Protein AF-0000000067832503 (afdb_homodimer)

Foldseek 3Di:
DDDDDPDDDDPPPPPPPPPDDPDPPPPDLLVVLVVLLVVDDPLLLLLLQEEAEPPDDDDLLCLQQNNHAEYEPPQALVSQLSSQVSNCNHPSRHGHAYEYALLQAAAFGFAFLQLLLLLLDLQLLLQSLLLRLQLRCLSPHAAYADQELFAAQAQLAQAVSSFNFNFNQSRQSNRLSNCNSNVNNRHAYEYDDQWDQNQAPLNFHLHAHEAFLQCCQQGTCSSVLSNVVSPHAEYEYHLHAYVLHGRLQALCRQVVCVCFQLPRQHAYAYPACSLVCCVVSVNAVDLLRSLLRNLNSPHQHYHHNCSSSVHVSVCCVVPVDPVVSSSSSSSNSSVVCVVSVVVVDDRRDSPCSVVSPPDPVSNVSSLVSLLSSKFWDFAAPNPPQPDLVQWQEEEEEAAQQQPQVQLQAPSNNPYDSVLAQGLVNLQCVLCVVSNHHYHYQHQAHLLRADRVSLVVSLVSLLVTQEYEYEFEHGRQCHRHPNRHSFQAGHHCSVVSLVSNLVSVHAYAYEYEASGAGACPCVPVSHRIYMYSYSRTRYSNNSSNCCSNVVGKHAGFNSYFHANTSVLPSDALQDFCDPFHDDPPDPPHDADPVDGNHGPAFGLDGDTSWDKDKAAKDWPCQEFECDPPLATKTKIKIKMWTQGQAKDKAWKWKWKADPDDPDTGGRTHTFDIDIDTAGHGGIDMDMDIGGQQSQWGADSQQKTKRDWDKMKMFMDSGSPGDRIDIGTHHDMDIDGRSPPSSSD/DPDDCPDDDPPPPPPPPPPPDPDPPPPDLLVVLVVLLVVDDPLLLLLLQEEAEPPDDDDLLCLQQNNHAEYEPPQALVSQLSSQVSNCNHPSRHGHAYEYALLQAAAFGFAFLQLLLLLLDLQLLLQSLLLRLLLRCLSPHAAYADQELFAAQAQLAQAVSSFNFNFNQSRQSNRLSNCNSNVNNRHAYEYDDQWDQNQAPLNFHLHAHEAFLQCCQQGTCNSVLSNQVSPHAEYEHHLHAYVLHGRLQALCRQVVCVCFQLPRQHAYAYPACSLVCCVVSVNAVDLLRSLLRNLNSPHQHYHHNCSSSVHVSVCCVVVVDPVVSSSSSSSNSSVVCVVSVVVVDDRRDSPCSVVSPPDPVSNVSSLVSLLSSKFWDFAAPCPPQPDLVQWQEEEEEAAQQQPQVQLQAPSNNPYDSVLAQGLVNLQCVLCVVSNHHYHYQHQAHLLRADRVSLVVSLVSLLPTQEYEYEFEHGRQCHRHSNRHNWLAGHHCSVVSLVSNLVSVHAYAYEYEASGAGACPCVPVSHRIYMYSYSRTRYSNNSNNCPSNVVGKHAGFNSYFHANTSVLPSDALQDFCDPFHDDPPDPPHDADPVDGNHGPAFGLDGDTSWDKDKAAKDWPCQEFECPPPLQTKTKIKIKMWTQGQAKDKAWKWKWKADVDDPDTGGRTHTFDIDIDTAGHGGIDMDMDIGRQQSQWGADSQQKTKRDWDKMKMFMDSGSPGDRIDIGTHHDMDIDGRSPPVSSD

Solvent-accessible surface area (backbone atoms only — not comparable to full-atom values): 70613 Å² total; per-residue (Å²): 128,92,72,84,76,84,81,78,86,70,89,75,76,77,76,76,72,76,74,70,72,74,74,79,73,80,71,56,69,66,58,55,48,52,54,51,57,70,69,48,50,59,60,41,46,24,4,50,23,17,28,39,43,56,66,90,72,65,63,72,62,40,25,37,67,33,49,47,22,27,40,32,70,63,87,40,24,60,60,38,25,53,51,38,48,34,16,42,64,13,97,82,37,60,58,60,48,30,31,42,56,48,63,32,12,31,55,54,26,29,25,34,31,30,33,46,32,9,39,76,41,43,68,59,47,16,53,50,29,17,48,33,21,40,50,34,35,50,38,55,38,41,29,29,66,22,48,40,35,38,40,37,44,35,84,30,21,13,46,43,26,57,12,36,22,46,44,34,54,59,24,11,50,42,31,20,22,31,31,43,10,16,49,75,20,55,19,42,23,17,42,27,35,48,64,54,51,51,53,18,54,38,18,23,38,51,34,48,20,65,61,19,53,34,51,41,56,62,43,43,40,43,10,51,47,35,20,51,73,46,58,38,44,26,36,24,27,21,63,22,26,48,71,36,34,39,39,49,54,26,36,64,53,45,39,44,41,42,31,59,32,58,57,50,75,54,36,30,32,37,34,84,33,36,53,57,17,30,40,52,25,10,50,18,92,41,60,59,51,17,33,51,39,19,46,69,9,52,43,36,29,33,27,61,50,47,38,43,43,70,31,45,47,59,35,33,77,71,64,79,35,61,62,66,60,55,49,53,32,40,48,36,50,48,48,51,40,56,73,69,41,48,83,77,45,75,74,58,63,43,77,66,28,72,75,59,46,72,39,68,68,56,48,51,49,23,23,51,46,20,37,36,22,24,23,32,75,42,54,48,91,59,58,58,44,48,49,62,92,78,36,51,31,34,13,38,26,30,43,51,27,73,31,28,57,40,28,45,34,58,63,34,62,66,44,52,41,88,72,27,40,25,44,45,56,18,36,49,56,57,28,53,76,61,67,27,45,76,45,81,28,38,27,36,55,79,60,17,86,55,68,84,33,38,66,57,23,30,51,42,29,54,73,22,58,32,27,40,36,21,42,52,47,57,30,76,60,28,25,82,40,7,5,30,40,61,39,60,53,51,62,43,49,68,58,46,53,53,54,35,40,69,50,70,44,56,25,39,33,36,37,33,20,64,62,82,49,42,57,74,66,51,64,79,59,25,41,23,34,33,40,47,33,30,20,9,27,32,23,4,47,25,52,31,33,35,47,52,49,79,38,60,39,47,3,22,33,36,44,42,26,52,61,46,58,24,51,46,52,52,68,78,56,46,61,46,28,43,36,52,66,43,92,94,43,52,87,22,31,31,35,65,77,41,78,77,62,56,68,41,50,27,31,35,47,40,48,80,39,45,75,47,63,38,61,44,41,64,76,39,46,66,32,52,23,53,98,49,65,72,28,56,38,34,39,34,26,46,35,33,24,74,28,88,40,58,41,55,46,57,40,34,34,28,40,23,43,69,54,35,93,40,39,40,36,63,42,38,70,64,41,72,29,82,41,82,32,46,50,66,32,70,48,74,41,64,40,71,34,50,43,65,77,72,35,52,42,42,66,82,45,30,38,36,28,71,51,41,58,33,38,39,24,35,20,61,31,77,76,38,78,31,55,38,72,35,32,28,73,33,41,41,79,44,56,57,43,34,73,74,60,47,103,129,86,68,88,75,81,73,80,86,80,77,78,76,78,75,75,74,75,74,69,71,75,72,76,72,77,73,56,68,66,56,54,49,52,54,52,57,71,70,49,49,60,60,40,46,24,4,49,23,17,28,40,42,56,68,89,71,65,62,71,62,39,26,37,67,32,47,48,21,26,38,33,69,63,88,39,25,60,60,38,23,53,52,39,48,34,16,43,65,13,96,80,38,59,57,60,48,30,31,41,54,48,64,30,13,31,56,54,27,29,26,33,32,30,33,45,32,10,39,74,40,44,67,59,46,16,54,51,31,17,49,34,22,39,50,35,34,49,37,54,38,43,30,29,67,20,49,40,34,39,39,38,44,35,86,30,23,14,46,45,26,57,13,36,22,46,43,33,56,61,24,11,51,43,30,19,22,33,31,43,10,17,50,75,20,55,19,41,23,17,41,27,36,48,63,55,54,51,53,18,54,38,18,24,38,50,36,48,19,65,62,20,53,34,50,41,57,62,42,43,40,43,10,49,48,36,20,52,73,48,60,41,43,25,36,24,27,21,64,24,27,49,72,37,35,41,39,48,55,26,35,63,52,44,38,44,40,43,31,58,32,56,58,50,77,55,35,31,32,36,34,85,32,36,53,58,17,31,39,51,26,9,50,18,92,44,60,58,51,17,32,52,39,19,47,69,9,53,42,34,31,32,27,60,51,46,39,41,43,71,32,45,47,59,34,32,76,71,64,79,38,62,60,67,60,52,51,54,32,40,49,36,50,48,49,52,41,56,72,69,41,48,81,78,46,76,72,58,64,42,78,66,28,73,75,60,45,72,39,68,69,56,49,50,48,24,23,51,46,20,36,35,23,24,24,30,74,43,54,48,92,58,61,58,45,48,49,62,90,76,35,52,31,35,14,38,26,30,43,52,26,73,32,28,57,40,29,44,33,58,63,35,64,67,43,52,40,88,70,28,40,24,43,46,56,19,36,48,56,57,28,53,78,62,68,28,46,75,45,81,29,39,26,36,56,80,60,16,88,53,68,83,34,39,64,56,22,29,53,41,31,53,74,23,58,34,28,40,35,22,42,54,46,57,29,76,60,29,25,79,39,8,4,39,39,60,50,54,53,50,62,42,51,68,57,47,52,55,55,37,38,70,49,72,44,56,25,38,35,35,37,33,18,64,63,82,49,44,56,72,66,51,63,80,56,26,42,22,34,32,40,48,33,28,19,9,28,31,22,4,48,25,51,30,33,35,47,52,48,80,37,59,40,46,2,21,32,38,44,43,27,53,62,46,55,26,50,47,52,51,69,77,55,44,62,47,28,40,37,52,67,45,93,95,44,52,87,20,30,29,33,64,77,41,78,76,62,54,69,41,50,28,32,34,46,40,51,80,38,43,75,47,63,39,60,43,43,63,76,39,48,66,32,53,28,54,95,66,51,71,29,56,38,33,40,36,28,47,35,30,24,75,27,89,39,58,43,55,46,57,40,34,33,28,38,21,42,68,54,35,93,41,38,38,36,62,42,40,70,62,40,71,30,80,43,84,33,46,50,67,33,71,46,75,41,65,38,70,33,51,42,67,76,72,36,51,43,42,68,82,46,30,38,37,28,70,50,41,57,32,38,39,25,35,21,60,32,77,78,39,79,30,54,37,73,34,31,29,72,34,43,43,78,43,56,57,43,33,73,72,61,50,102

Structure (mmCIF, N/CA/C/O backbone):
data_AF-0000000067832503-model_v1
#
loop_
_entity.id
_entity.type
_entity.pdbx_description
1 polymer beta-glucosidase
#
loop_
_atom_site.group_PDB
_atom_site.id
_atom_site.type_symbol
_atom_site.label_atom_id
_atom_site.label_alt_id
_atom_site.label_comp_id
_atom_site.label_asym_id
_atom_site.label_entity_id
_atom_site.label_seq_id
_atom_site.pdbx_PDB_ins_code
_atom_site.Cartn_x
_atom_site.Cartn_y
_atom_site.Cartn_z
_atom_site.occupancy
_atom_site.B_iso_or_equiv
_atom_site.auth_seq_id
_atom_site.auth_comp_id
_atom_site.auth_asym_id
_atom_site.auth_atom_id
_atom_site.pdbx_PDB_model_num
ATOM 1 N N . MET A 1 1 ? 55.125 74.625 70.375 1 16.53 1 MET A N 1
ATOM 2 C CA . MET A 1 1 ? 54.906 73.188 70.75 1 16.53 1 MET A CA 1
ATOM 3 C C . MET A 1 1 ? 53.406 72.875 70.812 1 16.53 1 MET A C 1
ATOM 5 O O . MET A 1 1 ? 53.031 71.812 71.25 1 16.53 1 MET A O 1
ATOM 9 N N . ARG A 1 2 ? 52.75 74.062 70.938 1 17.56 2 ARG A N 1
ATOM 10 C CA . ARG A 1 2 ? 51.469 74.062 71.625 1 17.56 2 ARG A CA 1
ATOM 11 C C . ARG A 1 2 ? 50.5 73.062 71 1 17.56 2 ARG A C 1
ATOM 13 O O . ARG A 1 2 ? 50.188 73.188 69.812 1 17.56 2 ARG A O 1
ATOM 20 N N . ARG A 1 3 ? 50.156 71.938 71.562 1 16.53 3 ARG A N 1
ATOM 21 C CA . ARG A 1 3 ? 49.781 70.562 71.562 1 16.53 3 ARG A CA 1
ATOM 22 C C . ARG A 1 3 ? 48.312 70.375 71.25 1 16.53 3 ARG A C 1
ATOM 24 O O . ARG A 1 3 ? 47.875 69.438 70.562 1 16.53 3 ARG A O 1
ATOM 31 N N . LEU A 1 4 ? 47.469 71.25 71.875 1 18.88 4 LEU A N 1
ATOM 32 C CA . LEU A 1 4 ? 46.344 70.625 72.5 1 18.88 4 LEU A CA 1
ATOM 33 C C . LEU A 1 4 ? 45.438 69.938 71.438 1 18.88 4 LEU A C 1
ATOM 35 O O . LEU A 1 4 ? 45.5 70.312 70.25 1 18.88 4 LEU A O 1
ATOM 39 N N . ALA A 1 5 ? 44.281 69.188 71.938 1 22.52 5 ALA A N 1
ATOM 40 C CA . ALA A 1 5 ? 43.406 68.062 72.188 1 22.52 5 ALA A CA 1
ATOM 41 C C . ALA A 1 5 ? 42.125 68.188 71.312 1 22.52 5 ALA A C 1
ATOM 43 O O . ALA A 1 5 ? 41.156 68.812 71.75 1 22.52 5 ALA A O 1
ATOM 44 N N . ARG A 1 6 ? 42.125 68.875 70.25 1 24.38 6 ARG A N 1
ATOM 45 C CA . ARG A 1 6 ? 40.75 69.062 69.812 1 24.38 6 ARG A CA 1
ATOM 46 C C . ARG A 1 6 ? 40.031 67.688 69.75 1 24.38 6 ARG A C 1
ATOM 48 O O . ARG A 1 6 ? 40.5 66.75 69.125 1 24.38 6 ARG A O 1
ATOM 55 N N . TRP A 1 7 ? 39.188 67.438 70.75 1 20.34 7 TRP A N 1
ATOM 56 C CA . TRP A 1 7 ? 38.281 66.375 71.125 1 20.34 7 TRP A CA 1
ATOM 57 C C . TRP A 1 7 ? 37.469 65.875 69.938 1 20.34 7 TRP A C 1
ATOM 59 O O . TRP A 1 7 ? 37.188 66.625 69 1 20.34 7 TRP A O 1
ATOM 69 N N . ILE A 1 8 ? 37.25 64.5 69.688 1 23.05 8 ILE A N 1
ATOM 70 C CA . ILE A 1 8 ? 36.906 63.312 68.938 1 23.05 8 ILE A CA 1
ATOM 71 C C . ILE A 1 8 ? 35.375 63.188 68.875 1 23.05 8 ILE A C 1
ATOM 73 O O . ILE A 1 8 ? 34.844 62.312 68.188 1 23.05 8 ILE A O 1
ATOM 77 N N . ILE A 1 9 ? 34.5 64.125 69.25 1 22.72 9 ILE A N 1
ATOM 78 C CA . ILE A 1 9 ? 33.25 63.438 69.625 1 22.72 9 ILE A CA 1
ATOM 79 C C . ILE A 1 9 ? 32.75 62.594 68.5 1 22.72 9 ILE A C 1
ATOM 81 O O . ILE A 1 9 ? 33 62.938 67.312 1 22.72 9 ILE A O 1
ATOM 85 N N . ARG A 1 10 ? 31.625 61.531 68.75 1 23.25 10 ARG A N 1
ATOM 86 C CA . ARG A 1 10 ? 31 60.219 68.688 1 23.25 10 ARG A CA 1
ATOM 87 C C . ARG A 1 10 ? 29.953 60.188 67.562 1 23.25 10 ARG A C 1
ATOM 89 O O . ARG A 1 10 ? 29.375 59.125 67.312 1 23.25 10 ARG A O 1
ATOM 96 N N . GLY A 1 11 ? 29.578 61.156 66.812 1 23.44 11 GLY A N 1
ATOM 97 C CA . GLY A 1 11 ? 28.172 60.938 66.438 1 23.44 11 GLY A CA 1
ATOM 98 C C . GLY A 1 11 ? 27.969 59.688 65.625 1 23.44 11 GLY A C 1
ATOM 99 O O . GLY A 1 11 ? 28.609 59.531 64.562 1 23.44 11 GLY A O 1
ATOM 100 N N . ALA A 1 12 ? 27.672 58.469 66.25 1 24.8 12 ALA A N 1
ATOM 101 C CA . ALA A 1 12 ? 27.312 57.188 65.688 1 24.8 12 ALA A CA 1
ATOM 102 C C . ALA A 1 12 ? 26.125 57.312 64.688 1 24.8 12 ALA A C 1
ATOM 104 O O . ALA A 1 12 ? 25.047 57.75 65.125 1 24.8 12 ALA A O 1
ATOM 105 N N . ALA A 1 13 ? 26.359 57.719 63.531 1 27.78 13 ALA A N 1
ATOM 106 C CA . ALA A 1 13 ? 25.297 57.594 62.531 1 27.78 13 ALA A CA 1
ATOM 107 C C . ALA A 1 13 ? 24.766 56.188 62.469 1 27.78 13 ALA A C 1
ATOM 109 O O . ALA A 1 13 ? 25.516 55.219 62.25 1 27.78 13 ALA A O 1
ATOM 110 N N . ALA A 1 14 ? 23.734 55.781 63.281 1 27.14 14 ALA A N 1
ATOM 111 C CA . ALA A 1 14 ? 22.938 54.531 63.188 1 27.14 14 ALA A CA 1
ATOM 112 C C . ALA A 1 14 ? 22.562 54.25 61.719 1 27.14 14 ALA A C 1
ATOM 114 O O . ALA A 1 14 ? 21.938 55.062 61.062 1 27.14 14 ALA A O 1
ATOM 115 N N . TRP A 1 15 ? 23.359 53.469 61.062 1 27.33 15 TRP A N 1
ATOM 116 C CA . TRP A 1 15 ? 23.031 52.875 59.781 1 27.33 15 TRP A CA 1
ATOM 117 C C . TRP A 1 15 ? 21.719 52.094 59.844 1 27.33 15 TRP A C 1
ATOM 119 O O . TRP A 1 15 ? 21.594 51.156 60.625 1 27.33 15 TRP A O 1
ATOM 129 N N . ALA A 1 16 ? 20.516 52.688 59.781 1 30 16 ALA A N 1
ATOM 130 C CA . ALA A 1 16 ? 19.266 51.969 59.562 1 30 16 ALA A CA 1
ATOM 131 C C . ALA A 1 16 ? 19.391 50.969 58.438 1 30 16 ALA A C 1
ATOM 133 O O . ALA A 1 16 ? 19.656 51.375 57.281 1 30 16 ALA A O 1
ATOM 134 N N . VAL A 1 17 ? 19.828 49.812 58.719 1 31.25 17 VAL A N 1
ATOM 135 C CA . VAL A 1 17 ? 19.75 48.656 57.844 1 31.25 17 VAL A CA 1
ATOM 136 C C . VAL A 1 17 ? 18.312 48.469 57.344 1 31.25 17 VAL A C 1
ATOM 138 O O . VAL A 1 17 ? 17.406 48.219 58.156 1 31.25 17 VAL A O 1
ATOM 141 N N . VAL A 1 18 ? 17.859 49.25 56.406 1 31.34 18 VAL A N 1
ATOM 142 C CA . VAL A 1 18 ? 16.609 48.812 55.812 1 31.34 18 VAL A CA 1
ATOM 143 C C . VAL A 1 18 ? 16.75 47.375 55.344 1 31.34 18 VAL A C 1
ATOM 145 O O . VAL A 1 18 ? 17.531 47.062 54.438 1 31.34 18 VAL A O 1
ATOM 148 N N . LEU A 1 19 ? 16.641 46.406 56.281 1 32.41 19 LEU A N 1
ATOM 149 C CA . LEU A 1 19 ? 16.453 45.031 55.906 1 32.41 19 LEU A CA 1
ATOM 150 C C . LEU A 1 19 ? 15.375 44.906 54.844 1 32.41 19 LEU A C 1
ATOM 152 O O . LEU A 1 19 ? 14.219 45.25 55.062 1 32.41 19 LEU A O 1
ATOM 156 N N . GLY A 1 20 ? 15.742 45.125 53.562 1 32.38 20 GLY A N 1
ATOM 157 C CA . GLY A 1 20 ? 14.836 44.781 52.5 1 32.38 20 GLY A CA 1
ATOM 158 C C . GLY A 1 20 ? 14.188 43.406 52.688 1 32.38 20 GLY A C 1
ATOM 159 O O . GLY A 1 20 ? 14.836 42.469 53.156 1 32.38 20 GLY A O 1
ATOM 160 N N . ALA A 1 21 ? 12.875 43.344 52.938 1 39.88 21 ALA A N 1
ATOM 161 C CA . ALA A 1 21 ? 12.055 42.125 52.969 1 39.88 21 ALA A CA 1
ATOM 162 C C . ALA A 1 21 ? 12.492 41.125 51.906 1 39.88 21 ALA A C 1
ATOM 164 O O . ALA A 1 21 ? 12.672 41.5 50.75 1 39.88 21 ALA A O 1
ATOM 165 N N . PRO A 1 22 ? 13.125 40.062 52.312 1 36.34 22 PRO A N 1
ATOM 166 C CA . PRO A 1 22 ? 13.445 39.062 51.281 1 36.34 22 PRO A CA 1
ATOM 167 C C . PRO A 1 22 ? 12.312 38.875 50.281 1 36.34 22 PRO A C 1
ATOM 169 O O . PRO A 1 22 ? 11.141 39.094 50.625 1 36.34 22 PRO A O 1
ATOM 172 N N . ALA A 1 23 ? 12.539 39.156 49.094 1 42.41 23 ALA A N 1
ATOM 173 C CA . ALA A 1 23 ? 11.68 38.781 47.969 1 42.41 23 ALA A CA 1
ATOM 174 C C . ALA A 1 23 ? 10.992 37.438 48.25 1 42.41 23 ALA A C 1
ATOM 176 O O . ALA A 1 23 ? 11.648 36.438 48.594 1 42.41 23 ALA A O 1
ATOM 177 N N . SER A 1 24 ? 9.781 37.281 48.594 1 37.94 24 SER A N 1
ATOM 178 C CA . SER A 1 24 ? 8.992 36.031 48.688 1 37.94 24 SER A CA 1
ATOM 179 C C . SER A 1 24 ? 9.414 35.031 47.625 1 37.94 24 SER A C 1
ATOM 181 O O . SER A 1 24 ? 9.391 35.312 46.438 1 37.94 24 SER A O 1
ATOM 183 N N . ALA A 1 25 ? 10.266 34.188 47.812 1 46.44 25 ALA A N 1
ATOM 184 C CA . ALA A 1 25 ? 10.758 33.125 46.969 1 46.44 25 ALA A CA 1
ATOM 185 C C . ALA A 1 25 ? 9.609 32.406 46.25 1 46.44 25 ALA A C 1
ATOM 187 O O . ALA A 1 25 ? 8.75 31.812 46.906 1 46.44 25 ALA A O 1
ATOM 188 N N . VAL A 1 26 ? 9.211 32.781 45.062 1 54.69 26 VAL A N 1
ATOM 189 C CA . VAL A 1 26 ? 8.219 32.062 44.25 1 54.69 26 VAL A CA 1
ATOM 190 C C . VAL A 1 26 ? 8.461 30.562 44.344 1 54.69 26 VAL A C 1
ATOM 192 O O . VAL A 1 26 ? 9.562 30.094 44.094 1 54.69 26 VAL A O 1
ATOM 195 N N . GLU A 1 27 ? 7.742 29.797 45.125 1 68.75 27 GLU A N 1
ATOM 196 C CA . GLU A 1 27 ? 7.746 28.344 45.25 1 68.75 27 GLU A CA 1
ATOM 197 C C . GLU A 1 27 ? 7.957 27.672 43.875 1 68.75 27 GLU A C 1
ATOM 199 O O . GLU A 1 27 ? 7.363 28.078 42.875 1 68.75 27 GLU A O 1
ATOM 204 N N . PRO A 1 28 ? 8.938 26.719 43.781 1 86.56 28 PRO A N 1
ATOM 205 C CA . PRO A 1 28 ? 9.164 25.969 42.531 1 86.56 28 PRO A CA 1
ATOM 206 C C . PRO A 1 28 ? 7.883 25.375 41.969 1 86.56 28 PRO A C 1
ATOM 208 O O . PRO A 1 28 ? 6.98 25 42.719 1 86.56 28 PRO A O 1
ATOM 211 N N . VAL A 1 29 ? 7.562 25.531 40.719 1 91.44 29 VAL A N 1
ATOM 212 C CA . VAL A 1 29 ? 6.387 25.062 39.969 1 91.44 29 VAL A CA 1
ATOM 213 C C . VAL A 1 29 ? 6 23.656 40.438 1 91.44 29 VAL A C 1
ATOM 215 O O . VAL A 1 29 ? 4.82 23.375 40.656 1 91.44 29 VAL A O 1
ATOM 218 N N . GLU A 1 30 ? 6.93 22.828 40.719 1 94.31 30 GLU A N 1
ATOM 219 C CA . GLU A 1 30 ? 6.66 21.453 41.125 1 94.31 30 GLU A CA 1
ATOM 220 C C . GLU A 1 30 ? 5.984 21.406 42.5 1 94.31 30 GLU A C 1
ATOM 222 O O . GLU A 1 30 ? 5.117 20.562 42.75 1 94.31 30 GLU A O 1
ATOM 227 N N . SER A 1 31 ? 6.359 22.234 43.375 1 95.56 31 SER A N 1
ATOM 228 C CA . SER A 1 31 ? 5.742 22.281 44.688 1 95.56 31 SER A CA 1
ATOM 229 C C . SER A 1 31 ? 4.297 22.766 44.594 1 95.56 31 SER A C 1
ATOM 231 O O . SER A 1 31 ? 3.426 22.25 45.312 1 95.56 31 SER A O 1
ATOM 233 N N . ARG A 1 32 ? 4.102 23.719 43.781 1 95.94 32 ARG A N 1
ATOM 234 C CA . ARG A 1 32 ? 2.746 24.219 43.594 1 95.94 32 ARG A CA 1
ATOM 235 C C . ARG A 1 32 ? 1.841 23.156 43 1 95.94 32 ARG A C 1
ATOM 237 O O . ARG A 1 32 ? 0.676 23.031 43.375 1 95.94 32 ARG A O 1
ATOM 244 N N . ILE A 1 33 ? 2.355 22.359 42.125 1 97.69 33 ILE A N 1
ATOM 245 C CA . ILE A 1 33 ? 1.614 21.266 41.5 1 97.69 33 ILE A CA 1
ATOM 246 C C . ILE A 1 33 ? 1.225 20.234 42.531 1 97.69 33 ILE A C 1
ATOM 248 O O . ILE A 1 33 ? 0.067 19.812 42.594 1 97.69 33 ILE A O 1
ATOM 252 N N . GLU A 1 34 ? 2.172 19.875 43.375 1 97.06 34 GLU A N 1
ATOM 253 C CA . GLU A 1 34 ? 1.902 18.875 44.406 1 97.06 34 GLU A CA 1
ATOM 254 C C . GLU A 1 34 ? 0.868 19.391 45.406 1 97.06 34 GLU A C 1
ATOM 256 O O . GLU A 1 34 ? 0.037 18.609 45.875 1 97.06 34 GLU A O 1
ATOM 261 N N . THR A 1 35 ? 0.952 20.625 45.719 1 96.75 35 THR A N 1
ATOM 262 C CA . THR A 1 35 ? -0.01 21.234 46.625 1 96.75 35 THR A CA 1
ATOM 263 C C . THR A 1 35 ? -1.419 21.172 46.062 1 96.75 35 THR A C 1
ATOM 265 O O . THR A 1 35 ? -2.373 20.828 46.75 1 96.75 35 THR A O 1
ATOM 268 N N . LEU A 1 36 ? -1.517 21.531 44.844 1 97.19 36 LEU A N 1
ATOM 269 C CA . LEU A 1 36 ? -2.814 21.484 44.188 1 97.19 36 LEU A CA 1
ATOM 270 C C . LEU A 1 36 ? -3.336 20.062 44.094 1 97.19 36 LEU A C 1
ATOM 272 O O . LEU A 1 36 ? -4.512 19.797 44.375 1 97.19 36 LEU A O 1
ATOM 276 N N . LEU A 1 37 ? -2.471 19.125 43.719 1 97.44 37 LEU A N 1
ATOM 277 C CA . LEU A 1 37 ? -2.828 17.719 43.594 1 97.44 37 LEU A CA 1
ATOM 278 C C . LEU A 1 37 ? -3.357 17.156 44.906 1 97.44 37 LEU A C 1
ATOM 280 O O . LEU A 1 37 ? -4.324 16.391 44.906 1 97.44 37 LEU A O 1
ATOM 284 N N . ALA A 1 38 ? -2.811 17.547 45.969 1 97.25 38 ALA A N 1
ATOM 285 C CA . ALA A 1 38 ? -3.184 17.047 47.281 1 97.25 38 ALA A CA 1
ATOM 286 C C . ALA A 1 38 ? -4.566 17.562 47.688 1 97.25 38 ALA A C 1
ATOM 288 O O . ALA A 1 38 ? -5.262 16.906 48.469 1 97.25 38 ALA A O 1
ATOM 289 N N . ARG A 1 39 ? -4.934 18.656 47.156 1 97.94 39 ARG A N 1
ATOM 290 C CA . ARG A 1 39 ? -6.203 19.266 47.5 1 97.94 39 ARG A CA 1
ATOM 291 C C . ARG A 1 39 ? -7.328 18.781 46.625 1 97.94 39 ARG A C 1
ATOM 293 O O . ARG A 1 39 ? -8.508 18.953 46.938 1 97.94 39 ARG A O 1
ATOM 300 N N . MET A 1 40 ? -7.043 18.125 45.531 1 98.31 40 MET A N 1
ATOM 301 C CA . MET A 1 40 ? -8.039 17.719 44.562 1 98.31 40 MET A CA 1
ATOM 302 C C . MET A 1 40 ? -8.773 16.469 45 1 98.31 40 MET A C 1
ATOM 304 O O . MET A 1 40 ? -8.164 15.547 45.562 1 98.31 40 MET A O 1
ATOM 308 N N . THR A 1 41 ? -10.055 16.453 44.719 1 98.06 41 THR A N 1
ATOM 309 C CA . THR A 1 41 ? -10.797 15.203 44.781 1 98.06 41 THR A CA 1
ATOM 310 C C . THR A 1 41 ? -10.523 14.359 43.531 1 98.06 41 THR A C 1
ATOM 312 O O . THR A 1 41 ? -9.93 14.844 42.562 1 98.06 41 THR A O 1
ATOM 315 N N . LEU A 1 42 ? -10.953 13.117 43.594 1 98.12 42 LEU A N 1
ATOM 316 C CA . LEU A 1 42 ? -10.781 12.25 42.438 1 98.12 42 LEU A CA 1
ATOM 317 C C . LEU A 1 42 ? -11.547 12.797 41.219 1 98.12 42 LEU A C 1
ATOM 319 O O . LEU A 1 42 ? -11.078 12.688 40.094 1 98.12 42 LEU A O 1
ATOM 323 N N . GLU A 1 43 ? -12.688 13.359 41.469 1 98.06 43 GLU A N 1
ATOM 324 C CA . GLU A 1 43 ? -13.508 13.938 40.406 1 98.06 43 GLU A CA 1
ATOM 325 C C . GLU A 1 43 ? -12.828 15.148 39.781 1 98.06 43 GLU A C 1
ATOM 327 O O . GLU A 1 43 ? -12.859 15.32 38.562 1 98.06 43 GLU A O 1
ATOM 332 N N . GLU A 1 44 ? -12.25 15.961 40.625 1 98.19 44 GLU A N 1
ATOM 333 C CA . GLU A 1 44 ? -11.523 17.125 40.125 1 98.19 44 GLU A CA 1
ATOM 334 C C . GLU A 1 44 ? -10.297 16.703 39.344 1 98.19 44 GLU A C 1
ATOM 336 O O . GLU A 1 44 ? -9.961 17.344 38.312 1 98.19 44 GLU A O 1
ATOM 341 N N . LYS A 1 45 ? -9.609 15.648 39.812 1 98.69 45 LYS A N 1
ATOM 342 C CA . LYS A 1 45 ? -8.484 15.102 39.031 1 98.69 45 LYS A CA 1
ATOM 343 C C . LYS A 1 45 ? -8.938 14.609 37.656 1 98.69 45 LYS A C 1
ATOM 345 O O . LYS A 1 45 ? -8.32 14.945 36.656 1 98.69 45 LYS A O 1
ATOM 350 N N . ALA A 1 46 ? -9.992 13.859 37.625 1 98.69 46 ALA A N 1
ATOM 351 C CA . ALA A 1 46 ? -10.555 13.391 36.344 1 98.69 46 ALA A CA 1
ATOM 352 C C . ALA A 1 46 ? -10.977 14.562 35.469 1 98.69 46 ALA A C 1
ATOM 354 O O . ALA A 1 46 ? -10.859 14.492 34.25 1 98.69 46 ALA A O 1
ATOM 355 N N . GLY A 1 47 ? -11.484 15.586 36.094 1 98.44 47 GLY A N 1
ATOM 356 C CA . GLY A 1 47 ? -11.859 16.781 35.344 1 98.44 47 GLY A CA 1
ATOM 357 C C . GLY A 1 47 ? -10.695 17.422 34.625 1 98.44 47 GLY A C 1
ATOM 358 O O . GLY A 1 47 ? -10.852 17.938 33.5 1 98.44 47 GLY A O 1
ATOM 359 N N . GLN A 1 48 ? -9.5 17.438 35.219 1 98.56 48 GLN A N 1
ATOM 360 C CA . GLN A 1 48 ? -8.312 18 34.594 1 98.56 48 GLN A CA 1
ATOM 361 C C . GLN A 1 48 ? -7.906 17.203 33.344 1 98.56 48 GLN A C 1
ATOM 363 O O . GLN A 1 48 ? -7.215 17.719 32.469 1 98.56 48 GLN A O 1
ATOM 368 N N . LEU A 1 49 ? -8.367 15.93 33.25 1 98.88 49 LEU A N 1
ATOM 369 C CA . LEU A 1 49 ? -8 15.055 32.156 1 98.88 49 LEU A CA 1
ATOM 370 C C . LEU A 1 49 ? -9.094 15.047 31.094 1 98.88 49 LEU A C 1
ATOM 372 O O . LEU A 1 49 ? -9.055 14.234 30.156 1 98.88 49 LEU A O 1
ATOM 376 N N . ASN A 1 50 ? -10.086 15.945 31.234 1 98.38 50 ASN A N 1
ATOM 377 C CA . ASN A 1 50 ? -11.258 16 30.359 1 98.38 50 ASN A CA 1
ATOM 378 C C . ASN A 1 50 ? -11.211 17.203 29.438 1 98.38 50 ASN A C 1
ATOM 380 O O . ASN A 1 50 ? -11.297 18.344 29.891 1 98.38 50 ASN A O 1
ATOM 384 N N . LEU A 1 51 ? -11 16.984 28.172 1 98.19 51 LEU A N 1
ATOM 385 C CA . LEU A 1 51 ? -11.031 17.984 27.109 1 98.19 51 LEU A CA 1
ATOM 386 C C . LEU A 1 51 ? -12.352 17.938 26.359 1 98.19 51 LEU A C 1
ATOM 388 O O . LEU A 1 51 ? -12.656 16.953 25.688 1 98.19 51 LEU A O 1
ATOM 392 N N . ILE A 1 52 ? -13.148 19 26.422 1 96.69 52 ILE A N 1
ATOM 393 C CA . ILE A 1 52 ? -14.477 18.969 25.828 1 96.69 52 ILE A CA 1
ATOM 394 C C . ILE A 1 52 ? -14.555 19.969 24.688 1 96.69 52 ILE A C 1
ATOM 396 O O . ILE A 1 52 ? -13.719 20.875 24.578 1 96.69 52 ILE A O 1
ATOM 400 N N . SER A 1 53 ? -15.516 19.75 23.828 1 94.88 53 SER A N 1
ATOM 401 C CA . SER A 1 53 ? -15.766 20.656 22.719 1 94.88 53 SER A CA 1
ATOM 402 C C . SER A 1 53 ? -17 21.516 22.984 1 94.88 53 SER A C 1
ATOM 404 O O . SER A 1 53 ? -17.828 21.188 23.844 1 94.88 53 SER A O 1
ATOM 406 N N . HIS A 1 54 ? -17.094 22.578 22.312 1 84.75 54 HIS A N 1
ATOM 407 C CA . HIS A 1 54 ? -18.219 23.484 22.438 1 84.75 54 HIS A CA 1
ATOM 408 C C . HIS A 1 54 ? -19.516 22.812 21.984 1 84.75 54 HIS A C 1
ATOM 410 O O . HIS A 1 54 ? -20.594 23.094 22.531 1 84.75 54 HIS A O 1
ATOM 416 N N . GLU A 1 55 ? -19.453 21.891 21 1 76.88 55 GLU A N 1
ATOM 417 C CA . GLU A 1 55 ? -20.609 21.172 20.484 1 76.88 55 GLU A CA 1
ATOM 418 C C . GLU A 1 55 ? -20.5 19.672 20.781 1 76.88 55 GLU A C 1
ATOM 420 O O . GLU A 1 55 ? -19.406 19.156 21.016 1 76.88 55 GLU A O 1
ATOM 425 N N . PRO A 1 56 ? -21.609 19.141 20.922 1 69.19 56 PRO A N 1
ATOM 426 C CA . PRO A 1 56 ? -22.969 19.609 20.656 1 69.19 56 PRO A CA 1
ATOM 427 C C . PRO A 1 56 ? -23.656 20.172 21.906 1 69.19 56 PRO A C 1
ATOM 429 O O . PRO A 1 56 ? -24.594 20.969 21.797 1 69.19 56 PRO A O 1
ATOM 432 N N . ILE A 1 57 ? -23.219 19.688 23.047 1 70.25 57 ILE A N 1
ATOM 433 C CA . ILE A 1 57 ? -23.891 20.125 24.281 1 70.25 57 ILE A CA 1
ATOM 434 C C . ILE A 1 57 ? -22.859 20.719 25.234 1 70.25 57 ILE A C 1
ATOM 436 O O . ILE A 1 57 ? -21.938 20.016 25.672 1 70.25 57 ILE A O 1
ATOM 440 N N . LEU A 1 58 ? -22.969 21.938 25.406 1 82.69 58 LEU A N 1
ATOM 441 C CA . LEU A 1 58 ? -22.062 22.609 26.344 1 82.69 58 LEU A CA 1
ATOM 442 C C . LEU A 1 58 ? -22.766 22.953 27.641 1 82.69 58 LEU A C 1
ATOM 444 O O . LEU A 1 58 ? -23.766 23.672 27.656 1 82.69 58 LEU A O 1
ATOM 448 N N . ASP A 1 59 ? -22.328 22.281 28.703 1 88.06 59 ASP A N 1
ATOM 449 C CA . ASP A 1 59 ? -22.734 22.625 30.062 1 88.06 59 ASP A CA 1
ATOM 450 C C . ASP A 1 59 ? -21.734 23.578 30.703 1 88.06 59 ASP A C 1
ATOM 452 O O . ASP A 1 59 ? -20.734 23.141 31.297 1 88.06 59 ASP A O 1
ATOM 456 N N . LEU A 1 60 ? -22.062 24.812 30.703 1 88.56 60 LEU A N 1
ATOM 457 C CA . LEU A 1 60 ? -21.156 25.844 31.203 1 88.56 60 LEU A CA 1
ATOM 458 C C . LEU A 1 60 ? -20.844 25.625 32.688 1 88.56 60 LEU A C 1
ATOM 460 O O . LEU A 1 60 ? -19.75 25.938 33.125 1 88.56 60 LEU A O 1
ATOM 464 N N . ASP A 1 61 ? -21.75 25.047 33.375 1 92.38 61 ASP A N 1
ATOM 465 C CA . ASP A 1 61 ? -21.562 24.844 34.812 1 92.38 61 ASP A CA 1
ATOM 466 C C . ASP A 1 61 ? -20.5 23.797 35.094 1 92.38 61 ASP A C 1
ATOM 468 O O . ASP A 1 61 ? -19.984 23.703 36.219 1 92.38 61 ASP A O 1
ATOM 472 N N . SER A 1 62 ? -20.234 23.016 34.094 1 94.94 62 SER A N 1
ATOM 473 C CA . SER A 1 62 ? -19.203 22 34.25 1 94.94 62 SER A CA 1
ATOM 474 C C . SER A 1 62 ? -17.844 22.641 34.531 1 94.94 62 SER A C 1
ATOM 476 O O . SER A 1 62 ? -17 22.047 35.219 1 94.94 62 SER A O 1
ATOM 478 N N . PHE A 1 63 ? -17.625 23.844 34.094 1 95.56 63 PHE A N 1
ATOM 479 C CA . PHE A 1 63 ? -16.391 24.578 34.375 1 95.56 63 PHE A CA 1
ATOM 480 C C . PHE A 1 63 ? -16.312 24.953 35.844 1 95.56 63 PHE A C 1
ATOM 482 O O . PHE A 1 63 ? -15.273 24.766 36.469 1 95.56 63 PHE A O 1
ATOM 489 N N . ARG A 1 64 ? -17.391 25.422 36.375 1 94.94 64 ARG A N 1
ATOM 490 C CA . ARG A 1 64 ? -17.453 25.844 37.781 1 94.94 64 ARG A CA 1
ATOM 491 C C . ARG A 1 64 ? -17.297 24.656 38.719 1 94.94 64 ARG A C 1
ATOM 493 O O . ARG A 1 64 ? -16.75 24.781 39.812 1 94.94 64 ARG A O 1
ATOM 500 N N . ARG A 1 65 ? -17.703 23.531 38.219 1 96.5 65 ARG A N 1
ATOM 501 C CA . ARG A 1 65 ? -17.641 22.312 39.031 1 96.5 65 ARG A CA 1
ATOM 502 C C . ARG A 1 65 ? -16.266 21.656 38.938 1 96.5 65 ARG A C 1
ATOM 504 O O . ARG A 1 65 ? -16.031 20.625 39.562 1 96.5 65 ARG A O 1
ATOM 511 N N . GLY A 1 66 ? -15.391 22.203 38.156 1 96 66 GLY A N 1
ATOM 512 C CA . GLY A 1 66 ? -14.039 21.656 38.031 1 96 66 GLY A CA 1
ATOM 513 C C . GLY A 1 66 ? -13.992 20.375 37.219 1 96 66 GLY A C 1
ATOM 514 O O . GLY A 1 66 ? -13.094 19.547 37.438 1 96 66 GLY A O 1
ATOM 515 N N . GLU A 1 67 ? -14.953 20.219 36.25 1 96.94 67 GLU A N 1
ATOM 516 C CA . GLU A 1 67 ? -15.086 18.953 35.5 1 96.94 67 GLU A CA 1
ATOM 517 C C . GLU A 1 67 ? -14.336 19.016 34.188 1 96.94 67 GLU A C 1
ATOM 519 O O . GLU A 1 67 ? -14.312 18.031 33.438 1 96.94 67 GLU A O 1
ATOM 524 N N . VAL A 1 68 ? -13.742 20.172 33.875 1 97.25 68 VAL A N 1
ATOM 525 C CA . VAL A 1 68 ? -13.141 20.391 32.562 1 97.25 68 VAL A CA 1
ATOM 526 C C . VAL A 1 68 ? -11.727 20.938 32.75 1 97.25 68 VAL A C 1
ATOM 528 O O . VAL A 1 68 ? -11.516 21.906 33.469 1 97.25 68 VAL A O 1
ATOM 531 N N . GLY A 1 69 ? -10.789 20.266 32.094 1 97.62 69 GLY A N 1
ATOM 532 C CA . GLY A 1 69 ? -9.414 20.734 32.156 1 97.62 69 GLY A CA 1
ATOM 533 C C . GLY A 1 69 ? -8.977 21.484 30.938 1 97.62 69 GLY A C 1
ATOM 534 O O . GLY A 1 69 ? -8.055 22.297 30.984 1 97.62 69 GLY A O 1
ATOM 535 N N . ALA A 1 70 ? -9.625 21.219 29.844 1 97.88 70 ALA A N 1
ATOM 536 C CA . ALA A 1 70 ? -9.289 21.844 28.562 1 97.88 70 ALA A CA 1
ATOM 537 C C . ALA A 1 70 ? -10.516 21.938 27.656 1 97.88 70 ALA A C 1
ATOM 539 O O . ALA A 1 70 ? -11.492 21.188 27.844 1 97.88 70 ALA A O 1
ATOM 540 N N . ILE A 1 71 ? -10.469 22.891 26.734 1 96.75 71 ILE A N 1
ATOM 541 C CA . ILE A 1 71 ? -11.562 23.047 25.781 1 96.75 71 ILE A CA 1
ATOM 542 C C . ILE A 1 71 ? -11 23.141 24.359 1 96.75 71 ILE A C 1
ATOM 544 O O . ILE A 1 71 ? -9.859 23.562 24.172 1 96.75 71 ILE A O 1
ATOM 548 N N . ILE A 1 72 ? -11.773 22.688 23.328 1 95.81 72 ILE A N 1
ATOM 549 C CA . ILE A 1 72 ? -11.43 22.781 21.922 1 95.81 72 ILE A CA 1
ATOM 550 C C . ILE A 1 72 ? -12.609 23.344 21.125 1 95.81 72 ILE A C 1
ATOM 552 O O . ILE A 1 72 ? -13.766 23.203 21.531 1 95.81 72 ILE A O 1
ATOM 556 N N . ASN A 1 73 ? -12.375 24.094 20.047 1 92.38 73 ASN A N 1
ATOM 557 C CA . ASN A 1 73 ? -13.328 24.656 19.094 1 92.38 73 ASN A CA 1
ATOM 558 C C . ASN A 1 73 ? -14.078 25.844 19.703 1 92.38 73 ASN A C 1
ATOM 560 O O . ASN A 1 73 ? -15.227 26.094 19.328 1 92.38 73 ASN A O 1
ATOM 564 N N . PHE A 1 74 ? -13.531 26.453 20.734 1 87.81 74 PHE A N 1
ATOM 565 C CA . PHE A 1 74 ? -13.945 27.766 21.188 1 87.81 74 PHE A CA 1
ATOM 566 C C . PHE A 1 74 ? -13.266 28.859 20.391 1 87.81 74 PHE A C 1
ATOM 568 O O . PHE A 1 74 ? -12.164 29.297 20.719 1 87.81 74 PHE A O 1
ATOM 575 N N . ASN A 1 75 ? -13.992 29.281 19.344 1 85.06 75 ASN A N 1
ATOM 576 C CA . ASN A 1 75 ? -13.281 29.984 18.281 1 85.06 75 ASN A CA 1
ATOM 577 C C . ASN A 1 75 ? -13.578 31.484 18.312 1 85.06 75 ASN A C 1
ATOM 579 O O . ASN A 1 75 ? -13.633 32.125 17.266 1 85.06 75 ASN A O 1
ATOM 583 N N . ASN A 1 76 ? -13.922 31.984 19.5 1 88.81 76 ASN A N 1
ATOM 584 C CA . ASN A 1 76 ? -14.016 33.438 19.656 1 88.81 76 ASN A CA 1
ATOM 585 C C . ASN A 1 76 ? -13.68 33.875 21.078 1 88.81 76 ASN A C 1
ATOM 587 O O . ASN A 1 76 ? -13.859 33.094 22.031 1 88.81 76 ASN A O 1
ATOM 591 N N . ALA A 1 77 ? -13.289 35.125 21.188 1 92.56 77 ALA A N 1
ATOM 592 C CA . ALA A 1 77 ? -12.742 35.656 22.438 1 92.56 77 ALA A CA 1
ATOM 593 C C . ALA A 1 77 ? -13.797 35.688 23.531 1 92.56 77 ALA A C 1
ATOM 595 O O . ALA A 1 77 ? -13.477 35.469 24.703 1 92.56 77 ALA A O 1
ATOM 596 N N . GLY A 1 78 ? -15.023 35.938 23.156 1 93.38 78 GLY A N 1
ATOM 597 C CA . GLY A 1 78 ? -16.078 36 24.141 1 93.38 78 GLY A CA 1
ATOM 598 C C . GLY A 1 78 ? -16.328 34.656 24.812 1 93.38 78 GLY A C 1
ATOM 599 O O . GLY A 1 78 ? -16.469 34.594 26.031 1 93.38 78 GLY A O 1
ATOM 600 N N . LEU A 1 79 ? -16.406 33.688 24.031 1 92.19 79 LEU A N 1
ATOM 601 C CA . LEU A 1 79 ? -16.641 32.344 24.547 1 92.19 79 LEU A CA 1
ATOM 602 C C . LEU A 1 79 ? -15.477 31.859 25.406 1 92.19 79 LEU A C 1
ATOM 604 O O . LEU A 1 79 ? -15.68 31.25 26.453 1 92.19 79 LEU A O 1
ATOM 608 N N . VAL A 1 80 ? -14.289 32.125 24.984 1 94.44 80 VAL A N 1
ATOM 609 C CA . VAL A 1 80 ? -13.094 31.734 25.719 1 94.44 80 VAL A CA 1
ATOM 610 C C . VAL A 1 80 ? -13.062 32.469 27.062 1 94.44 80 VAL A C 1
ATOM 612 O O . VAL A 1 80 ? -12.773 31.859 28.094 1 94.44 80 VAL A O 1
ATOM 615 N N . ALA A 1 81 ? -13.383 33.719 26.984 1 94.81 81 ALA A N 1
ATOM 616 C CA . ALA A 1 81 ? -13.391 34.531 28.188 1 94.81 81 ALA A CA 1
ATOM 617 C C . ALA A 1 81 ? -14.414 34 29.203 1 94.81 81 ALA A C 1
ATOM 619 O O . ALA A 1 81 ? -14.148 33.969 30.406 1 94.81 81 ALA A O 1
ATOM 620 N N . GLN A 1 82 ? -15.523 33.688 28.719 1 94.5 82 GLN A N 1
ATOM 621 C CA . GLN A 1 82 ? -16.578 33.156 29.578 1 94.5 82 GLN A CA 1
ATOM 622 C C . GLN A 1 82 ? -16.156 31.859 30.234 1 94.5 82 GLN A C 1
ATOM 624 O O . GLN A 1 82 ? -16.328 31.672 31.438 1 94.5 82 GLN A O 1
ATOM 629 N N . ALA A 1 83 ? -15.625 30.922 29.469 1 94.69 83 ALA A N 1
ATOM 630 C CA . ALA A 1 83 ? -15.172 29.641 29.984 1 94.69 83 ALA A CA 1
ATOM 631 C C . ALA A 1 83 ? -14.078 29.812 31.031 1 94.69 83 ALA A C 1
ATOM 633 O O . ALA A 1 83 ? -14.086 29.141 32.062 1 94.69 83 ALA A O 1
ATOM 634 N N . ASP A 1 84 ? -13.148 30.656 30.734 1 93.94 84 ASP A N 1
ATOM 635 C CA . ASP A 1 84 ? -12.031 30.906 31.641 1 93.94 84 ASP A CA 1
ATOM 636 C C . ASP A 1 84 ? -12.523 31.484 32.969 1 93.94 84 ASP A C 1
ATOM 638 O O . ASP A 1 84 ? -12.07 31.078 34.031 1 93.94 84 ASP A O 1
ATOM 642 N N . ARG A 1 85 ? -13.406 32.406 32.875 1 95.25 85 ARG A N 1
ATOM 643 C CA . ARG A 1 85 ? -13.969 33.031 34.094 1 95.25 85 ARG A CA 1
ATOM 644 C C . ARG A 1 85 ? -14.633 31.984 34.969 1 95.25 85 ARG A C 1
ATOM 646 O O . ARG A 1 85 ? -14.469 31.984 36.188 1 95.25 85 ARG A O 1
ATOM 653 N N . LEU A 1 86 ? -15.398 31.188 34.344 1 96.19 86 LEU A N 1
ATOM 654 C CA . LEU A 1 86 ? -16.141 30.156 35.094 1 96.19 86 LEU A CA 1
ATOM 655 C C . LEU A 1 86 ? -15.18 29.141 35.719 1 96.19 86 LEU A C 1
ATOM 657 O O . LEU A 1 86 ? -15.391 28.688 36.844 1 96.19 86 LEU A O 1
ATOM 661 N N . ALA A 1 87 ? -14.148 28.75 35 1 96.25 87 ALA A N 1
ATOM 662 C CA . ALA A 1 87 ? -13.164 27.797 35.531 1 96.25 87 ALA A CA 1
ATOM 663 C C . ALA A 1 87 ? -12.43 28.375 36.719 1 96.25 87 ALA A C 1
ATOM 665 O O . ALA A 1 87 ? -12.203 27.688 37.719 1 96.25 87 ALA A O 1
ATOM 666 N N . ARG A 1 88 ? -12.047 29.625 36.688 1 95.81 88 ARG A N 1
ATOM 667 C CA . ARG A 1 88 ? -11.32 30.297 37.781 1 95.81 88 ARG A CA 1
ATOM 668 C C . ARG A 1 88 ? -12.219 30.516 38.969 1 95.81 88 ARG A C 1
ATOM 670 O O . ARG A 1 88 ? -11.734 30.734 40.094 1 95.81 88 ARG A O 1
ATOM 677 N N . ALA A 1 89 ? -13.461 30.422 38.75 1 95.31 89 ALA A N 1
ATOM 678 C CA . ALA A 1 89 ? -14.422 30.562 39.844 1 95.31 89 ALA A CA 1
ATOM 679 C C . ALA A 1 89 ? -14.656 29.219 40.531 1 95.31 89 ALA A C 1
ATOM 681 O O . ALA A 1 89 ? -15.352 29.156 41.562 1 95.31 89 ALA A O 1
ATOM 682 N N . SER A 1 90 ? -14.164 28.172 40.031 1 96.5 90 SER A N 1
ATOM 683 C CA . SER A 1 90 ? -14.273 26.859 40.688 1 96.5 90 SER A CA 1
ATOM 684 C C . SER A 1 90 ? -13.547 26.844 42.031 1 96.5 90 SER A C 1
ATOM 686 O O . SER A 1 90 ? -12.844 27.797 42.375 1 96.5 90 SER A O 1
ATOM 688 N N . ARG A 1 91 ? -13.68 25.703 42.781 1 97.06 91 ARG A N 1
ATOM 689 C CA . ARG A 1 91 ? -13.164 25.578 44.156 1 97.06 91 ARG A CA 1
ATOM 690 C C . ARG A 1 91 ? -11.664 25.859 44.188 1 97.06 91 ARG A C 1
ATOM 692 O O . ARG A 1 91 ? -11.164 26.5 45.125 1 97.06 91 ARG A O 1
ATOM 699 N N . LEU A 1 92 ? -10.961 25.359 43.156 1 97.25 92 LEU A N 1
ATOM 700 C CA . LEU A 1 92 ? -9.508 25.469 43.188 1 97.25 92 LEU A CA 1
ATOM 701 C C . LEU A 1 92 ? -9.016 26.5 42.156 1 97.25 92 LEU A C 1
ATOM 703 O O . LEU A 1 92 ? -7.82 26.797 42.094 1 97.25 92 LEU A O 1
ATOM 707 N N . GLY A 1 93 ? -9.891 27.062 41.312 1 96.75 93 GLY A N 1
ATOM 708 C CA . GLY A 1 93 ? -9.586 28.141 40.375 1 96.75 93 GLY A CA 1
ATOM 709 C C . GLY A 1 93 ? -8.547 27.766 39.344 1 96.75 93 GLY A C 1
ATOM 710 O O . GLY A 1 93 ? -7.715 28.594 38.969 1 96.75 93 GLY A O 1
ATOM 711 N N . ILE A 1 94 ? -8.492 26.547 38.875 1 97.25 94 ILE A N 1
ATOM 712 C CA . ILE A 1 94 ? -7.512 26.078 37.906 1 97.25 94 ILE A CA 1
ATOM 713 C C . ILE A 1 94 ? -7.902 26.547 36.531 1 97.25 94 ILE A C 1
ATOM 715 O O . ILE A 1 94 ? -9.008 26.266 36.062 1 97.25 94 ILE A O 1
ATOM 719 N N . PRO A 1 95 ? -7.051 27.312 35.812 1 97.19 95 PRO A N 1
ATOM 720 C CA . PRO A 1 95 ? -7.379 27.797 34.469 1 97.19 95 PRO A CA 1
ATOM 721 C C . PRO A 1 95 ? -7.492 26.688 33.469 1 97.19 95 PRO A C 1
ATOM 723 O O . PRO A 1 95 ? -7.113 25.547 33.719 1 97.19 95 PRO A O 1
ATOM 726 N N . LEU A 1 96 ? -7.996 27.047 32.219 1 96.69 96 LEU A N 1
ATOM 727 C CA . LEU A 1 96 ? -8.25 26.062 31.172 1 96.69 96 LEU A CA 1
ATOM 728 C C . LEU A 1 96 ? -7.141 26.094 30.125 1 96.69 96 LEU A C 1
ATOM 730 O O . LEU A 1 96 ? -6.594 27.156 29.828 1 96.69 96 LEU A O 1
ATOM 734 N N . LEU A 1 97 ? -6.766 24.922 29.625 1 97.69 97 LEU A N 1
ATOM 735 C CA . LEU A 1 97 ? -6.145 24.891 28.297 1 97.69 97 LEU A CA 1
ATOM 736 C C . LEU A 1 97 ? -7.176 25.141 27.203 1 97.69 97 LEU A C 1
ATOM 738 O O . LEU A 1 97 ? -8.281 24.594 27.25 1 97.69 97 LEU A O 1
ATOM 742 N N . VAL A 1 98 ? -6.902 26.031 26.328 1 97.06 98 VAL A N 1
ATOM 743 C CA . VAL A 1 98 ? -7.789 26.391 25.219 1 97.06 98 VAL A CA 1
ATOM 744 C C . VAL A 1 98 ? -7.121 26.047 23.891 1 97.06 98 VAL A C 1
ATOM 746 O O . VAL A 1 98 ? -6.234 26.781 23.438 1 97.06 98 VAL A O 1
ATOM 749 N N . GLY A 1 99 ? -7.68 24.938 23.25 1 96.62 99 GLY A N 1
ATOM 750 C CA . GLY A 1 99 ? -6.996 24.422 22.078 1 96.62 99 GLY A CA 1
ATOM 751 C C . GLY A 1 99 ? -7.789 24.609 20.797 1 96.62 99 GLY A C 1
ATOM 752 O O . GLY A 1 99 ? -9.016 24.719 20.828 1 96.62 99 GLY A O 1
ATOM 753 N N . LEU A 1 100 ? -7.109 24.703 19.719 1 97.19 100 LEU A N 1
ATOM 754 C CA . LEU A 1 100 ? -7.656 24.688 18.359 1 97.19 100 LEU A CA 1
ATOM 755 C C . LEU A 1 100 ? -6.637 24.125 17.375 1 97.19 100 LEU A C 1
ATOM 757 O O . LEU A 1 100 ? -5.43 24.203 17.609 1 97.19 100 LEU A O 1
ATOM 761 N N . ASP A 1 101 ? -7.16 23.547 16.297 1 97.06 101 ASP A N 1
ATOM 762 C CA . ASP A 1 101 ? -6.305 23.125 15.195 1 97.06 101 ASP A CA 1
ATOM 763 C C . ASP A 1 101 ? -5.848 24.312 14.359 1 97.06 101 ASP A C 1
ATOM 765 O O . ASP A 1 101 ? -6.488 24.672 13.367 1 97.06 101 ASP A O 1
ATOM 769 N N . ILE A 1 102 ? -4.766 24.812 14.75 1 97.81 102 ILE A N 1
ATOM 770 C CA . ILE A 1 102 ? -4.145 25.844 13.922 1 97.81 102 ILE A CA 1
ATOM 771 C C . ILE A 1 102 ? -3.191 25.188 12.922 1 97.81 102 ILE A C 1
ATOM 773 O O . ILE A 1 102 ? -1.973 25.219 13.109 1 97.81 102 ILE A O 1
ATOM 777 N N . VAL A 1 103 ? -3.73 24.672 11.852 1 98 103 VAL A N 1
ATOM 778 C CA . VAL A 1 103 ? -2.975 23.891 10.875 1 98 103 VAL A CA 1
ATOM 779 C C . VAL A 1 103 ? -2.225 24.828 9.938 1 98 103 VAL A C 1
ATOM 781 O O . VAL A 1 103 ? -1.048 24.609 9.641 1 98 103 VAL A O 1
ATOM 784 N N . HIS A 1 104 ? -2.963 25.859 9.461 1 98.25 104 HIS A N 1
ATOM 785 C CA . HIS A 1 104 ? -2.32 26.859 8.602 1 98.25 104 HIS A CA 1
ATOM 786 C C . HIS A 1 104 ? -2.936 28.234 8.805 1 98.25 104 HIS A C 1
ATOM 788 O O . HIS A 1 104 ? -3.061 29.016 7.852 1 98.25 104 HIS A O 1
ATOM 794 N N . GLY A 1 105 ? -3.441 28.469 10.031 1 98 105 GLY A N 1
ATOM 795 C CA . GLY A 1 105 ? -3.889 29.797 10.375 1 98 105 GLY A CA 1
ATOM 796 C C . GLY A 1 105 ? -5.125 29.812 11.258 1 98 105 GLY A C 1
ATOM 797 O O . GLY A 1 105 ? -5.77 28.766 11.438 1 98 105 GLY A O 1
ATOM 798 N N . TYR A 1 106 ? -5.418 31 11.805 1 97.38 106 TYR A N 1
ATOM 799 C CA . TYR A 1 106 ? -6.652 31.234 12.547 1 97.38 106 TYR A CA 1
ATOM 800 C C . TYR A 1 106 ? -7.648 32.031 11.711 1 97.38 106 TYR A C 1
ATOM 802 O O . TYR A 1 106 ? -8.555 31.453 11.109 1 97.38 106 TYR A O 1
ATOM 810 N N . ARG A 1 107 ? -7.32 33.281 11.453 1 98 107 ARG A N 1
ATOM 811 C CA . ARG A 1 107 ? -8.117 34.125 10.562 1 98 107 ARG A CA 1
ATOM 812 C C . ARG A 1 107 ? -7.375 34.406 9.258 1 98 107 ARG A C 1
ATOM 814 O O . ARG A 1 107 ? -7.938 34.25 8.172 1 98 107 ARG A O 1
ATOM 821 N N . THR A 1 108 ? -6.125 34.812 9.391 1 98.62 108 THR A N 1
ATOM 822 C CA . THR A 1 108 ? -5.246 34.844 8.234 1 98.62 108 THR A CA 1
ATOM 823 C C . THR A 1 108 ? -4.797 33.438 7.852 1 98.62 108 THR A C 1
ATOM 825 O O . THR A 1 108 ? -4.062 32.812 8.602 1 98.62 108 THR A O 1
ATOM 828 N N . ILE A 1 109 ? -5.211 33.031 6.703 1 98.69 109 ILE A N 1
ATOM 829 C CA . ILE A 1 109 ? -4.938 31.672 6.301 1 98.69 109 ILE A CA 1
ATOM 830 C C . ILE A 1 109 ? -3.701 31.625 5.406 1 98.69 109 ILE A C 1
ATOM 832 O O . ILE A 1 109 ? -3.672 32.25 4.348 1 98.69 109 ILE A O 1
ATOM 836 N N . PHE A 1 110 ? -2.686 30.938 5.898 1 98.88 110 PHE A N 1
ATOM 837 C CA . PHE A 1 110 ? -1.467 30.688 5.137 1 98.88 110 PHE A CA 1
ATOM 838 C C . PHE A 1 110 ? -1.662 29.547 4.16 1 98.88 110 PHE A C 1
ATOM 840 O O . PHE A 1 110 ? -2.701 28.875 4.176 1 98.88 110 PHE A O 1
ATOM 847 N N . PRO A 1 111 ? -0.691 29.328 3.225 1 98.69 111 PRO A N 1
ATOM 848 C CA . PRO A 1 111 ? -0.776 28.109 2.422 1 98.69 111 PRO A CA 1
ATOM 849 C C . PRO A 1 111 ? -0.803 26.844 3.277 1 98.69 111 PRO A C 1
ATOM 851 O O . PRO A 1 111 ? -0.331 26.859 4.418 1 98.69 111 PRO A O 1
ATOM 854 N N . LEU A 1 112 ? -1.358 25.766 2.732 1 98.31 112 LEU A N 1
ATOM 855 C CA . LEU A 1 112 ? -1.327 24.469 3.408 1 98.31 112 LEU A CA 1
ATOM 856 C C . LEU A 1 112 ? 0.089 24.125 3.859 1 98.31 112 LEU A C 1
ATOM 858 O O . LEU A 1 112 ? 1.063 24.562 3.236 1 98.31 112 LEU A O 1
ATOM 862 N N . PRO A 1 113 ? 0.166 23.328 4.941 1 98.62 113 PRO A N 1
ATOM 863 C CA . PRO A 1 113 ? 1.501 22.906 5.371 1 98.62 113 PRO A CA 1
ATOM 864 C C . PRO A 1 113 ? 2.287 22.203 4.262 1 98.62 113 PRO A C 1
ATOM 866 O O . PRO A 1 113 ? 3.482 22.469 4.098 1 98.62 113 PRO A O 1
ATOM 869 N N . LEU A 1 114 ? 1.661 21.359 3.498 1 98.62 114 LEU A N 1
ATOM 870 C CA . LEU A 1 114 ? 2.354 20.703 2.393 1 98.62 114 LEU A CA 1
ATOM 871 C C . LEU A 1 114 ? 2.879 21.734 1.396 1 98.62 114 LEU A C 1
ATOM 873 O O . LEU A 1 114 ? 3.98 21.578 0.862 1 98.62 114 LEU A O 1
ATOM 877 N N . ALA A 1 115 ? 2.102 22.75 1.129 1 98.62 115 ALA A N 1
ATOM 878 C CA . ALA A 1 115 ? 2.541 23.844 0.267 1 98.62 115 ALA A CA 1
ATOM 879 C C . ALA A 1 115 ? 3.732 24.578 0.874 1 98.62 115 ALA A C 1
ATOM 881 O O . ALA A 1 115 ? 4.719 24.844 0.185 1 98.62 115 ALA A O 1
ATOM 882 N N . MET A 1 116 ? 3.639 24.891 2.146 1 98.62 116 MET A N 1
ATOM 883 C CA . MET A 1 116 ? 4.73 25.594 2.803 1 98.62 116 MET A CA 1
ATOM 884 C C . MET A 1 116 ? 6.008 24.766 2.789 1 98.62 116 MET A C 1
ATOM 886 O O . MET A 1 116 ? 7.109 25.312 2.699 1 98.62 116 MET A O 1
ATOM 890 N N . ALA A 1 117 ? 5.816 23.469 2.861 1 98.88 117 ALA A N 1
ATOM 891 C CA . ALA A 1 117 ? 6.977 22.578 2.781 1 98.88 117 ALA A CA 1
ATOM 892 C C . ALA A 1 117 ? 7.703 22.75 1.449 1 98.88 117 ALA A C 1
ATOM 894 O O . ALA A 1 117 ? 8.914 22.531 1.365 1 98.88 117 ALA A O 1
ATOM 895 N N . ALA A 1 118 ? 7.008 23.156 0.437 1 98.88 118 ALA A N 1
ATOM 896 C CA . ALA A 1 118 ? 7.594 23.359 -0.887 1 98.88 118 ALA A CA 1
ATOM 897 C C . ALA A 1 118 ? 8.617 24.484 -0.872 1 98.88 118 ALA A C 1
ATOM 899 O O . ALA A 1 118 ? 9.438 24.609 -1.786 1 98.88 118 ALA A O 1
ATOM 900 N N . SER A 1 119 ? 8.594 25.328 0.14 1 98.81 119 SER A N 1
ATOM 901 C CA . SER A 1 119 ? 9.57 26.406 0.251 1 98.81 119 SER A CA 1
ATOM 902 C C . SER A 1 119 ? 10.938 25.875 0.664 1 98.81 119 SER A C 1
ATOM 904 O O . SER A 1 119 ? 11.953 26.547 0.485 1 98.81 119 SER A O 1
ATOM 906 N N . PHE A 1 120 ? 10.969 24.703 1.354 1 98.75 120 PHE A N 1
ATOM 907 C CA . PHE A 1 120 ? 12.172 24.109 1.922 1 98.75 120 PHE A CA 1
ATOM 908 C C . PHE A 1 120 ? 12.844 25.062 2.893 1 98.75 120 PHE A C 1
ATOM 910 O O . PHE A 1 120 ? 14.055 24.969 3.135 1 98.75 120 PHE A O 1
ATOM 917 N N . ASP A 1 121 ? 12.133 26.031 3.406 1 98.75 121 ASP A N 1
ATOM 918 C CA . ASP A 1 121 ? 12.688 27.125 4.215 1 98.75 121 ASP A CA 1
ATOM 919 C C . ASP A 1 121 ? 12.195 27.031 5.656 1 98.75 121 ASP A C 1
ATOM 921 O O . ASP A 1 121 ? 11.156 27.609 6 1 98.75 121 ASP A O 1
ATOM 925 N N . ALA A 1 122 ? 13.008 26.469 6.484 1 98.69 122 ALA A N 1
ATOM 926 C CA . ALA A 1 122 ? 12.633 26.297 7.887 1 98.69 122 ALA A CA 1
ATOM 927 C C . ALA A 1 122 ? 12.422 27.656 8.562 1 98.69 122 ALA A C 1
ATOM 929 O O . ALA A 1 122 ? 11.562 27.781 9.438 1 98.69 122 ALA A O 1
ATOM 930 N N . GLY A 1 123 ? 13.211 28.609 8.18 1 98.81 123 GLY A N 1
ATOM 931 C CA . GLY A 1 123 ? 13.031 29.938 8.734 1 98.81 123 GLY A CA 1
ATOM 932 C C . GLY A 1 123 ? 11.68 30.547 8.414 1 98.81 123 GLY A C 1
ATOM 933 O O . GLY A 1 123 ? 11.031 31.125 9.289 1 98.81 123 GLY A O 1
ATOM 934 N N . LEU A 1 124 ? 11.266 30.438 7.18 1 98.81 124 LEU A N 1
ATOM 935 C CA . LEU A 1 124 ? 9.961 30.938 6.762 1 98.81 124 LEU A CA 1
ATOM 936 C C . LEU A 1 124 ? 8.844 30.203 7.496 1 98.81 124 LEU A C 1
ATOM 938 O O . LEU A 1 124 ? 7.883 30.828 7.949 1 98.81 124 LEU A O 1
ATOM 942 N N . VAL A 1 125 ? 8.953 28.906 7.613 1 98.88 125 VAL A N 1
ATOM 943 C CA . VAL A 1 125 ? 7.941 28.094 8.266 1 98.88 125 VAL A CA 1
ATOM 944 C C . VAL A 1 125 ? 7.836 28.469 9.742 1 98.88 125 VAL A C 1
ATOM 946 O O . VAL A 1 125 ? 6.738 28.531 10.297 1 98.88 125 VAL A O 1
ATOM 949 N N . ARG A 1 126 ? 8.969 28.75 10.383 1 98.88 126 ARG A N 1
ATOM 950 C CA . ARG A 1 126 ? 8.969 29.188 11.781 1 98.88 126 ARG A CA 1
ATOM 951 C C . ARG A 1 126 ? 8.258 30.531 11.945 1 98.88 126 ARG A C 1
ATOM 953 O O . ARG A 1 126 ? 7.422 30.688 12.836 1 98.88 126 ARG A O 1
ATOM 960 N N . ARG A 1 127 ? 8.578 31.5 11.055 1 98.88 127 ARG A N 1
ATOM 961 C CA . ARG A 1 127 ? 7.941 32.812 11.117 1 98.88 127 ARG A CA 1
ATOM 962 C C . ARG A 1 127 ? 6.438 32.719 10.891 1 98.88 127 ARG A C 1
ATOM 964 O O . ARG A 1 127 ? 5.652 33.375 11.555 1 98.88 127 ARG A O 1
ATOM 971 N N . ALA A 1 128 ? 6.062 31.859 9.938 1 98.88 128 ALA A N 1
ATOM 972 C CA . ALA A 1 128 ? 4.641 31.656 9.664 1 98.88 128 ALA A CA 1
ATOM 973 C C . ALA A 1 128 ? 3.928 31.062 10.875 1 98.88 128 ALA A C 1
ATOM 975 O O . ALA A 1 128 ? 2.852 31.531 11.258 1 98.88 128 ALA A O 1
ATOM 976 N N . ALA A 1 129 ? 4.531 30.047 11.477 1 98.88 129 ALA A N 1
ATOM 977 C CA . ALA A 1 129 ? 3.938 29.438 12.656 1 98.88 129 ALA A CA 1
ATOM 978 C C . ALA A 1 129 ? 3.816 30.438 13.797 1 98.88 129 ALA A C 1
ATOM 980 O O . ALA A 1 129 ? 2.809 30.453 14.508 1 98.88 129 ALA A O 1
ATOM 981 N N . ALA A 1 130 ? 4.812 31.266 13.984 1 98.88 130 ALA A N 1
ATOM 982 C CA . ALA A 1 130 ? 4.777 32.281 15.023 1 98.88 130 ALA A CA 1
ATOM 983 C C . ALA A 1 130 ? 3.643 33.281 14.789 1 98.88 130 ALA A C 1
ATOM 985 O O . ALA A 1 130 ? 2.945 33.688 15.727 1 98.88 130 ALA A O 1
ATOM 986 N N . ALA A 1 131 ? 3.512 33.688 13.57 1 98.81 131 ALA A N 1
ATOM 987 C CA . ALA A 1 131 ? 2.455 34.625 13.227 1 98.81 131 ALA A CA 1
ATOM 988 C C . ALA A 1 131 ? 1.075 34.031 13.461 1 98.81 131 ALA A C 1
ATOM 990 O O . ALA A 1 131 ? 0.179 34.688 13.984 1 98.81 131 ALA A O 1
ATOM 991 N N . GLN A 1 132 ? 0.881 32.812 13.039 1 98.62 132 GLN A N 1
ATOM 992 C CA . GLN A 1 132 ? -0.367 32.094 13.281 1 98.62 132 GLN A CA 1
ATOM 993 C C . GLN A 1 132 ? -0.678 32 14.773 1 98.62 132 GLN A C 1
ATOM 995 O O . GLN A 1 132 ? -1.817 32.219 15.188 1 98.62 132 GLN A O 1
ATOM 1000 N N . ALA A 1 133 ? 0.356 31.703 15.523 1 98.44 133 ALA A N 1
ATOM 1001 C CA . ALA A 1 133 ? 0.216 31.578 16.969 1 98.44 133 ALA A CA 1
ATOM 1002 C C . ALA A 1 133 ? -0.151 32.938 17.594 1 98.44 133 ALA A C 1
ATOM 1004 O O . ALA A 1 133 ? -1.039 33 18.453 1 98.44 133 ALA A O 1
ATOM 1005 N N . ARG A 1 134 ? 0.494 34.031 17.203 1 97.69 134 ARG A N 1
ATOM 1006 C CA . ARG A 1 134 ? 0.218 35.344 17.75 1 97.69 134 ARG A CA 1
ATOM 1007 C C . ARG A 1 134 ? -1.226 35.75 17.484 1 97.69 134 ARG A C 1
ATOM 1009 O O . ARG A 1 134 ? -1.905 36.281 18.375 1 97.69 134 ARG A O 1
ATOM 1016 N N . GLU A 1 135 ? -1.616 35.5 16.234 1 97.44 135 GLU A N 1
ATOM 1017 C CA . GLU A 1 135 ? -2.994 35.844 15.906 1 97.44 135 GLU A CA 1
ATOM 1018 C C . GLU A 1 135 ? -3.984 35 16.734 1 97.44 135 GLU A C 1
ATOM 1020 O O . GLU A 1 135 ? -4.977 35.531 17.219 1 97.44 135 GLU A O 1
ATOM 1025 N N . SER A 1 136 ? -3.715 33.781 16.938 1 96.81 136 SER A N 1
ATOM 1026 C CA . SER A 1 136 ? -4.57 32.875 17.703 1 96.81 136 SER A CA 1
ATOM 1027 C C . SER A 1 136 ? -4.617 33.25 19.172 1 96.81 136 SER A C 1
ATOM 1029 O O . SER A 1 136 ? -5.676 33.219 19.797 1 96.81 136 SER A O 1
ATOM 1031 N N . ALA A 1 137 ? -3.506 33.656 19.688 1 95.38 137 ALA A N 1
ATOM 1032 C CA . ALA A 1 137 ? -3.395 34.031 21.094 1 95.38 137 ALA A CA 1
ATOM 1033 C C . ALA A 1 137 ? -4.238 35.25 21.406 1 95.38 137 ALA A C 1
ATOM 1035 O O . ALA A 1 137 ? -4.691 35.438 22.547 1 95.38 137 ALA A O 1
ATOM 1036 N N . THR A 1 138 ? -4.523 36.094 20.438 1 93.81 138 THR A N 1
ATOM 1037 C CA . THR A 1 138 ? -5.285 37.312 20.656 1 93.81 138 THR A CA 1
ATOM 1038 C C . THR A 1 138 ? -6.715 37 21.078 1 93.81 138 THR A C 1
ATOM 1040 O O . THR A 1 138 ? -7.379 37.812 21.719 1 93.81 138 THR A O 1
ATOM 1043 N N . VAL A 1 139 ? -7.152 35.781 20.734 1 94.25 139 VAL A N 1
ATOM 1044 C CA . VAL A 1 139 ? -8.523 35.438 21.078 1 94.25 139 VAL A CA 1
ATOM 1045 C C . VAL A 1 139 ? -8.531 34.5 22.281 1 94.25 139 VAL A C 1
ATOM 1047 O O . VAL A 1 139 ? -9.57 33.938 22.641 1 94.25 139 VAL A O 1
ATOM 1050 N N . GLY A 1 140 ? -7.387 34.25 22.828 1 94.69 140 GLY A N 1
ATOM 1051 C CA . GLY A 1 140 ? -7.309 33.5 24.078 1 94.69 140 GLY A CA 1
ATOM 1052 C C . GLY A 1 140 ? -6.871 32.062 23.891 1 94.69 140 GLY A C 1
ATOM 1053 O O . GLY A 1 140 ? -6.781 31.312 24.859 1 94.69 140 GLY A O 1
ATOM 1054 N N . LEU A 1 141 ? -6.559 31.625 22.688 1 96.69 141 LEU A N 1
ATOM 1055 C CA . LEU A 1 141 ? -6.008 30.297 22.469 1 96.69 141 LEU A CA 1
ATOM 1056 C C . LEU A 1 141 ? -4.617 30.172 23.078 1 96.69 141 LEU A C 1
ATOM 1058 O O . LEU A 1 141 ? -3.838 31.141 23.047 1 96.69 141 LEU A O 1
ATOM 1062 N N . ASN A 1 142 ? -4.324 29.047 23.688 1 97.5 142 ASN A N 1
ATOM 1063 C CA . ASN A 1 142 ? -3.006 28.859 24.297 1 97.5 142 ASN A CA 1
ATOM 1064 C C . ASN A 1 142 ? -2.416 27.5 23.953 1 97.5 142 ASN A C 1
ATOM 1066 O O . ASN A 1 142 ? -1.323 27.156 24.406 1 97.5 142 ASN A O 1
ATOM 1070 N N . TRP A 1 143 ? -3.098 26.703 23.125 1 98.44 143 TRP A N 1
ATOM 1071 C CA . TRP A 1 143 ? -2.686 25.344 22.75 1 98.44 143 TRP A CA 1
ATOM 1072 C C . TRP A 1 143 ? -3.15 25.016 21.344 1 98.44 143 TRP A C 1
ATOM 1074 O O . TRP A 1 143 ? -4.289 25.297 20.969 1 98.44 143 TRP A O 1
ATOM 1084 N N . THR A 1 144 ? -2.262 24.547 20.516 1 98.5 144 THR A N 1
ATOM 1085 C CA . THR A 1 144 ? -2.682 24.156 19.172 1 98.5 144 THR A CA 1
ATOM 1086 C C . THR A 1 144 ? -2.385 22.672 18.922 1 98.5 144 THR A C 1
ATOM 1088 O O . THR A 1 144 ? -1.458 22.109 19.516 1 98.5 144 THR A O 1
ATOM 1091 N N . PHE A 1 145 ? -3.213 22.031 18.078 1 98.25 145 PHE A N 1
ATOM 1092 C CA . PHE A 1 145 ? -3.027 20.641 17.656 1 98.25 145 PHE A CA 1
ATOM 1093 C C . PHE A 1 145 ? -2.293 20.578 16.312 1 98.25 145 PHE A C 1
ATOM 1095 O O . PHE A 1 145 ? -2.809 20.031 15.344 1 98.25 145 PHE A O 1
ATOM 1102 N N . SER A 1 146 ? -1.146 21.109 16.266 1 98.38 146 SER A N 1
ATOM 1103 C CA . SER A 1 146 ? -0.146 21.219 15.211 1 98.38 146 SER A CA 1
ATOM 1104 C C . SER A 1 146 ? 1.265 21.281 15.789 1 98.38 146 SER A C 1
ATOM 1106 O O . SER A 1 146 ? 1.457 21.688 16.938 1 98.38 146 SER A O 1
ATOM 1108 N N . PRO A 1 147 ? 2.162 20.797 15.086 1 98.5 147 PRO A N 1
ATOM 1109 C CA . PRO A 1 147 ? 2.207 20.406 13.68 1 98.5 147 PRO A CA 1
ATOM 1110 C C . PRO A 1 147 ? 1.913 18.922 13.477 1 98.5 147 PRO A C 1
ATOM 1112 O O . PRO A 1 147 ? 2.016 18.125 14.422 1 98.5 147 PRO A O 1
ATOM 1115 N N . MET A 1 148 ? 1.556 18.594 12.227 1 98.5 148 MET A N 1
ATOM 1116 C CA . MET A 1 148 ? 1.53 17.172 11.836 1 98.5 148 MET A CA 1
ATOM 1117 C C . MET A 1 148 ? 2.928 16.688 11.469 1 98.5 148 MET A C 1
ATOM 1119 O O . MET A 1 148 ? 3.559 17.219 10.555 1 98.5 148 MET A O 1
ATOM 1123 N N . ALA A 1 149 ? 3.371 15.734 12.172 1 98.56 149 ALA A N 1
ATOM 1124 C CA . ALA A 1 149 ? 4.719 15.195 12 1 98.56 149 ALA A CA 1
ATOM 1125 C C . ALA A 1 149 ? 4.691 13.914 11.164 1 98.56 149 ALA A C 1
ATOM 1127 O O . ALA A 1 149 ? 5.742 13.336 10.875 1 98.56 149 ALA A O 1
ATOM 1128 N N . ASP A 1 150 ? 3.52 13.484 10.68 1 98.19 150 ASP A N 1
ATOM 1129 C CA . ASP A 1 150 ? 3.377 12.305 9.836 1 98.19 150 ASP A CA 1
ATOM 1130 C C . ASP A 1 150 ? 4.102 12.492 8.508 1 98.19 150 ASP A C 1
ATOM 1132 O O . ASP A 1 150 ? 4.055 13.57 7.914 1 98.19 150 ASP A O 1
ATOM 1136 N N . VAL A 1 151 ? 4.758 11.43 8.031 1 97.31 151 VAL A N 1
ATOM 1137 C CA . VAL A 1 151 ? 5.43 11.445 6.734 1 97.31 151 VAL A CA 1
ATOM 1138 C C . VAL A 1 151 ? 4.465 10.977 5.648 1 97.31 151 VAL A C 1
ATOM 1140 O O . VAL A 1 151 ? 3.977 9.844 5.684 1 97.31 151 VAL A O 1
ATOM 1143 N N . ALA A 1 152 ? 4.184 11.812 4.711 1 90.19 152 ALA A N 1
ATOM 1144 C CA . ALA A 1 152 ? 3.17 11.547 3.697 1 90.19 152 ALA A CA 1
ATOM 1145 C C . ALA A 1 152 ? 3.76 10.773 2.523 1 90.19 152 ALA A C 1
ATOM 1147 O O . ALA A 1 152 ? 4.465 11.344 1.688 1 90.19 152 ALA A O 1
ATOM 1148 N N . ARG A 1 153 ? 3.377 9.523 2.373 1 93.5 153 ARG A N 1
ATOM 1149 C CA . ARG A 1 153 ? 3.945 8.742 1.279 1 93.5 153 ARG A CA 1
ATOM 1150 C C . ARG A 1 153 ? 2.85 8.203 0.366 1 93.5 153 ARG A C 1
ATOM 1152 O O . ARG A 1 153 ? 3.137 7.625 -0.685 1 93.5 153 ARG A O 1
ATOM 1159 N N . ASP A 1 154 ? 1.657 8.312 0.719 1 96.94 154 ASP A N 1
ATOM 1160 C CA . ASP A 1 154 ? 0.508 7.91 -0.088 1 96.94 154 ASP A CA 1
ATOM 1161 C C . ASP A 1 154 ? -0.419 9.094 -0.346 1 96.94 154 ASP A C 1
ATOM 1163 O O . ASP A 1 154 ? -1.189 9.492 0.532 1 96.94 154 ASP A O 1
ATOM 1167 N N . LEU A 1 155 ? -0.416 9.617 -1.553 1 98 155 LEU A N 1
ATOM 1168 C CA . LEU A 1 155 ? -1.109 10.859 -1.874 1 98 155 LEU A CA 1
ATOM 1169 C C . LEU A 1 155 ? -2.613 10.633 -1.978 1 98 155 LEU A C 1
ATOM 1171 O O . LEU A 1 155 ? -3.383 11.586 -2.105 1 98 155 LEU A O 1
ATOM 1175 N N . ARG A 1 156 ? -3.08 9.383 -1.854 1 97.88 156 ARG A N 1
ATOM 1176 C CA . ARG A 1 156 ? -4.512 9.117 -1.777 1 97.88 156 ARG A CA 1
ATOM 1177 C C . ARG A 1 156 ? -5.086 9.57 -0.438 1 97.88 156 ARG A C 1
ATOM 1179 O O . ARG A 1 156 ? -6.277 9.852 -0.333 1 97.88 156 ARG A O 1
ATOM 1186 N N . TRP A 1 157 ? -4.234 9.641 0.602 1 97.81 157 TRP A N 1
ATOM 1187 C CA . TRP A 1 157 ? -4.621 10.07 1.941 1 97.81 157 TRP A CA 1
ATOM 1188 C C . TRP A 1 157 ? -4.977 11.555 1.953 1 97.81 157 TRP A C 1
ATOM 1190 O O . TRP A 1 157 ? -4.172 12.398 1.547 1 97.81 157 TRP A O 1
ATOM 1200 N N . GLY A 1 158 ? -6.152 11.875 2.365 1 97.25 158 GLY A N 1
ATOM 1201 C CA . GLY A 1 158 ? -6.617 13.258 2.336 1 97.25 158 GLY A CA 1
ATOM 1202 C C . GLY A 1 158 ? -5.836 14.172 3.26 1 97.25 158 GLY A C 1
ATOM 1203 O O . GLY A 1 158 ? -5.66 15.352 2.969 1 97.25 158 GLY A O 1
ATOM 1204 N N . ARG A 1 159 ? -5.285 13.656 4.324 1 97.75 159 ARG A N 1
ATOM 1205 C CA . ARG A 1 159 ? -4.656 14.469 5.355 1 97.75 159 ARG A CA 1
ATOM 1206 C C . ARG A 1 159 ? -3.213 14.797 4.996 1 97.75 159 ARG A C 1
ATOM 1208 O O . ARG A 1 159 ? -2.523 15.492 5.742 1 97.75 159 ARG A O 1
ATOM 1215 N N . VAL A 1 160 ? -2.754 14.406 3.803 1 97.44 160 VAL A N 1
ATOM 1216 C CA . VAL A 1 160 ? -1.417 14.781 3.352 1 97.44 160 VAL A CA 1
ATOM 1217 C C . VAL A 1 160 ? -1.265 16.297 3.395 1 97.44 160 VAL A C 1
ATOM 1219 O O . VAL A 1 160 ? -0.167 16.812 3.629 1 97.44 160 VAL A O 1
ATOM 1222 N N . VAL A 1 161 ? -2.312 17.047 3.34 1 97.31 161 VAL A N 1
ATOM 1223 C CA . VAL A 1 161 ? -2.316 18.5 3.256 1 97.31 161 VAL A CA 1
ATOM 1224 C C . VAL A 1 161 ? -1.878 19.094 4.59 1 97.31 161 VAL A C 1
ATOM 1226 O O . VAL A 1 161 ? -1.412 20.234 4.645 1 97.31 161 VAL A O 1
ATOM 1229 N N . GLU A 1 162 ? -2.039 18.328 5.648 1 97.94 162 GLU A N 1
ATOM 1230 C CA . GLU A 1 162 ? -1.716 18.797 6.988 1 97.94 162 GLU A CA 1
ATOM 1231 C C . GLU A 1 162 ? -0.235 18.609 7.301 1 97.94 162 GLU A C 1
ATOM 1233 O O . GLU A 1 162 ? 0.277 19.172 8.273 1 97.94 162 GLU A O 1
ATOM 1238 N N . GLY A 1 163 ? 0.419 17.812 6.422 1 97.62 163 GLY A N 1
ATOM 1239 C CA . GLY A 1 163 ? 1.789 17.438 6.719 1 97.62 163 GLY A CA 1
ATOM 1240 C C . GLY A 1 163 ? 2.814 18.188 5.895 1 97.62 163 GLY A C 1
ATOM 1241 O O . GLY A 1 163 ? 2.484 19.188 5.246 1 97.62 163 GLY A O 1
ATOM 1242 N N . LEU A 1 164 ? 4.066 17.734 6.016 1 98.69 164 LEU A N 1
ATOM 1243 C CA . LEU A 1 164 ? 5.188 18.516 5.504 1 98.69 164 LEU A CA 1
ATOM 1244 C C . LEU A 1 164 ? 5.957 17.734 4.441 1 98.69 164 LEU A C 1
ATOM 1246 O O . LEU A 1 164 ? 7.105 18.062 4.137 1 98.69 164 LEU A O 1
ATOM 1250 N N . GLY A 1 165 ? 5.348 16.625 3.961 1 98.19 165 GLY A N 1
ATOM 1251 C CA . GLY A 1 165 ? 5.926 15.992 2.783 1 98.19 165 GLY A CA 1
ATOM 1252 C C . GLY A 1 165 ? 6.363 14.562 3.023 1 98.19 165 GLY A C 1
ATOM 1253 O O . GLY A 1 165 ? 5.977 13.945 4.02 1 98.19 165 GLY A O 1
ATOM 1254 N N . GLU A 1 166 ? 7.164 13.906 2.02 1 98.25 166 GLU A N 1
ATOM 1255 C CA . GLU A 1 166 ? 7.422 12.469 1.989 1 98.25 166 GLU A CA 1
ATOM 1256 C C . GLU A 1 166 ? 8.766 12.133 2.623 1 98.25 166 GLU A C 1
ATOM 1258 O O . GLU A 1 166 ? 9.055 10.969 2.902 1 98.25 166 GLU A O 1
ATOM 1263 N N . ASP A 1 167 ? 9.641 13.156 2.906 1 98.56 167 ASP A N 1
ATOM 1264 C CA . ASP A 1 167 ? 11 12.914 3.395 1 98.56 167 ASP A CA 1
ATOM 1265 C C . ASP A 1 167 ? 11.086 13.133 4.902 1 98.56 167 ASP A C 1
ATOM 1267 O O . ASP A 1 167 ? 10.734 14.203 5.402 1 98.56 167 ASP A O 1
ATOM 1271 N N . PRO A 1 168 ? 11.609 12.211 5.637 1 98.06 168 PRO A N 1
ATOM 1272 C CA . PRO A 1 168 ? 11.625 12.344 7.094 1 98.06 168 PRO A CA 1
ATOM 1273 C C . PRO A 1 168 ? 12.586 13.43 7.578 1 98.06 168 PRO A C 1
ATOM 1275 O O . PRO A 1 168 ? 12.336 14.062 8.609 1 98.06 168 PRO A O 1
ATOM 1278 N N . TRP A 1 169 ? 13.68 13.656 6.855 1 98.31 169 TRP A N 1
ATOM 1279 C CA . TRP A 1 169 ? 14.609 14.703 7.254 1 98.31 169 TRP A CA 1
ATOM 1280 C C . TRP A 1 169 ? 13.984 16.078 7.082 1 98.31 169 TRP A C 1
ATOM 1282 O O . TRP A 1 169 ? 14.016 16.906 8 1 98.31 169 TRP A O 1
ATOM 1292 N N . LEU A 1 170 ? 13.406 16.312 5.902 1 98.69 170 LEU A N 1
ATOM 1293 C CA . LEU A 1 170 ? 12.75 17.594 5.656 1 98.69 170 LEU A CA 1
ATOM 1294 C C . LEU A 1 170 ? 11.578 17.797 6.613 1 98.69 170 LEU A C 1
ATOM 1296 O O . LEU A 1 170 ? 11.438 18.859 7.207 1 98.69 170 LEU A O 1
ATOM 1300 N N . THR A 1 171 ? 10.75 16.766 6.762 1 98.75 171 THR A N 1
ATOM 1301 C CA . THR A 1 171 ? 9.602 16.828 7.66 1 98.75 171 THR A CA 1
ATOM 1302 C C . THR A 1 171 ? 10.055 17.125 9.086 1 98.75 171 THR A C 1
ATOM 1304 O O . THR A 1 171 ? 9.414 17.906 9.797 1 98.75 171 THR A O 1
ATOM 1307 N N . GLY A 1 172 ? 11.148 16.5 9.469 1 98.62 172 GLY A N 1
ATOM 1308 C CA . GLY A 1 172 ? 11.664 16.75 10.805 1 98.62 172 GLY A CA 1
ATOM 1309 C C . GLY A 1 172 ? 12.117 18.172 11.016 1 98.62 172 GLY A C 1
ATOM 1310 O O . GLY A 1 172 ? 11.773 18.797 12.016 1 98.62 172 GLY A O 1
ATOM 1311 N N . ARG A 1 173 ? 12.828 18.703 10.055 1 98.38 173 ARG A N 1
ATOM 1312 C CA . ARG A 1 173 ? 13.344 20.078 10.141 1 98.38 173 ARG A CA 1
ATOM 1313 C C . ARG A 1 173 ? 12.203 21.078 10.18 1 98.38 173 ARG A C 1
ATOM 1315 O O . ARG A 1 173 ? 12.234 22.031 10.977 1 98.38 173 ARG A O 1
ATOM 1322 N N . LEU A 1 174 ? 11.25 20.859 9.383 1 98.88 174 LEU A N 1
ATOM 1323 C CA . LEU A 1 174 ? 10.133 21.797 9.305 1 98.88 174 LEU A CA 1
ATOM 1324 C C . LEU A 1 174 ? 9.203 21.641 10.508 1 98.88 174 LEU A C 1
ATOM 1326 O O . LEU A 1 174 ? 8.617 22.625 10.977 1 98.88 174 LEU A O 1
ATOM 1330 N N . THR A 1 175 ? 9.055 20.406 11.023 1 98.88 175 THR A N 1
ATOM 1331 C CA . THR A 1 175 ? 8.305 20.172 12.25 1 98.88 175 THR A CA 1
ATOM 1332 C C . THR A 1 175 ? 8.93 20.922 13.422 1 98.88 175 THR A C 1
ATOM 1334 O O . THR A 1 175 ? 8.234 21.609 14.172 1 98.88 175 THR A O 1
ATOM 1337 N N . ALA A 1 176 ? 10.234 20.828 13.531 1 98.88 176 ALA A N 1
ATOM 1338 C CA . ALA A 1 176 ? 10.945 21.547 14.586 1 98.88 176 ALA A CA 1
ATOM 1339 C C . ALA A 1 176 ? 10.727 23.047 14.461 1 98.88 176 ALA A C 1
ATOM 1341 O O . ALA A 1 176 ? 10.5 23.734 15.461 1 98.88 176 ALA A O 1
ATOM 1342 N N . ALA A 1 177 ? 10.758 23.531 13.234 1 98.94 177 ALA A N 1
ATOM 1343 C CA . ALA A 1 177 ? 10.555 24.953 12.977 1 98.94 177 ALA A CA 1
ATOM 1344 C C . ALA A 1 177 ? 9.156 25.406 13.406 1 98.94 177 ALA A C 1
ATOM 1346 O O . ALA A 1 177 ? 8.984 26.469 13.984 1 98.94 177 ALA A O 1
ATOM 1347 N N . GLN A 1 178 ? 8.18 24.609 13.141 1 98.94 178 GLN A N 1
ATOM 1348 C CA . GLN A 1 178 ? 6.816 24.953 13.531 1 98.94 178 GLN A CA 1
ATOM 1349 C C . GLN A 1 178 ? 6.66 24.938 15.055 1 98.94 178 GLN A C 1
ATOM 1351 O O . GLN A 1 178 ? 6.016 25.828 15.617 1 98.94 178 GLN A O 1
ATOM 1356 N N . VAL A 1 179 ? 7.25 23.953 15.711 1 98.88 179 VAL A N 1
ATOM 1357 C CA . VAL A 1 179 ? 7.184 23.875 17.172 1 98.88 179 VAL A CA 1
ATOM 1358 C C . VAL A 1 179 ? 7.773 25.156 17.781 1 98.88 179 VAL A C 1
ATOM 1360 O O . VAL A 1 179 ? 7.156 25.781 18.641 1 98.88 179 VAL A O 1
ATOM 1363 N N . GLU A 1 180 ? 8.93 25.531 17.281 1 98.88 180 GLU A N 1
ATOM 1364 C CA . GLU A 1 180 ? 9.586 26.734 17.766 1 98.88 180 GLU A CA 1
ATOM 1365 C C . GLU A 1 180 ? 8.758 27.984 17.453 1 98.88 180 GLU A C 1
ATOM 1367 O O . GLU A 1 180 ? 8.641 28.891 18.281 1 98.88 180 GLU A O 1
ATOM 1372 N N . GLY A 1 181 ? 8.188 27.984 16.266 1 98.94 181 GLY A N 1
ATOM 1373 C CA . GLY A 1 181 ? 7.336 29.094 15.891 1 98.94 181 GLY A CA 1
ATOM 1374 C C . GLY A 1 181 ? 6.109 29.234 16.766 1 98.94 181 GLY A C 1
ATOM 1375 O O . GLY A 1 181 ? 5.766 30.344 17.203 1 98.94 181 GLY A O 1
ATOM 1376 N N . PHE A 1 182 ? 5.457 28.188 17.031 1 98.88 182 PHE A N 1
ATOM 1377 C CA . PHE A 1 182 ? 4.289 28.219 17.906 1 98.88 182 PHE A CA 1
ATOM 1378 C C . PHE A 1 182 ? 4.664 28.719 19.297 1 98.88 182 PHE A C 1
ATOM 1380 O O . PHE A 1 182 ? 3.955 29.531 19.875 1 98.88 182 PHE A O 1
ATOM 1387 N N . ARG A 1 183 ? 5.789 28.234 19.812 1 98.31 183 ARG A N 1
ATOM 1388 C CA . ARG A 1 183 ? 6.273 28.703 21.109 1 98.31 183 ARG A CA 1
ATOM 1389 C C . ARG A 1 183 ? 6.535 30.203 21.094 1 98.31 183 ARG A C 1
ATOM 1391 O O . ARG A 1 183 ? 6.121 30.922 22 1 98.31 183 ARG A O 1
ATOM 1398 N N . ASP A 1 184 ? 7.156 30.688 20.016 1 98.25 184 ASP A N 1
ATOM 1399 C CA . ASP A 1 184 ? 7.473 32.125 19.891 1 98.25 184 ASP A CA 1
ATOM 1400 C C . ASP A 1 184 ? 6.199 32.969 19.859 1 98.25 184 ASP A C 1
ATOM 1402 O O . ASP A 1 184 ? 6.199 34.094 20.297 1 98.25 184 ASP A O 1
ATOM 1406 N N . GLY A 1 185 ? 5.191 32.344 19.312 1 97.88 185 GLY A N 1
ATOM 1407 C CA . GLY A 1 185 ? 3.941 33.062 19.188 1 97.88 185 GLY A CA 1
ATOM 1408 C C . GLY A 1 185 ? 3.035 32.906 20.391 1 97.88 185 GLY A C 1
ATOM 1409 O O . GLY A 1 185 ? 1.996 33.562 20.484 1 97.88 185 GLY A O 1
ATOM 1410 N N . GLY A 1 186 ? 3.389 32 21.266 1 96.75 186 GLY A N 1
ATOM 1411 C CA . GLY A 1 186 ? 2.666 31.938 22.531 1 96.75 186 GLY A CA 1
ATOM 1412 C C . GLY A 1 186 ? 1.716 30.766 22.609 1 96.75 186 GLY A C 1
ATOM 1413 O O . GLY A 1 186 ? 0.802 30.75 23.438 1 96.75 186 GLY A O 1
ATOM 1414 N N . LEU A 1 187 ? 1.834 29.781 21.75 1 98.25 187 LEU A N 1
ATOM 1415 C CA . LEU A 1 187 ? 0.985 28.594 21.812 1 98.25 187 LEU A CA 1
ATOM 1416 C C . LEU A 1 187 ? 1.801 27.359 22.156 1 98.25 187 LEU A C 1
ATOM 1418 O O . LEU A 1 187 ? 2.932 27.203 21.703 1 98.25 187 LEU A O 1
ATOM 1422 N N . ALA A 1 188 ? 1.255 26.531 23 1 98.75 188 ALA A N 1
ATOM 1423 C CA . ALA A 1 188 ? 1.771 25.172 23.141 1 98.75 188 ALA A CA 1
ATOM 1424 C C . ALA A 1 188 ? 1.492 24.344 21.891 1 98.75 188 ALA A C 1
ATOM 1426 O O . ALA A 1 188 ? 0.426 24.469 21.281 1 98.75 188 ALA A O 1
ATOM 1427 N N . SER A 1 189 ? 2.463 23.578 21.469 1 98.75 189 SER A N 1
ATOM 1428 C CA . SER A 1 189 ? 2.338 22.797 20.25 1 98.75 189 SER A CA 1
ATOM 1429 C C . SER A 1 189 ? 2.047 21.328 20.578 1 98.75 189 SER A C 1
ATOM 1431 O O . SER A 1 189 ? 2.314 20.859 21.688 1 98.75 189 SER A O 1
ATOM 1433 N N . THR A 1 190 ? 1.451 20.594 19.656 1 98.88 190 THR A N 1
ATOM 1434 C CA . THR A 1 190 ? 1.175 19.172 19.734 1 98.88 190 THR A CA 1
ATOM 1435 C C . THR A 1 190 ? 1.652 18.453 18.484 1 98.88 190 THR A C 1
ATOM 1437 O O . THR A 1 190 ? 1.18 18.734 17.375 1 98.88 190 THR A O 1
ATOM 1440 N N . LEU A 1 191 ? 2.623 17.531 18.641 1 98.81 191 LEU A N 1
ATOM 1441 C CA . LEU A 1 191 ? 2.984 16.656 17.547 1 98.81 191 LEU A CA 1
ATOM 1442 C C . LEU A 1 191 ? 1.896 15.617 17.297 1 98.81 191 LEU A C 1
ATOM 1444 O O . LEU A 1 191 ? 1.425 14.969 18.234 1 98.81 191 LEU A O 1
ATOM 1448 N N . LYS A 1 192 ? 1.48 15.484 16.078 1 98.12 192 LYS A N 1
ATOM 1449 C CA . LYS A 1 192 ? 0.455 14.492 15.766 1 98.12 192 LYS A CA 1
ATOM 1450 C C . LYS A 1 192 ? 0.711 13.836 14.414 1 98.12 192 LYS A C 1
ATOM 1452 O O . LYS A 1 192 ? 1.388 14.406 13.562 1 98.12 192 LYS A O 1
ATOM 1457 N N . HIS A 1 193 ? 0.3 12.617 14.188 1 98.19 193 HIS A N 1
ATOM 1458 C CA . HIS A 1 193 ? -0.313 11.719 15.164 1 98.19 193 HIS A CA 1
ATOM 1459 C C . HIS A 1 193 ? 0.613 10.555 15.5 1 98.19 193 HIS A C 1
ATOM 1461 O O . HIS A 1 193 ? 1.045 9.82 14.602 1 98.19 193 HIS A O 1
ATOM 1467 N N . PHE A 1 194 ? 0.866 10.336 16.766 1 98.38 194 PHE A N 1
ATOM 1468 C CA . PHE A 1 194 ? 1.865 9.359 17.188 1 98.38 194 PHE A CA 1
ATOM 1469 C C . PHE A 1 194 ? 1.254 7.969 17.297 1 98.38 194 PHE A C 1
ATOM 1471 O O . PHE A 1 194 ? 0.357 7.734 18.109 1 98.38 194 PHE A O 1
ATOM 1478 N N . ALA A 1 195 ? 1.639 6.918 16.406 1 97 195 ALA A N 1
ATOM 1479 C CA . ALA A 1 195 ? 2.562 7.094 15.289 1 97 195 ALA A CA 1
ATOM 1480 C C . ALA A 1 195 ? 2.125 6.266 14.086 1 97 195 ALA A C 1
ATOM 1482 O O . ALA A 1 195 ? 1.256 5.398 14.203 1 97 195 ALA A O 1
ATOM 1483 N N . GLY A 1 196 ? 2.562 6.605 13.016 1 96.94 196 GLY A N 1
ATOM 1484 C CA . GLY A 1 196 ? 2.42 5.82 11.805 1 96.94 196 GLY A CA 1
ATOM 1485 C C . GLY A 1 196 ? 1.085 6.031 11.109 1 96.94 196 GLY A C 1
ATOM 1486 O O . GLY A 1 196 ? 0.686 5.227 10.266 1 96.94 196 GLY A O 1
ATOM 1487 N N . TYR A 1 197 ? 0.331 7.098 11.492 1 97.69 197 TYR A N 1
ATOM 1488 C CA . TYR A 1 197 ? -1.014 7.316 10.977 1 97.69 197 TYR A CA 1
ATOM 1489 C C . TYR A 1 197 ? -0.998 7.461 9.461 1 97.69 197 TYR A C 1
ATOM 1491 O O . TYR A 1 197 ? -1.919 7.008 8.773 1 97.69 197 TYR A O 1
ATOM 1499 N N . SER A 1 198 ? -0 8.008 8.93 1 97.5 198 SER A N 1
ATOM 1500 C CA . SER A 1 198 ? 0.063 8.32 7.504 1 97.5 198 SER A CA 1
ATOM 1501 C C . SER A 1 198 ? 0.193 7.055 6.664 1 97.5 198 SER A C 1
ATOM 1503 O O . SER A 1 198 ? 0.037 7.094 5.441 1 97.5 198 SER A O 1
ATOM 1505 N N . ALA A 1 199 ? 0.426 5.898 7.281 1 97.44 199 ALA A N 1
ATOM 1506 C CA . ALA A 1 199 ? 0.661 4.652 6.559 1 97.44 199 ALA A CA 1
ATOM 1507 C C . ALA A 1 199 ? -0.632 3.857 6.398 1 97.44 199 ALA A C 1
ATOM 1509 O O . ALA A 1 199 ? -0.602 2.637 6.234 1 97.44 199 ALA A O 1
ATOM 1510 N N . VAL A 1 200 ? -1.752 4.496 6.398 1 97.06 200 VAL A N 1
ATOM 1511 C CA . VAL A 1 200 ? -3.037 3.809 6.328 1 97.06 200 VAL A CA 1
ATOM 1512 C C . VAL A 1 200 ? -3.145 3.051 5.008 1 97.06 200 VAL A C 1
ATOM 1514 O O . VAL A 1 200 ? -2.674 3.525 3.971 1 97.06 200 VAL A O 1
ATOM 1517 N N . LEU A 1 201 ? -3.77 1.915 5.027 1 95.06 201 LEU A N 1
ATOM 1518 C CA . LEU A 1 201 ? -3.938 1.043 3.871 1 95.06 201 LEU A CA 1
ATOM 1519 C C . LEU A 1 201 ? -4.75 1.734 2.783 1 95.06 201 LEU A C 1
ATOM 1521 O O . LEU A 1 201 ? -5.828 2.266 3.051 1 95.06 201 LEU A O 1
ATOM 1525 N N . GLY A 1 202 ? -4.184 1.786 1.553 1 94.69 202 GLY A N 1
ATOM 1526 C CA . GLY A 1 202 ? -4.879 2.332 0.398 1 94.69 202 GLY A CA 1
ATOM 1527 C C . GLY A 1 202 ? -5.129 3.824 0.502 1 94.69 202 GLY A C 1
ATOM 1528 O O . GLY A 1 202 ? -5.973 4.367 -0.21 1 94.69 202 GLY A O 1
ATOM 1529 N N . GLY A 1 203 ? -4.488 4.484 1.497 1 96.5 203 GLY A N 1
ATOM 1530 C CA . GLY A 1 203 ? -4.715 5.902 1.726 1 96.5 203 GLY A CA 1
ATOM 1531 C C . GLY A 1 203 ? -6.059 6.191 2.371 1 96.5 203 GLY A C 1
ATOM 1532 O O . GLY A 1 203 ? -6.469 7.352 2.459 1 96.5 203 GLY A O 1
ATOM 1533 N N . ARG A 1 204 ? -6.781 5.207 2.867 1 96.56 204 ARG A N 1
ATOM 1534 C CA . ARG A 1 204 ? -8.078 5.379 3.506 1 96.56 204 ARG A CA 1
ATOM 1535 C C . ARG A 1 204 ? -7.926 5.922 4.922 1 96.56 204 ARG A C 1
ATOM 1537 O O . ARG A 1 204 ? -7.434 5.227 5.809 1 96.56 204 ARG A O 1
ATOM 1544 N N . ASP A 1 205 ? -8.438 7.035 5.109 1 96.88 205 ASP A N 1
ATOM 1545 C CA . ASP A 1 205 ? -8.336 7.645 6.434 1 96.88 205 ASP A CA 1
ATOM 1546 C C . ASP A 1 205 ? -8.977 6.758 7.496 1 96.88 205 ASP A C 1
ATOM 1548 O O . ASP A 1 205 ? -10.016 6.137 7.25 1 96.88 205 ASP A O 1
ATOM 1552 N N . TYR A 1 206 ? -8.375 6.625 8.648 1 97.81 206 TYR A N 1
ATOM 1553 C CA . TYR A 1 206 ? -8.844 5.902 9.828 1 97.81 206 TYR A CA 1
ATOM 1554 C C . TYR A 1 206 ? -8.594 4.402 9.68 1 97.81 206 TYR A C 1
ATOM 1556 O O . TYR A 1 206 ? -8.789 3.641 10.633 1 97.81 206 TYR A O 1
ATOM 1564 N N . ASP A 1 207 ? -8.156 3.883 8.492 1 97.31 207 ASP A N 1
ATOM 1565 C CA . ASP A 1 207 ? -7.859 2.465 8.312 1 97.31 207 ASP A CA 1
ATOM 1566 C C . ASP A 1 207 ? -6.621 2.057 9.109 1 97.31 207 ASP A C 1
ATOM 1568 O O . ASP A 1 207 ? -5.91 2.91 9.641 1 97.31 207 ASP A O 1
ATOM 1572 N N . ALA A 1 208 ? -6.41 0.78 9.234 1 97.25 208 ALA A N 1
ATOM 1573 C CA . ALA A 1 208 ? -5.293 0.225 9.992 1 97.25 208 ALA A CA 1
ATOM 1574 C C . ALA A 1 208 ? -3.959 0.552 9.32 1 97.25 208 ALA A C 1
ATOM 1576 O O . ALA A 1 208 ? -3.92 0.889 8.133 1 97.25 208 ALA A O 1
ATOM 1577 N N . THR A 1 209 ? -2.945 0.526 10.102 1 97.38 209 THR A N 1
ATOM 1578 C CA . THR A 1 209 ? -1.588 0.681 9.594 1 97.38 209 THR A CA 1
ATOM 1579 C C . THR A 1 209 ? -0.735 -0.535 9.945 1 97.38 209 THR A C 1
ATOM 1581 O O . THR A 1 209 ? -0.865 -1.096 11.031 1 97.38 209 THR A O 1
ATOM 1584 N N . PHE A 1 210 ? 0.043 -1.011 9.055 1 96.88 210 PHE A N 1
ATOM 1585 C CA . PHE A 1 210 ? 1.033 -2.066 9.234 1 96.88 210 PHE A CA 1
ATOM 1586 C C . PHE A 1 210 ? 2.426 -1.57 8.867 1 96.88 210 PHE A C 1
ATOM 1588 O O . PHE A 1 210 ? 2.711 -1.316 7.695 1 96.88 210 PHE A O 1
ATOM 1595 N N . VAL A 1 211 ? 3.266 -1.403 9.875 1 97.56 211 VAL A N 1
ATOM 1596 C CA . VAL A 1 211 ? 4.566 -0.76 9.719 1 97.56 211 VAL A CA 1
ATOM 1597 C C . VAL A 1 211 ? 5.664 -1.666 10.273 1 97.56 211 VAL A C 1
ATOM 1599 O O . VAL A 1 211 ? 5.605 -2.08 11.43 1 97.56 211 VAL A O 1
ATOM 1602 N N . ALA A 1 212 ? 6.664 -1.993 9.438 1 97.5 212 ALA A N 1
ATOM 1603 C CA . ALA A 1 212 ? 7.828 -2.736 9.914 1 97.5 212 ALA A CA 1
ATOM 1604 C C . ALA A 1 212 ? 8.609 -1.929 10.945 1 97.5 212 ALA A C 1
ATOM 1606 O O . ALA A 1 212 ? 8.648 -0.698 10.875 1 97.5 212 ALA A O 1
ATOM 1607 N N . PRO A 1 213 ? 9.258 -2.637 11.867 1 96.06 213 PRO A N 1
ATOM 1608 C CA . PRO A 1 213 ? 9.969 -1.908 12.922 1 96.06 213 PRO A CA 1
ATOM 1609 C C . PRO A 1 213 ? 11.047 -0.975 12.375 1 96.06 213 PRO A C 1
ATOM 1611 O O . PRO A 1 213 ? 11.18 0.161 12.836 1 96.06 213 PRO A O 1
ATOM 1614 N N . THR A 1 214 ? 11.789 -1.396 11.406 1 95.44 214 THR A N 1
ATOM 1615 C CA . THR A 1 214 ? 12.836 -0.544 10.852 1 95.44 214 THR A CA 1
ATOM 1616 C C . THR A 1 214 ? 12.227 0.669 10.148 1 95.44 214 THR A C 1
ATOM 1618 O O . THR A 1 214 ? 12.773 1.772 10.227 1 95.44 214 THR A O 1
ATOM 1621 N N . GLU A 1 215 ? 11.133 0.458 9.469 1 96.25 215 GLU A N 1
ATOM 1622 C CA . GLU A 1 215 ? 10.406 1.558 8.844 1 96.25 215 GLU A CA 1
ATOM 1623 C C . GLU A 1 215 ? 9.914 2.559 9.883 1 96.25 215 GLU A C 1
ATOM 1625 O O . GLU A 1 215 ? 9.977 3.77 9.664 1 96.25 215 GLU A O 1
ATOM 1630 N N . LEU A 1 216 ? 9.375 2.072 11 1 97.19 216 LEU A N 1
ATOM 1631 C CA . LEU A 1 216 ? 8.922 2.951 12.07 1 97.19 216 LEU A CA 1
ATOM 1632 C C . LEU A 1 216 ? 10.055 3.861 12.539 1 97.19 216 LEU A C 1
ATOM 1634 O O . LEU A 1 216 ? 9.875 5.078 12.648 1 97.19 216 LEU A O 1
ATOM 1638 N N . HIS A 1 217 ? 11.227 3.299 12.75 1 95.94 217 HIS A N 1
ATOM 1639 C CA . HIS A 1 217 ? 12.352 4.031 13.32 1 95.94 217 HIS A CA 1
ATOM 1640 C C . HIS A 1 217 ? 12.984 4.969 12.297 1 95.94 217 HIS A C 1
ATOM 1642 O O . HIS A 1 217 ? 13.383 6.086 12.633 1 95.94 217 HIS A O 1
ATOM 1648 N N . ASP A 1 218 ? 13.07 4.508 11.062 1 95.88 218 ASP A N 1
ATOM 1649 C CA . ASP A 1 218 ? 13.836 5.254 10.07 1 95.88 218 ASP A CA 1
ATOM 1650 C C . ASP A 1 218 ? 12.953 6.277 9.352 1 95.88 218 ASP A C 1
ATOM 1652 O O . ASP A 1 218 ? 13.453 7.289 8.859 1 95.88 218 ASP A O 1
ATOM 1656 N N . LEU A 1 219 ? 11.688 6.004 9.328 1 96.81 219 LEU A N 1
ATOM 1657 C CA . LEU A 1 219 ? 10.828 6.816 8.477 1 96.81 219 LEU A CA 1
ATOM 1658 C C . LEU A 1 219 ? 9.836 7.621 9.312 1 96.81 219 LEU A C 1
ATOM 1660 O O . LEU A 1 219 ? 9.711 8.836 9.133 1 96.81 219 LEU A O 1
ATOM 1664 N N . HIS A 1 220 ? 9.156 7.066 10.258 1 97.88 220 HIS A N 1
ATOM 1665 C CA . HIS A 1 220 ? 7.988 7.691 10.867 1 97.88 220 HIS A CA 1
ATOM 1666 C C . HIS A 1 220 ? 8.367 8.438 12.148 1 97.88 220 HIS A C 1
ATOM 1668 O O . HIS A 1 220 ? 7.723 9.422 12.508 1 97.88 220 HIS A O 1
ATOM 1674 N N . LEU A 1 221 ? 9.422 8.055 12.836 1 97.31 221 LEU A N 1
ATOM 1675 C CA . LEU A 1 221 ? 9.695 8.586 14.156 1 97.31 221 LEU A CA 1
ATOM 1676 C C . LEU A 1 221 ? 10.602 9.812 14.07 1 97.31 221 LEU A C 1
ATOM 1678 O O . LEU A 1 221 ? 10.562 10.68 14.945 1 97.31 221 LEU A O 1
ATOM 1682 N N . PRO A 1 222 ? 11.445 9.969 13.016 1 96.94 222 PRO A N 1
ATOM 1683 C CA . PRO A 1 222 ? 12.414 11.07 13.023 1 96.94 222 PRO A CA 1
ATOM 1684 C C . PRO A 1 222 ? 11.742 12.438 13.172 1 96.94 222 PRO A C 1
ATOM 1686 O O . PRO A 1 222 ? 12.18 13.25 13.984 1 96.94 222 PRO A O 1
ATOM 1689 N N . PRO A 1 223 ? 10.656 12.727 12.469 1 98.5 223 PRO A N 1
ATOM 1690 C CA . PRO A 1 223 ? 10.047 14.047 12.672 1 98.5 223 PRO A CA 1
ATOM 1691 C C . PRO A 1 223 ? 9.562 14.25 14.109 1 98.5 223 PRO A C 1
ATOM 1693 O O . PRO A 1 223 ? 9.633 15.367 14.633 1 98.5 223 PRO A O 1
ATOM 1696 N N . PHE A 1 224 ? 9.055 13.219 14.758 1 98.38 224 PHE A N 1
ATOM 1697 C CA . PHE A 1 224 ? 8.641 13.312 16.156 1 98.38 224 PHE A CA 1
ATOM 1698 C C . PHE A 1 224 ? 9.844 13.578 17.062 1 98.38 224 PHE A C 1
ATOM 1700 O O . PHE A 1 224 ? 9.766 14.391 17.984 1 98.38 224 PHE A O 1
ATOM 1707 N N . ARG A 1 225 ? 10.961 12.922 16.781 1 96.62 225 ARG A N 1
ATOM 1708 C CA . ARG A 1 225 ? 12.18 13.164 17.562 1 96.62 225 ARG A CA 1
ATOM 1709 C C . ARG A 1 225 ? 12.617 14.617 17.438 1 96.62 225 ARG A C 1
ATOM 1711 O O . ARG A 1 225 ? 12.977 15.25 18.438 1 96.62 225 ARG A O 1
ATOM 1718 N N . ASP A 1 226 ? 12.594 15.125 16.219 1 97.5 226 ASP A N 1
ATOM 1719 C CA . ASP A 1 226 ? 12.984 16.516 15.992 1 97.5 226 ASP A CA 1
ATOM 1720 C C . ASP A 1 226 ? 12.039 17.469 16.703 1 97.5 226 ASP A C 1
ATOM 1722 O O . ASP A 1 226 ? 12.477 18.469 17.281 1 97.5 226 ASP A O 1
ATOM 1726 N N . GLY A 1 227 ? 10.727 17.172 16.625 1 98.56 227 GLY A N 1
ATOM 1727 C CA . GLY A 1 227 ? 9.75 18.016 17.328 1 98.56 227 GLY A CA 1
ATOM 1728 C C . GLY A 1 227 ? 9.914 17.984 18.828 1 98.56 227 GLY A C 1
ATOM 1729 O O . GLY A 1 227 ? 9.789 19.016 19.484 1 98.56 227 GLY A O 1
ATOM 1730 N N . ILE A 1 228 ? 10.203 16.828 19.375 1 98.06 228 ILE A N 1
ATOM 1731 C CA . ILE A 1 228 ? 10.422 16.688 20.812 1 98.06 228 ILE A CA 1
ATOM 1732 C C . ILE A 1 228 ? 11.656 17.469 21.219 1 98.06 228 ILE A C 1
ATOM 1734 O O . ILE A 1 228 ? 11.633 18.203 22.219 1 98.06 228 ILE A O 1
ATOM 1738 N N . ARG A 1 229 ? 12.695 17.406 20.438 1 96.31 229 ARG A N 1
ATOM 1739 C CA . ARG A 1 229 ? 13.922 18.141 20.719 1 96.31 229 ARG A CA 1
ATOM 1740 C C . ARG A 1 229 ? 13.688 19.641 20.656 1 96.31 229 ARG A C 1
ATOM 1742 O O . ARG A 1 229 ? 14.297 20.422 21.391 1 96.31 229 ARG A O 1
ATOM 1749 N N . ALA A 1 230 ? 12.797 19.969 19.75 1 98.25 230 ALA A N 1
ATOM 1750 C CA . ALA A 1 230 ? 12.484 21.375 19.578 1 98.25 230 ALA A CA 1
ATOM 1751 C C . ALA A 1 230 ? 11.625 21.891 20.719 1 98.25 230 ALA A C 1
ATOM 1753 O O . ALA A 1 230 ? 11.43 23.109 20.875 1 98.25 230 ALA A O 1
ATOM 1754 N N . GLY A 1 231 ? 11.094 20.984 21.531 1 98.12 231 GLY A N 1
ATOM 1755 C CA . GLY A 1 231 ? 10.383 21.406 22.734 1 98.12 231 GLY A CA 1
ATOM 1756 C C . GLY A 1 231 ? 8.875 21.297 22.609 1 98.12 231 GLY A C 1
ATOM 1757 O O . GLY A 1 231 ? 8.133 22.062 23.219 1 98.12 231 GLY A O 1
ATOM 1758 N N . ALA A 1 232 ? 8.391 20.391 21.828 1 98.69 232 ALA A N 1
ATOM 1759 C CA . ALA A 1 232 ? 6.949 20.188 21.734 1 98.69 232 ALA A CA 1
ATOM 1760 C C . ALA A 1 232 ? 6.332 19.938 23.109 1 98.69 232 ALA A C 1
ATOM 1762 O O . ALA A 1 232 ? 6.93 19.25 23.938 1 98.69 232 ALA A O 1
ATOM 1763 N N . ASP A 1 233 ? 5.125 20.406 23.297 1 98.62 233 ASP A N 1
ATOM 1764 C CA . ASP A 1 233 ? 4.48 20.375 24.609 1 98.62 233 ASP A CA 1
ATOM 1765 C C . ASP A 1 233 ? 3.613 19.141 24.766 1 98.62 233 ASP A C 1
ATOM 1767 O O . ASP A 1 233 ? 3.402 18.656 25.891 1 98.62 233 ASP A O 1
ATOM 1771 N N . ALA A 1 234 ? 3.117 18.688 23.641 1 98.81 234 ALA A N 1
ATOM 1772 C CA . ALA A 1 234 ? 2.178 17.562 23.688 1 98.81 234 ALA A CA 1
ATOM 1773 C C . ALA A 1 234 ? 2.35 16.672 22.469 1 98.81 234 ALA A C 1
ATOM 1775 O O . ALA A 1 234 ? 2.969 17.062 21.469 1 98.81 234 ALA A O 1
ATOM 1776 N N . VAL A 1 235 ? 1.896 15.453 22.578 1 98.88 235 VAL A N 1
ATOM 1777 C CA . VAL A 1 235 ? 1.789 14.484 21.5 1 98.88 235 VAL A CA 1
ATOM 1778 C C . VAL A 1 235 ? 0.374 13.906 21.453 1 98.88 235 VAL A C 1
ATOM 1780 O O . VAL A 1 235 ? -0.228 13.648 22.5 1 98.88 235 VAL A O 1
ATOM 1783 N N . MET A 1 236 ? -0.147 13.82 20.312 1 98.94 236 MET A N 1
ATOM 1784 C CA . MET A 1 236 ? -1.49 13.273 20.125 1 98.94 236 MET A CA 1
ATOM 1785 C C . MET A 1 236 ? -1.435 11.859 19.547 1 98.94 236 MET A C 1
ATOM 1787 O O . MET A 1 236 ? -0.68 11.594 18.609 1 98.94 236 MET A O 1
ATOM 1791 N N . THR A 1 237 ? -2.232 10.961 20.047 1 98.81 237 THR A N 1
ATOM 1792 C CA . THR A 1 237 ? -2.254 9.586 19.547 1 98.81 237 THR A CA 1
ATOM 1793 C C . THR A 1 237 ? -2.916 9.508 18.188 1 98.81 237 THR A C 1
ATOM 1795 O O . THR A 1 237 ? -3.738 10.359 17.828 1 98.81 237 THR A O 1
ATOM 1798 N N . ALA A 1 238 ? -2.533 8.562 17.422 1 98.44 238 ALA A N 1
ATOM 1799 C CA . ALA A 1 238 ? -3.182 8.289 16.141 1 98.44 238 ALA A CA 1
ATOM 1800 C C . ALA A 1 238 ? -4.539 7.625 16.344 1 98.44 238 ALA A C 1
ATOM 1802 O O . ALA A 1 238 ? -4.797 7.035 17.391 1 98.44 238 ALA A O 1
ATOM 1803 N N . LEU A 1 239 ? -5.379 7.684 15.367 1 98.31 239 LEU A N 1
ATOM 1804 C CA . LEU A 1 239 ? -6.719 7.105 15.414 1 98.31 239 LEU A CA 1
ATOM 1805 C C . LEU A 1 239 ? -6.711 5.676 14.875 1 98.31 239 LEU A C 1
ATOM 1807 O O . LEU A 1 239 ? -7.766 5.043 14.773 1 98.31 239 LEU A O 1
ATOM 1811 N N . THR A 1 240 ? -5.527 5.148 14.602 1 97.88 240 THR A N 1
ATOM 1812 C CA . THR A 1 240 ? -5.41 3.875 13.898 1 97.88 240 THR A CA 1
ATOM 1813 C C . THR A 1 240 ? -4.918 2.779 14.836 1 97.88 240 THR A C 1
ATOM 1815 O O . THR A 1 240 ? -4.355 3.07 15.898 1 97.88 240 THR A O 1
ATOM 1818 N N . ALA A 1 241 ? -5.215 1.543 14.453 1 98.19 241 ALA A N 1
ATOM 1819 C CA . ALA A 1 241 ? -4.52 0.396 15.031 1 98.19 241 ALA A CA 1
ATOM 1820 C C . ALA A 1 241 ? -3.193 0.144 14.32 1 98.19 241 ALA A C 1
ATOM 1822 O O . ALA A 1 241 ? -3.174 -0.205 13.141 1 98.19 241 ALA A O 1
ATOM 1823 N N . LEU A 1 242 ? -2.125 0.359 15.047 1 98.06 242 LEU A N 1
ATOM 1824 C CA . LEU A 1 242 ? -0.793 0.079 14.523 1 98.06 242 LEU A CA 1
ATOM 1825 C C . LEU A 1 242 ? -0.405 -1.374 14.773 1 98.06 242 LEU A C 1
ATOM 1827 O O . LEU A 1 242 ? -0.224 -1.785 15.922 1 98.06 242 LEU A O 1
ATOM 1831 N N . ASN A 1 243 ? -0.272 -2.104 13.648 1 97.12 243 ASN A N 1
ATOM 1832 C CA . ASN A 1 243 ? 0.069 -3.521 13.734 1 97.12 243 ASN A CA 1
ATOM 1833 C C . ASN A 1 243 ? -0.901 -4.281 14.633 1 97.12 243 ASN A C 1
ATOM 1835 O O . ASN A 1 243 ? -0.486 -5.133 15.414 1 97.12 243 ASN A O 1
ATOM 1839 N N . GLY A 1 244 ? -2.135 -3.84 14.672 1 96.38 244 GLY A N 1
ATOM 1840 C CA . GLY A 1 244 ? -3.182 -4.562 15.375 1 96.38 244 GLY A CA 1
ATOM 1841 C C . GLY A 1 244 ? -3.523 -3.949 16.719 1 96.38 244 GLY A C 1
ATOM 1842 O O . GLY A 1 244 ? -4.535 -4.305 17.328 1 96.38 244 GLY A O 1
ATOM 1843 N N . LEU A 1 245 ? -2.811 -3.066 17.188 1 97.69 245 LEU A N 1
ATOM 1844 C CA . LEU A 1 245 ? -3.076 -2.445 18.469 1 97.69 245 LEU A CA 1
ATOM 1845 C C . LEU A 1 245 ? -3.307 -0.946 18.328 1 97.69 245 LEU A C 1
ATOM 1847 O O . LEU A 1 245 ? -2.418 -0.22 17.875 1 97.69 245 LEU A O 1
ATOM 1851 N N . PRO A 1 246 ? -4.52 -0.462 18.719 1 98.5 246 PRO A N 1
ATOM 1852 C CA . PRO A 1 246 ? -4.707 0.989 18.672 1 98.5 246 PRO A CA 1
ATOM 1853 C C . PRO A 1 246 ? -3.654 1.746 19.469 1 98.5 246 PRO A C 1
ATOM 1855 O O . PRO A 1 246 ? -3.352 1.371 20.609 1 98.5 246 PRO A O 1
ATOM 1858 N N . THR A 1 247 ? -3.133 2.811 18.891 1 98.5 247 THR A N 1
ATOM 1859 C CA . THR A 1 247 ? -2.031 3.533 19.516 1 98.5 247 THR A CA 1
ATOM 1860 C C . THR A 1 247 ? -2.445 4.066 20.891 1 98.5 247 THR A C 1
ATOM 1862 O O . THR A 1 247 ? -1.637 4.094 21.812 1 98.5 247 THR A O 1
ATOM 1865 N N . THR A 1 248 ? -3.705 4.387 21.047 1 98.69 248 THR A N 1
ATOM 1866 C CA . THR A 1 248 ? -4.258 4.98 22.266 1 98.69 248 THR A CA 1
ATOM 1867 C C . THR A 1 248 ? -4.273 3.965 23.406 1 98.69 248 THR A C 1
ATOM 1869 O O . THR A 1 248 ? -4.41 4.336 24.562 1 98.69 248 THR A O 1
ATOM 1872 N N . ALA A 1 249 ? -4.098 2.715 23.109 1 98.62 249 ALA A N 1
ATOM 1873 C CA . ALA A 1 249 ? -4.121 1.662 24.125 1 98.62 249 ALA A CA 1
ATOM 1874 C C . ALA A 1 249 ? -2.812 0.88 24.141 1 98.62 249 ALA A C 1
ATOM 1876 O O . ALA A 1 249 ? -2.768 -0.258 24.609 1 98.62 249 ALA A O 1
ATOM 1877 N N . ASP A 1 250 ? -1.706 1.425 23.688 1 98.44 250 ASP A N 1
ATOM 1878 C CA . ASP A 1 250 ? -0.46 0.682 23.516 1 98.44 250 ASP A CA 1
ATOM 1879 C C . ASP A 1 250 ? 0.611 1.185 24.484 1 98.44 250 ASP A C 1
ATOM 1881 O O . ASP A 1 250 ? 1.327 2.141 24.172 1 98.44 250 ASP A O 1
ATOM 1885 N N . PRO A 1 251 ? 0.872 0.47 25.562 1 98.12 251 PRO A N 1
ATOM 1886 C CA . PRO A 1 251 ? 1.866 0.933 26.531 1 98.12 251 PRO A CA 1
ATOM 1887 C C . PRO A 1 251 ? 3.293 0.857 26 1 98.12 251 PRO A C 1
ATOM 1889 O O . PRO A 1 251 ? 4.141 1.671 26.375 1 98.12 251 PRO A O 1
ATOM 1892 N N . ALA A 1 252 ? 3.553 -0.114 25.094 1 96.5 252 ALA A N 1
ATOM 1893 C CA . ALA A 1 252 ? 4.891 -0.219 24.516 1 96.5 252 ALA A CA 1
ATOM 1894 C C . ALA A 1 252 ? 5.211 1 23.656 1 96.5 252 ALA A C 1
ATOM 1896 O O . ALA A 1 252 ? 6.359 1.445 23.609 1 96.5 252 ALA A O 1
ATOM 1897 N N . LEU A 1 253 ? 4.211 1.545 23.047 1 97.44 253 LEU A N 1
ATOM 1898 C CA . LEU A 1 253 ? 4.391 2.699 22.172 1 97.44 253 LEU A CA 1
ATOM 1899 C C . LEU A 1 253 ? 4.438 3.992 22.969 1 97.44 253 LEU A C 1
ATOM 1901 O O . LEU A 1 253 ? 5.391 4.766 22.859 1 97.44 253 LEU A O 1
ATOM 1905 N N . MET A 1 254 ? 3.459 4.258 23.828 1 98.19 254 MET A N 1
ATOM 1906 C CA . MET A 1 254 ? 3.305 5.547 24.5 1 98.19 254 MET A CA 1
ATOM 1907 C C . MET A 1 254 ? 4.277 5.68 25.656 1 98.19 254 MET A C 1
ATOM 1909 O O . MET A 1 254 ? 4.941 6.703 25.812 1 98.19 254 MET A O 1
ATOM 1913 N N . THR A 1 255 ? 4.363 4.664 26.484 1 97.44 255 THR A N 1
ATOM 1914 C CA . THR A 1 255 ? 5.254 4.719 27.625 1 97.44 255 THR A CA 1
ATOM 1915 C C . THR A 1 255 ? 6.645 4.203 27.266 1 97.44 255 THR A C 1
ATOM 1917 O O . THR A 1 255 ? 7.652 4.832 27.594 1 97.44 255 THR A O 1
ATOM 1920 N N . GLY A 1 256 ? 6.691 3.068 26.594 1 95.69 256 GLY A N 1
ATOM 1921 C CA . GLY A 1 256 ? 7.977 2.471 26.266 1 95.69 256 GLY A CA 1
ATOM 1922 C C . GLY A 1 256 ? 8.781 3.297 25.281 1 95.69 256 GLY A C 1
ATOM 1923 O O . GLY A 1 256 ? 9.867 3.781 25.609 1 95.69 256 GLY A O 1
ATOM 1924 N N . LEU A 1 257 ? 8.25 3.514 24.141 1 96.19 257 LEU A N 1
ATOM 1925 C CA . LEU A 1 257 ? 8.984 4.184 23.062 1 96.19 257 LEU A CA 1
ATOM 1926 C C . LEU A 1 257 ? 8.945 5.699 23.25 1 96.19 257 LEU A C 1
ATOM 1928 O O . LEU A 1 257 ? 9.992 6.336 23.375 1 96.19 257 LEU A O 1
ATOM 1932 N N . LEU A 1 258 ? 7.828 6.344 23.344 1 97.38 258 LEU A N 1
ATOM 1933 C CA . LEU A 1 258 ? 7.68 7.793 23.359 1 97.38 258 LEU A CA 1
ATOM 1934 C C . LEU A 1 258 ? 8.289 8.383 24.625 1 97.38 258 LEU A C 1
ATOM 1936 O O . LEU A 1 258 ? 9.188 9.227 24.562 1 97.38 258 LEU A O 1
ATOM 1940 N N . ARG A 1 259 ? 7.895 7.949 25.844 1 96.56 259 ARG A N 1
ATOM 1941 C CA . ARG A 1 259 ? 8.336 8.562 27.094 1 96.56 259 ARG A CA 1
ATOM 1942 C C . ARG A 1 259 ? 9.734 8.094 27.469 1 96.56 259 ARG A C 1
ATOM 1944 O O . ARG A 1 259 ? 10.602 8.906 27.781 1 96.56 259 ARG A O 1
ATOM 1951 N N . ARG A 1 260 ? 9.984 6.766 27.406 1 94.31 260 ARG A N 1
ATOM 1952 C CA . ARG A 1 260 ? 11.242 6.242 27.938 1 94.31 260 ARG A CA 1
ATOM 1953 C C . ARG A 1 260 ? 12.344 6.34 26.891 1 94.31 260 ARG A C 1
ATOM 1955 O O . ARG A 1 260 ? 13.367 6.996 27.109 1 94.31 260 ARG A O 1
ATOM 1962 N N . GLN A 1 261 ? 12.125 5.816 25.75 1 92.5 261 GLN A N 1
ATOM 1963 C CA . GLN A 1 261 ? 13.195 5.758 24.75 1 92.5 261 GLN A CA 1
ATOM 1964 C C . GLN A 1 261 ? 13.438 7.125 24.125 1 92.5 261 GLN A C 1
ATOM 1966 O O . GLN A 1 261 ? 14.586 7.523 23.906 1 92.5 261 GLN A O 1
ATOM 1971 N N . MET A 1 262 ? 12.359 7.863 23.812 1 94.56 262 MET A N 1
ATOM 1972 C CA . MET A 1 262 ? 12.508 9.141 23.125 1 94.56 262 MET A CA 1
ATOM 1973 C C . MET A 1 262 ? 12.609 10.289 24.125 1 94.56 262 MET A C 1
ATOM 1975 O O . MET A 1 262 ? 12.883 11.43 23.734 1 94.56 262 MET A O 1
ATOM 1979 N N . GLY A 1 263 ? 12.266 10.039 25.359 1 94.06 263 GLY A N 1
ATOM 1980 C CA . GLY A 1 263 ? 12.477 11.008 26.422 1 94.06 263 GLY A CA 1
ATOM 1981 C C . GLY A 1 263 ? 11.414 12.094 26.469 1 94.06 263 GLY A C 1
ATOM 1982 O O . GLY A 1 263 ? 11.68 13.211 26.922 1 94.06 263 GLY A O 1
ATOM 1983 N N . PHE A 1 264 ? 10.266 11.812 25.984 1 97 264 PHE A N 1
ATOM 1984 C CA . PHE A 1 264 ? 9.219 12.82 25.984 1 97 264 PHE A CA 1
ATOM 1985 C C . PHE A 1 264 ? 8.602 12.961 27.375 1 97 264 PHE A C 1
ATOM 1987 O O . PHE A 1 264 ? 8.141 11.977 27.953 1 97 264 PHE A O 1
ATOM 1994 N N . SER A 1 265 ? 8.461 14.109 27.859 1 96.12 265 SER A N 1
ATOM 1995 C CA . SER A 1 265 ? 7.961 14.328 29.219 1 96.12 265 SER A CA 1
ATOM 1996 C C . SER A 1 265 ? 6.672 15.141 29.203 1 96.12 265 SER A C 1
ATOM 1998 O O . SER A 1 265 ? 6.066 15.367 30.25 1 96.12 265 SER A O 1
ATOM 2000 N N . GLY A 1 266 ? 6.211 15.531 28.031 1 97.88 266 GLY A N 1
ATOM 2001 C CA . GLY A 1 266 ? 5.039 16.391 27.922 1 97.88 266 GLY A CA 1
ATOM 2002 C C . GLY A 1 266 ? 3.734 15.617 28 1 97.88 266 GLY A C 1
ATOM 2003 O O . GLY A 1 266 ? 3.699 14.492 28.516 1 97.88 266 GLY A O 1
ATOM 2004 N N . LEU A 1 267 ? 2.693 16.281 27.578 1 97.75 267 LEU A N 1
ATOM 2005 C CA . LEU A 1 267 ? 1.328 15.773 27.672 1 97.75 267 LEU A CA 1
ATOM 2006 C C . LEU A 1 267 ? 0.999 14.883 26.484 1 97.75 267 LEU A C 1
ATOM 2008 O O . LEU A 1 267 ? 1.334 15.219 25.344 1 97.75 267 LEU A O 1
ATOM 2012 N N . VAL A 1 268 ? 0.422 13.672 26.734 1 98.88 268 VAL A N 1
ATOM 2013 C CA . VAL A 1 268 ? -0.117 12.836 25.672 1 98.88 268 VAL A CA 1
ATOM 2014 C C . VAL A 1 268 ? -1.638 12.969 25.625 1 98.88 268 VAL A C 1
ATOM 2016 O O . VAL A 1 268 ? -2.326 12.617 26.594 1 98.88 268 VAL A O 1
ATOM 2019 N N . VAL A 1 269 ? -2.156 13.5 24.562 1 98.88 269 VAL A N 1
ATOM 2020 C CA . VAL A 1 269 ? -3.596 13.688 24.406 1 98.88 269 VAL A CA 1
ATOM 2021 C C . VAL A 1 269 ? -4.145 12.711 23.375 1 98.88 269 VAL A C 1
ATOM 2023 O O . VAL A 1 269 ? -3.506 12.461 22.359 1 98.88 269 VAL A O 1
ATOM 2026 N N . ALA A 1 270 ? -5.297 12.109 23.719 1 98.81 270 ALA A N 1
ATOM 2027 C CA . ALA A 1 270 ? -5.996 11.289 22.734 1 98.81 270 ALA A CA 1
ATOM 2028 C C . ALA A 1 270 ? -6.609 12.156 21.625 1 98.81 270 ALA A C 1
ATOM 2030 O O . ALA A 1 270 ? -7.094 13.258 21.906 1 98.81 270 ALA A O 1
ATOM 2031 N N . ASP A 1 271 ? -6.555 11.672 20.438 1 98.38 271 ASP A N 1
ATOM 2032 C CA . ASP A 1 271 ? -7.262 12.336 19.344 1 98.38 271 ASP A CA 1
ATOM 2033 C C . ASP A 1 271 ? -8.773 12.266 19.547 1 98.38 271 ASP A C 1
ATOM 2035 O O . ASP A 1 271 ? -9.25 11.656 20.5 1 98.38 271 ASP A O 1
ATOM 2039 N N . TRP A 1 272 ? -9.461 12.945 18.75 1 97.81 272 TRP A N 1
ATOM 2040 C CA . TRP A 1 272 ? -10.906 13.133 18.844 1 97.81 272 TRP A CA 1
ATOM 2041 C C . TRP A 1 272 ? -11.609 11.797 19.078 1 97.81 272 TRP A C 1
ATOM 2043 O O . TRP A 1 272 ? -11.711 10.977 18.156 1 97.81 272 TRP A O 1
ATOM 2053 N N . GLN A 1 273 ? -12.078 11.477 20.281 1 98.12 273 GLN A N 1
ATOM 2054 C CA . GLN A 1 273 ? -12.852 10.312 20.719 1 98.12 273 GLN A CA 1
ATOM 2055 C C . GLN A 1 273 ? -12.055 9.023 20.531 1 98.12 273 GLN A C 1
ATOM 2057 O O . GLN A 1 273 ? -12.641 7.965 20.281 1 98.12 273 GLN A O 1
ATOM 2062 N N . ALA A 1 274 ? -10.773 9.148 20.578 1 98.62 274 ALA A N 1
ATOM 2063 C CA . ALA A 1 274 ? -9.93 7.98 20.328 1 98.62 274 ALA A CA 1
ATOM 2064 C C . ALA A 1 274 ? -10.086 6.949 21.453 1 98.62 274 ALA A C 1
ATOM 2066 O O . ALA A 1 274 ? -10.016 5.742 21.203 1 98.62 274 ALA A O 1
ATOM 2067 N N . ILE A 1 275 ? -10.328 7.383 22.688 1 98.88 275 ILE A N 1
ATOM 2068 C CA . ILE A 1 275 ? -10.508 6.438 23.797 1 98.88 275 ILE A CA 1
ATOM 2069 C C . ILE A 1 275 ? -11.805 5.664 23.594 1 98.88 275 ILE A C 1
ATOM 2071 O O . ILE A 1 275 ? -11.836 4.438 23.75 1 98.88 275 ILE A O 1
ATOM 2075 N N . ALA A 1 276 ? -12.844 6.375 23.219 1 98.62 276 ALA A N 1
ATOM 2076 C CA . ALA A 1 276 ? -14.109 5.699 22.953 1 98.62 276 ALA A CA 1
ATOM 2077 C C . ALA A 1 276 ? -13.977 4.738 21.781 1 98.62 276 ALA A C 1
ATOM 2079 O O . ALA A 1 276 ? -14.617 3.682 21.75 1 98.62 276 ALA A O 1
ATOM 2080 N N . SER A 1 277 ? -13.156 5.062 20.859 1 98.62 277 SER A N 1
ATOM 2081 C CA . SER A 1 277 ? -12.977 4.258 19.641 1 98.62 277 SER A CA 1
ATOM 2082 C C . SER A 1 277 ? -12.359 2.902 19.969 1 98.62 277 SER A C 1
ATOM 2084 O O . SER A 1 277 ? -12.398 1.982 19.156 1 98.62 277 SER A O 1
ATOM 2086 N N . LEU A 1 278 ? -11.758 2.697 21.156 1 98.88 278 LEU A N 1
ATOM 2087 C CA . LEU A 1 278 ? -11.156 1.422 21.531 1 98.88 278 LEU A CA 1
ATOM 2088 C C . LEU A 1 278 ? -12.195 0.308 21.531 1 98.88 278 LEU A C 1
ATOM 2090 O O . LEU A 1 278 ? -11.875 -0.847 21.25 1 98.88 278 LEU A O 1
ATOM 2094 N N . MET A 1 279 ? -13.484 0.674 21.859 1 98.62 279 MET A N 1
ATOM 2095 C CA . MET A 1 279 ? -14.562 -0.305 21.797 1 98.62 279 MET A CA 1
ATOM 2096 C C . MET A 1 279 ? -14.82 -0.734 20.359 1 98.62 279 MET A C 1
ATOM 2098 O O . MET A 1 279 ? -14.992 -1.923 20.078 1 98.62 279 MET A O 1
ATOM 2102 N N . LYS A 1 280 ? -14.781 0.226 19.438 1 98.31 280 LYS A N 1
ATOM 2103 C CA . LYS A 1 280 ? -15 -0.066 18.016 1 98.31 280 LYS A CA 1
ATOM 2104 C C . LYS A 1 280 ? -13.836 -0.859 17.438 1 98.31 280 LYS A C 1
ATOM 2106 O O . LYS A 1 280 ? -14.031 -1.712 16.562 1 98.31 280 LYS A O 1
ATOM 2111 N N . HIS A 1 281 ? -12.617 -0.588 17.922 1 98.5 281 HIS A N 1
ATOM 2112 C CA . HIS A 1 281 ? -11.445 -1.346 17.5 1 98.5 281 HIS A CA 1
ATOM 2113 C C . HIS A 1 281 ? -11.539 -2.801 17.953 1 98.5 281 HIS A C 1
ATOM 2115 O O . HIS A 1 281 ? -10.82 -3.66 17.438 1 98.5 281 HIS A O 1
ATOM 2121 N N . GLY A 1 282 ? -12.352 -3.047 18.922 1 98.44 282 GLY A N 1
ATOM 2122 C CA . GLY A 1 282 ? -12.516 -4.391 19.469 1 98.44 282 GLY A CA 1
ATOM 2123 C C . GLY A 1 282 ? -11.469 -4.746 20.5 1 98.44 282 GLY A C 1
ATOM 2124 O O . GLY A 1 282 ? -11.117 -5.918 20.656 1 98.44 282 GLY A O 1
ATOM 2125 N N . VAL A 1 283 ? -10.914 -3.736 21.25 1 98.56 283 VAL A N 1
ATOM 2126 C CA . VAL A 1 283 ? -9.883 -4.051 22.234 1 98.56 283 VAL A CA 1
ATOM 2127 C C . VAL A 1 283 ? -10.383 -3.705 23.625 1 98.56 283 VAL A C 1
ATOM 2129 O O . VAL A 1 283 ? -9.664 -3.9 24.609 1 98.56 283 VAL A O 1
ATOM 2132 N N . ALA A 1 284 ? -11.57 -3.139 23.734 1 98.69 284 ALA A N 1
ATOM 2133 C CA . ALA A 1 284 ? -12.219 -2.859 25.016 1 98.69 284 ALA A CA 1
ATOM 2134 C C . ALA A 1 284 ? -13.695 -3.266 24.984 1 98.69 284 ALA A C 1
ATOM 2136 O O . ALA A 1 284 ? -14.398 -3 24.016 1 98.69 284 ALA A O 1
ATOM 2137 N N . ARG A 1 285 ? -14.203 -3.811 26.094 1 97.12 285 ARG A N 1
ATOM 2138 C CA . ARG A 1 285 ? -15.57 -4.312 26.188 1 97.12 285 ARG A CA 1
ATOM 2139 C C . ARG A 1 285 ? -16.562 -3.178 26.438 1 97.12 285 ARG A C 1
ATOM 2141 O O . ARG A 1 285 ? -17.719 -3.256 26.031 1 97.12 285 ARG A O 1
ATOM 2148 N N . ASP A 1 286 ? -16.062 -2.129 27.125 1 98.12 286 ASP A N 1
ATOM 2149 C CA . ASP A 1 286 ? -16.891 -0.987 27.484 1 98.12 286 ASP A CA 1
ATOM 2150 C C . ASP A 1 286 ? -16.047 0.252 27.75 1 98.12 286 ASP A C 1
ATOM 2152 O O . ASP A 1 286 ? -14.828 0.229 27.562 1 98.12 286 ASP A O 1
ATOM 2156 N N . GLY A 1 287 ? -16.766 1.268 28.125 1 98.62 287 GLY A N 1
ATOM 2157 C CA . GLY A 1 287 ? -16.078 2.537 28.344 1 98.62 287 GLY A CA 1
ATOM 2158 C C . GLY A 1 287 ? -15.109 2.502 29.5 1 98.62 287 GLY A C 1
ATOM 2159 O O . GLY A 1 287 ? -14.055 3.137 29.453 1 98.62 287 GLY A O 1
ATOM 2160 N N . ALA A 1 288 ? -15.43 1.812 30.562 1 98.69 288 ALA A N 1
ATOM 2161 C CA . ALA A 1 288 ? -14.555 1.71 31.719 1 98.69 288 ALA A CA 1
ATOM 2162 C C . ALA A 1 288 ? -13.234 1.03 31.359 1 98.69 288 ALA A C 1
ATOM 2164 O O . ALA A 1 288 ? -12.164 1.502 31.734 1 98.69 288 ALA A O 1
ATOM 2165 N N . GLU A 1 289 ? -13.32 -0.051 30.562 1 98.44 289 GLU A N 1
ATOM 2166 C CA . GLU A 1 289 ? -12.109 -0.747 30.141 1 98.44 289 GLU A CA 1
ATOM 2167 C C . GLU A 1 289 ? -11.281 0.113 29.188 1 98.44 289 GLU A C 1
ATOM 2169 O O . GLU A 1 289 ? -10.055 0.113 29.25 1 98.44 289 GLU A O 1
ATOM 2174 N N . ALA A 1 290 ? -11.984 0.791 28.312 1 98.88 290 ALA A N 1
ATOM 2175 C CA . ALA A 1 290 ? -11.289 1.699 27.406 1 98.88 290 ALA A CA 1
ATOM 2176 C C . ALA A 1 290 ? -10.5 2.752 28.172 1 98.88 290 ALA A C 1
ATOM 2178 O O . ALA A 1 290 ? -9.336 3.012 27.859 1 98.88 290 ALA A O 1
ATOM 2179 N N . ALA A 1 291 ? -11.117 3.318 29.172 1 98.81 291 ALA A N 1
ATOM 2180 C CA . ALA A 1 291 ? -10.477 4.34 30 1 98.81 291 ALA A CA 1
ATOM 2181 C C . ALA A 1 291 ? -9.258 3.771 30.719 1 98.81 291 ALA A C 1
ATOM 2183 O O . ALA A 1 291 ? -8.195 4.398 30.75 1 98.81 291 ALA A O 1
ATOM 2184 N N . ARG A 1 292 ? -9.406 2.594 31.297 1 98.56 292 ARG A N 1
ATOM 2185 C CA . ARG A 1 292 ? -8.305 1.956 32 1 98.56 292 ARG A CA 1
ATOM 2186 C C . ARG A 1 292 ? -7.133 1.689 31.078 1 98.56 292 ARG A C 1
ATOM 2188 O O . ARG A 1 292 ? -5.984 1.981 31.406 1 98.56 292 ARG A O 1
ATOM 2195 N N . LYS A 1 293 ? -7.414 1.181 29.891 1 98.56 293 LYS A N 1
ATOM 2196 C CA . LYS A 1 293 ? -6.363 0.816 28.938 1 98.56 293 LYS A CA 1
ATOM 2197 C C . LYS A 1 293 ? -5.645 2.055 28.406 1 98.56 293 LYS A C 1
ATOM 2199 O O . LYS A 1 293 ? -4.426 2.045 28.25 1 98.56 293 LYS A O 1
ATOM 2204 N N . ALA A 1 294 ? -6.391 3.1 28.141 1 98.88 294 ALA A N 1
ATOM 2205 C CA . ALA A 1 294 ? -5.785 4.336 27.641 1 98.88 294 ALA A CA 1
ATOM 2206 C C . ALA A 1 294 ? -4.848 4.938 28.688 1 98.88 294 ALA A C 1
ATOM 2208 O O . ALA A 1 294 ? -3.709 5.297 28.375 1 98.88 294 ALA A O 1
ATOM 2209 N N . LEU A 1 295 ? -5.324 5.02 29.969 1 98.75 295 LEU A N 1
ATOM 2210 C CA . LEU A 1 295 ? -4.488 5.574 31.031 1 98.75 295 LEU A CA 1
ATOM 2211 C C . LEU A 1 295 ? -3.252 4.711 31.25 1 98.75 295 LEU A C 1
ATOM 2213 O O . LEU A 1 295 ? -2.146 5.234 31.406 1 98.75 295 LEU A O 1
ATOM 2217 N N . ALA A 1 296 ? -3.488 3.436 31.219 1 98.12 296 ALA A N 1
ATOM 2218 C CA . ALA A 1 296 ? -2.381 2.506 31.438 1 98.12 296 ALA A CA 1
ATOM 2219 C C . ALA A 1 296 ? -1.348 2.615 30.312 1 98.12 296 ALA A C 1
ATOM 2221 O O . ALA A 1 296 ? -0.157 2.383 30.547 1 98.12 296 ALA A O 1
ATOM 2222 N N . ALA A 1 297 ? -1.796 2.967 29.141 1 98.38 297 ALA A N 1
ATOM 2223 C CA . ALA A 1 297 ? -0.892 3.123 28 1 98.38 297 ALA A CA 1
ATOM 2224 C C . ALA A 1 297 ? -0.034 4.375 28.156 1 98.38 297 ALA A C 1
ATOM 2226 O O . ALA A 1 297 ? 1.043 4.473 27.562 1 98.38 297 ALA A O 1
ATOM 2227 N N . GLY A 1 298 ? -0.522 5.352 28.875 1 98.31 298 GLY A N 1
ATOM 2228 C CA . GLY A 1 298 ? 0.211 6.594 29.062 1 98.31 298 GLY A CA 1
ATOM 2229 C C . GLY A 1 298 ? -0.522 7.805 28.531 1 98.31 298 GLY A C 1
ATOM 2230 O O . GLY A 1 298 ? 0.052 8.891 28.422 1 98.31 298 GLY A O 1
ATOM 2231 N N . VAL A 1 299 ? -1.795 7.684 28.188 1 98.81 299 VAL A N 1
ATOM 2232 C CA . VAL A 1 299 ? -2.596 8.797 27.703 1 98.81 299 VAL A CA 1
ATOM 2233 C C . VAL A 1 299 ? -3.053 9.664 28.875 1 98.81 299 VAL A C 1
ATOM 2235 O O . VAL A 1 299 ? -3.592 9.148 29.859 1 98.81 299 VAL A O 1
ATOM 2238 N N . ASP A 1 300 ? -2.881 10.961 28.797 1 98.75 300 ASP A N 1
ATOM 2239 C CA . ASP A 1 300 ? -3.143 11.875 29.906 1 98.75 300 ASP A CA 1
ATOM 2240 C C . ASP A 1 300 ? -4.516 12.523 29.766 1 98.75 300 ASP A C 1
ATOM 2242 O O . ASP A 1 300 ? -5.184 12.789 30.766 1 98.75 300 ASP A O 1
ATOM 2246 N N . MET A 1 301 ? -4.84 12.828 28.578 1 98.69 301 MET A N 1
ATOM 2247 C CA . MET A 1 301 ? -6.012 13.664 28.359 1 98.69 301 MET A CA 1
ATOM 2248 C C . MET A 1 301 ? -6.945 13.047 27.328 1 98.69 301 MET A C 1
ATOM 2250 O O . MET A 1 301 ? -6.488 12.539 26.297 1 98.69 301 MET A O 1
ATOM 2254 N N . ASP A 1 302 ? -8.25 13.094 27.625 1 98.62 302 ASP A N 1
ATOM 2255 C CA . ASP A 1 302 ? -9.305 12.516 26.797 1 98.62 302 ASP A CA 1
ATOM 2256 C C . ASP A 1 302 ? -10.023 13.594 25.984 1 98.62 302 ASP A C 1
ATOM 2258 O O . ASP A 1 302 ? -10.742 14.414 26.547 1 98.62 302 ASP A O 1
ATOM 2262 N N . MET A 1 303 ? -9.852 13.531 24.703 1 98.12 303 MET A N 1
ATOM 2263 C CA . MET A 1 303 ? -10.492 14.523 23.844 1 98.12 303 MET A CA 1
ATOM 2264 C C . MET A 1 303 ? -11.914 14.094 23.484 1 98.12 303 MET A C 1
ATOM 2266 O O . MET A 1 303 ? -12.102 13.227 22.641 1 98.12 303 MET A O 1
ATOM 2270 N N . THR A 1 304 ? -12.914 14.562 24.094 1 96.44 304 THR A N 1
ATOM 2271 C CA . THR A 1 304 ? -14.328 14.68 23.766 1 96.44 304 THR A CA 1
ATOM 2272 C C . THR A 1 304 ? -15.047 13.352 24 1 96.44 304 THR A C 1
ATOM 2274 O O . THR A 1 304 ? -16.25 13.258 23.781 1 96.44 304 THR A O 1
ATOM 2277 N N . SER A 1 305 ? -14.359 12.258 24.359 1 96.12 305 SER A N 1
ATOM 2278 C CA . SER A 1 305 ? -15.117 11.047 24.656 1 96.12 305 SER A CA 1
ATOM 2279 C C . SER A 1 305 ? -15.727 11.117 26.062 1 96.12 305 SER A C 1
ATOM 2281 O O . SER A 1 305 ? -16.766 10.508 26.328 1 96.12 305 SER A O 1
ATOM 2283 N N . GLY A 1 306 ? -15.055 11.758 26.969 1 97.06 306 GLY A N 1
ATOM 2284 C CA . GLY A 1 306 ? -15.5 11.93 28.344 1 97.06 306 GLY A CA 1
ATOM 2285 C C . GLY A 1 306 ? -15.32 10.688 29.188 1 97.06 306 GLY A C 1
ATOM 2286 O O . GLY A 1 306 ? -15.734 10.656 30.359 1 97.06 306 GLY A O 1
ATOM 2287 N N . LEU A 1 307 ? -14.633 9.727 28.703 1 98.62 307 LEU A N 1
ATOM 2288 C CA . LEU A 1 307 ? -14.602 8.43 29.375 1 98.62 307 LEU A CA 1
ATOM 2289 C C . LEU A 1 307 ? -13.664 8.453 30.562 1 98.62 307 LEU A C 1
ATOM 2291 O O . LEU A 1 307 ? -13.906 7.785 31.562 1 98.62 307 LEU A O 1
ATOM 2295 N N . LEU A 1 308 ? -12.531 9.156 30.5 1 98.62 308 LEU A N 1
ATOM 2296 C CA . LEU A 1 308 ? -11.68 9.281 31.672 1 98.62 308 LEU A CA 1
ATOM 2297 C C . LEU A 1 308 ? -12.438 9.945 32.812 1 98.62 308 LEU A C 1
ATOM 2299 O O . LEU A 1 308 ? -12.383 9.477 33.969 1 98.62 308 LEU A O 1
ATOM 2303 N N . PHE A 1 309 ? -13.133 11.062 32.562 1 98 309 PHE A N 1
ATOM 2304 C CA . PHE A 1 309 ? -13.891 11.781 33.594 1 98 309 PHE A CA 1
ATOM 2305 C C . PHE A 1 309 ? -14.969 10.891 34.219 1 98 309 PHE A C 1
ATOM 2307 O O . PHE A 1 309 ? -15.117 10.844 35.438 1 98 309 PHE A O 1
ATOM 2314 N N . ARG A 1 310 ? -15.633 10.172 33.344 1 98.25 310 ARG A N 1
ATOM 2315 C CA . ARG A 1 310 ? -16.797 9.398 33.75 1 98.25 310 ARG A CA 1
ATOM 2316 C C . ARG A 1 310 ? -16.391 8.188 34.562 1 98.25 310 ARG A C 1
ATOM 2318 O O . ARG A 1 310 ? -17.078 7.805 35.531 1 98.25 310 ARG A O 1
ATOM 2325 N N . HIS A 1 311 ? -15.234 7.586 34.25 1 98.69 311 HIS A N 1
ATOM 2326 C CA . HIS A 1 311 ? -15.031 6.238 34.781 1 98.69 311 HIS A CA 1
ATOM 2327 C C . HIS A 1 311 ? -13.844 6.203 35.75 1 98.69 311 HIS A C 1
ATOM 2329 O O . HIS A 1 311 ? -13.773 5.328 36.625 1 98.69 311 HIS A O 1
ATOM 2335 N N . LEU A 1 312 ? -12.859 7.074 35.688 1 98.31 312 LEU A N 1
ATOM 2336 C CA . LEU A 1 312 ? -11.617 6.941 36.438 1 98.31 312 LEU A CA 1
ATOM 2337 C C . LEU A 1 312 ? -11.883 6.977 37.938 1 98.31 312 LEU A C 1
ATOM 2339 O O . LEU A 1 312 ? -11.289 6.203 38.688 1 98.31 312 LEU A O 1
ATOM 2343 N N . PRO A 1 313 ? -12.828 7.918 38.469 1 98.56 313 PRO A N 1
ATOM 2344 C CA . PRO A 1 313 ? -13.047 7.938 39.906 1 98.56 313 PRO A CA 1
ATOM 2345 C C . PRO A 1 313 ? -13.492 6.582 40.469 1 98.56 313 PRO A C 1
ATOM 2347 O O . PRO A 1 313 ? -12.938 6.098 41.438 1 98.56 313 PRO A O 1
ATOM 2350 N N . GLU A 1 314 ? -14.406 5.992 39.75 1 98.31 314 GLU A N 1
ATOM 2351 C CA . GLU A 1 314 ? -14.891 4.691 40.219 1 98.31 314 GLU A CA 1
ATOM 2352 C C . GLU A 1 314 ? -13.828 3.613 40.031 1 98.31 314 GLU A C 1
ATOM 2354 O O . GLU A 1 314 ? -13.742 2.688 40.844 1 98.31 314 GLU A O 1
ATOM 2359 N N . GLU A 1 315 ? -13.086 3.658 38.938 1 98.38 315 GLU A N 1
ATOM 2360 C CA . GLU A 1 315 ? -12.031 2.678 38.688 1 98.38 315 GLU A CA 1
ATOM 2361 C C . GLU A 1 315 ? -10.961 2.742 39.781 1 98.38 315 GLU A C 1
ATOM 2363 O O . GLU A 1 315 ? -10.398 1.714 40.156 1 98.38 315 GLU A O 1
ATOM 2368 N N . VAL A 1 316 ? -10.648 3.916 40.281 1 98.5 316 VAL A N 1
ATOM 2369 C CA . VAL A 1 316 ? -9.672 4.102 41.344 1 98.5 316 VAL A CA 1
ATOM 2370 C C . VAL A 1 316 ? -10.234 3.576 42.656 1 98.5 316 VAL A C 1
ATOM 2372 O O . VAL A 1 316 ? -9.562 2.838 43.375 1 98.5 316 VAL A O 1
ATOM 2375 N N . ARG A 1 317 ? -11.461 3.914 43.031 1 98.5 317 ARG A N 1
ATOM 2376 C CA . ARG A 1 317 ? -12.094 3.482 44.281 1 98.5 317 ARG A CA 1
ATOM 2377 C C . ARG A 1 317 ? -12.18 1.962 44.344 1 98.5 317 ARG A C 1
ATOM 2379 O O . ARG A 1 317 ? -12.055 1.377 45.438 1 98.5 317 ARG A O 1
ATOM 2386 N N . ALA A 1 318 ? -12.359 1.402 43.156 1 98.12 318 ALA A N 1
ATOM 2387 C CA . ALA A 1 318 ? -12.492 -0.05 43.094 1 98.12 318 ALA A CA 1
ATOM 2388 C C . ALA A 1 318 ? -11.125 -0.723 43.062 1 98.12 318 ALA A C 1
ATOM 2390 O O . ALA A 1 318 ? -11.023 -1.952 43.094 1 98.12 318 ALA A O 1
ATOM 2391 N N . GLY A 1 319 ? -10.07 0.03 42.938 1 97.81 319 GLY A N 1
ATOM 2392 C CA . GLY A 1 319 ? -8.711 -0.491 43 1 97.81 319 GLY A CA 1
ATOM 2393 C C . GLY A 1 319 ? -8.195 -0.977 41.656 1 97.81 319 GLY A C 1
ATOM 2394 O O . GLY A 1 319 ? -7.121 -1.573 41.562 1 97.81 319 GLY A O 1
ATOM 2395 N N . ARG A 1 320 ? -8.875 -0.763 40.562 1 97.94 320 ARG A N 1
ATOM 2396 C CA . ARG A 1 320 ? -8.508 -1.241 39.219 1 97.94 320 ARG A CA 1
ATOM 2397 C C . ARG A 1 320 ? -7.512 -0.294 38.562 1 97.94 320 ARG A C 1
ATOM 2399 O O . ARG A 1 320 ? -6.781 -0.693 37.656 1 97.94 320 ARG A O 1
ATOM 2406 N N . VAL A 1 321 ? -7.477 0.957 39 1 98.12 321 VAL A N 1
ATOM 2407 C CA . VAL A 1 321 ? -6.504 1.957 38.562 1 98.12 321 VAL A CA 1
ATOM 2408 C C . VAL A 1 321 ? -5.836 2.586 39.781 1 98.12 321 VAL A C 1
ATOM 2410 O O . VAL A 1 321 ? -6.52 3.041 40.719 1 98.12 321 VAL A O 1
ATOM 2413 N N . PRO A 1 322 ? -4.539 2.572 39.812 1 97.88 322 PRO A N 1
ATOM 2414 C CA . PRO A 1 322 ? -3.902 3.273 40.938 1 97.88 322 PRO A CA 1
ATOM 2415 C C . PRO A 1 322 ? -4.098 4.785 40.875 1 97.88 322 PRO A C 1
ATOM 2417 O O . PRO A 1 322 ? -3.977 5.383 39.812 1 97.88 322 PRO A O 1
ATOM 2420 N N . GLU A 1 323 ? -4.352 5.352 42 1 97.88 323 GLU A N 1
ATOM 2421 C CA . GLU A 1 323 ? -4.516 6.801 42.031 1 97.88 323 GLU A CA 1
ATOM 2422 C C . GLU A 1 323 ? -3.246 7.508 41.562 1 97.88 323 GLU A C 1
ATOM 2424 O O . GLU A 1 323 ? -3.312 8.578 40.938 1 97.88 323 GLU A O 1
ATOM 2429 N N . GLY A 1 324 ? -2.152 6.879 41.844 1 98.06 324 GLY A N 1
ATOM 2430 C CA . GLY A 1 324 ? -0.879 7.438 41.438 1 98.06 324 GLY A CA 1
ATOM 2431 C C . GLY A 1 324 ? -0.79 7.648 39.938 1 98.06 324 GLY A C 1
ATOM 2432 O O . GLY A 1 324 ? -0.137 8.586 39.469 1 98.06 324 GLY A O 1
ATOM 2433 N N . ALA A 1 325 ? -1.39 6.762 39.156 1 97.94 325 ALA A N 1
ATOM 2434 C CA . ALA A 1 325 ? -1.402 6.914 37.719 1 97.94 325 ALA A CA 1
ATOM 2435 C C . ALA A 1 325 ? -2.221 8.133 37.312 1 97.94 325 ALA A C 1
ATOM 2437 O O . ALA A 1 325 ? -1.858 8.836 36.344 1 97.94 325 ALA A O 1
ATOM 2438 N N . VAL A 1 326 ? -3.277 8.367 37.938 1 98.69 326 VAL A N 1
ATOM 2439 C CA . VAL A 1 326 ? -4.102 9.539 37.688 1 98.69 326 VAL A CA 1
ATOM 2440 C C . VAL A 1 326 ? -3.332 10.805 38.062 1 98.69 326 VAL A C 1
ATOM 2442 O O . VAL A 1 326 ? -3.312 11.773 37.281 1 98.69 326 VAL A O 1
ATOM 2445 N N . ASP A 1 327 ? -2.682 10.789 39.25 1 98.56 327 ASP A N 1
ATOM 2446 C CA . ASP A 1 327 ? -1.888 11.93 39.688 1 98.56 327 ASP A CA 1
ATOM 2447 C C . ASP A 1 327 ? -0.801 12.273 38.688 1 98.56 327 ASP A C 1
ATOM 2449 O O . ASP A 1 327 ? -0.54 13.445 38.438 1 98.56 327 ASP A O 1
ATOM 2453 N N . ALA A 1 328 ? -0.193 11.25 38.188 1 98.31 328 ALA A N 1
ATOM 2454 C CA . ALA A 1 328 ? 0.874 11.477 37.219 1 98.31 328 ALA A CA 1
ATOM 2455 C C . ALA A 1 328 ? 0.345 12.188 35.969 1 98.31 328 ALA A C 1
ATOM 2457 O O . ALA A 1 328 ? 1.006 13.078 35.438 1 98.31 328 ALA A O 1
ATOM 2458 N N . ALA A 1 329 ? -0.766 11.781 35.469 1 98.62 329 ALA A N 1
ATOM 2459 C CA . ALA A 1 329 ? -1.38 12.414 34.312 1 98.62 329 ALA A CA 1
ATOM 2460 C C . ALA A 1 329 ? -1.756 13.867 34.625 1 98.62 329 ALA A C 1
ATOM 2462 O O . ALA A 1 329 ? -1.475 14.766 33.812 1 98.62 329 ALA A O 1
ATOM 2463 N N . VAL A 1 330 ? -2.391 14.109 35.75 1 98.75 330 VAL A N 1
ATOM 2464 C CA . VAL A 1 330 ? -2.805 15.453 36.156 1 98.75 330 VAL A CA 1
ATOM 2465 C C . VAL A 1 330 ? -1.576 16.344 36.312 1 98.75 330 VAL A C 1
ATOM 2467 O O . VAL A 1 330 ? -1.604 17.531 35.938 1 98.75 330 VAL A O 1
ATOM 2470 N N . ARG A 1 331 ? -0.537 15.797 36.906 1 98.44 331 ARG A N 1
ATOM 2471 C CA . ARG A 1 331 ? 0.708 16.531 37.062 1 98.44 331 ARG A CA 1
ATOM 2472 C C . ARG A 1 331 ? 1.197 17.094 35.719 1 98.44 331 ARG A C 1
ATOM 2474 O O . ARG A 1 331 ? 1.637 18.234 35.656 1 98.44 331 ARG A O 1
ATOM 2481 N N . ARG A 1 332 ? 1.141 16.312 34.688 1 98.44 332 ARG A N 1
ATOM 2482 C CA . ARG A 1 332 ? 1.602 16.75 33.375 1 98.44 332 ARG A CA 1
ATOM 2483 C C . ARG A 1 332 ? 0.696 17.828 32.812 1 98.44 332 ARG A C 1
ATOM 2485 O O . ARG A 1 332 ? 1.171 18.75 32.156 1 98.44 332 ARG A O 1
ATOM 2492 N N . VAL A 1 333 ? -0.595 17.734 33.062 1 98.69 333 VAL A N 1
ATOM 2493 C CA . VAL A 1 333 ? -1.538 18.766 32.625 1 98.69 333 VAL A CA 1
ATOM 2494 C C . VAL A 1 333 ? -1.238 20.078 33.344 1 98.69 333 VAL A C 1
ATOM 2496 O O . VAL A 1 333 ? -1.17 21.141 32.719 1 98.69 333 VAL A O 1
ATOM 2499 N N . LEU A 1 334 ? -1.044 19.984 34.688 1 98.44 334 LEU A N 1
ATOM 2500 C CA . LEU A 1 334 ? -0.756 21.172 35.469 1 98.44 334 LEU A CA 1
ATOM 2501 C C . LEU A 1 334 ? 0.582 21.797 35.094 1 98.44 334 LEU A C 1
ATOM 2503 O O . LEU A 1 334 ? 0.721 23.016 35.062 1 98.44 334 LEU A O 1
ATOM 2507 N N . ARG A 1 335 ? 1.518 20.922 34.812 1 98 335 ARG A N 1
ATOM 2508 C CA . ARG A 1 335 ? 2.822 21.422 34.375 1 98 335 ARG A CA 1
ATOM 2509 C C . ARG A 1 335 ? 2.699 22.266 33.125 1 98 335 ARG A C 1
ATOM 2511 O O . ARG A 1 335 ? 3.357 23.297 32.969 1 98 335 ARG A O 1
ATOM 2518 N N . LEU A 1 336 ? 1.928 21.828 32.188 1 98.19 336 LEU A N 1
ATOM 2519 C CA . LEU A 1 336 ? 1.71 22.594 30.969 1 98.19 336 LEU A CA 1
ATOM 2520 C C . LEU A 1 336 ? 1.033 23.922 31.281 1 98.19 336 LEU A C 1
ATOM 2522 O O . LEU A 1 336 ? 1.431 24.969 30.75 1 98.19 336 LEU A O 1
ATOM 2526 N N . LYS A 1 337 ? 0.049 23.953 32.156 1 98 337 LYS A N 1
ATOM 2527 C CA . LYS A 1 337 ? -0.667 25.172 32.531 1 98 337 LYS A CA 1
ATOM 2528 C C . LYS A 1 337 ? 0.267 26.172 33.219 1 98 337 LYS A C 1
ATOM 2530 O O . LYS A 1 337 ? 0.23 27.359 32.906 1 98 337 LYS A O 1
ATOM 2535 N N . PHE A 1 338 ? 1.066 25.672 34.156 1 97.31 338 PHE A N 1
ATOM 2536 C CA . PHE A 1 338 ? 2.035 26.531 34.812 1 97.31 338 PHE A CA 1
ATOM 2537 C C . PHE A 1 338 ? 3.074 27.047 33.844 1 97.31 338 PHE A C 1
ATOM 2539 O O . PHE A 1 338 ? 3.449 28.219 33.875 1 97.31 338 PHE A O 1
ATOM 2546 N N . GLY A 1 339 ? 3.514 26.125 32.969 1 95.69 339 GLY A N 1
ATOM 2547 C CA . GLY A 1 339 ? 4.504 26.5 31.953 1 95.69 339 GLY A CA 1
ATOM 2548 C C . GLY A 1 339 ? 4.027 27.594 31.016 1 95.69 339 GLY A C 1
ATOM 2549 O O . GLY A 1 339 ? 4.824 28.406 30.562 1 95.69 339 GLY A O 1
ATOM 2550 N N . LEU A 1 340 ? 2.734 27.656 30.781 1 96.62 340 LEU A N 1
ATOM 2551 C CA . LEU A 1 340 ? 2.133 28.641 29.906 1 96.62 340 LEU A CA 1
ATOM 2552 C C . LEU A 1 340 ? 1.819 29.938 30.656 1 96.62 340 LEU A C 1
ATOM 2554 O O . LEU A 1 340 ? 1.343 30.906 30.078 1 96.62 340 LEU A O 1
ATOM 2558 N N . GLY A 1 341 ? 2.002 29.906 31.938 1 95.69 341 GLY A N 1
ATOM 2559 C CA . GLY A 1 341 ? 1.747 31.078 32.75 1 95.69 341 GLY A CA 1
ATOM 2560 C C . GLY A 1 341 ? 0.27 31.328 33 1 95.69 341 GLY A C 1
ATOM 2561 O O . GLY A 1 341 ? -0.129 32.469 33.281 1 95.69 341 GLY A O 1
ATOM 2562 N N . LEU A 1 342 ? -0.53 30.344 32.906 1 96.38 342 LEU A N 1
ATOM 2563 C CA . LEU A 1 342 ? -1.976 30.531 32.906 1 96.38 342 LEU A CA 1
ATOM 2564 C C . LEU A 1 342 ? -2.457 30.938 34.312 1 96.38 342 LEU A C 1
ATOM 2566 O O . LEU A 1 342 ? -3.482 31.609 34.438 1 96.38 342 LEU A O 1
ATOM 2570 N N . PHE A 1 343 ? -1.771 30.531 35.375 1 95.31 343 PHE A N 1
ATOM 2571 C CA . PHE A 1 343 ? -2.186 30.828 36.75 1 95.31 343 PHE A CA 1
ATOM 2572 C C . PHE A 1 343 ? -1.949 32.312 37.062 1 95.31 343 PHE A C 1
ATOM 2574 O O . PHE A 1 343 ? -2.627 32.875 37.938 1 95.31 343 PHE A O 1
ATOM 2581 N N . ASP A 1 344 ? -1.066 32.875 36.344 1 92.38 344 ASP A N 1
ATOM 2582 C CA . ASP A 1 344 ? -0.659 34.219 36.688 1 92.38 344 ASP A CA 1
ATOM 2583 C C . ASP A 1 344 ? -1.287 35.219 35.719 1 92.38 344 ASP A C 1
ATOM 2585 O O . ASP A 1 344 ? -1.208 36.438 35.906 1 92.38 344 ASP A O 1
ATOM 2589 N N . ARG A 1 345 ? -1.919 34.688 34.75 1 89.62 345 ARG A N 1
ATOM 2590 C CA . ARG A 1 345 ? -2.555 35.531 33.75 1 89.62 345 ARG A CA 1
ATOM 2591 C C . ARG A 1 345 ? -3.961 35.938 34.188 1 89.62 345 ARG A C 1
ATOM 2593 O O . ARG A 1 345 ? -4.664 35.156 34.812 1 89.62 345 ARG A O 1
ATOM 2600 N N . PRO A 1 346 ? -4.234 37.188 33.812 1 87.56 346 PRO A N 1
ATOM 2601 C CA . PRO A 1 346 ? -5.633 37.531 34.062 1 87.56 346 PRO A CA 1
ATOM 2602 C C . PRO A 1 346 ? -6.602 36.812 33.156 1 87.56 346 PRO A C 1
ATOM 2604 O O . PRO A 1 346 ? -6.176 36.156 32.188 1 87.56 346 PRO A O 1
ATOM 2607 N N . VAL A 1 347 ? -7.848 36.906 33.469 1 86.38 347 VAL A N 1
ATOM 2608 C CA . VAL A 1 347 ? -8.898 36.406 32.625 1 86.38 347 VAL A CA 1
ATOM 2609 C C . VAL A 1 347 ? -8.82 37.094 31.25 1 86.38 347 VAL A C 1
ATOM 2611 O O . VAL A 1 347 ? -8.555 38.281 31.156 1 86.38 347 VAL A O 1
ATOM 2614 N N . ILE A 1 348 ? -9.094 36.375 30.234 1 84.75 348 ILE A N 1
ATOM 2615 C CA . ILE A 1 348 ? -9.016 36.875 28.859 1 84.75 348 ILE A CA 1
ATOM 2616 C C . ILE A 1 348 ? -10 38.031 28.688 1 84.75 348 ILE A C 1
ATOM 2618 O O . ILE A 1 348 ? -11.156 37.938 29.125 1 84.75 348 ILE A O 1
ATOM 2622 N N . ASP A 1 349 ? -9.531 39.094 28.188 1 86.88 349 ASP A N 1
ATOM 2623 C CA . ASP A 1 349 ? -10.375 40.219 27.812 1 86.88 349 ASP A CA 1
ATOM 2624 C C . ASP A 1 349 ? -10.758 40.156 26.328 1 86.88 349 ASP A C 1
ATOM 2626 O O . ASP A 1 349 ? -9.914 40.344 25.453 1 86.88 349 ASP A O 1
ATOM 2630 N N . PRO A 1 350 ? -12.055 39.906 26.062 1 91.88 350 PRO A N 1
ATOM 2631 C CA . PRO A 1 350 ? -12.453 39.719 24.672 1 91.88 350 PRO A CA 1
ATOM 2632 C C . PRO A 1 350 ? -12.477 41.062 23.906 1 91.88 350 PRO A C 1
ATOM 2634 O O . PRO A 1 350 ? -12.547 41.062 22.672 1 91.88 350 PRO A O 1
ATOM 2637 N N . ASP A 1 351 ? -12.383 42.188 24.609 1 90.94 351 ASP A N 1
ATOM 2638 C CA . ASP A 1 351 ? -12.5 43.469 23.969 1 90.94 351 ASP A CA 1
ATOM 2639 C C . ASP A 1 351 ? -11.305 43.75 23.047 1 90.94 351 ASP A C 1
ATOM 2641 O O . ASP A 1 351 ? -10.156 43.562 23.453 1 90.94 351 ASP A O 1
ATOM 2645 N N . GLY A 1 352 ? -11.555 44.062 21.828 1 89.31 352 GLY A N 1
ATOM 2646 C CA . GLY A 1 352 ? -10.539 44.438 20.859 1 89.31 352 GLY A CA 1
ATOM 2647 C C . GLY A 1 352 ? -9.844 43.25 20.219 1 89.31 352 GLY A C 1
ATOM 2648 O O . GLY A 1 352 ? -8.945 43.406 19.406 1 89.31 352 GLY A O 1
ATOM 2649 N N . ALA A 1 353 ? -10.211 42.094 20.578 1 90.75 353 ALA A N 1
ATOM 2650 C CA . ALA A 1 353 ? -9.57 40.906 20.047 1 90.75 353 ALA A CA 1
ATOM 2651 C C . ALA A 1 353 ? -9.742 40.812 18.531 1 90.75 353 ALA A C 1
ATOM 2653 O O . ALA A 1 353 ? -8.805 40.469 17.812 1 90.75 353 ALA A O 1
ATOM 2654 N N . GLU A 1 354 ? -10.828 41.156 18.047 1 88.94 354 GLU A N 1
ATOM 2655 C CA . GLU A 1 354 ? -11.141 41.062 16.625 1 88.94 354 GLU A CA 1
ATOM 2656 C C . GLU A 1 354 ? -10.297 42.031 15.812 1 88.94 354 GLU A C 1
ATOM 2658 O O . GLU A 1 354 ? -9.938 41.75 14.672 1 88.94 354 GLU A O 1
ATOM 2663 N N . GLU A 1 355 ? -9.984 43.156 16.391 1 91.62 355 GLU A N 1
ATOM 2664 C CA . GLU A 1 355 ? -9.227 44.188 15.703 1 91.62 355 GLU A CA 1
ATOM 2665 C C . GLU A 1 355 ? -7.777 43.75 15.477 1 91.62 355 GLU A C 1
ATOM 2667 O O . GLU A 1 355 ? -7.078 44.344 14.641 1 91.62 355 GLU A O 1
ATOM 2672 N N . LYS A 1 356 ? -7.426 42.781 16.156 1 92.94 356 LYS A N 1
ATOM 2673 C CA . LYS A 1 356 ? -6.043 42.312 16.078 1 92.94 356 LYS A CA 1
ATOM 2674 C C . LYS A 1 356 ? -5.891 41.188 15.047 1 92.94 356 LYS A C 1
ATOM 2676 O O . LYS A 1 356 ? -4.789 40.688 14.836 1 92.94 356 LYS A O 1
ATOM 2681 N N . LEU A 1 357 ? -6.949 40.906 14.406 1 96 357 LEU A N 1
ATOM 2682 C CA . LEU A 1 357 ? -6.93 39.875 13.367 1 96 357 LEU A CA 1
ATOM 2683 C C . LEU A 1 357 ? -6.609 40.5 12.008 1 96 357 LEU A C 1
ATOM 2685 O O . LEU A 1 357 ? -6.75 41.688 11.82 1 96 357 LEU A O 1
ATOM 2689 N N . LEU A 1 358 ? -6.113 39.719 11.094 1 97.56 358 LEU A N 1
ATOM 2690 C CA . LEU A 1 358 ? -5.852 40.125 9.711 1 97.56 358 LEU A CA 1
ATOM 2691 C C . LEU A 1 358 ? -4.941 41.344 9.664 1 97.56 358 LEU A C 1
ATOM 2693 O O . LEU A 1 358 ? -5.176 42.25 8.875 1 97.56 358 LEU A O 1
ATOM 2697 N N . ARG A 1 359 ? -4.004 41.406 10.516 1 97.19 359 ARG A N 1
ATOM 2698 C CA . ARG A 1 359 ? -3.076 42.531 10.5 1 97.19 359 ARG A CA 1
ATOM 2699 C C . ARG A 1 359 ? -2.289 42.562 9.195 1 97.19 359 ARG A C 1
ATOM 2701 O O . ARG A 1 359 ? -1.952 41.531 8.633 1 97.19 359 ARG A O 1
ATOM 2708 N N . PRO A 1 360 ? -1.934 43.75 8.727 1 97.81 360 PRO A N 1
ATOM 2709 C CA . PRO A 1 360 ? -1.198 43.844 7.465 1 97.81 360 PRO A CA 1
ATOM 2710 C C . PRO A 1 360 ? 0.113 43.062 7.469 1 97.81 360 PRO A C 1
ATOM 2712 O O . PRO A 1 360 ? 0.482 42.469 6.457 1 97.81 360 PRO A O 1
ATOM 2715 N N . GLU A 1 361 ? 0.765 43.062 8.586 1 97.75 361 GLU A N 1
ATOM 2716 C CA . GLU A 1 361 ? 2.037 42.344 8.664 1 97.75 361 GLU A CA 1
ATOM 2717 C C . GLU A 1 361 ? 1.84 40.844 8.508 1 97.75 361 GLU A C 1
ATOM 2719 O O . GLU A 1 361 ? 2.656 40.156 7.883 1 97.75 361 GLU A O 1
ATOM 2724 N N . THR A 1 362 ? 0.773 40.344 9.133 1 98.44 362 THR A N 1
ATOM 2725 C CA . THR A 1 362 ? 0.472 38.938 9.016 1 98.44 362 THR A CA 1
ATOM 2726 C C . THR A 1 362 ? 0.083 38.562 7.582 1 98.44 362 THR A C 1
ATOM 2728 O O . THR A 1 362 ? 0.509 37.531 7.055 1 98.44 362 THR A O 1
ATOM 2731 N N . ARG A 1 363 ? -0.699 39.406 6.926 1 98.69 363 ARG A N 1
ATOM 2732 C CA . ARG A 1 363 ? -1.101 39.156 5.543 1 98.69 363 ARG A CA 1
ATOM 2733 C C . ARG A 1 363 ? 0.103 39.219 4.605 1 98.69 363 ARG A C 1
ATOM 2735 O O . ARG A 1 363 ? 0.204 38.438 3.666 1 98.69 363 ARG A O 1
ATOM 2742 N N . ARG A 1 364 ? 1.022 40.156 4.855 1 98.69 364 ARG A N 1
ATOM 2743 C CA . ARG A 1 364 ? 2.24 40.219 4.055 1 98.69 364 ARG A CA 1
ATOM 2744 C C . ARG A 1 364 ? 3.057 38.938 4.16 1 98.69 364 ARG A C 1
ATOM 2746 O O . ARG A 1 364 ? 3.604 38.469 3.162 1 98.69 364 ARG A O 1
ATOM 2753 N N . LEU A 1 365 ? 3.143 38.406 5.371 1 98.81 365 LEU A N 1
ATOM 2754 C CA . LEU A 1 365 ? 3.875 37.156 5.57 1 98.81 365 LEU A CA 1
ATOM 2755 C C . LEU A 1 365 ? 3.172 36 4.875 1 98.81 365 LEU A C 1
ATOM 2757 O O . LEU A 1 365 ? 3.826 35.125 4.316 1 98.81 365 LEU A O 1
ATOM 2761 N N . ALA A 1 366 ? 1.823 36 4.934 1 98.88 366 ALA A N 1
ATOM 2762 C CA . ALA A 1 366 ? 1.062 34.969 4.223 1 98.88 366 ALA A CA 1
ATOM 2763 C C . ALA A 1 366 ? 1.34 35.031 2.723 1 98.88 366 ALA A C 1
ATOM 2765 O O . ALA A 1 366 ? 1.452 33.969 2.07 1 98.88 366 ALA A O 1
ATOM 2766 N N . ARG A 1 367 ? 1.458 36.219 2.17 1 98.88 367 ARG A N 1
ATOM 2767 C CA . ARG A 1 367 ? 1.771 36.406 0.754 1 98.88 367 ARG A CA 1
ATOM 2768 C C . ARG A 1 367 ? 3.182 35.906 0.442 1 98.88 367 ARG A C 1
ATOM 2770 O O . ARG A 1 367 ? 3.406 35.25 -0.584 1 98.88 367 ARG A O 1
ATOM 2777 N N . GLU A 1 368 ? 4.086 36.25 1.318 1 98.81 368 GLU A N 1
ATOM 2778 C CA . GLU A 1 368 ? 5.453 35.781 1.163 1 98.81 368 GLU A CA 1
ATOM 2779 C C . GLU A 1 368 ? 5.508 34.25 1.15 1 98.81 368 GLU A C 1
ATOM 2781 O O . GLU A 1 368 ? 6.184 33.656 0.307 1 98.81 368 GLU A O 1
ATOM 2786 N N . ALA A 1 369 ? 4.789 33.656 2.107 1 98.88 369 ALA A N 1
ATOM 2787 C CA . ALA A 1 369 ? 4.746 32.188 2.189 1 98.88 369 ALA A CA 1
ATOM 2788 C C . ALA A 1 369 ? 4.125 31.578 0.932 1 98.88 369 ALA A C 1
ATOM 2790 O O . ALA A 1 369 ? 4.594 30.562 0.433 1 98.88 369 ALA A O 1
ATOM 2791 N N . ALA A 1 370 ? 3.076 32.188 0.454 1 98.88 370 ALA A N 1
ATOM 2792 C CA . ALA A 1 370 ? 2.436 31.719 -0.768 1 98.88 370 ALA A CA 1
ATOM 2793 C C . ALA A 1 370 ? 3.398 31.781 -1.951 1 98.88 370 ALA A C 1
ATOM 2795 O O . ALA A 1 370 ? 3.529 30.812 -2.703 1 98.88 370 ALA A O 1
ATOM 2796 N N . ARG A 1 371 ? 4.109 32.875 -2.121 1 98.75 371 ARG A N 1
ATOM 2797 C CA . ARG A 1 371 ? 5.074 33.031 -3.207 1 98.75 371 ARG A CA 1
ATOM 2798 C C . ARG A 1 371 ? 6.148 31.953 -3.135 1 98.75 371 ARG A C 1
ATOM 2800 O O . ARG A 1 371 ? 6.48 31.328 -4.148 1 98.75 371 ARG A O 1
ATOM 2807 N N . ALA A 1 372 ? 6.594 31.719 -1.927 1 98.75 372 ALA A N 1
ATOM 2808 C CA . ALA A 1 372 ? 7.695 30.781 -1.723 1 98.75 372 ALA A CA 1
ATOM 2809 C C . ALA A 1 372 ? 7.242 29.344 -1.952 1 98.75 372 ALA A C 1
ATOM 2811 O O . ALA A 1 372 ? 8.07 28.438 -2.143 1 98.75 372 ALA A O 1
ATOM 2812 N N . SER A 1 373 ? 5.91 29.094 -1.952 1 98.69 373 SER A N 1
ATOM 2813 C CA . SER A 1 373 ? 5.352 27.75 -2.037 1 98.69 373 SER A CA 1
ATOM 2814 C C . SER A 1 373 ? 5.043 27.359 -3.48 1 98.69 373 SER A C 1
ATOM 2816 O O . SER A 1 373 ? 4.77 26.203 -3.777 1 98.69 373 SER A O 1
ATOM 2818 N N . LEU A 1 374 ? 5.004 28.312 -4.402 1 98.94 374 LEU A N 1
ATOM 2819 C CA . LEU A 1 374 ? 4.641 28.062 -5.789 1 98.94 374 LEU A CA 1
ATOM 2820 C C . LEU A 1 374 ? 5.734 27.266 -6.5 1 98.94 374 LEU A C 1
ATOM 2822 O O . LEU A 1 374 ? 6.918 27.578 -6.375 1 98.94 374 LEU A O 1
ATOM 2826 N N . VAL A 1 375 ? 5.359 26.219 -7.199 1 98.94 375 VAL A N 1
ATOM 2827 C CA . VAL A 1 375 ? 6.324 25.375 -7.898 1 98.94 375 VAL A CA 1
ATOM 2828 C C . VAL A 1 375 ? 6.074 25.438 -9.406 1 98.94 375 VAL A C 1
ATOM 2830 O O . VAL A 1 375 ? 5.016 25.016 -9.883 1 98.94 375 VAL A O 1
ATOM 2833 N N . LEU A 1 376 ? 7.027 25.969 -10.125 1 98.94 376 LEU A N 1
ATOM 2834 C CA . LEU A 1 376 ? 6.969 25.938 -11.586 1 98.94 376 LEU A CA 1
ATOM 2835 C C . LEU A 1 376 ? 7.391 24.562 -12.109 1 98.94 376 LEU A C 1
ATOM 2837 O O . LEU A 1 376 ? 8.531 24.141 -11.914 1 98.94 376 LEU A O 1
ATOM 2841 N N . LEU A 1 377 ? 6.469 23.922 -12.781 1 98.88 377 LEU A N 1
ATOM 2842 C CA . LEU A 1 377 ? 6.691 22.531 -13.195 1 98.88 377 LEU A CA 1
ATOM 2843 C C . LEU A 1 377 ? 7.145 22.469 -14.648 1 98.88 377 LEU A C 1
ATOM 2845 O O . LEU A 1 377 ? 7.863 21.547 -15.039 1 98.88 377 LEU A O 1
ATOM 2849 N N . GLN A 1 378 ? 6.645 23.344 -15.422 1 98.75 378 GLN A N 1
ATOM 2850 C CA . GLN A 1 378 ? 6.906 23.406 -16.859 1 98.75 378 GLN A CA 1
ATOM 2851 C C . GLN A 1 378 ? 6.883 24.844 -17.359 1 98.75 378 GLN A C 1
ATOM 2853 O O . GLN A 1 378 ? 6.07 25.656 -16.906 1 98.75 378 GLN A O 1
ATOM 2858 N N . ASN A 1 379 ? 7.762 25.141 -18.266 1 98.62 379 ASN A N 1
ATOM 2859 C CA . ASN A 1 379 ? 7.777 26.469 -18.891 1 98.62 379 ASN A CA 1
ATOM 2860 C C . ASN A 1 379 ? 8.398 26.422 -20.281 1 98.62 379 ASN A C 1
ATOM 2862 O O . ASN A 1 379 ? 9.469 26.984 -20.516 1 98.62 379 ASN A O 1
ATOM 2866 N N . ARG A 1 380 ? 7.688 25.859 -21.156 1 98.19 380 ARG A N 1
ATOM 2867 C CA . ARG A 1 380 ? 8.18 25.719 -22.531 1 98.19 380 ARG A CA 1
ATOM 2868 C C . ARG A 1 380 ? 8.195 27.062 -23.25 1 98.19 380 ARG A C 1
ATOM 2870 O O . ARG A 1 380 ? 7.285 27.875 -23.062 1 98.19 380 ARG A O 1
ATOM 2877 N N . GLU A 1 381 ? 9.242 27.328 -24.031 1 95.56 381 GLU A N 1
ATOM 2878 C CA . GLU A 1 381 ? 9.43 28.516 -24.844 1 95.56 381 GLU A CA 1
ATOM 2879 C C . GLU A 1 381 ? 9.398 29.781 -24 1 95.56 381 GLU A C 1
ATOM 2881 O O . GLU A 1 381 ? 9.008 30.859 -24.469 1 95.56 381 GLU A O 1
ATOM 2886 N N . ASP A 1 382 ? 9.688 29.641 -22.672 1 96.38 382 ASP A N 1
ATOM 2887 C CA . ASP A 1 382 ? 9.734 30.766 -21.75 1 96.38 382 ASP A CA 1
ATOM 2888 C C . ASP A 1 382 ? 8.453 31.594 -21.812 1 96.38 382 ASP A C 1
ATOM 2890 O O . ASP A 1 382 ? 8.5 32.812 -21.891 1 96.38 382 ASP A O 1
ATOM 2894 N N . LEU A 1 383 ? 7.371 30.844 -21.875 1 98.19 383 LEU A N 1
ATOM 2895 C CA . LEU A 1 383 ? 6.078 31.516 -21.875 1 98.19 383 LEU A CA 1
ATOM 2896 C C . LEU A 1 383 ? 5.969 32.5 -20.703 1 98.19 383 LEU A C 1
ATOM 2898 O O . LEU A 1 383 ? 5.418 33.594 -20.844 1 98.19 383 LEU A O 1
ATOM 2902 N N . LEU A 1 384 ? 6.328 31.984 -19.484 1 98.44 384 LEU A N 1
ATOM 2903 C CA . LEU A 1 384 ? 6.355 32.812 -18.281 1 98.44 384 LEU A CA 1
ATOM 2904 C C . LEU A 1 384 ? 7.773 33.281 -17.969 1 98.44 384 LEU A C 1
ATOM 2906 O O . LEU A 1 384 ? 8.742 32.562 -18.266 1 98.44 384 LEU A O 1
ATOM 2910 N N . PRO A 1 385 ? 7.867 34.438 -17.422 1 98.31 385 PRO A N 1
ATOM 2911 C CA . PRO A 1 385 ? 6.797 35.312 -16.953 1 98.31 385 PRO A CA 1
ATOM 2912 C C . PRO A 1 385 ? 6.102 36.062 -18.094 1 98.31 385 PRO A C 1
ATOM 2914 O O . PRO A 1 385 ? 6.68 36.219 -19.172 1 98.31 385 PRO A O 1
ATOM 2917 N N . ILE A 1 386 ? 4.98 36.531 -17.797 1 98.56 386 ILE A N 1
ATOM 2918 C CA . ILE A 1 386 ? 4.184 37.25 -18.781 1 98.56 386 ILE A CA 1
ATOM 2919 C C . ILE A 1 386 ? 4.879 38.594 -19.125 1 98.56 386 ILE A C 1
ATOM 2921 O O . ILE A 1 386 ? 5.246 39.344 -18.25 1 98.56 386 ILE A O 1
ATOM 2925 N N . ASP A 1 387 ? 5.031 38.812 -20.391 1 96.88 387 ASP A N 1
ATOM 2926 C CA . ASP A 1 387 ? 5.559 40.062 -20.922 1 96.88 387 ASP A CA 1
ATOM 2927 C C . ASP A 1 387 ? 4.434 41 -21.375 1 96.88 387 ASP A C 1
ATOM 2929 O O . ASP A 1 387 ? 3.838 40.781 -22.438 1 96.88 387 ASP A O 1
ATOM 2933 N N . PRO A 1 388 ? 4.207 41.969 -20.625 1 96.19 388 PRO A N 1
ATOM 2934 C CA . PRO A 1 388 ? 3.08 42.844 -20.969 1 96.19 388 PRO A CA 1
ATOM 2935 C C . PRO A 1 388 ? 3.25 43.5 -22.328 1 96.19 388 PRO A C 1
ATOM 2937 O O . PRO A 1 388 ? 2.283 44.031 -22.891 1 96.19 388 PRO A O 1
ATOM 2940 N N . ALA A 1 389 ? 4.422 43.531 -22.859 1 95.69 389 ALA A N 1
ATOM 2941 C CA . ALA A 1 389 ? 4.641 44.094 -24.188 1 95.69 389 ALA A CA 1
ATOM 2942 C C . ALA A 1 389 ? 4.094 43.156 -25.266 1 95.69 389 ALA A C 1
ATOM 2944 O O . ALA A 1 389 ? 3.719 43.625 -26.359 1 95.69 389 ALA A O 1
ATOM 2945 N N . LYS A 1 390 ? 4.016 41.938 -24.922 1 96.25 390 LYS A N 1
ATOM 2946 C CA . LYS A 1 390 ? 3.598 40.969 -25.906 1 96.25 390 LYS A CA 1
ATOM 2947 C C . LYS A 1 390 ? 2.166 40.5 -25.656 1 96.25 390 LYS A C 1
ATOM 2949 O O . LYS A 1 390 ? 1.483 40.031 -26.562 1 96.25 390 LYS A O 1
ATOM 2954 N N . VAL A 1 391 ? 1.778 40.594 -24.453 1 98.06 391 VAL A N 1
ATOM 2955 C CA . VAL A 1 391 ? 0.458 40.094 -24.062 1 98.06 391 VAL A CA 1
ATOM 2956 C C . VAL A 1 391 ? -0.419 41.281 -23.656 1 98.06 391 VAL A C 1
ATOM 2958 O O . VAL A 1 391 ? -0.165 41.938 -22.641 1 98.06 391 VAL A O 1
ATOM 2961 N N . ARG A 1 392 ? -1.458 41.5 -24.422 1 97.56 392 ARG A N 1
ATOM 2962 C CA . ARG A 1 392 ? -2.33 42.625 -24.141 1 97.56 392 ARG A CA 1
ATOM 2963 C C . ARG A 1 392 ? -3.68 42.188 -23.609 1 97.56 392 ARG A C 1
ATOM 2965 O O . ARG A 1 392 ? -4.41 42.969 -23 1 97.56 392 ARG A O 1
ATOM 2972 N N . ARG A 1 393 ? -4.027 40.938 -23.875 1 98.44 393 ARG A N 1
ATOM 2973 C CA . ARG A 1 393 ? -5.297 40.375 -23.438 1 98.44 393 ARG A CA 1
ATOM 2974 C C . ARG A 1 393 ? -5.113 38.938 -22.922 1 98.44 393 ARG A C 1
ATOM 2976 O O . ARG A 1 393 ? -4.523 38.094 -23.594 1 98.44 393 ARG A O 1
ATOM 2983 N N . ILE A 1 394 ? -5.613 38.688 -21.672 1 98.88 394 ILE A N 1
ATOM 2984 C CA . ILE A 1 394 ? -5.523 37.406 -21.047 1 98.88 394 ILE A CA 1
ATOM 2985 C C . ILE A 1 394 ? -6.926 36.844 -20.797 1 98.88 394 ILE A C 1
ATOM 2987 O O . ILE A 1 394 ? -7.789 37.531 -20.266 1 98.88 394 ILE A O 1
ATOM 2991 N N . ALA A 1 395 ? -7.184 35.625 -21.297 1 98.94 395 ALA A N 1
ATOM 2992 C CA . ALA A 1 395 ? -8.391 34.875 -20.906 1 98.94 395 ALA A CA 1
ATOM 2993 C C . ALA A 1 395 ? -8.117 34 -19.688 1 98.94 395 ALA A C 1
ATOM 2995 O O . ALA A 1 395 ? -7.242 33.156 -19.719 1 98.94 395 ALA A O 1
ATOM 2996 N N . VAL A 1 396 ? -8.844 34.25 -18.562 1 98.94 396 VAL A N 1
ATOM 2997 C CA . VAL A 1 396 ? -8.781 33.406 -17.391 1 98.94 396 VAL A CA 1
ATOM 2998 C C . VAL A 1 396 ? -9.93 32.375 -17.438 1 98.94 396 VAL A C 1
ATOM 3000 O O . VAL A 1 396 ? -11.102 32.781 -17.5 1 98.94 396 VAL A O 1
ATOM 3003 N N . VAL A 1 397 ? -9.57 31.125 -17.484 1 98.69 397 VAL A N 1
ATOM 3004 C CA . VAL A 1 397 ? -10.57 30.062 -17.578 1 98.69 397 VAL A CA 1
ATOM 3005 C C . VAL A 1 397 ? -10.375 29.078 -16.438 1 98.69 397 VAL A C 1
ATOM 3007 O O . VAL A 1 397 ? -9.336 29.078 -15.773 1 98.69 397 VAL A O 1
ATOM 3010 N N . GLY A 1 398 ? -11.359 28.234 -16.156 1 98.25 398 GLY A N 1
ATOM 3011 C CA . GLY A 1 398 ? -11.32 27.203 -15.125 1 98.25 398 GLY A CA 1
ATOM 3012 C C . GLY A 1 398 ? -12.148 27.547 -13.898 1 98.25 398 GLY A C 1
ATOM 3013 O O . GLY A 1 398 ? -12.398 28.719 -13.625 1 98.25 398 GLY A O 1
ATOM 3014 N N . PRO A 1 399 ? -12.445 26.547 -13.164 1 98.19 399 PRO A N 1
ATOM 3015 C CA . PRO A 1 399 ? -13.422 26.734 -12.094 1 98.19 399 PRO A CA 1
ATOM 3016 C C . PRO A 1 399 ? -12.812 27.375 -10.844 1 98.19 399 PRO A C 1
ATOM 3018 O O . PRO A 1 399 ? -13.539 27.828 -9.961 1 98.19 399 PRO A O 1
ATOM 3021 N N . PHE A 1 400 ? -11.508 27.547 -10.789 1 98.5 400 PHE A N 1
ATOM 3022 C CA . PHE A 1 400 ? -10.961 27.844 -9.469 1 98.5 400 PHE A CA 1
ATOM 3023 C C . PHE A 1 400 ? -10.281 29.203 -9.461 1 98.5 400 PHE A C 1
ATOM 3025 O O . PHE A 1 400 ? -9.664 29.594 -8.469 1 98.5 400 PHE A O 1
ATOM 3032 N N . ALA A 1 401 ? -10.438 29.938 -10.492 1 98.62 401 ALA A N 1
ATOM 3033 C CA . ALA A 1 401 ? -9.812 31.266 -10.562 1 98.62 401 ALA A CA 1
ATOM 3034 C C . ALA A 1 401 ? -10.445 32.219 -9.562 1 98.62 401 ALA A C 1
ATOM 3036 O O . ALA A 1 401 ? -9.766 33.094 -9.023 1 98.62 401 ALA A O 1
ATOM 3037 N N . ASP A 1 402 ? -11.727 32.031 -9.328 1 98.5 402 ASP A N 1
ATOM 3038 C CA . ASP A 1 402 ? -12.453 32.938 -8.438 1 98.5 402 ASP A CA 1
ATOM 3039 C C . ASP A 1 402 ? -13.141 32.156 -7.316 1 98.5 402 ASP A C 1
ATOM 3041 O O . ASP A 1 402 ? -14.227 32.562 -6.871 1 98.5 402 ASP A O 1
ATOM 3045 N N . SER A 1 403 ? -12.508 31.125 -6.91 1 97.75 403 SER A N 1
ATOM 3046 C CA . SER A 1 403 ? -13.078 30.281 -5.863 1 97.75 403 SER A CA 1
ATOM 3047 C C . SER A 1 403 ? -12.422 30.562 -4.512 1 97.75 403 SER A C 1
ATOM 3049 O O . SER A 1 403 ? -11.578 29.781 -4.055 1 97.75 403 SER A O 1
ATOM 3051 N N . ALA A 1 404 ? -12.938 31.531 -3.832 1 98.06 404 ALA A N 1
ATOM 3052 C CA . ALA A 1 404 ? -12.297 32.031 -2.615 1 98.06 404 ALA A CA 1
ATOM 3053 C C . ALA A 1 404 ? -12.312 30.969 -1.519 1 98.06 404 ALA A C 1
ATOM 3055 O O . ALA A 1 404 ? -11.312 30.766 -0.827 1 98.06 404 ALA A O 1
ATOM 3056 N N . TRP A 1 405 ? -13.438 30.312 -1.385 1 97.88 405 TRP A N 1
ATOM 3057 C CA . TRP A 1 405 ? -13.57 29.344 -0.303 1 97.88 405 TRP A CA 1
ATOM 3058 C C . TRP A 1 405 ? -12.664 28.141 -0.538 1 97.88 405 TRP A C 1
ATOM 3060 O O . TRP A 1 405 ? -12.086 27.594 0.407 1 97.88 405 TRP A O 1
ATOM 3070 N N . ASP A 1 406 ? -12.523 27.703 -1.774 1 97.75 406 ASP A N 1
ATOM 3071 C CA . ASP A 1 406 ? -11.602 26.609 -2.096 1 97.75 406 ASP A CA 1
ATOM 3072 C C . ASP A 1 406 ? -10.156 27.031 -1.86 1 97.75 406 ASP A C 1
ATOM 3074 O O . ASP A 1 406 ? -9.336 26.234 -1.425 1 97.75 406 ASP A O 1
ATOM 3078 N N . GLN A 1 407 ? -9.875 28.266 -2.098 1 97.81 407 GLN A N 1
ATOM 3079 C CA . GLN A 1 407 ? -8.531 28.797 -1.914 1 97.81 407 GLN A CA 1
ATOM 3080 C C . GLN A 1 407 ? -8.141 28.828 -0.438 1 97.81 407 GLN A C 1
ATOM 3082 O O . GLN A 1 407 ? -6.977 28.609 -0.094 1 97.81 407 GLN A O 1
ATOM 3087 N N . VAL A 1 408 ? -9.086 29.109 0.451 1 97.69 408 VAL A N 1
ATOM 3088 C CA . VAL A 1 408 ? -8.852 29.125 1.892 1 97.69 408 VAL A CA 1
ATOM 3089 C C . VAL A 1 408 ? -8.5 27.719 2.367 1 97.69 408 VAL A C 1
ATOM 3091 O O . VAL A 1 408 ? -7.641 27.531 3.232 1 97.69 408 VAL A O 1
ATOM 3094 N N . GLY A 1 409 ? -9.164 26.656 1.786 1 96.44 409 GLY A N 1
ATOM 3095 C CA . GLY A 1 409 ? -8.812 25.266 2.043 1 96.44 409 GLY A CA 1
ATOM 3096 C C . GLY A 1 409 ? -9.422 24.719 3.322 1 96.44 409 GLY A C 1
ATOM 3097 O O . GLY A 1 409 ? -10.219 25.391 3.971 1 96.44 409 GLY A O 1
ATOM 3098 N N . PRO A 1 410 ? -9.062 23.484 3.656 1 95.56 410 PRO A N 1
ATOM 3099 C CA . PRO A 1 410 ? -9.594 22.844 4.863 1 95.56 410 PRO A CA 1
ATOM 3100 C C . PRO A 1 410 ? -8.883 23.297 6.133 1 95.56 410 PRO A C 1
ATOM 3102 O O . PRO A 1 410 ? -7.824 23.922 6.062 1 95.56 410 PRO A O 1
ATOM 3105 N N . HIS A 1 411 ? -9.523 23.047 7.316 1 93.19 411 HIS A N 1
ATOM 3106 C CA . HIS A 1 411 ? -8.93 23.359 8.609 1 93.19 411 HIS A CA 1
ATOM 3107 C C . HIS A 1 411 ? -8.602 24.844 8.719 1 93.19 411 HIS A C 1
ATOM 3109 O O . HIS A 1 411 ? -7.477 25.219 9.07 1 93.19 411 HIS A O 1
ATOM 3115 N N . GLU A 1 412 ? -9.602 25.6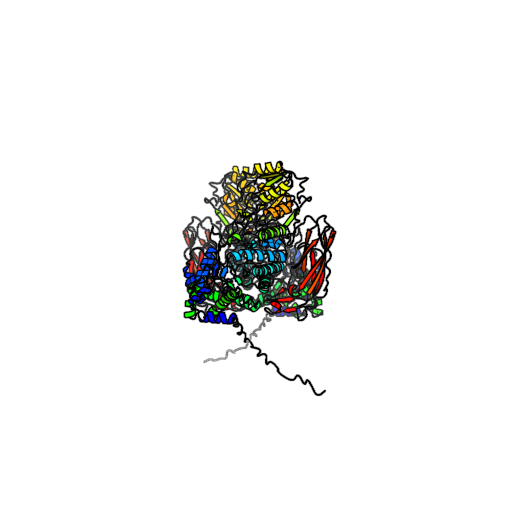56 8.391 1 92.94 412 GLU A N 1
ATOM 3116 C CA . GLU A 1 412 ? -9.344 27.078 8.195 1 92.94 412 GLU A CA 1
ATOM 3117 C C . GLU A 1 412 ? -9.531 27.859 9.492 1 92.94 412 GLU A C 1
ATOM 3119 O O . GLU A 1 412 ? -9.633 29.094 9.477 1 92.94 412 GLU A O 1
ATOM 3124 N N . GLY A 1 413 ? -9.602 27.172 10.625 1 94 413 GLY A N 1
ATOM 3125 C CA . GLY A 1 413 ? -9.891 27.938 11.828 1 94 413 GLY A CA 1
ATOM 3126 C C . GLY A 1 413 ? -11.141 28.797 11.703 1 94 413 GLY A C 1
ATOM 3127 O O . GLY A 1 413 ? -12.242 28.266 11.5 1 94 413 GLY A O 1
ATOM 3128 N N . THR A 1 414 ? -10.93 30.125 11.672 1 95.94 414 THR A N 1
ATOM 3129 C CA . THR A 1 414 ? -12.062 31.016 11.445 1 95.94 414 THR A CA 1
ATOM 3130 C C . THR A 1 414 ? -11.891 31.781 10.133 1 95.94 414 THR A C 1
ATOM 3132 O O . THR A 1 414 ? -12.469 32.875 9.953 1 95.94 414 THR A O 1
ATOM 3135 N N . GLY A 1 415 ? -11.055 31.219 9.281 1 96.62 415 GLY A N 1
ATOM 3136 C CA . GLY A 1 415 ? -10.875 31.828 7.969 1 96.62 415 GLY A CA 1
ATOM 3137 C C . GLY A 1 415 ? -12.18 32.031 7.223 1 96.62 415 GLY A C 1
ATOM 3138 O O . GLY A 1 415 ? -13.109 31.219 7.359 1 96.62 415 GLY A O 1
ATOM 3139 N N . GLN A 1 416 ? -12.211 33.125 6.441 1 97 416 GLN A N 1
ATOM 3140 C CA . GLN A 1 416 ? -13.406 33.469 5.68 1 97 416 GLN A CA 1
ATOM 3141 C C . GLN A 1 416 ? -13.086 33.656 4.203 1 97 416 GLN A C 1
ATOM 3143 O O . GLN A 1 416 ? -12.008 34.156 3.854 1 97 416 GLN A O 1
ATOM 3148 N N . GLU A 1 417 ? -13.984 33.312 3.398 1 96.81 417 GLU A N 1
ATOM 3149 C CA . GLU A 1 417 ? -13.75 33.406 1.961 1 96.81 417 GLU A CA 1
ATOM 3150 C C . GLU A 1 417 ? -13.617 34.875 1.542 1 96.81 417 GLU A C 1
ATOM 3152 O O . GLU A 1 417 ? -12.875 35.188 0.616 1 96.81 417 GLU A O 1
ATOM 3157 N N . TRP A 1 418 ? -14.328 35.812 2.236 1 97.62 418 TRP A N 1
ATOM 3158 C CA . TRP A 1 418 ? -14.328 37.219 1.81 1 97.62 418 TRP A CA 1
ATOM 3159 C C . TRP A 1 418 ? -13.031 37.906 2.211 1 97.62 418 TRP A C 1
ATOM 3161 O O . TRP A 1 418 ? -12.773 39.031 1.8 1 97.62 418 TRP A O 1
ATOM 3171 N N . ASP A 1 419 ? -12.219 37.219 3.055 1 98.06 419 ASP A N 1
ATOM 3172 C CA . ASP A 1 419 ? -10.914 37.781 3.396 1 98.06 419 ASP A CA 1
ATOM 3173 C C . ASP A 1 419 ? -9.875 37.438 2.334 1 98.06 419 ASP A C 1
ATOM 3175 O O . ASP A 1 419 ? -8.797 38.031 2.297 1 98.06 419 ASP A O 1
ATOM 3179 N N . ALA A 1 420 ? -10.172 36.5 1.479 1 98.44 420 ALA A N 1
ATOM 3180 C CA . ALA A 1 420 ? -9.195 35.969 0.525 1 98.44 420 ALA A CA 1
ATOM 3181 C C . ALA A 1 420 ? -9.203 36.781 -0.766 1 98.44 420 ALA A C 1
ATOM 3183 O O . ALA A 1 420 ? -10.273 37.188 -1.255 1 98.44 420 ALA A O 1
ATOM 3184 N N . VAL A 1 421 ? -8.047 37.156 -1.249 1 98.75 421 VAL A N 1
ATOM 3185 C CA . VAL A 1 421 ? -7.914 37.688 -2.6 1 98.75 421 VAL A CA 1
ATOM 3186 C C . VAL A 1 421 ? -7.766 36.531 -3.6 1 98.75 421 VAL A C 1
ATOM 3188 O O . VAL A 1 421 ? -6.746 35.844 -3.611 1 98.75 421 VAL A O 1
ATOM 3191 N N . THR A 1 422 ? -8.789 36.312 -4.434 1 98.81 422 THR A N 1
ATOM 3192 C CA . THR A 1 422 ? -8.781 35.188 -5.355 1 98.81 422 THR A CA 1
ATOM 3193 C C . THR A 1 422 ? -7.695 35.344 -6.41 1 98.81 422 THR A C 1
ATOM 3195 O O . THR A 1 422 ? -7.152 36.438 -6.582 1 98.81 422 THR A O 1
ATOM 3198 N N . ILE A 1 423 ? -7.363 34.281 -7.094 1 98.88 423 ILE A N 1
ATOM 3199 C CA . ILE A 1 423 ? -6.387 34.312 -8.172 1 98.88 423 ILE A CA 1
ATOM 3200 C C . ILE A 1 423 ? -6.844 35.281 -9.266 1 98.88 423 ILE A C 1
ATOM 3202 O O . ILE A 1 423 ? -6.055 36.094 -9.758 1 98.88 423 ILE A O 1
ATOM 3206 N N . LEU A 1 424 ? -8.164 35.281 -9.594 1 98.88 424 LEU A N 1
ATOM 3207 C CA . LEU A 1 424 ? -8.711 36.188 -10.586 1 98.88 424 LEU A CA 1
ATOM 3208 C C . LEU A 1 424 ? -8.516 37.625 -10.148 1 98.88 424 LEU A C 1
ATOM 3210 O O . LEU A 1 424 ? -8.078 38.469 -10.938 1 98.88 424 LEU A O 1
ATOM 3214 N N . ALA A 1 425 ? -8.867 37.938 -8.867 1 98.81 425 ALA A N 1
ATOM 3215 C CA . ALA A 1 425 ? -8.742 39.281 -8.359 1 98.81 425 ALA A CA 1
ATOM 3216 C C . ALA A 1 425 ? -7.285 39.75 -8.383 1 98.81 425 ALA A C 1
ATOM 3218 O O . ALA A 1 425 ? -6.996 40.906 -8.727 1 98.81 425 ALA A O 1
ATOM 3219 N N . GLY A 1 426 ? -6.383 38.875 -7.969 1 98.81 426 GLY A N 1
ATOM 3220 C CA . GLY A 1 426 ? -4.965 39.188 -8.031 1 98.81 426 GLY A CA 1
ATOM 3221 C C . GLY A 1 426 ? -4.48 39.469 -9.445 1 98.81 426 GLY A C 1
ATOM 3222 O O . GLY A 1 426 ? -3.727 40.438 -9.672 1 98.81 426 GLY A O 1
ATOM 3223 N N . LEU A 1 427 ? -4.902 38.688 -10.398 1 98.81 427 LEU A N 1
ATOM 3224 C CA . LEU A 1 427 ? -4.531 38.844 -11.797 1 98.81 427 LEU A CA 1
ATOM 3225 C C . LEU A 1 427 ? -5.062 40.188 -12.344 1 98.81 427 LEU A C 1
ATOM 3227 O O . LEU A 1 427 ? -4.352 40.875 -13.055 1 98.81 427 LEU A O 1
ATOM 3231 N N . ARG A 1 428 ? -6.32 40.469 -12.031 1 98.75 428 ARG A N 1
ATOM 3232 C CA . ARG A 1 428 ? -6.926 41.719 -12.5 1 98.75 428 ARG A CA 1
ATOM 3233 C C . ARG A 1 428 ? -6.156 42.938 -11.984 1 98.75 428 ARG A C 1
ATOM 3235 O O . ARG A 1 428 ? -5.855 43.875 -12.742 1 98.75 428 ARG A O 1
ATOM 3242 N N . GLU A 1 429 ? -5.863 42.844 -10.711 1 98.44 429 GLU A N 1
ATOM 3243 C CA . GLU A 1 429 ? -5.145 43.969 -10.109 1 98.44 429 GLU A CA 1
ATOM 3244 C C . GLU A 1 429 ? -3.773 44.156 -10.75 1 98.44 429 GLU A C 1
ATOM 3246 O O . GLU A 1 429 ? -3.418 45.281 -11.156 1 98.44 429 GLU A O 1
ATOM 3251 N N . ARG A 1 430 ? -3.02 43.094 -10.883 1 98.19 430 ARG A N 1
ATOM 3252 C CA . ARG A 1 430 ? -1.665 43.219 -11.422 1 98.19 430 ARG A CA 1
ATOM 3253 C C . ARG A 1 430 ? -1.688 43.562 -12.906 1 98.19 430 ARG A C 1
ATOM 3255 O O . ARG A 1 430 ? -0.838 44.281 -13.391 1 98.19 430 ARG A O 1
ATOM 3262 N N . ALA A 1 431 ? -2.592 43 -13.688 1 98.19 431 ALA A N 1
ATOM 3263 C CA . ALA A 1 431 ? -2.73 43.25 -15.117 1 98.19 431 ALA A CA 1
ATOM 3264 C C . ALA A 1 431 ? -3.086 44.719 -15.383 1 98.19 431 ALA A C 1
ATOM 3266 O O . ALA A 1 431 ? -2.586 45.312 -16.328 1 98.19 431 ALA A O 1
ATOM 3267 N N . ALA A 1 432 ? -3.953 45.219 -14.578 1 97.69 432 ALA A N 1
ATOM 3268 C CA . ALA A 1 432 ? -4.355 46.594 -14.727 1 97.69 432 ALA A CA 1
ATOM 3269 C C . ALA A 1 432 ? -3.148 47.531 -14.633 1 97.69 432 ALA A C 1
ATOM 3271 O O . ALA A 1 432 ? -3.068 48.531 -15.359 1 97.69 432 ALA A O 1
ATOM 3272 N N . ALA A 1 433 ? -2.297 47.188 -13.805 1 96.19 433 ALA A N 1
ATOM 3273 C CA . ALA A 1 433 ? -1.102 48 -13.609 1 96.19 433 ALA A CA 1
ATOM 3274 C C . ALA A 1 433 ? -0.238 48.031 -14.867 1 96.19 433 ALA A C 1
ATOM 3276 O O . ALA A 1 433 ? 0.558 48.938 -15.062 1 96.19 433 ALA A O 1
ATOM 3277 N N . SER A 1 434 ? -0.447 47.094 -15.797 1 96 434 SER A N 1
ATOM 3278 C CA . SER A 1 434 ? 0.36 47 -17 1 96 434 SER A CA 1
ATOM 3279 C C . SER A 1 434 ? -0.482 47.25 -18.25 1 96 434 SER A C 1
ATOM 3281 O O . SER A 1 434 ? -0.018 47.031 -19.375 1 96 434 SER A O 1
ATOM 3283 N N . GLY A 1 435 ? -1.696 47.5 -18.062 1 96.56 435 GLY A N 1
ATOM 3284 C CA . GLY A 1 435 ? -2.588 47.781 -19.172 1 96.56 435 GLY A CA 1
ATOM 3285 C C . GLY A 1 435 ? -3.016 46.562 -19.922 1 96.56 435 GLY A C 1
ATOM 3286 O O . GLY A 1 435 ? -3.324 46.594 -21.109 1 96.56 435 GLY A O 1
ATOM 3287 N N . VAL A 1 436 ? -2.957 45.438 -19.25 1 98.12 436 VAL A N 1
ATOM 3288 C CA . VAL A 1 436 ? -3.367 44.188 -19.859 1 98.12 436 VAL A CA 1
ATOM 3289 C C . VAL A 1 436 ? -4.828 43.906 -19.516 1 98.12 436 VAL A C 1
ATOM 3291 O O . VAL A 1 436 ? -5.238 44.031 -18.359 1 98.12 436 VAL A O 1
ATOM 3294 N N . ALA A 1 437 ? -5.66 43.531 -20.438 1 98.31 437 ALA A N 1
ATOM 3295 C CA . ALA A 1 437 ? -7.07 43.25 -20.219 1 98.31 437 ALA A CA 1
ATOM 3296 C C . ALA A 1 437 ? -7.254 41.781 -19.766 1 98.31 437 ALA A C 1
ATOM 3298 O O . ALA A 1 437 ? -6.535 40.906 -20.203 1 98.31 437 ALA A O 1
ATOM 3299 N N . ILE A 1 438 ? -8.281 41.594 -18.875 1 98.62 438 ILE A N 1
ATOM 3300 C CA . ILE A 1 438 ? -8.594 40.25 -18.391 1 98.62 438 ILE A CA 1
ATOM 3301 C C . ILE A 1 438 ? -10.039 39.906 -18.734 1 98.62 438 ILE A C 1
ATOM 3303 O O . ILE A 1 438 ? -10.969 40.625 -18.344 1 98.62 438 ILE A O 1
ATOM 3307 N N . ASP A 1 439 ? -10.242 38.844 -19.422 1 98.56 439 ASP A N 1
ATOM 3308 C CA . ASP A 1 439 ? -11.547 38.219 -19.594 1 98.56 439 ASP A CA 1
ATOM 3309 C C . ASP A 1 439 ? -11.664 36.938 -18.75 1 98.56 439 ASP A C 1
ATOM 3311 O O . ASP A 1 439 ? -10.711 36.188 -18.641 1 98.56 439 ASP A O 1
ATOM 3315 N N . PHE A 1 440 ? -12.82 36.844 -18.141 1 98.62 440 PHE A N 1
ATOM 3316 C CA . PHE A 1 440 ? -13.031 35.656 -17.297 1 98.62 440 PHE A CA 1
ATOM 3317 C C . PHE A 1 440 ? -14.188 34.812 -17.828 1 98.62 440 PHE A C 1
ATOM 3319 O O . PHE A 1 440 ? -15.305 35.312 -17.953 1 98.62 440 PHE A O 1
ATOM 3326 N N . ALA A 1 441 ? -13.906 33.594 -18.156 1 98.62 441 ALA A N 1
ATOM 3327 C CA . ALA A 1 441 ? -14.875 32.562 -18.547 1 98.62 441 ALA A CA 1
ATOM 3328 C C . ALA A 1 441 ? -14.547 31.219 -17.891 1 98.62 441 ALA A C 1
ATOM 3330 O O . ALA A 1 441 ? -13.789 30.422 -18.453 1 98.62 441 ALA A O 1
ATOM 3331 N N . PRO A 1 442 ? -15.203 30.922 -16.812 1 97.88 442 PRO A N 1
ATOM 3332 C CA . PRO A 1 442 ? -14.789 29.766 -16.016 1 97.88 442 PRO A CA 1
ATOM 3333 C C . PRO A 1 442 ? -14.961 28.438 -16.781 1 97.88 442 PRO A C 1
ATOM 3335 O O . PRO A 1 442 ? -14.219 27.484 -16.531 1 97.88 442 PRO A O 1
ATOM 3338 N N . GLY A 1 443 ? -15.844 28.391 -17.688 1 97.88 443 GLY A N 1
ATOM 3339 C CA . GLY A 1 443 ? -16.078 27.188 -18.484 1 97.88 443 GLY A CA 1
ATOM 3340 C C . GLY A 1 443 ? -16.938 26.172 -17.75 1 97.88 443 GLY A C 1
ATOM 3341 O O . GLY A 1 443 ? -17.797 25.531 -18.359 1 97.88 443 GLY A O 1
ATOM 3342 N N . CYS A 1 444 ? -16.703 25.953 -16.422 1 96 444 CYS A N 1
ATOM 3343 C CA . CYS A 1 444 ? -17.547 25.047 -15.633 1 96 444 CYS A CA 1
ATOM 3344 C C . CYS A 1 444 ? -17.5 25.406 -14.156 1 96 444 CYS A C 1
ATOM 3346 O O . CYS A 1 444 ? -16.719 26.266 -13.742 1 96 444 CYS A O 1
ATOM 3348 N N . SER A 1 445 ? -18.438 24.766 -13.391 1 93.88 445 SER A N 1
ATOM 3349 C CA . SER A 1 445 ? -18.469 24.922 -11.938 1 93.88 445 SER A CA 1
ATOM 3350 C C . SER A 1 445 ? -17.359 24.109 -11.273 1 93.88 445 SER A C 1
ATOM 3352 O O . SER A 1 445 ? -16.609 23.406 -11.945 1 93.88 445 SER A O 1
ATOM 3354 N N . ARG A 1 446 ? -17.328 24.203 -9.992 1 91.25 446 ARG A N 1
ATOM 3355 C CA . ARG A 1 446 ? -16.281 23.547 -9.219 1 91.25 446 ARG A CA 1
ATOM 3356 C C . ARG A 1 446 ? -16.359 22.031 -9.375 1 91.25 446 ARG A C 1
ATOM 3358 O O . ARG A 1 446 ? -15.352 21.344 -9.328 1 91.25 446 ARG A O 1
ATOM 3365 N N . VAL A 1 447 ? -17.547 21.422 -9.578 1 90.75 447 VAL A N 1
ATOM 3366 C CA . VAL A 1 447 ? -17.703 19.984 -9.742 1 90.75 447 VAL A CA 1
ATOM 3367 C C . VAL A 1 447 ? -17.594 19.609 -11.219 1 90.75 447 VAL A C 1
ATOM 3369 O O . VAL A 1 447 ? -17.297 18.469 -11.562 1 90.75 447 VAL A O 1
ATOM 3372 N N . CYS A 1 448 ? -17.812 20.594 -12.133 1 95.38 448 CYS A N 1
ATOM 3373 C CA . CYS A 1 448 ? -17.609 20.547 -13.578 1 95.38 448 CYS A CA 1
ATOM 3374 C C . CYS A 1 448 ? -18.375 19.391 -14.195 1 95.38 448 CYS A C 1
ATOM 3376 O O . CYS A 1 448 ? -17.812 18.562 -14.906 1 95.38 448 CYS A O 1
ATOM 3378 N N . HIS A 1 449 ? -19.688 19.328 -14.031 1 94.88 449 HIS A N 1
ATOM 3379 C CA . HIS A 1 449 ? -20.5 18.219 -14.508 1 94.88 449 HIS A CA 1
ATOM 3380 C C . HIS A 1 449 ? -21.188 18.578 -15.82 1 94.88 449 HIS A C 1
ATOM 3382 O O . HIS A 1 449 ? -21.953 17.766 -16.359 1 94.88 449 HIS A O 1
ATOM 3388 N N . SER A 1 450 ? -20.969 19.828 -16.328 1 96.56 450 SER A N 1
ATOM 3389 C CA . SER A 1 450 ? -21.656 20.266 -17.531 1 96.56 450 SER A CA 1
ATOM 3390 C C . SER A 1 450 ? -20.703 20.969 -18.5 1 96.56 450 SER A C 1
ATOM 3392 O O . SER A 1 450 ? -19.766 21.641 -18.062 1 96.56 450 SER A O 1
ATOM 3394 N N . ARG A 1 451 ? -21 20.891 -19.781 1 97.25 451 ARG A N 1
ATOM 3395 C CA . ARG A 1 451 ? -20.203 21.547 -20.812 1 97.25 451 ARG A CA 1
ATOM 3396 C C . ARG A 1 451 ? -20.797 22.891 -21.188 1 97.25 451 ARG A C 1
ATOM 3398 O O . ARG A 1 451 ? -20.328 23.562 -22.109 1 97.25 451 ARG A O 1
ATOM 3405 N N . ALA A 1 452 ? -21.75 23.328 -20.531 1 97.31 452 ALA A N 1
ATOM 3406 C CA . ALA A 1 452 ? -22.547 24.5 -20.891 1 97.31 452 ALA A CA 1
ATOM 3407 C C . ALA A 1 452 ? -21.656 25.734 -21.016 1 97.31 452 ALA A C 1
ATOM 3409 O O . ALA A 1 452 ? -21.922 26.609 -21.844 1 97.31 452 ALA A O 1
ATOM 3410 N N . GLY A 1 453 ? -20.594 25.844 -20.234 1 98.19 453 GLY A N 1
ATOM 3411 C CA . GLY A 1 453 ? -19.75 27.016 -20.25 1 98.19 453 GLY A CA 1
ATOM 3412 C C . GLY A 1 453 ? -18.531 26.875 -21.141 1 98.19 453 GLY A C 1
ATOM 3413 O O . GLY A 1 453 ? -17.719 27.797 -21.25 1 98.19 453 GLY A O 1
ATOM 3414 N N . PHE A 1 454 ? -18.453 25.781 -21.922 1 98.56 454 PHE A N 1
ATOM 3415 C CA . PHE A 1 454 ? -17.266 25.5 -22.719 1 98.56 454 PHE A CA 1
ATOM 3416 C C . PHE A 1 454 ? -17.125 26.5 -23.859 1 98.56 454 PHE A C 1
ATOM 3418 O O . PHE A 1 454 ? -16.031 27 -24.141 1 98.56 454 PHE A O 1
ATOM 3425 N N . ALA A 1 455 ? -18.234 26.734 -24.547 1 98.31 455 ALA A N 1
ATOM 3426 C CA . ALA A 1 455 ? -18.219 27.625 -25.719 1 98.31 455 ALA A CA 1
ATOM 3427 C C . ALA A 1 455 ? -17.703 29.016 -25.344 1 98.31 455 ALA A C 1
ATOM 3429 O O . ALA A 1 455 ? -16.891 29.594 -26.062 1 98.31 455 ALA A O 1
ATOM 3430 N N . ALA A 1 456 ? -18.172 29.547 -24.219 1 98.69 456 ALA A N 1
ATOM 3431 C CA . ALA A 1 456 ? -17.75 30.859 -23.766 1 98.69 456 ALA A CA 1
ATOM 3432 C C . ALA A 1 456 ? -16.25 30.875 -23.422 1 98.69 456 ALA A C 1
ATOM 3434 O O . ALA A 1 456 ? -15.555 31.844 -23.703 1 98.69 456 ALA A O 1
ATOM 3435 N N . ALA A 1 457 ? -15.797 29.844 -22.797 1 98.81 457 ALA A N 1
ATOM 3436 C CA . ALA A 1 457 ? -14.383 29.719 -22.453 1 98.81 457 ALA A CA 1
ATOM 3437 C C . ALA A 1 457 ? -13.516 29.672 -23.703 1 98.81 457 ALA A C 1
ATOM 3439 O O . ALA A 1 457 ? -12.461 30.312 -23.766 1 98.81 457 ALA A O 1
ATOM 3440 N N . VAL A 1 458 ? -13.914 28.875 -24.672 1 98.81 458 VAL A N 1
ATOM 3441 C CA . VAL A 1 458 ? -13.18 28.75 -25.938 1 98.81 458 VAL A CA 1
ATOM 3442 C C . VAL A 1 458 ? -13.164 30.094 -26.672 1 98.81 458 VAL A C 1
ATOM 3444 O O . VAL A 1 458 ? -12.141 30.469 -27.234 1 98.81 458 VAL A O 1
ATOM 3447 N N . GLU A 1 459 ? -14.289 30.766 -26.688 1 98.62 459 GLU A N 1
ATOM 3448 C CA . GLU A 1 459 ? -14.367 32.094 -27.328 1 98.62 459 GLU A CA 1
ATOM 3449 C C . GLU A 1 459 ? -13.422 33.062 -26.656 1 98.62 459 GLU A C 1
ATOM 3451 O O . GLU A 1 459 ? -12.711 33.812 -27.344 1 98.62 459 GLU A O 1
ATOM 3456 N N . ALA A 1 460 ? -13.43 33.094 -25.328 1 98.75 460 ALA A N 1
ATOM 3457 C CA . ALA A 1 460 ? -12.508 33.969 -24.594 1 98.75 460 ALA A CA 1
ATOM 3458 C C . ALA A 1 460 ? -11.062 33.656 -24.938 1 98.75 460 ALA A C 1
ATOM 3460 O O . ALA A 1 460 ? -10.25 34.562 -25.141 1 98.75 460 ALA A O 1
ATOM 3461 N N . ALA A 1 461 ? -10.758 32.406 -24.984 1 98.81 461 ALA A N 1
ATOM 3462 C CA . ALA A 1 461 ? -9.406 31.953 -25.312 1 98.81 461 ALA A CA 1
ATOM 3463 C C . ALA A 1 461 ? -8.992 32.406 -26.703 1 98.81 461 ALA A C 1
ATOM 3465 O O . ALA A 1 461 ? -7.879 32.875 -26.906 1 98.81 461 ALA A O 1
ATOM 3466 N N . ALA A 1 462 ? -9.906 32.219 -27.641 1 98.56 462 ALA A N 1
ATOM 3467 C CA . ALA A 1 462 ? -9.625 32.562 -29.031 1 98.56 462 ALA A CA 1
ATOM 3468 C C . ALA A 1 462 ? -9.305 34.062 -29.188 1 98.56 462 ALA A C 1
ATOM 3470 O O . ALA A 1 462 ? -8.5 34.438 -30.031 1 98.56 462 ALA A O 1
ATOM 3471 N N . GLY A 1 463 ? -9.883 34.844 -28.391 1 98.19 463 GLY A N 1
ATOM 3472 C CA . GLY A 1 463 ? -9.711 36.281 -28.5 1 98.19 463 GLY A CA 1
ATOM 3473 C C . GLY A 1 463 ? -8.539 36.812 -27.672 1 98.19 463 GLY A C 1
ATOM 3474 O O . GLY A 1 463 ? -8.25 38 -27.688 1 98.19 463 GLY A O 1
ATOM 3475 N N . ALA A 1 464 ? -7.816 35.938 -27.016 1 98.69 464 ALA A N 1
ATOM 3476 C CA . ALA A 1 464 ? -6.77 36.344 -26.078 1 98.69 464 ALA A CA 1
ATOM 3477 C C . ALA A 1 464 ? -5.383 36.125 -26.672 1 98.69 464 ALA A C 1
ATOM 3479 O O . ALA A 1 464 ? -5.238 35.375 -27.641 1 98.69 464 ALA A O 1
ATOM 3480 N N . ASP A 1 465 ? -4.363 36.75 -26.109 1 98.5 465 ASP A N 1
ATOM 3481 C CA . ASP A 1 465 ? -2.969 36.469 -26.438 1 98.5 465 ASP A CA 1
ATOM 3482 C C . ASP A 1 465 ? -2.41 35.312 -25.609 1 98.5 465 ASP A C 1
ATOM 3484 O O . ASP A 1 465 ? -1.464 34.656 -26.016 1 98.5 465 ASP A O 1
ATOM 3488 N N . LEU A 1 466 ? -2.979 35.188 -24.453 1 98.75 466 LEU A N 1
ATOM 3489 C CA . LEU A 1 466 ? -2.578 34.156 -23.469 1 98.75 466 LEU A CA 1
ATOM 3490 C C . LEU A 1 466 ? -3.785 33.656 -22.672 1 98.75 466 LEU A C 1
ATOM 3492 O O . LEU A 1 466 ? -4.656 34.469 -22.297 1 98.75 466 LEU A O 1
ATOM 3496 N N . VAL A 1 467 ? -3.846 32.375 -22.5 1 98.94 467 VAL A N 1
ATOM 3497 C CA . VAL A 1 467 ? -4.852 31.797 -21.625 1 98.94 467 VAL A CA 1
ATOM 3498 C C . VAL A 1 467 ? -4.211 31.406 -20.297 1 98.94 467 VAL A C 1
ATOM 3500 O O . VAL A 1 467 ? -3.166 30.75 -20.281 1 98.94 467 VAL A O 1
ATOM 3503 N N . VAL A 1 468 ? -4.77 31.859 -19.156 1 98.94 468 VAL A N 1
ATOM 3504 C CA . VAL A 1 468 ? -4.449 31.328 -17.844 1 98.94 468 VAL A CA 1
ATOM 3505 C C . VAL A 1 468 ? -5.57 30.406 -17.375 1 98.94 468 VAL A C 1
ATOM 3507 O O . VAL A 1 468 ? -6.668 30.859 -17.047 1 98.94 468 VAL A O 1
ATOM 3510 N N . ALA A 1 469 ? -5.297 29.141 -17.391 1 98.94 469 ALA A N 1
ATOM 3511 C CA . ALA A 1 469 ? -6.273 28.141 -16.953 1 98.94 469 ALA A CA 1
ATOM 3512 C C . ALA A 1 469 ? -6.043 27.75 -15.5 1 98.94 469 ALA A C 1
ATOM 3514 O O . ALA A 1 469 ? -4.953 27.297 -15.141 1 98.94 469 ALA A O 1
ATOM 3515 N N . VAL A 1 470 ? -7.023 27.953 -14.609 1 98.88 470 VAL A N 1
ATOM 3516 C CA . VAL A 1 470 ? -6.918 27.609 -13.195 1 98.88 470 VAL A CA 1
ATOM 3517 C C . VAL A 1 470 ? -7.777 26.375 -12.906 1 98.88 470 VAL A C 1
ATOM 3519 O O . VAL A 1 470 ? -8.984 26.5 -12.672 1 98.88 470 VAL A O 1
ATOM 3522 N N . MET A 1 471 ? -7.086 25.219 -12.867 1 98.31 471 MET A N 1
ATOM 3523 C CA . MET A 1 471 ? -7.723 23.906 -12.75 1 98.31 471 MET A CA 1
ATOM 3524 C C . MET A 1 471 ? -7.203 23.156 -11.523 1 98.31 471 MET A C 1
ATOM 3526 O O . MET A 1 471 ? -6.184 23.531 -10.945 1 98.31 471 MET A O 1
ATOM 3530 N N . GLY A 1 472 ? -7.926 22.125 -11.094 1 97.69 472 GLY A N 1
ATOM 3531 C CA . GLY A 1 472 ? -7.445 21.312 -9.992 1 97.69 472 GLY A CA 1
ATOM 3532 C C . GLY A 1 472 ? -8.562 20.703 -9.164 1 97.69 472 GLY A C 1
ATOM 3533 O O . GLY A 1 472 ? -9.578 20.281 -9.711 1 97.69 472 GLY A O 1
ATOM 3534 N N . GLU A 1 473 ? -8.297 20.516 -7.891 1 95.25 473 GLU A N 1
ATOM 3535 C CA . GLU A 1 473 ? -9.289 19.891 -7.023 1 95.25 473 GLU A CA 1
ATOM 3536 C C . GLU A 1 473 ? -9.805 20.859 -5.977 1 95.25 473 GLU A C 1
ATOM 3538 O O . GLU A 1 473 ? -9.062 21.734 -5.504 1 95.25 473 GLU A O 1
ATOM 3543 N N . PRO A 1 474 ? -11.055 20.75 -5.562 1 95.56 474 PRO A N 1
ATOM 3544 C CA . PRO A 1 474 ? -11.656 21.594 -4.539 1 95.56 474 PRO A CA 1
ATOM 3545 C C . PRO A 1 474 ? -11.203 21.234 -3.125 1 95.56 474 PRO A C 1
ATOM 3547 O O . PRO A 1 474 ? -10.594 20.188 -2.922 1 95.56 474 PRO A O 1
ATOM 3550 N N . ARG A 1 475 ? -11.523 22.109 -2.217 1 95.44 475 ARG A N 1
ATOM 3551 C CA . ARG A 1 475 ? -11.109 21.969 -0.826 1 95.44 475 ARG A CA 1
ATOM 3552 C C . ARG A 1 475 ? -11.711 20.719 -0.202 1 95.44 475 ARG A C 1
ATOM 3554 O O . ARG A 1 475 ? -11.133 20.141 0.726 1 95.44 475 ARG A O 1
ATOM 3561 N N . ASP A 1 476 ? -12.805 20.219 -0.72 1 92.75 476 ASP A N 1
ATOM 3562 C CA . ASP A 1 476 ? -13.508 19.109 -0.095 1 92.75 476 ASP A CA 1
ATOM 3563 C C . ASP A 1 476 ? -12.812 17.781 -0.379 1 92.75 476 ASP A C 1
ATOM 3565 O O . ASP A 1 476 ? -13.148 16.75 0.22 1 92.75 476 ASP A O 1
ATOM 3569 N N . ARG A 1 477 ? -11.828 17.781 -1.237 1 93.75 477 ARG A N 1
ATOM 3570 C CA . ARG A 1 477 ? -11.016 16.594 -1.511 1 93.75 477 ARG A CA 1
ATOM 3571 C C . ARG A 1 477 ? -9.742 16.609 -0.677 1 93.75 477 ARG A C 1
ATOM 3573 O O . ARG A 1 477 ? -8.844 15.797 -0.901 1 93.75 477 ARG A O 1
ATOM 3580 N N . SER A 1 478 ? -9.695 17.453 0.289 1 94.12 478 SER A N 1
ATOM 3581 C CA . SER A 1 478 ? -8.5 17.625 1.115 1 94.12 478 SER A CA 1
ATOM 3582 C C . SER A 1 478 ? -8.852 17.609 2.6 1 94.12 478 SER A C 1
ATOM 3584 O O . SER A 1 478 ? -9.914 18.078 3 1 94.12 478 SER A O 1
ATOM 3586 N N . GLY A 1 479 ? -7.949 17.016 3.338 1 96.38 479 GLY A N 1
ATOM 3587 C CA . GLY A 1 479 ? -8.109 17.047 4.781 1 96.38 479 GLY A CA 1
ATOM 3588 C C . GLY A 1 479 ? -8.648 15.734 5.34 1 96.38 479 GLY A C 1
ATOM 3589 O O . GLY A 1 479 ? -8.734 14.734 4.621 1 96.38 479 GLY A O 1
ATOM 3590 N N . GLU A 1 480 ? -8.977 15.773 6.578 1 96.12 480 GLU A N 1
ATOM 3591 C CA . GLU A 1 480 ? -9.469 14.594 7.281 1 96.12 480 GLU A CA 1
ATOM 3592 C C . GLU A 1 480 ? -10.773 14.094 6.668 1 96.12 480 GLU A C 1
ATOM 3594 O O . GLU A 1 480 ? -11.641 14.891 6.309 1 96.12 480 GLU A O 1
ATOM 3599 N N . GLY A 1 481 ? -10.852 12.812 6.52 1 96.25 481 GLY A N 1
ATOM 3600 C CA . GLY A 1 481 ? -12.062 12.203 5.992 1 96.25 481 GLY A CA 1
ATOM 3601 C C . GLY A 1 481 ? -12.258 12.445 4.508 1 96.25 481 GLY A C 1
ATOM 3602 O O . GLY A 1 481 ? -13.352 12.242 3.979 1 96.25 481 GLY A O 1
ATOM 3603 N N . SER A 1 482 ? -11.148 12.898 3.852 1 96.38 482 SER A N 1
ATOM 3604 C CA . SER A 1 482 ? -11.281 13.266 2.447 1 96.38 482 SER A CA 1
ATOM 3605 C C . SER A 1 482 ? -10.242 12.555 1.588 1 96.38 482 SER A C 1
ATOM 3607 O O . SER A 1 482 ? -9.602 13.18 0.74 1 96.38 482 SER A O 1
ATOM 3609 N N . SER A 1 483 ? -10.016 11.258 1.883 1 97.19 483 SER A N 1
ATOM 3610 C CA . SER A 1 483 ? -9.18 10.43 1.018 1 97.19 483 SER A CA 1
ATOM 3611 C C . SER A 1 483 ? -9.797 10.273 -0.365 1 97.19 483 SER A C 1
ATOM 3613 O O . SER A 1 483 ? -11.008 10.453 -0.534 1 97.19 483 SER A O 1
ATOM 3615 N N . SER A 1 484 ? -8.922 10.016 -1.322 1 96.81 484 SER A N 1
ATOM 3616 C CA . SER A 1 484 ? -9.43 9.891 -2.688 1 96.81 484 SER A CA 1
ATOM 3617 C C . SER A 1 484 ? -8.914 8.617 -3.35 1 96.81 484 SER A C 1
ATOM 3619 O O . SER A 1 484 ? -7.73 8.289 -3.25 1 96.81 484 SER A O 1
ATOM 3621 N N . ALA A 1 485 ? -9.844 7.902 -4.023 1 96.31 485 ALA A N 1
ATOM 3622 C CA . ALA A 1 485 ? -9.484 6.684 -4.75 1 96.31 485 ALA A CA 1
ATOM 3623 C C . ALA A 1 485 ? -8.992 7.008 -6.156 1 96.31 485 ALA A C 1
ATOM 3625 O O . ALA A 1 485 ? -8.414 6.152 -6.832 1 96.31 485 ALA A O 1
ATOM 3626 N N . THR A 1 486 ? -9.273 8.219 -6.445 1 92.94 486 THR A N 1
ATOM 3627 C CA . THR A 1 486 ? -8.781 8.727 -7.723 1 92.94 486 THR A CA 1
ATOM 3628 C C . THR A 1 486 ? -7.93 9.977 -7.512 1 92.94 486 THR A C 1
ATOM 3630 O O . THR A 1 486 ? -7.969 10.586 -6.445 1 92.94 486 THR A O 1
ATOM 3633 N N . LEU A 1 487 ? -6.91 10.422 -8.367 1 94.88 487 LEU A N 1
ATOM 3634 C CA . LEU A 1 487 ? -6.141 11.656 -8.328 1 94.88 487 LEU A CA 1
ATOM 3635 C C . LEU A 1 487 ? -6.41 12.5 -9.57 1 94.88 487 LEU A C 1
ATOM 3637 O O . LEU A 1 487 ? -5.68 13.453 -9.844 1 94.88 487 LEU A O 1
ATOM 3641 N N . SER A 1 488 ? -7.539 12.172 -10.234 1 94.31 488 SER A N 1
ATOM 3642 C CA . SER A 1 488 ? -7.914 12.977 -11.391 1 94.31 488 SER A CA 1
ATOM 3643 C C . SER A 1 488 ? -8.719 14.203 -10.977 1 94.31 488 SER A C 1
ATOM 3645 O O . SER A 1 488 ? -9.375 14.195 -9.93 1 94.31 488 SER A O 1
ATOM 3647 N N . TRP A 1 489 ? -8.672 15.211 -11.828 1 97.06 489 TRP A N 1
ATOM 3648 C CA . TRP A 1 489 ? -9.531 16.359 -11.578 1 97.06 489 TRP A CA 1
ATOM 3649 C C . TRP A 1 489 ? -11 15.977 -11.672 1 97.06 489 TRP A C 1
ATOM 3651 O O . TRP A 1 489 ? -11.383 15.133 -12.484 1 97.06 489 TRP A O 1
ATOM 3661 N N . PRO A 1 490 ? -11.844 16.578 -10.82 1 94.62 490 PRO A N 1
ATOM 3662 C CA . PRO A 1 490 ? -13.266 16.234 -10.852 1 94.62 490 PRO A CA 1
ATOM 3663 C C . PRO A 1 490 ? -13.938 16.625 -12.164 1 94.62 490 PRO A C 1
ATOM 3665 O O . PRO A 1 490 ? -13.625 17.672 -12.742 1 94.62 490 PRO A O 1
ATOM 3668 N N . GLY A 1 491 ? -14.828 15.797 -12.57 1 96 491 GLY A N 1
ATOM 3669 C CA . GLY A 1 491 ? -15.734 16.078 -13.672 1 96 491 GLY A CA 1
ATOM 3670 C C . GLY A 1 491 ? -15.031 16.219 -15.008 1 96 491 GLY A C 1
ATOM 3671 O O . GLY A 1 491 ? -14.188 15.383 -15.359 1 96 491 GLY A O 1
ATOM 3672 N N . LEU A 1 492 ? -15.352 17.297 -15.75 1 97.75 492 LEU A N 1
ATOM 3673 C CA . LEU A 1 492 ? -14.969 17.453 -17.156 1 97.75 492 LEU A CA 1
ATOM 3674 C C . LEU A 1 492 ? -13.844 18.484 -17.297 1 97.75 492 LEU A C 1
ATOM 3676 O O . LEU A 1 492 ? -13.727 19.125 -18.344 1 97.75 492 LEU A O 1
ATOM 3680 N N . GLN A 1 493 ? -13.086 18.688 -16.266 1 98.31 493 GLN A N 1
ATOM 3681 C CA . GLN A 1 493 ? -12.055 19.719 -16.312 1 98.31 493 GLN A CA 1
ATOM 3682 C C . GLN A 1 493 ? -11.023 19.406 -17.406 1 98.31 493 GLN A C 1
ATOM 3684 O O . GLN A 1 493 ? -10.578 20.312 -18.109 1 98.31 493 GLN A O 1
ATOM 3689 N N . HIS A 1 494 ? -10.641 18.125 -17.516 1 98.12 494 HIS A N 1
ATOM 3690 C CA . HIS A 1 494 ? -9.703 17.766 -18.578 1 98.12 494 HIS A CA 1
ATOM 3691 C C . HIS A 1 494 ? -10.297 18.016 -19.953 1 98.12 494 HIS A C 1
ATOM 3693 O O . HIS A 1 494 ? -9.594 18.469 -20.859 1 98.12 494 HIS A O 1
ATOM 3699 N N . ASP A 1 495 ? -11.555 17.75 -20.094 1 98.06 495 ASP A N 1
ATOM 3700 C CA . ASP A 1 495 ? -12.25 18.031 -21.344 1 98.06 495 ASP A CA 1
ATOM 3701 C C . ASP A 1 495 ? -12.273 19.531 -21.641 1 98.06 495 ASP A C 1
ATOM 3703 O O . ASP A 1 495 ? -12.109 19.938 -22.797 1 98.06 495 ASP A O 1
ATOM 3707 N N . LEU A 1 496 ? -12.523 20.281 -20.625 1 98.69 496 LEU A N 1
ATOM 3708 C CA . LEU A 1 496 ? -12.531 21.734 -20.781 1 98.69 496 LEU A CA 1
ATOM 3709 C C . LEU A 1 496 ? -11.18 22.234 -21.266 1 98.69 496 LEU A C 1
ATOM 3711 O O . LEU A 1 496 ? -11.117 23.047 -22.203 1 98.69 496 LEU A O 1
ATOM 3715 N N . LEU A 1 497 ? -10.109 21.812 -20.609 1 98.75 497 LEU A N 1
ATOM 3716 C CA . LEU A 1 497 ? -8.781 22.25 -21 1 98.75 497 LEU A CA 1
ATOM 3717 C C . LEU A 1 497 ? -8.477 21.844 -22.438 1 98.75 497 LEU A C 1
ATOM 3719 O O . LEU A 1 497 ? -7.871 22.625 -23.188 1 98.75 497 LEU A O 1
ATOM 3723 N N . ALA A 1 498 ? -8.875 20.609 -22.797 1 98.5 498 ALA A N 1
ATOM 3724 C CA . ALA A 1 498 ? -8.68 20.141 -24.172 1 98.5 498 ALA A CA 1
ATOM 3725 C C . ALA A 1 498 ? -9.406 21.047 -25.172 1 98.5 498 ALA A C 1
ATOM 3727 O O . ALA A 1 498 ? -8.852 21.406 -26.203 1 98.5 498 ALA A O 1
ATOM 3728 N N . ALA A 1 499 ? -10.633 21.438 -24.891 1 98.62 499 ALA A N 1
ATOM 3729 C CA . ALA A 1 499 ? -11.422 22.312 -25.766 1 98.62 499 ALA A CA 1
ATOM 3730 C C . ALA A 1 499 ? -10.758 23.688 -25.891 1 98.62 499 ALA A C 1
ATOM 3732 O O . ALA A 1 499 ? -10.68 24.25 -26.984 1 98.62 499 ALA A O 1
ATOM 3733 N N . VAL A 1 500 ? -10.336 24.203 -24.797 1 98.75 500 VAL A N 1
ATOM 3734 C CA . VAL A 1 500 ? -9.688 25.516 -24.766 1 98.75 500 VAL A CA 1
ATOM 3735 C C . VAL A 1 500 ? -8.391 25.469 -25.578 1 98.75 500 VAL A C 1
ATOM 3737 O O . VAL A 1 500 ? -8.062 26.406 -26.281 1 98.75 500 VAL A O 1
ATOM 3740 N N . ALA A 1 501 ? -7.648 24.438 -25.438 1 98.62 501 ALA A N 1
ATOM 3741 C CA . ALA A 1 501 ? -6.379 24.266 -26.141 1 98.62 501 ALA A CA 1
ATOM 3742 C C . ALA A 1 501 ? -6.578 24.281 -27.656 1 98.62 501 ALA A C 1
ATOM 3744 O O . ALA A 1 501 ? -5.676 24.672 -28.406 1 98.62 501 ALA A O 1
ATOM 3745 N N . GLU A 1 502 ? -7.703 23.891 -28.109 1 97.31 502 GLU A N 1
ATOM 3746 C CA . GLU A 1 502 ? -7.996 23.844 -29.531 1 97.31 502 GLU A CA 1
ATOM 3747 C C . GLU A 1 502 ? -8.031 25.25 -30.125 1 97.31 502 GLU A C 1
ATOM 3749 O O . GLU A 1 502 ? -7.918 25.422 -31.344 1 97.31 502 GLU A O 1
ATOM 3754 N N . ALA A 1 503 ? -8.164 26.219 -29.281 1 97.75 503 ALA A N 1
ATOM 3755 C CA . ALA A 1 503 ? -8.164 27.609 -29.766 1 97.75 503 ALA A CA 1
ATOM 3756 C C . ALA A 1 503 ? -6.789 28 -30.281 1 97.75 503 ALA A C 1
ATOM 3758 O O . ALA A 1 503 ? -6.648 29 -31 1 97.75 503 ALA A O 1
ATOM 3759 N N . GLY A 1 504 ? -5.727 27.25 -29.953 1 97.69 504 GLY A N 1
ATOM 3760 C CA . GLY A 1 504 ? -4.398 27.422 -30.516 1 97.69 504 GLY A CA 1
ATOM 3761 C C . GLY A 1 504 ? -3.607 28.531 -29.859 1 97.69 504 GLY A C 1
ATOM 3762 O O . GLY A 1 504 ? -2.604 28.984 -30.406 1 97.69 504 GLY A O 1
ATOM 3763 N N . LYS A 1 505 ? -4.098 29.062 -28.766 1 98.44 505 LYS A N 1
ATOM 3764 C CA . LYS A 1 505 ? -3.4 30.109 -28.016 1 98.44 505 LYS A CA 1
ATOM 3765 C C . LYS A 1 505 ? -2.529 29.5 -26.922 1 98.44 505 LYS A C 1
ATOM 3767 O O . LYS A 1 505 ? -2.83 28.422 -26.406 1 98.44 505 LYS A O 1
ATOM 3772 N N . PRO A 1 506 ? -1.355 30.141 -26.578 1 98.5 506 PRO A N 1
ATOM 3773 C CA . PRO A 1 506 ? -0.545 29.625 -25.469 1 98.5 506 PRO A CA 1
ATOM 3774 C C . PRO A 1 506 ? -1.315 29.562 -24.141 1 98.5 506 PRO A C 1
ATOM 3776 O O . PRO A 1 506 ? -2.107 30.469 -23.844 1 98.5 506 PRO A O 1
ATOM 3779 N N . ILE A 1 507 ? -1.082 28.5 -23.359 1 98.88 507 ILE A N 1
ATOM 3780 C CA . ILE A 1 507 ? -1.802 28.281 -22.109 1 98.88 507 ILE A CA 1
ATOM 3781 C C . ILE A 1 507 ? -0.81 28.188 -20.953 1 98.88 507 ILE A C 1
ATOM 3783 O O . ILE A 1 507 ? 0.139 27.391 -21.016 1 98.88 507 ILE A O 1
ATOM 3787 N N . ALA A 1 508 ? -0.961 28.984 -19.953 1 98.94 508 ALA A N 1
ATOM 3788 C CA . ALA A 1 508 ? -0.373 28.797 -18.625 1 98.94 508 ALA A CA 1
ATOM 3789 C C . ALA A 1 508 ? -1.363 28.141 -17.672 1 98.94 508 ALA A C 1
ATOM 3791 O O . ALA A 1 508 ? -2.369 28.75 -17.297 1 98.94 508 ALA A O 1
ATOM 3792 N N . LEU A 1 509 ? -1.083 26.938 -17.328 1 98.94 509 LEU A N 1
ATOM 3793 C CA . LEU A 1 509 ? -1.946 26.172 -16.422 1 98.94 509 LEU A CA 1
ATOM 3794 C C . LEU A 1 509 ? -1.532 26.391 -14.977 1 98.94 509 LEU A C 1
ATOM 3796 O O . LEU A 1 509 ? -0.375 26.156 -14.617 1 98.94 509 LEU A O 1
ATOM 3800 N N . VAL A 1 510 ? -2.424 26.906 -14.148 1 98.94 510 VAL A N 1
ATOM 3801 C CA . VAL A 1 510 ? -2.26 26.984 -12.703 1 98.94 510 VAL A CA 1
ATOM 3802 C C . VAL A 1 510 ? -3.061 25.859 -12.031 1 98.94 510 VAL A C 1
ATOM 3804 O O . VAL A 1 510 ? -4.293 25.844 -12.109 1 98.94 510 VAL A O 1
ATOM 3807 N N . VAL A 1 511 ? -2.357 24.984 -11.398 1 98.88 511 VAL A N 1
ATOM 3808 C CA . VAL A 1 511 ? -2.992 23.844 -10.742 1 98.88 511 VAL A CA 1
ATOM 3809 C C . VAL A 1 511 ? -3.213 24.172 -9.266 1 98.88 511 VAL A C 1
ATOM 3811 O O . VAL A 1 511 ? -2.27 24.531 -8.547 1 98.88 511 VAL A O 1
ATOM 3814 N N . VAL A 1 512 ? -4.426 24.094 -8.812 1 98.44 512 VAL A N 1
ATOM 3815 C CA . VAL A 1 512 ? -4.738 24.281 -7.402 1 98.44 512 VAL A CA 1
ATOM 3816 C C . VAL A 1 512 ? -5.215 22.969 -6.793 1 98.44 512 VAL A C 1
ATOM 3818 O O . VAL A 1 512 ? -5.766 22.109 -7.496 1 98.44 512 VAL A O 1
ATOM 3821 N N . GLY A 1 513 ? -4.98 22.781 -5.5 1 97.44 513 GLY A N 1
ATOM 3822 C CA . GLY A 1 513 ? -5.398 21.594 -4.785 1 97.44 513 GLY A CA 1
ATOM 3823 C C . GLY A 1 513 ? -4.484 21.234 -3.625 1 97.44 513 GLY A C 1
ATOM 3824 O O . GLY A 1 513 ? -3.486 21.922 -3.385 1 97.44 513 GLY A O 1
ATOM 3825 N N . GLY A 1 514 ? -4.898 20.188 -2.906 1 97 514 GLY A N 1
ATOM 3826 C CA . GLY A 1 514 ? -4.191 19.875 -1.677 1 97 514 GLY A CA 1
ATOM 3827 C C . GLY A 1 514 ? -3.023 18.922 -1.892 1 97 514 GLY A C 1
ATOM 3828 O O . GLY A 1 514 ? -2.244 18.672 -0.97 1 97 514 GLY A O 1
ATOM 3829 N N . ARG A 1 515 ? -2.824 18.375 -3.109 1 97.06 515 ARG A N 1
ATOM 3830 C CA . ARG A 1 515 ? -1.815 17.375 -3.436 1 97.06 515 ARG A CA 1
ATOM 3831 C C . ARG A 1 515 ? -1.563 17.312 -4.938 1 97.06 515 ARG A C 1
ATOM 3833 O O . ARG A 1 515 ? -2.33 17.875 -5.723 1 97.06 515 ARG A O 1
ATOM 3840 N N . PRO A 1 516 ? -0.448 16.656 -5.352 1 97.69 516 PRO A N 1
ATOM 3841 C CA . PRO A 1 516 ? -0.286 16.344 -6.773 1 97.69 516 PRO A CA 1
ATOM 3842 C C . PRO A 1 516 ? -1.431 15.492 -7.324 1 97.69 516 PRO A C 1
ATOM 3844 O O . PRO A 1 516 ? -1.911 14.578 -6.648 1 97.69 516 PRO A O 1
ATOM 3847 N N . THR A 1 517 ? -1.886 15.852 -8.492 1 97.5 517 THR A N 1
ATOM 3848 C CA . THR A 1 517 ? -2.969 15.156 -9.172 1 97.5 517 THR A CA 1
ATOM 3849 C C . THR A 1 517 ? -2.5 14.617 -10.523 1 97.5 517 THR A C 1
ATOM 3851 O O . THR A 1 517 ? -1.399 14.938 -10.977 1 97.5 517 THR A O 1
ATOM 3854 N N . GLU A 1 518 ? -3.264 13.719 -11.109 1 97.62 518 GLU A N 1
ATOM 3855 C CA . GLU A 1 518 ? -2.951 13.234 -12.453 1 97.62 518 GLU A CA 1
ATOM 3856 C C . GLU A 1 518 ? -3.115 14.336 -13.492 1 97.62 518 GLU A C 1
ATOM 3858 O O . GLU A 1 518 ? -4.215 14.859 -13.68 1 97.62 518 GLU A O 1
ATOM 3863 N N . LEU A 1 519 ? -2.014 14.672 -14.188 1 98.25 519 LEU A N 1
ATOM 3864 C CA . LEU A 1 519 ? -2.066 15.75 -15.164 1 98.25 519 LEU A CA 1
ATOM 3865 C C . LEU A 1 519 ? -2.385 15.203 -16.562 1 98.25 519 LEU A C 1
ATOM 3867 O O . LEU A 1 519 ? -3.082 15.859 -17.344 1 98.25 519 LEU A O 1
ATOM 3871 N N . GLY A 1 520 ? -1.895 14.039 -16.938 1 96.19 520 GLY A N 1
ATOM 3872 C CA . GLY A 1 520 ? -2.176 13.398 -18.203 1 96.19 520 GLY A CA 1
ATOM 3873 C C . GLY A 1 520 ? -1.841 14.281 -19.406 1 96.19 520 GLY A C 1
ATOM 3874 O O . GLY A 1 520 ? -0.725 14.797 -19.5 1 96.19 520 GLY A O 1
ATOM 3875 N N . ASP A 1 521 ? -2.824 14.555 -20.203 1 96.88 521 ASP A N 1
ATOM 3876 C CA . ASP A 1 521 ? -2.635 15.281 -21.469 1 96.88 521 ASP A CA 1
ATOM 3877 C C . ASP A 1 521 ? -2.455 16.781 -21.219 1 96.88 521 ASP A C 1
ATOM 3879 O O . ASP A 1 521 ? -2.018 17.516 -22.094 1 96.88 521 ASP A O 1
ATOM 3883 N N . ALA A 1 522 ? -2.775 17.203 -20 1 98.38 522 ALA A N 1
ATOM 3884 C CA . ALA A 1 522 ? -2.666 18.625 -19.688 1 98.38 522 ALA A CA 1
ATOM 3885 C C . ALA A 1 522 ? -1.245 19.141 -19.906 1 98.38 522 ALA A C 1
ATOM 3887 O O . ALA A 1 522 ? -1.043 20.281 -20.297 1 98.38 522 ALA A O 1
ATOM 3888 N N . LEU A 1 523 ? -0.286 18.297 -19.734 1 97.94 523 LEU A N 1
ATOM 3889 C CA . LEU A 1 523 ? 1.114 18.688 -19.875 1 97.94 523 LEU A CA 1
ATOM 3890 C C . LEU A 1 523 ? 1.44 19.031 -21.328 1 97.94 523 LEU A C 1
ATOM 3892 O O . LEU A 1 523 ? 2.291 19.891 -21.578 1 97.94 523 LEU A O 1
ATOM 3896 N N . GLY A 1 524 ? 0.811 18.297 -22.234 1 98 524 GLY A N 1
ATOM 3897 C CA . GLY A 1 524 ? 1.013 18.578 -23.656 1 98 524 GLY A CA 1
ATOM 3898 C C . GLY A 1 524 ? 0.201 19.766 -24.141 1 98 524 GLY A C 1
ATOM 3899 O O . GLY A 1 524 ? 0.583 20.422 -25.109 1 98 524 GLY A O 1
ATOM 3900 N N . GLN A 1 525 ? -0.825 20.094 -23.422 1 98.44 525 GLN A N 1
ATOM 3901 C CA . GLN A 1 525 ? -1.769 21.125 -23.844 1 98.44 525 GLN A CA 1
ATOM 3902 C C . GLN A 1 525 ? -1.343 22.5 -23.328 1 98.44 525 GLN A C 1
ATOM 3904 O O . GLN A 1 525 ? -1.72 23.531 -23.891 1 98.44 525 GLN A O 1
ATOM 3909 N N . ALA A 1 526 ? -0.562 22.531 -22.266 1 98.75 526 ALA A N 1
ATOM 3910 C CA . ALA A 1 526 ? -0.134 23.781 -21.656 1 98.75 526 ALA A CA 1
ATOM 3911 C C . ALA A 1 526 ? 1.365 24 -21.844 1 98.75 526 ALA A C 1
ATOM 3913 O O . ALA A 1 526 ? 2.156 23.078 -21.688 1 98.75 526 ALA A O 1
ATOM 3914 N N . GLN A 1 527 ? 1.744 25.188 -22.156 1 98.56 527 GLN A N 1
ATOM 3915 C CA . GLN A 1 527 ? 3.156 25.516 -22.328 1 98.56 527 GLN A CA 1
ATOM 3916 C C . GLN A 1 527 ? 3.832 25.734 -20.969 1 98.56 527 GLN A C 1
ATOM 3918 O O . GLN A 1 527 ? 5.023 25.469 -20.812 1 98.56 527 GLN A O 1
ATOM 3923 N N . ALA A 1 528 ? 3.076 26.234 -20 1 98.88 528 ALA A N 1
ATOM 3924 C CA . ALA A 1 528 ? 3.561 26.406 -18.625 1 98.88 528 ALA A CA 1
ATOM 3925 C C . ALA A 1 528 ? 2.594 25.781 -17.625 1 98.88 528 ALA A C 1
ATOM 3927 O O . ALA A 1 528 ? 1.38 25.781 -17.844 1 98.88 528 ALA A O 1
ATOM 3928 N N . VAL A 1 529 ? 3.137 25.219 -16.594 1 98.94 529 VAL A N 1
ATOM 3929 C CA . VAL A 1 529 ? 2.352 24.641 -15.516 1 98.94 529 VAL A CA 1
ATOM 3930 C C . VAL A 1 529 ? 2.908 25.078 -14.164 1 98.94 529 VAL A C 1
ATOM 3932 O O . VAL A 1 529 ? 4.09 24.891 -13.875 1 98.94 529 VAL A O 1
ATOM 3935 N N . LEU A 1 530 ? 2.086 25.734 -13.352 1 98.94 530 LEU A N 1
ATOM 3936 C CA . LEU A 1 530 ? 2.428 26.203 -12.016 1 98.94 530 LEU A CA 1
ATOM 3937 C C . LEU A 1 530 ? 1.554 25.531 -10.953 1 98.94 530 LEU A C 1
ATOM 3939 O O . LEU A 1 530 ? 0.325 25.625 -11.016 1 98.94 530 LEU A O 1
ATOM 3943 N N . MET A 1 531 ? 2.154 24.875 -9.984 1 98.94 531 MET A N 1
ATOM 3944 C CA . MET A 1 531 ? 1.428 24.359 -8.828 1 98.94 531 MET A CA 1
ATOM 3945 C C . MET A 1 531 ? 1.246 25.438 -7.77 1 98.94 531 MET A C 1
ATOM 3947 O O . MET A 1 531 ? 2.227 25.938 -7.219 1 98.94 531 MET A O 1
ATOM 3951 N N . ALA A 1 532 ? 0.001 25.719 -7.492 1 98.88 532 ALA A N 1
ATOM 3952 C CA . ALA A 1 532 ? -0.295 26.781 -6.543 1 98.88 532 ALA A CA 1
ATOM 3953 C C . ALA A 1 532 ? -0.849 26.219 -5.238 1 98.88 532 ALA A C 1
ATOM 3955 O O . ALA A 1 532 ? -1.039 26.969 -4.27 1 98.88 532 ALA A O 1
ATOM 3956 N N . TRP A 1 533 ? -1.087 24.922 -5.203 1 98.56 533 TRP A N 1
ATOM 3957 C CA . TRP A 1 533 ? -1.654 24.297 -4.016 1 98.56 533 TRP A CA 1
ATOM 3958 C C . TRP A 1 533 ? -2.953 24.984 -3.604 1 98.56 533 TRP A C 1
ATOM 3960 O O . TRP A 1 533 ? -3.793 25.297 -4.449 1 98.56 533 TRP A O 1
ATOM 3970 N N . LEU A 1 534 ? -3.24 25.047 -2.328 1 98.44 534 LEU A N 1
ATOM 3971 C CA . LEU A 1 534 ? -4.195 25.984 -1.729 1 98.44 534 LEU A CA 1
ATOM 3972 C C . LEU A 1 534 ? -3.477 27.094 -0.988 1 98.44 534 LEU A C 1
ATOM 3974 O O . LEU A 1 534 ? -3.062 26.922 0.16 1 98.44 534 LEU A O 1
ATOM 3978 N N . PRO A 1 535 ? -3.395 28.188 -1.63 1 98.44 535 PRO A N 1
ATOM 3979 C CA . PRO A 1 535 ? -2.381 29.172 -1.241 1 98.44 535 PRO A CA 1
ATOM 3980 C C . PRO A 1 535 ? -2.875 30.141 -0.161 1 98.44 535 PRO A C 1
ATOM 3982 O O . PRO A 1 535 ? -2.119 31 0.301 1 98.44 535 PRO A O 1
ATOM 3985 N N . GLY A 1 536 ? -4.125 30.094 0.305 1 98.44 536 GLY A N 1
ATOM 3986 C CA . GLY A 1 536 ? -4.602 30.844 1.46 1 98.44 536 GLY A CA 1
ATOM 3987 C C . GLY A 1 536 ? -5.102 32.219 1.109 1 98.44 536 GLY A C 1
ATOM 3988 O O . GLY A 1 536 ? -5.469 32.5 -0.038 1 98.44 536 GLY A O 1
ATOM 3989 N N . THR A 1 537 ? -5.125 33.125 2.074 1 98.69 537 THR A N 1
ATOM 3990 C CA . THR A 1 537 ? -5.766 34.438 2.041 1 98.69 537 THR A CA 1
ATOM 3991 C C . THR A 1 537 ? -5.125 35.344 0.982 1 98.69 537 THR A C 1
ATOM 3993 O O . THR A 1 537 ? -5.812 36.125 0.324 1 98.69 537 THR A O 1
ATOM 3996 N N . GLU A 1 538 ? -3.883 35.188 0.827 1 98.81 538 GLU A N 1
ATOM 3997 C CA . GLU A 1 538 ? -3.146 36.094 -0.05 1 98.81 538 GLU A CA 1
ATOM 3998 C C . GLU A 1 538 ? -2.621 35.375 -1.282 1 98.81 538 GLU A C 1
ATOM 4000 O O . GLU A 1 538 ? -1.683 35.812 -1.934 1 98.81 538 GLU A O 1
ATOM 4005 N N . GLY A 1 539 ? -3.238 34.219 -1.604 1 98.75 539 GLY A N 1
ATOM 4006 C CA . GLY A 1 539 ? -2.777 33.406 -2.715 1 98.75 539 GLY A CA 1
ATOM 4007 C C . GLY A 1 539 ? -2.9 34.094 -4.059 1 98.75 539 GLY A C 1
ATOM 4008 O O . GLY A 1 539 ? -2.074 33.875 -4.949 1 98.75 539 GLY A O 1
ATOM 4009 N N . GLY A 1 540 ? -3.918 34.875 -4.281 1 98.81 540 GLY A N 1
ATOM 4010 C CA . GLY A 1 540 ? -4.16 35.562 -5.539 1 98.81 540 GLY A CA 1
ATOM 4011 C C . GLY A 1 540 ? -3.014 36.469 -5.949 1 98.81 540 GLY A C 1
ATOM 4012 O O . GLY A 1 540 ? -2.4 36.25 -7 1 98.81 540 GLY A O 1
ATOM 4013 N N . PRO A 1 541 ? -2.689 37.406 -5.078 1 98.75 541 PRO A N 1
ATOM 4014 C CA . PRO A 1 541 ? -1.561 38.312 -5.391 1 98.75 541 PRO A CA 1
ATOM 4015 C C . PRO A 1 541 ? -0.26 37.531 -5.617 1 98.75 541 PRO A C 1
ATOM 4017 O O . PRO A 1 541 ? 0.518 37.875 -6.512 1 98.75 541 PRO A O 1
ATOM 4020 N N . ALA A 1 542 ? -0.025 36.5 -4.824 1 98.88 542 ALA A N 1
ATOM 4021 C CA . ALA A 1 542 ? 1.198 35.719 -4.965 1 98.88 542 ALA A CA 1
ATOM 4022 C C . ALA A 1 542 ? 1.288 35.062 -6.352 1 98.88 542 ALA A C 1
ATOM 4024 O O . ALA A 1 542 ? 2.342 35.125 -6.988 1 98.88 542 ALA A O 1
ATOM 4025 N N . VAL A 1 543 ? 0.196 34.469 -6.828 1 98.94 543 VAL A N 1
ATOM 4026 C CA . VAL A 1 543 ? 0.161 33.812 -8.141 1 98.94 543 VAL A CA 1
ATOM 4027 C C . VAL A 1 543 ? 0.351 34.875 -9.234 1 98.94 543 VAL A C 1
ATOM 4029 O O . VAL A 1 543 ? 1.127 34.656 -10.164 1 98.94 543 VAL A O 1
ATOM 4032 N N . ALA A 1 544 ? -0.34 36.031 -9.109 1 98.88 544 ALA A N 1
ATOM 4033 C CA . ALA A 1 544 ? -0.237 37.094 -10.094 1 98.88 544 ALA A CA 1
ATOM 4034 C C . ALA A 1 544 ? 1.193 37.625 -10.188 1 98.88 544 ALA A C 1
ATOM 4036 O O . ALA A 1 544 ? 1.734 37.781 -11.289 1 98.88 544 ALA A O 1
ATOM 4037 N N . GLU A 1 545 ? 1.784 37.906 -9.023 1 98.75 545 GLU A N 1
ATOM 4038 C CA . GLU A 1 545 ? 3.158 38.375 -8.977 1 98.75 545 GLU A CA 1
ATOM 4039 C C . GLU A 1 545 ? 4.121 37.406 -9.641 1 98.75 545 GLU A C 1
ATOM 4041 O O . GLU A 1 545 ? 5.059 37.812 -10.32 1 98.75 545 GLU A O 1
ATOM 4046 N N . THR A 1 546 ? 3.891 36.156 -9.414 1 98.81 546 THR A N 1
ATOM 4047 C CA . THR A 1 546 ? 4.758 35.125 -9.984 1 98.81 546 THR A CA 1
ATOM 4048 C C . THR A 1 546 ? 4.559 35.031 -11.5 1 98.81 546 THR A C 1
ATOM 4050 O O . THR A 1 546 ? 5.527 34.969 -12.258 1 98.81 546 THR A O 1
ATOM 4053 N N . LEU A 1 547 ? 3.299 35 -11.984 1 98.88 547 LEU A N 1
ATOM 4054 C CA . LEU A 1 547 ? 3.023 34.875 -13.414 1 98.88 547 LEU A CA 1
ATOM 4055 C C . LEU A 1 547 ? 3.613 36.062 -14.18 1 98.88 547 LEU A C 1
ATOM 4057 O O . LEU A 1 547 ? 4.113 35.875 -15.297 1 98.88 547 LEU A O 1
ATOM 4061 N N . PHE A 1 548 ? 3.574 37.25 -13.602 1 98.5 548 PHE A N 1
ATOM 4062 C CA . PHE A 1 548 ? 4.043 38.469 -14.289 1 98.5 548 PHE A CA 1
ATOM 4063 C C . PHE A 1 548 ? 5.531 38.656 -14.055 1 98.5 548 PHE A C 1
ATOM 4065 O O . PHE A 1 548 ? 6.137 39.562 -14.641 1 98.5 548 PHE A O 1
ATOM 4072 N N . GLY A 1 549 ? 6.176 37.875 -13.141 1 98.06 549 GLY A N 1
ATOM 4073 C CA . GLY A 1 549 ? 7.621 37.906 -12.977 1 98.06 549 GLY A CA 1
ATOM 4074 C C . GLY A 1 549 ? 8.086 38.844 -11.898 1 98.06 549 GLY A C 1
ATOM 4075 O O . GLY A 1 549 ? 9.289 39.094 -11.742 1 98.06 549 GLY A O 1
ATOM 4076 N N . ASP A 1 550 ? 7.125 39.438 -11.133 1 97.88 550 ASP A N 1
ATOM 4077 C CA . ASP A 1 550 ? 7.516 40.25 -9.977 1 97.88 550 ASP A CA 1
ATOM 4078 C C . ASP A 1 550 ? 8.242 39.406 -8.938 1 97.88 550 ASP A C 1
ATOM 4080 O O . ASP A 1 550 ? 9.078 39.906 -8.188 1 97.88 550 ASP A O 1
ATOM 4084 N N . ALA A 1 551 ? 7.895 38.156 -8.883 1 97.75 551 ALA A N 1
ATOM 4085 C CA . ALA A 1 551 ? 8.562 37.156 -8.055 1 97.75 551 ALA A CA 1
ATOM 4086 C C . ALA A 1 551 ? 9.055 36 -8.891 1 97.75 551 ALA A C 1
ATOM 4088 O O . ALA A 1 551 ? 8.352 35.531 -9.797 1 97.75 551 ALA A O 1
ATOM 4089 N N . ASN A 1 552 ? 10.336 35.594 -8.664 1 98.38 552 ASN A N 1
ATOM 4090 C CA . ASN A 1 552 ? 10.891 34.375 -9.281 1 98.38 552 ASN A CA 1
ATOM 4091 C C . ASN A 1 552 ? 10.539 33.125 -8.492 1 98.38 552 ASN A C 1
ATOM 4093 O O . ASN A 1 552 ? 10.883 33 -7.309 1 98.38 552 ASN A O 1
ATOM 4097 N N . PRO A 1 553 ? 9.773 32.219 -9.117 1 98.56 553 PRO A N 1
ATOM 4098 C CA . PRO A 1 553 ? 9.398 31.016 -8.359 1 98.56 553 PRO A CA 1
ATOM 4099 C C . PRO A 1 553 ? 10.617 30.234 -7.84 1 98.56 553 PRO A C 1
ATOM 4101 O O . PRO A 1 553 ? 11.625 30.125 -8.539 1 98.56 553 PRO A O 1
ATOM 4104 N N . SER A 1 554 ? 10.531 29.719 -6.633 1 98.38 554 SER A N 1
ATOM 4105 C CA . SER A 1 554 ? 11.625 28.984 -6.008 1 98.38 554 SER A CA 1
ATOM 4106 C C . SER A 1 554 ? 11.125 27.719 -5.312 1 98.38 554 SER A C 1
ATOM 4108 O O . SER A 1 554 ? 11.914 26.969 -4.75 1 98.38 554 SER A O 1
ATOM 4110 N N . GLY A 1 555 ? 9.797 27.484 -5.293 1 98.81 555 GLY A N 1
ATOM 4111 C CA . GLY A 1 555 ? 9.25 26.297 -4.648 1 98.81 555 GLY A CA 1
ATOM 4112 C C . GLY A 1 555 ? 9.766 25.016 -5.238 1 98.81 555 GLY A C 1
ATOM 4113 O O . GLY A 1 555 ? 10.078 24.938 -6.434 1 98.81 555 GLY A O 1
ATOM 4114 N N . ARG A 1 556 ? 9.961 24.031 -4.402 1 98.88 556 ARG A N 1
ATOM 4115 C CA . ARG A 1 556 ? 10.352 22.672 -4.77 1 98.88 556 ARG A CA 1
ATOM 4116 C C . ARG A 1 556 ? 9.344 21.656 -4.25 1 98.88 556 ARG A C 1
ATOM 4118 O O . ARG A 1 556 ? 8.805 21.812 -3.152 1 98.88 556 ARG A O 1
ATOM 4125 N N . LEU A 1 557 ? 9.133 20.609 -5.004 1 98.88 557 LEU A N 1
ATOM 4126 C CA . LEU A 1 557 ? 8.141 19.609 -4.621 1 98.88 557 LEU A CA 1
ATOM 4127 C C . LEU A 1 557 ? 8.57 18.875 -3.355 1 98.88 557 LEU A C 1
ATOM 4129 O O . LEU A 1 557 ? 9.625 18.234 -3.33 1 98.88 557 LEU A O 1
ATOM 4133 N N . PRO A 1 558 ? 7.746 18.938 -2.332 1 98.75 558 PRO A N 1
ATOM 4134 C CA . PRO A 1 558 ? 8.055 18.188 -1.116 1 98.75 558 PRO A CA 1
ATOM 4135 C C . PRO A 1 558 ? 7.582 16.734 -1.189 1 98.75 558 PRO A C 1
ATOM 4137 O O . PRO A 1 558 ? 7.719 15.984 -0.218 1 98.75 558 PRO A O 1
ATOM 4140 N N . VAL A 1 559 ? 6.953 16.297 -2.271 1 98.62 559 VAL A N 1
ATOM 4141 C CA . VAL A 1 559 ? 6.496 14.945 -2.568 1 98.62 559 VAL A CA 1
ATOM 4142 C C . VAL A 1 559 ? 6.75 14.633 -4.039 1 98.62 559 VAL A C 1
ATOM 4144 O O . VAL A 1 559 ? 6.793 15.531 -4.879 1 98.62 559 VAL A O 1
ATOM 4147 N N . SER A 1 560 ? 6.949 13.352 -4.344 1 98.5 560 SER A N 1
ATOM 4148 C CA . SER A 1 560 ? 7.039 12.906 -5.73 1 98.5 560 SER A CA 1
ATOM 4149 C C . SER A 1 560 ? 5.688 12.992 -6.426 1 98.5 560 SER A C 1
ATOM 4151 O O . SER A 1 560 ? 4.656 12.664 -5.832 1 98.5 560 SER A O 1
ATOM 4153 N N . TRP A 1 561 ? 5.672 13.508 -7.652 1 98.62 561 TRP A N 1
ATOM 4154 C CA . TRP A 1 561 ? 4.434 13.664 -8.414 1 98.62 561 TRP A CA 1
ATOM 4155 C C . TRP A 1 561 ? 4.137 12.414 -9.234 1 98.62 561 TRP A C 1
ATOM 4157 O O . TRP A 1 561 ? 4.895 12.062 -10.141 1 98.62 561 TRP A O 1
ATOM 4167 N N . PRO A 1 562 ? 3.021 11.734 -8.992 1 98 562 PRO A N 1
ATOM 4168 C CA . PRO A 1 562 ? 2.734 10.508 -9.742 1 98 562 PRO A CA 1
ATOM 4169 C C . PRO A 1 562 ? 2.191 10.781 -11.141 1 98 562 PRO A C 1
ATOM 4171 O O . PRO A 1 562 ? 1.653 11.867 -11.398 1 98 562 PRO A O 1
ATOM 4174 N N . ARG A 1 563 ? 2.357 9.805 -12.031 1 97.62 563 ARG A N 1
ATOM 4175 C CA . ARG A 1 563 ? 1.715 9.797 -13.336 1 97.62 563 ARG A CA 1
ATOM 4176 C C . ARG A 1 563 ? 0.271 9.32 -13.242 1 97.62 563 ARG A C 1
ATOM 4178 O O . ARG A 1 563 ? -0.619 9.867 -13.891 1 97.62 563 ARG A O 1
ATOM 4185 N N . LYS A 1 564 ? 0.091 8.242 -12.453 1 97.06 564 LYS A N 1
ATOM 4186 C CA . LYS A 1 564 ? -1.195 7.602 -12.203 1 97.06 564 LYS A CA 1
ATOM 4187 C C . LYS A 1 564 ? -1.346 7.234 -10.727 1 97.06 564 LYS A C 1
ATOM 4189 O O . LYS A 1 564 ? -0.354 6.977 -10.039 1 97.06 564 LYS A O 1
ATOM 4194 N N . VAL A 1 565 ? -2.68 7.242 -10.312 1 97.75 565 VAL A N 1
ATOM 4195 C CA . VAL A 1 565 ? -2.959 6.902 -8.922 1 97.75 565 VAL A CA 1
ATOM 4196 C C . VAL A 1 565 ? -2.457 5.488 -8.625 1 97.75 565 VAL A C 1
ATOM 4198 O O . VAL A 1 565 ? -2.004 5.207 -7.516 1 97.75 565 VAL A O 1
ATOM 4201 N N . GLY A 1 566 ? -2.389 4.582 -9.602 1 97.62 566 GLY A N 1
ATOM 4202 C CA . GLY A 1 566 ? -1.993 3.195 -9.43 1 97.62 566 GLY A CA 1
ATOM 4203 C C . GLY A 1 566 ? -0.522 3.031 -9.094 1 97.62 566 GLY A C 1
ATOM 4204 O O . GLY A 1 566 ? -0.091 1.955 -8.672 1 97.62 566 GLY A O 1
ATOM 4205 N N . GLN A 1 567 ? 0.308 4.109 -9.195 1 97 567 GLN A N 1
ATOM 4206 C CA . GLN A 1 567 ? 1.722 4.062 -8.836 1 97 567 GLN A CA 1
ATOM 4207 C C . GLN A 1 567 ? 1.91 4.109 -7.324 1 97 567 GLN A C 1
ATOM 4209 O O . GLN A 1 567 ? 2.99 3.795 -6.816 1 97 567 GLN A O 1
ATOM 4214 N N . LEU A 1 568 ? 0.92 4.574 -6.555 1 97.19 568 LEU A N 1
ATOM 4215 C CA . LEU A 1 568 ? 1.092 4.895 -5.141 1 97.19 568 LEU A CA 1
ATOM 4216 C C . LEU A 1 568 ? 1.168 3.629 -4.297 1 97.19 568 LEU A C 1
ATOM 4218 O O . LEU A 1 568 ? 0.521 2.627 -4.617 1 97.19 568 LEU A O 1
ATOM 4222 N N . PRO A 1 569 ? 1.995 3.672 -3.258 1 95.38 569 PRO A N 1
ATOM 4223 C CA . PRO A 1 569 ? 2.848 4.781 -2.818 1 95.38 569 PRO A CA 1
ATOM 4224 C C . PRO A 1 569 ? 4.055 4.992 -3.727 1 95.38 569 PRO A C 1
ATOM 4226 O O . PRO A 1 569 ? 4.531 4.047 -4.355 1 95.38 569 PRO A O 1
ATOM 4229 N N . LEU A 1 570 ? 4.488 6.176 -3.852 1 95.5 570 LEU A N 1
ATOM 4230 C CA . LEU A 1 570 ? 5.598 6.594 -4.703 1 95.5 570 LEU A CA 1
ATOM 4231 C C . LEU A 1 570 ? 6.516 7.562 -3.963 1 95.5 570 LEU A C 1
ATOM 4233 O O . LEU A 1 570 ? 6.066 8.602 -3.473 1 95.5 570 LEU A O 1
ATOM 4237 N N . THR A 1 571 ? 7.75 7.27 -3.814 1 95.75 571 THR A N 1
ATOM 4238 C CA . THR A 1 571 ? 8.711 8.109 -3.107 1 95.75 571 THR A CA 1
ATOM 4239 C C . THR A 1 571 ? 10.047 8.133 -3.838 1 95.75 571 THR A C 1
ATOM 4241 O O . THR A 1 571 ? 10.312 7.281 -4.691 1 95.75 571 THR A O 1
ATOM 4244 N N . TYR A 1 572 ? 10.891 9.039 -3.506 1 97.44 572 TYR A N 1
ATOM 4245 C CA . TYR A 1 572 ? 12.18 9.172 -4.188 1 97.44 572 TYR A CA 1
ATOM 4246 C C . TYR A 1 572 ? 13.211 8.227 -3.59 1 97.44 572 TYR A C 1
ATOM 4248 O O . TYR A 1 572 ? 14.148 7.809 -4.273 1 97.44 572 TYR A O 1
ATOM 4256 N N . ASP A 1 573 ? 13.055 7.887 -2.297 1 97.06 573 ASP A N 1
ATOM 4257 C CA . ASP A 1 573 ? 14.07 7.16 -1.544 1 97.06 573 ASP A CA 1
ATOM 4258 C C . ASP A 1 573 ? 13.836 5.652 -1.621 1 97.06 573 ASP A C 1
ATOM 4260 O O . ASP A 1 573 ? 13.836 4.969 -0.597 1 97.06 573 ASP A O 1
ATOM 4264 N N . THR A 1 574 ? 13.766 5.102 -2.752 1 94.88 574 THR A N 1
ATOM 4265 C CA . THR A 1 574 ? 13.531 3.678 -2.975 1 94.88 574 THR A CA 1
ATOM 4266 C C . THR A 1 574 ? 14.812 2.881 -2.746 1 94.88 574 THR A C 1
ATOM 4268 O O . THR A 1 574 ? 15.914 3.404 -2.922 1 94.88 574 THR A O 1
ATOM 4271 N N . LEU A 1 575 ? 14.68 1.66 -2.352 1 97.5 575 LEU A N 1
ATOM 4272 C CA . LEU A 1 575 ? 15.812 0.742 -2.346 1 97.5 575 LEU A CA 1
ATOM 4273 C C . LEU A 1 575 ? 16.234 0.385 -3.77 1 97.5 575 LEU A C 1
ATOM 4275 O O . LEU A 1 575 ? 15.414 0.459 -4.695 1 97.5 575 LEU A O 1
ATOM 4279 N N . PRO A 1 576 ? 17.453 0.032 -3.938 1 96.88 576 PRO A N 1
ATOM 4280 C CA . PRO A 1 576 ? 17.922 -0.252 -5.293 1 96.88 576 PRO A CA 1
ATOM 4281 C C . PRO A 1 576 ? 17.25 -1.477 -5.91 1 96.88 576 PRO A C 1
ATOM 4283 O O . PRO A 1 576 ? 17.016 -1.509 -7.117 1 96.88 576 PRO A O 1
ATOM 4286 N N . GLY A 1 577 ? 16.969 -2.486 -5.055 1 96.94 577 GLY A N 1
ATOM 4287 C CA . GLY A 1 577 ? 16.391 -3.723 -5.555 1 96.94 577 GLY A CA 1
ATOM 4288 C C . GLY A 1 577 ? 17.406 -4.641 -6.207 1 96.94 577 GLY A C 1
ATOM 4289 O O . GLY A 1 577 ? 18.547 -4.25 -6.422 1 96.94 577 GLY A O 1
ATOM 4290 N N . GLY A 1 578 ? 16.938 -5.812 -6.543 1 98 578 GLY A N 1
ATOM 4291 C CA . GLY A 1 578 ? 17.797 -6.793 -7.195 1 98 578 GLY A CA 1
ATOM 4292 C C . GLY A 1 578 ? 17.719 -6.734 -8.711 1 98 578 GLY A C 1
ATOM 4293 O O . GLY A 1 578 ? 18.594 -7.262 -9.398 1 98 578 GLY A O 1
ATOM 4294 N N . ARG A 1 579 ? 16.688 -6.133 -9.203 1 97.81 579 ARG A N 1
ATOM 4295 C CA . ARG A 1 579 ? 16.438 -5.914 -10.625 1 97.81 579 ARG A CA 1
ATOM 4296 C C . ARG A 1 579 ? 15.93 -4.5 -10.883 1 97.81 579 ARG A C 1
ATOM 4298 O O . ARG A 1 579 ? 14.789 -4.312 -11.305 1 97.81 579 ARG A O 1
ATOM 4305 N N . PRO A 1 580 ? 16.812 -3.549 -10.711 1 96.44 580 PRO A N 1
ATOM 4306 C CA . PRO A 1 580 ? 16.391 -2.15 -10.852 1 96.44 580 PRO A CA 1
ATOM 4307 C C . PRO A 1 580 ? 15.773 -1.853 -12.211 1 96.44 580 PRO A C 1
ATOM 4309 O O . PRO A 1 580 ? 16.109 -2.508 -13.203 1 96.44 580 PRO A O 1
ATOM 4312 N N . HIS A 1 581 ? 14.969 -0.862 -12.289 1 96.5 581 HIS A N 1
ATOM 4313 C CA . HIS A 1 581 ? 14.18 -0.497 -13.461 1 96.5 581 HIS A CA 1
ATOM 4314 C C . HIS A 1 581 ? 15.078 -0.178 -14.656 1 96.5 581 HIS A C 1
ATOM 4316 O O . HIS A 1 581 ? 15.984 0.655 -14.555 1 96.5 581 HIS A O 1
ATOM 4322 N N . ILE A 1 582 ? 14.875 -0.801 -15.711 1 96.12 582 ILE A N 1
ATOM 4323 C CA . ILE A 1 582 ? 15.414 -0.497 -17.031 1 96.12 582 ILE A CA 1
ATOM 4324 C C . ILE A 1 582 ? 14.273 -0.288 -18.016 1 96.12 582 ILE A C 1
ATOM 4326 O O . ILE A 1 582 ? 13.508 -1.216 -18.312 1 96.12 582 ILE A O 1
ATOM 4330 N N . PRO A 1 583 ? 14.117 0.896 -18.562 1 93.75 583 PRO A N 1
ATOM 4331 C CA . PRO A 1 583 ? 13.008 1.152 -19.484 1 93.75 583 PRO A CA 1
ATOM 4332 C C . PRO A 1 583 ? 12.93 0.128 -20.609 1 93.75 583 PRO A C 1
ATOM 4334 O O . PRO A 1 583 ? 13.953 -0.201 -21.219 1 93.75 583 PRO A O 1
ATOM 4337 N N . GLY A 1 584 ? 11.727 -0.364 -20.766 1 91.69 584 GLY A N 1
ATOM 4338 C CA . GLY A 1 584 ? 11.492 -1.284 -21.875 1 91.69 584 GLY A CA 1
ATOM 4339 C C . GLY A 1 584 ? 11.875 -2.715 -21.547 1 91.69 584 GLY A C 1
ATOM 4340 O O . GLY A 1 584 ? 11.727 -3.609 -22.391 1 91.69 584 GLY A O 1
ATOM 4341 N N . SER A 1 585 ? 12.32 -2.924 -20.312 1 93.5 585 SER A N 1
ATOM 4342 C CA . SER A 1 585 ? 12.703 -4.277 -19.922 1 93.5 585 SER A CA 1
ATOM 4343 C C . SER A 1 585 ? 11.641 -4.91 -19.031 1 93.5 585 SER A C 1
ATOM 4345 O O . SER A 1 585 ? 11.414 -4.457 -17.906 1 93.5 585 SER A O 1
ATOM 4347 N N . ARG A 1 586 ? 11.102 -5.996 -19.453 1 92.75 586 ARG A N 1
ATOM 4348 C CA . ARG A 1 586 ? 10.039 -6.691 -18.734 1 92.75 586 ARG A CA 1
ATOM 4349 C C . ARG A 1 586 ? 10.555 -7.297 -17.438 1 92.75 586 ARG A C 1
ATOM 4351 O O . ARG A 1 586 ? 9.828 -7.371 -16.438 1 92.75 586 ARG A O 1
ATOM 4358 N N . TRP A 1 587 ? 11.789 -7.719 -17.359 1 94.31 587 TRP A N 1
ATOM 4359 C CA . TRP A 1 587 ? 12.297 -8.539 -16.266 1 94.31 587 TRP A CA 1
ATOM 4360 C C . TRP A 1 587 ? 13.016 -7.676 -15.234 1 94.31 587 TRP A C 1
ATOM 4362 O O . TRP A 1 587 ? 13.883 -8.156 -14.5 1 94.31 587 TRP A O 1
ATOM 4372 N N . THR A 1 588 ? 12.727 -6.344 -15.242 1 96.75 588 THR A N 1
ATOM 4373 C CA . THR A 1 588 ? 13.164 -5.418 -14.203 1 96.75 588 THR A CA 1
ATOM 4374 C C . THR A 1 588 ? 11.969 -4.703 -13.578 1 96.75 588 THR A C 1
ATOM 4376 O O . THR A 1 588 ? 10.836 -4.844 -14.047 1 96.75 588 THR A O 1
ATOM 4379 N N . MET A 1 589 ? 12.234 -4.109 -12.508 1 96.44 589 MET A N 1
ATOM 4380 C CA . MET A 1 589 ? 11.164 -3.488 -11.727 1 96.44 589 MET A CA 1
ATOM 4381 C C . MET A 1 589 ? 10.383 -2.49 -12.578 1 96.44 589 MET A C 1
ATOM 4383 O O . MET A 1 589 ? 10.977 -1.64 -13.242 1 96.44 589 MET A O 1
ATOM 4387 N N . GLY A 1 590 ? 9.047 -2.623 -12.602 1 94.62 590 GLY A N 1
ATOM 4388 C CA . GLY A 1 590 ? 8.219 -1.674 -13.328 1 94.62 590 GLY A CA 1
ATOM 4389 C C . GLY A 1 590 ? 6.805 -2.164 -13.547 1 94.62 590 GLY A C 1
ATOM 4390 O O . GLY A 1 590 ? 6.34 -3.066 -12.844 1 94.62 590 GLY A O 1
ATOM 4391 N N . TYR A 1 591 ? 6.07 -1.457 -14.328 1 96.31 591 TYR A N 1
ATOM 4392 C CA . TYR A 1 591 ? 4.73 -1.795 -14.797 1 96.31 591 TYR A CA 1
ATOM 4393 C C . TYR A 1 591 ? 4.742 -2.082 -16.297 1 96.31 591 TYR A C 1
ATOM 4395 O O . TYR A 1 591 ? 5.578 -1.555 -17.031 1 96.31 591 TYR A O 1
ATOM 4403 N N . ALA A 1 592 ? 3.828 -2.885 -16.688 1 95.06 592 ALA A N 1
ATOM 4404 C CA . ALA A 1 592 ? 3.689 -3.188 -18.109 1 95.06 592 ALA A CA 1
ATOM 4405 C C . ALA A 1 592 ? 3.072 -2.012 -18.859 1 95.06 592 ALA A C 1
ATOM 4407 O O . ALA A 1 592 ? 3.289 -1.855 -20.078 1 95.06 592 ALA A O 1
ATOM 4408 N N . ASP A 1 593 ? 2.383 -1.129 -18.125 1 94.5 593 ASP A N 1
ATOM 4409 C CA . ASP A 1 593 ? 1.556 -0.16 -18.828 1 94.5 593 ASP A CA 1
ATOM 4410 C C . ASP A 1 593 ? 1.895 1.268 -18.406 1 94.5 593 ASP A C 1
ATOM 4412 O O . ASP A 1 593 ? 1.233 2.219 -18.828 1 94.5 593 ASP A O 1
ATOM 4416 N N . GLU A 1 594 ? 2.877 1.43 -17.578 1 95.31 594 GLU A N 1
ATOM 4417 C CA . GLU A 1 594 ? 3.273 2.76 -17.125 1 95.31 594 GLU A CA 1
ATOM 4418 C C . GLU A 1 594 ? 4.703 2.756 -16.594 1 95.31 594 GLU A C 1
ATOM 4420 O O . GLU A 1 594 ? 5.199 1.722 -16.141 1 95.31 594 GLU A O 1
ATOM 4425 N N . SER A 1 595 ? 5.387 3.881 -16.688 1 96.31 595 SER A N 1
ATOM 4426 C CA . SER A 1 595 ? 6.676 4.027 -16.016 1 96.31 595 SER A CA 1
ATOM 4427 C C . SER A 1 595 ? 6.523 3.959 -14.5 1 96.31 595 SER A C 1
ATOM 4429 O O . SER A 1 595 ? 5.57 4.504 -13.945 1 96.31 595 SER A O 1
ATOM 4431 N N . PRO A 1 596 ? 7.43 3.234 -13.836 1 96.44 596 PRO A N 1
ATOM 4432 C CA . PRO A 1 596 ? 7.387 3.242 -12.367 1 96.44 596 PRO A CA 1
ATOM 4433 C C . PRO A 1 596 ? 7.953 4.523 -11.766 1 96.44 596 PRO A C 1
ATOM 4435 O O . PRO A 1 596 ? 7.926 4.703 -10.547 1 96.44 596 PRO A O 1
ATOM 4438 N N . LEU A 1 597 ? 8.508 5.438 -12.586 1 97 597 LEU A N 1
ATOM 4439 C CA . LEU A 1 597 ? 9.172 6.656 -12.125 1 97 597 LEU A CA 1
ATOM 4440 C C . LEU A 1 597 ? 8.164 7.793 -11.969 1 97 597 LEU A C 1
ATOM 4442 O O . LEU A 1 597 ? 7.152 7.832 -12.672 1 97 597 LEU A O 1
ATOM 4446 N N . PRO A 1 598 ? 8.414 8.742 -11.008 1 97.5 598 PRO A N 1
ATOM 4447 C CA . PRO A 1 598 ? 7.535 9.906 -10.875 1 97.5 598 PRO A CA 1
ATOM 4448 C C . PRO A 1 598 ? 7.516 10.773 -12.125 1 97.5 598 PRO A C 1
ATOM 4450 O O . PRO A 1 598 ? 8.477 10.781 -12.898 1 97.5 598 PRO A O 1
ATOM 4453 N N . LEU A 1 599 ? 6.383 11.453 -12.336 1 98.38 599 LEU A N 1
ATOM 4454 C CA . LEU A 1 599 ? 6.305 12.469 -13.375 1 98.38 599 LEU A CA 1
ATOM 4455 C C . LEU A 1 599 ? 7.273 13.617 -13.102 1 98.38 599 LEU A C 1
ATOM 4457 O O . LEU A 1 599 ? 7.996 14.055 -13.992 1 98.38 599 LEU A O 1
ATOM 4461 N N . PHE A 1 600 ? 7.266 14.133 -11.898 1 98.69 600 PHE A N 1
ATOM 4462 C CA . PHE A 1 600 ? 8.234 15.094 -11.367 1 98.69 600 PHE A CA 1
ATOM 4463 C C . PHE A 1 600 ? 8.859 14.57 -10.078 1 98.69 600 PHE A C 1
ATOM 4465 O O . PHE A 1 600 ? 8.148 14.078 -9.203 1 98.69 600 PHE A O 1
ATOM 4472 N N . SER A 1 601 ? 10.172 14.695 -9.961 1 98.44 601 SER A N 1
ATOM 4473 C CA . SER A 1 601 ? 10.914 14.125 -8.836 1 98.44 601 SER A CA 1
ATOM 4474 C C . SER A 1 601 ? 10.742 14.969 -7.578 1 98.44 601 SER A C 1
ATOM 4476 O O . SER A 1 601 ? 10.406 16.156 -7.66 1 98.44 601 SER A O 1
ATOM 4478 N N . PHE A 1 602 ? 10.953 14.367 -6.422 1 98.69 602 PHE A N 1
ATOM 4479 C CA . PHE A 1 602 ? 11.07 15.094 -5.164 1 98.69 602 PHE A CA 1
ATOM 4480 C C . PHE A 1 602 ? 12.125 16.188 -5.266 1 98.69 602 PHE A C 1
ATOM 4482 O O . PHE A 1 602 ? 13.203 15.961 -5.832 1 98.69 602 PHE A O 1
ATOM 4489 N N . GLY A 1 603 ? 11.742 17.344 -4.824 1 98.81 603 GLY A N 1
ATOM 4490 C CA . GLY A 1 603 ? 12.664 18.484 -4.84 1 98.81 603 GLY A CA 1
ATOM 4491 C C . GLY A 1 603 ? 12.656 19.234 -6.16 1 98.81 603 GLY A C 1
ATOM 4492 O O . GLY A 1 603 ? 13.367 20.219 -6.312 1 98.81 603 GLY A O 1
ATOM 4493 N N . TYR A 1 604 ? 11.836 18.812 -7.074 1 98.75 604 TYR A N 1
ATOM 4494 C CA . TYR A 1 604 ? 11.805 19.406 -8.406 1 98.75 604 TYR A CA 1
ATOM 4495 C C . TYR A 1 604 ? 11.094 20.75 -8.383 1 98.75 604 TYR A C 1
ATOM 4497 O O . TYR A 1 604 ? 10.102 20.922 -7.672 1 98.75 604 TYR A O 1
ATOM 4505 N N . GLY A 1 605 ? 11.492 21.641 -9.195 1 98.81 605 GLY A N 1
ATOM 4506 C CA . GLY A 1 605 ? 10.898 22.953 -9.461 1 98.81 605 GLY A CA 1
ATOM 4507 C C . GLY A 1 605 ? 11.789 23.844 -10.305 1 98.81 605 GLY A C 1
ATOM 4508 O O . GLY A 1 605 ? 13 23.891 -10.102 1 98.81 605 GLY A O 1
ATOM 4509 N N . LEU A 1 606 ? 11.156 24.516 -11.188 1 98.44 606 LEU A N 1
ATOM 4510 C CA . LEU A 1 606 ? 11.891 25.406 -12.086 1 98.44 606 LEU A CA 1
ATOM 4511 C C . LEU A 1 606 ? 11.938 26.812 -11.516 1 98.44 606 LEU A C 1
ATOM 4513 O O . LEU A 1 606 ? 11.438 27.078 -10.422 1 98.44 606 LEU A O 1
ATOM 4517 N N . SER A 1 607 ? 12.672 27.641 -12.188 1 98.12 607 SER A N 1
ATOM 4518 C CA . SER A 1 607 ? 12.828 29.062 -11.945 1 98.12 607 SER A CA 1
ATOM 4519 C C . SER A 1 607 ? 12.852 29.844 -13.258 1 98.12 607 SER A C 1
ATOM 4521 O O . SER A 1 607 ? 12.961 29.266 -14.336 1 98.12 607 SER A O 1
ATOM 4523 N N . TYR A 1 608 ? 12.648 31.156 -13.203 1 98.25 608 TYR A N 1
ATOM 4524 C CA . TYR A 1 608 ? 12.766 31.984 -14.398 1 98.25 608 TYR A CA 1
ATOM 4525 C C . TYR A 1 608 ? 14.227 32.281 -14.711 1 98.25 608 TYR A C 1
ATOM 4527 O O . TYR A 1 608 ? 14.539 32.969 -15.688 1 98.25 608 TYR A O 1
ATOM 4535 N N . THR A 1 609 ? 15.07 31.719 -13.875 1 97.5 609 THR A N 1
ATOM 4536 C CA . THR A 1 609 ? 16.5 31.703 -14.148 1 97.5 609 THR A CA 1
ATOM 4537 C C . THR A 1 609 ? 17.031 30.266 -14.133 1 97.5 609 THR A C 1
ATOM 4539 O O . THR A 1 609 ? 16.25 29.312 -14.102 1 97.5 609 THR A O 1
ATOM 4542 N N . ARG A 1 610 ? 18.328 30.125 -14.336 1 96.94 610 ARG A N 1
ATOM 4543 C CA . ARG A 1 610 ? 18.922 28.797 -14.398 1 96.94 610 ARG A CA 1
ATOM 4544 C C . ARG A 1 610 ? 20.125 28.688 -13.453 1 96.94 610 ARG A C 1
ATOM 4546 O O . ARG A 1 610 ? 20.969 29.594 -13.398 1 96.94 610 ARG A O 1
ATOM 4553 N N . PHE A 1 611 ? 20.156 27.625 -12.766 1 97.94 611 PHE A N 1
ATOM 4554 C CA . PHE A 1 611 ? 21.25 27.391 -11.828 1 97.94 611 PHE A CA 1
ATOM 4555 C C . PHE A 1 611 ? 22.062 26.172 -12.25 1 97.94 611 PHE A C 1
ATOM 4557 O O . PHE A 1 611 ? 21.516 25.188 -12.734 1 97.94 611 PHE A O 1
ATOM 4564 N N . ALA A 1 612 ? 23.344 26.25 -12.062 1 97.62 612 ALA A N 1
ATOM 4565 C CA . ALA A 1 612 ? 24.266 25.125 -12.211 1 97.62 612 ALA A CA 1
ATOM 4566 C C . ALA A 1 612 ? 24.875 24.75 -10.867 1 97.62 612 ALA A C 1
ATOM 4568 O O . ALA A 1 612 ? 25.312 25.625 -10.109 1 97.62 612 ALA A O 1
ATOM 4569 N N . TYR A 1 613 ? 24.891 23.531 -10.547 1 97.75 613 TYR A N 1
ATOM 4570 C CA . TYR A 1 613 ? 25.5 23 -9.336 1 97.75 613 TYR A CA 1
ATOM 4571 C C . TYR A 1 613 ? 26.844 22.344 -9.633 1 97.75 613 TYR A C 1
ATOM 4573 O O . TYR A 1 613 ? 26.938 21.469 -10.484 1 97.75 613 TYR A O 1
ATOM 4581 N N . GLY A 1 614 ? 27.844 22.766 -8.945 1 96.94 614 GLY A N 1
ATOM 4582 C CA . GLY A 1 614 ? 29.172 22.203 -9.156 1 96.94 614 GLY A CA 1
ATOM 4583 C C . GLY A 1 614 ? 29.391 20.906 -8.414 1 96.94 614 GLY A C 1
ATOM 4584 O O . GLY A 1 614 ? 28.516 20.422 -7.707 1 96.94 614 GLY A O 1
ATOM 4585 N N . GLU A 1 615 ? 30.547 20.375 -8.602 1 96.56 615 GLU A N 1
ATOM 4586 C CA . GLU A 1 615 ? 30.922 19.141 -7.914 1 96.56 615 GLU A CA 1
ATOM 4587 C C . GLU A 1 615 ? 31.047 19.359 -6.41 1 96.56 615 GLU A C 1
ATOM 4589 O O . GLU A 1 615 ? 31.594 20.375 -5.969 1 96.56 615 GLU A O 1
ATOM 4594 N N . PRO A 1 616 ? 30.5 18.453 -5.707 1 97.56 616 PRO A N 1
ATOM 4595 C CA . PRO A 1 616 ? 30.641 18.578 -4.258 1 97.56 616 PRO A CA 1
ATOM 4596 C C . PRO A 1 616 ? 32.094 18.438 -3.781 1 97.56 616 PRO A C 1
ATOM 4598 O O . PRO A 1 616 ? 32.812 17.562 -4.27 1 97.56 616 PRO A O 1
ATOM 4601 N N . GLU A 1 617 ? 32.5 19.266 -2.939 1 97.69 617 GLU A N 1
ATOM 4602 C CA . GLU A 1 617 ? 33.75 19.141 -2.186 1 97.69 617 GLU A CA 1
ATOM 4603 C C . GLU A 1 617 ? 33.5 18.531 -0.809 1 97.69 617 GLU A C 1
ATOM 4605 O O . GLU A 1 617 ? 32.75 19.094 0.002 1 97.69 617 GLU A O 1
ATOM 4610 N N . ILE A 1 618 ? 34.188 17.422 -0.607 1 97.06 618 ILE A N 1
ATOM 4611 C CA . ILE A 1 618 ? 34.125 16.812 0.716 1 97.06 618 ILE A CA 1
ATOM 4612 C C . ILE A 1 618 ? 35.188 17.438 1.625 1 97.06 618 ILE A C 1
ATOM 4614 O O . ILE A 1 618 ? 36.344 17.047 1.572 1 97.06 618 ILE A O 1
ATOM 4618 N N . VAL A 1 619 ? 34.719 18.203 2.518 1 93.44 619 VAL A N 1
ATOM 4619 C CA . VAL A 1 619 ? 35.656 18.875 3.428 1 93.44 619 VAL A CA 1
ATOM 4620 C C . VAL A 1 619 ? 36.188 17.875 4.441 1 93.44 619 VAL A C 1
ATOM 4622 O O . VAL A 1 619 ? 37.344 17.984 4.855 1 93.44 619 VAL A O 1
ATOM 4625 N N . THR A 1 620 ? 35.375 16.844 4.805 1 89.19 620 THR A N 1
ATOM 4626 C CA . THR A 1 620 ? 35.75 15.773 5.727 1 89.19 620 THR A CA 1
ATOM 4627 C C . THR A 1 620 ? 35.688 14.422 5.027 1 89.19 620 THR A C 1
ATOM 4629 O O . THR A 1 620 ? 34.812 13.609 5.289 1 89.19 620 THR A O 1
ATOM 4632 N N . PRO A 1 621 ? 36.688 14.094 4.332 1 86.31 621 PRO A N 1
ATOM 4633 C CA . PRO A 1 621 ? 36.625 12.875 3.525 1 86.31 621 PRO A CA 1
ATOM 4634 C C . PRO A 1 621 ? 36.656 11.602 4.371 1 86.31 621 PRO A C 1
ATOM 4636 O O . PRO A 1 621 ? 36.344 10.523 3.881 1 86.31 621 PRO A O 1
ATOM 4639 N N . HIS A 1 622 ? 37.125 11.797 5.609 1 86.75 622 HIS A N 1
ATOM 4640 C CA . HIS A 1 622 ? 37.156 10.68 6.551 1 86.75 622 HIS A CA 1
ATOM 4641 C C . HIS A 1 622 ? 36.375 11.016 7.824 1 86.75 622 HIS A C 1
ATOM 4643 O O . HIS A 1 622 ? 36.844 11.812 8.641 1 86.75 622 HIS A O 1
ATOM 4649 N N . VAL A 1 623 ? 35.188 10.383 7.824 1 83.88 623 VAL A N 1
ATOM 4650 C CA . VAL A 1 623 ? 34.312 10.633 8.977 1 83.88 623 VAL A CA 1
ATOM 4651 C C . VAL A 1 623 ? 34.562 9.578 10.055 1 83.88 623 VAL A C 1
ATOM 4653 O O . VAL A 1 623 ? 34.438 8.383 9.797 1 83.88 623 VAL A O 1
ATOM 4656 N N . GLY A 1 624 ? 35.156 9.914 11.086 1 71.56 624 GLY A N 1
ATOM 4657 C CA . GLY A 1 624 ? 35.438 9 12.188 1 71.56 624 GLY A CA 1
ATOM 4658 C C . GLY A 1 624 ? 34.344 9.008 13.242 1 71.56 624 GLY A C 1
ATOM 4659 O O . GLY A 1 624 ? 34.094 10.031 13.898 1 71.56 624 GLY A O 1
ATOM 4660 N N . VAL A 1 625 ? 33.469 8.008 13.219 1 62.75 625 VAL A N 1
ATOM 4661 C CA . VAL A 1 625 ? 32.406 7.984 14.211 1 62.75 625 VAL A CA 1
ATOM 4662 C C . VAL A 1 625 ? 32.906 7.391 15.516 1 62.75 625 VAL A C 1
ATOM 4664 O O . VAL A 1 625 ? 32.344 7.645 16.594 1 62.75 625 VAL A O 1
ATOM 4667 N N . GLY A 1 626 ? 34.344 7.117 15.492 1 58.03 626 GLY A N 1
ATOM 4668 C CA . GLY A 1 626 ? 34.875 6.477 16.688 1 58.03 626 GLY A CA 1
ATOM 4669 C C . GLY A 1 626 ? 33.875 6.406 17.828 1 58.03 626 GLY A C 1
ATOM 4670 O O . GLY A 1 626 ? 32.656 6.211 17.594 1 58.03 626 GLY A O 1
ATOM 4671 N N . ASP A 1 627 ? 34.281 6.582 19.125 1 54.25 627 ASP A N 1
ATOM 4672 C CA . ASP A 1 627 ? 33.438 6.449 20.312 1 54.25 627 ASP A CA 1
ATOM 4673 C C . ASP A 1 627 ? 32.469 7.609 20.422 1 54.25 627 ASP A C 1
ATOM 4675 O O . ASP A 1 627 ? 31.562 7.586 21.266 1 54.25 627 ASP A O 1
ATOM 4679 N N . ARG A 1 628 ? 32.688 8.617 19.578 1 55.28 628 ARG A N 1
ATOM 4680 C CA . ARG A 1 628 ? 31.828 9.758 19.828 1 55.28 628 ARG A CA 1
ATOM 4681 C C . ARG A 1 628 ? 31.031 10.133 18.578 1 55.28 628 ARG A C 1
ATOM 4683 O O . ARG A 1 628 ? 31.578 10.141 17.469 1 55.28 628 ARG A O 1
ATOM 4690 N N . TYR A 1 629 ? 29.859 9.664 18.359 1 60.03 629 TYR A N 1
ATOM 4691 C CA . TYR A 1 629 ? 28.828 9.914 17.359 1 60.03 629 TYR A CA 1
ATOM 4692 C C . TYR A 1 629 ? 28.734 11.398 17.016 1 60.03 629 TYR A C 1
ATOM 4694 O O . TYR A 1 629 ? 27.781 11.836 16.375 1 60.03 629 TYR A O 1
ATOM 4702 N N . ASP A 1 630 ? 29.859 12.117 17.297 1 69.62 630 ASP A N 1
ATOM 4703 C CA . ASP A 1 630 ? 29.703 13.555 17.125 1 69.62 630 ASP A CA 1
ATOM 4704 C C . ASP A 1 630 ? 30.438 14.031 15.875 1 69.62 630 ASP A C 1
ATOM 4706 O O . ASP A 1 630 ? 30.516 15.234 15.617 1 69.62 630 ASP A O 1
ATOM 4710 N N . ALA A 1 631 ? 30.922 13.109 15.164 1 83.44 631 ALA A N 1
ATOM 4711 C CA . ALA A 1 631 ? 31.609 13.508 13.945 1 83.44 631 ALA A CA 1
ATOM 4712 C C . ALA A 1 631 ? 30.641 14.125 12.938 1 83.44 631 ALA A C 1
ATOM 4714 O O . ALA A 1 631 ? 29.453 13.766 12.914 1 83.44 631 ALA A O 1
ATOM 4715 N N . MET A 1 632 ? 31.188 15.094 12.195 1 90.31 632 MET A N 1
ATOM 4716 C CA . MET A 1 632 ? 30.375 15.805 11.219 1 90.31 632 MET A CA 1
ATOM 4717 C C . MET A 1 632 ? 30.922 15.633 9.812 1 90.31 632 MET A C 1
ATOM 4719 O O . MET A 1 632 ? 32.125 15.773 9.594 1 90.31 632 MET A O 1
ATOM 4723 N N . LEU A 1 633 ? 30.094 15.25 8.93 1 93.81 633 LEU A N 1
ATOM 4724 C CA . LEU A 1 633 ? 30.391 15.359 7.508 1 93.81 633 LEU A CA 1
ATOM 4725 C C . LEU A 1 633 ? 30.141 16.781 7.004 1 93.81 633 LEU A C 1
ATOM 4727 O O . LEU A 1 633 ? 29.047 17.328 7.199 1 93.81 633 LEU A O 1
ATOM 4731 N N . GLU A 1 634 ? 31.125 17.391 6.457 1 96.38 634 GLU A N 1
ATOM 4732 C CA . GLU A 1 634 ? 30.969 18.719 5.859 1 96.38 634 GLU A CA 1
ATOM 4733 C C . GLU A 1 634 ? 31.141 18.656 4.344 1 96.38 634 GLU A C 1
ATOM 4735 O O . GLU A 1 634 ? 32.125 18.125 3.84 1 96.38 634 GLU A O 1
ATOM 4740 N N . VAL A 1 635 ? 30.156 19.109 3.617 1 97.94 635 VAL A N 1
ATOM 4741 C CA . VAL A 1 635 ? 30.141 19.125 2.158 1 97.94 635 VAL A CA 1
ATOM 4742 C C . VAL A 1 635 ? 29.875 20.547 1.664 1 97.94 635 VAL A C 1
ATOM 4744 O O . VAL A 1 635 ? 29.062 21.281 2.242 1 97.94 635 VAL A O 1
ATOM 4747 N N . ARG A 1 636 ? 30.562 20.969 0.629 1 98.38 636 ARG A N 1
ATOM 4748 C CA . ARG A 1 636 ? 30.344 22.25 -0.023 1 98.38 636 ARG A CA 1
ATOM 4749 C C . ARG A 1 636 ? 30.219 22.094 -1.534 1 98.38 636 ARG A C 1
ATOM 4751 O O . ARG A 1 636 ? 30.828 21.188 -2.113 1 98.38 636 ARG A O 1
ATOM 4758 N N . ALA A 1 637 ? 29.422 22.906 -2.156 1 98.38 637 ALA A N 1
ATOM 4759 C CA . ALA A 1 637 ? 29.297 22.906 -3.611 1 98.38 637 ALA A CA 1
ATOM 4760 C C . ALA A 1 637 ? 29 24.312 -4.129 1 98.38 637 ALA A C 1
ATOM 4762 O O . ALA A 1 637 ? 28.156 25.031 -3.578 1 98.38 637 ALA A O 1
ATOM 4763 N N . PRO A 1 638 ? 29.719 24.75 -5.156 1 98.44 638 PRO A N 1
ATOM 4764 C CA . PRO A 1 638 ? 29.375 26.031 -5.766 1 98.44 638 PRO A CA 1
ATOM 4765 C C . PRO A 1 638 ? 28.062 25.969 -6.559 1 98.44 638 PRO A C 1
ATOM 4767 O O . PRO A 1 638 ? 27.797 24.953 -7.219 1 98.44 638 PRO A O 1
ATOM 4770 N N . VAL A 1 639 ? 27.297 26.969 -6.422 1 98.75 639 VAL A N 1
ATOM 4771 C CA . VAL A 1 639 ? 26.078 27.141 -7.203 1 98.75 639 VAL A CA 1
ATOM 4772 C C . VAL A 1 639 ? 26.141 28.469 -7.961 1 98.75 639 VAL A C 1
ATOM 4774 O O . VAL A 1 639 ? 26.344 29.531 -7.363 1 98.75 639 VAL A O 1
ATOM 4777 N N . THR A 1 640 ? 25.922 28.375 -9.281 1 98.62 640 THR A N 1
ATOM 4778 C CA . THR A 1 640 ? 26.016 29.562 -10.109 1 98.62 640 THR A CA 1
ATOM 4779 C C . THR A 1 640 ? 24.688 29.859 -10.797 1 98.62 640 THR A C 1
ATOM 4781 O O . THR A 1 640 ? 24.062 28.953 -11.359 1 98.62 640 THR A O 1
ATOM 4784 N N . ASN A 1 641 ? 24.234 31.109 -10.664 1 98.56 641 ASN A N 1
ATOM 4785 C CA . ASN A 1 641 ? 23.125 31.578 -11.477 1 98.56 641 ASN A CA 1
ATOM 4786 C C . ASN A 1 641 ? 23.578 31.984 -12.875 1 98.56 641 ASN A C 1
ATOM 4788 O O . ASN A 1 641 ? 24.125 33.062 -13.055 1 98.56 641 ASN A O 1
ATOM 4792 N N . HIS A 1 642 ? 23.25 31.219 -13.836 1 96.44 642 HIS A N 1
ATOM 4793 C CA . HIS A 1 642 ? 23.719 31.531 -15.188 1 96.44 642 HIS A CA 1
ATOM 4794 C C . HIS A 1 642 ? 22.609 32.188 -16.016 1 96.44 642 HIS A C 1
ATOM 4796 O O . HIS A 1 642 ? 22.766 32.344 -17.234 1 96.44 642 HIS A O 1
ATOM 4802 N N . GLY A 1 643 ? 21.547 32.406 -15.359 1 95.94 643 GLY A N 1
ATOM 4803 C CA . GLY A 1 643 ? 20.453 33.062 -16.062 1 95.94 643 GLY A CA 1
ATOM 4804 C C . GLY A 1 643 ? 20.531 34.562 -15.984 1 95.94 643 GLY A C 1
ATOM 4805 O O . GLY A 1 643 ? 21.562 35.125 -15.578 1 95.94 643 GLY A O 1
ATOM 4806 N N . THR A 1 644 ? 19.5 35.312 -16.453 1 94.25 644 THR A N 1
ATOM 4807 C CA . THR A 1 644 ? 19.516 36.75 -16.625 1 94.25 644 THR A CA 1
ATOM 4808 C C . THR A 1 644 ? 18.766 37.438 -15.5 1 94.25 644 THR A C 1
ATOM 4810 O O . THR A 1 644 ? 18.703 38.688 -15.469 1 94.25 644 THR A O 1
ATOM 4813 N N . ARG A 1 645 ? 18.25 36.688 -14.578 1 96.56 645 ARG A N 1
ATOM 4814 C CA . ARG A 1 645 ? 17.484 37.25 -13.469 1 96.56 645 ARG A CA 1
ATOM 4815 C C . ARG A 1 645 ? 18.016 36.75 -12.133 1 96.56 645 ARG A C 1
ATOM 4817 O O . ARG A 1 645 ? 18.609 35.688 -12.055 1 96.56 645 ARG A O 1
ATOM 4824 N N . PRO A 1 646 ? 17.859 37.594 -11.133 1 97.75 646 PRO A N 1
ATOM 4825 C CA . PRO A 1 646 ? 18.141 37.062 -9.805 1 97.75 646 PRO A CA 1
ATOM 4826 C C . PRO A 1 646 ? 17.156 35.969 -9.398 1 97.75 646 PRO A C 1
ATOM 4828 O O . PRO 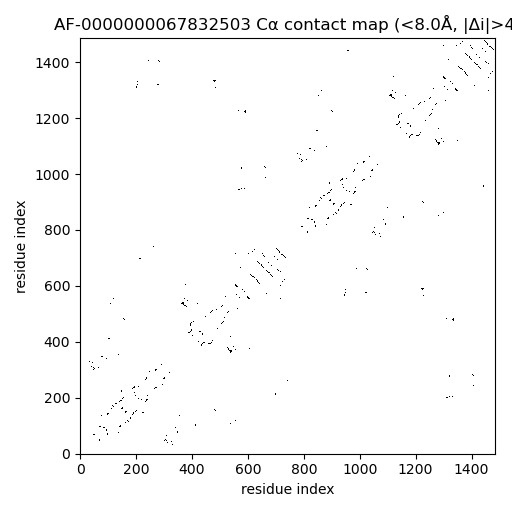A 1 646 ? 16.031 35.938 -9.914 1 97.75 646 PRO A O 1
ATOM 4831 N N . GLY A 1 647 ? 17.578 35.125 -8.539 1 98 647 GLY A N 1
ATOM 4832 C CA . GLY A 1 647 ? 16.703 34.062 -8.062 1 98 647 GLY A CA 1
ATOM 4833 C C . GLY A 1 647 ? 17.281 33.312 -6.867 1 98 647 GLY A C 1
ATOM 4834 O O . GLY A 1 647 ? 18.438 33.5 -6.504 1 98 647 GLY A O 1
ATOM 4835 N N . ARG A 1 648 ? 16.484 32.531 -6.273 1 98.19 648 ARG A N 1
ATOM 4836 C CA . ARG A 1 648 ? 16.891 31.688 -5.145 1 98.19 648 ARG A CA 1
ATOM 4837 C C . ARG A 1 648 ? 17.141 30.25 -5.586 1 98.19 648 ARG A C 1
ATOM 4839 O O . ARG A 1 648 ? 16.25 29.578 -6.09 1 98.19 648 ARG A O 1
ATOM 4846 N N . ALA A 1 649 ? 18.359 29.797 -5.344 1 98.44 649 ALA A N 1
ATOM 4847 C CA . ALA A 1 649 ? 18.688 28.391 -5.523 1 98.44 649 ALA A CA 1
ATOM 4848 C C . ALA A 1 649 ? 18.422 27.594 -4.254 1 98.44 649 ALA A C 1
ATOM 4850 O O . ALA A 1 649 ? 18.766 28.031 -3.152 1 98.44 649 ALA A O 1
ATOM 4851 N N . VAL A 1 650 ? 17.719 26.5 -4.387 1 98.69 650 VAL A N 1
ATOM 4852 C CA . VAL A 1 650 ? 17.516 25.547 -3.301 1 98.69 650 VAL A CA 1
ATOM 4853 C C . VAL A 1 650 ? 18.422 24.328 -3.502 1 98.69 650 VAL A C 1
ATOM 4855 O O . VAL A 1 650 ? 18 23.328 -4.082 1 98.69 650 VAL A O 1
ATOM 4858 N N . ALA A 1 651 ? 19.625 24.422 -2.971 1 98.75 651 ALA A N 1
ATOM 4859 C CA . ALA A 1 651 ? 20.594 23.328 -3.102 1 98.75 651 ALA A CA 1
ATOM 4860 C C . ALA A 1 651 ? 20.266 22.203 -2.123 1 98.75 651 ALA A C 1
ATOM 4862 O O . ALA A 1 651 ? 20.047 22.453 -0.936 1 98.75 651 ALA A O 1
ATOM 4863 N N . GLN A 1 652 ? 20.234 21.016 -2.613 1 98.81 652 GLN A N 1
ATOM 4864 C CA . GLN A 1 652 ? 19.875 19.828 -1.837 1 98.81 652 GLN A CA 1
ATOM 4865 C C . GLN A 1 652 ? 21.031 18.828 -1.797 1 98.81 652 GLN A C 1
ATOM 4867 O O . GLN A 1 652 ? 21.641 18.531 -2.828 1 98.81 652 GLN A O 1
ATOM 4872 N N . LEU A 1 653 ? 21.359 18.312 -0.611 1 98.75 653 LEU A N 1
ATOM 4873 C CA . LEU A 1 653 ? 22.359 17.266 -0.428 1 98.75 653 LEU A CA 1
ATOM 4874 C C . LEU A 1 653 ? 21.703 15.922 -0.181 1 98.75 653 LEU A C 1
ATOM 4876 O O . LEU A 1 653 ? 20.906 15.773 0.753 1 98.75 653 LEU A O 1
ATOM 4880 N N . TYR A 1 654 ? 22.031 14.961 -1.012 1 98.56 654 TYR A N 1
ATOM 4881 C CA . TYR A 1 654 ? 21.594 13.586 -0.85 1 98.56 654 TYR A CA 1
ATOM 4882 C C . TYR A 1 654 ? 22.766 12.664 -0.571 1 98.56 654 TYR A C 1
ATOM 4884 O O . TYR A 1 654 ? 23.812 12.75 -1.239 1 98.56 654 TYR A O 1
ATOM 4892 N N . VAL A 1 655 ? 22.594 11.812 0.398 1 98 655 VAL A N 1
ATOM 4893 C CA . VAL A 1 655 ? 23.656 10.883 0.762 1 98 655 VAL A CA 1
ATOM 4894 C C . VAL A 1 655 ? 23.203 9.445 0.496 1 98 655 VAL A C 1
ATOM 4896 O O . VAL A 1 655 ? 22.031 9.117 0.694 1 98 655 VAL A O 1
ATOM 4899 N N . GLY A 1 656 ? 24.125 8.625 -0.004 1 96.81 656 GLY A N 1
ATOM 4900 C CA . GLY A 1 656 ? 23.875 7.207 -0.203 1 96.81 656 GLY A CA 1
ATOM 4901 C C . GLY A 1 656 ? 25.031 6.332 0.237 1 96.81 656 GLY A C 1
ATOM 4902 O O . GLY A 1 656 ? 26.172 6.789 0.289 1 96.81 656 GLY A O 1
ATOM 4903 N N . GLN A 1 657 ? 24.734 5.176 0.655 1 97.44 657 GLN A N 1
ATOM 4904 C CA . GLN A 1 657 ? 25.703 4.125 0.941 1 97.44 657 GLN A CA 1
ATOM 4905 C C . GLN A 1 657 ? 25.547 2.951 -0.022 1 97.44 657 GLN A C 1
ATOM 4907 O O . GLN A 1 657 ? 24.656 2.113 0.155 1 97.44 657 GLN A O 1
ATOM 4912 N N . PRO A 1 658 ? 26.422 2.807 -0.994 1 97 658 PRO A N 1
ATOM 4913 C CA . PRO A 1 658 ? 26.234 1.843 -2.078 1 97 658 PRO A CA 1
ATOM 4914 C C . PRO A 1 658 ? 26.172 0.399 -1.585 1 97 658 PRO A C 1
ATOM 4916 O O . PRO A 1 658 ? 25.422 -0.415 -2.119 1 97 658 PRO A O 1
ATOM 4919 N N . VAL A 1 659 ? 27.016 0.031 -0.595 1 97.81 659 VAL A N 1
ATOM 4920 C CA . VAL A 1 659 ? 27.047 -1.32 -0.045 1 97.81 659 VAL A CA 1
ATOM 4921 C C . VAL A 1 659 ? 26.984 -1.259 1.479 1 97.81 659 VAL A C 1
ATOM 4923 O O . VAL A 1 659 ? 27.734 -0.499 2.107 1 97.81 659 VAL A O 1
ATOM 4926 N N . ALA A 1 660 ? 26.094 -1.958 2.021 1 97.31 660 ALA A N 1
ATOM 4927 C CA . ALA A 1 660 ? 25.922 -2.047 3.469 1 97.31 660 ALA A CA 1
ATOM 4928 C C . ALA A 1 660 ? 25.438 -3.432 3.881 1 97.31 660 ALA A C 1
ATOM 4930 O O . ALA A 1 660 ? 25.297 -4.32 3.039 1 97.31 660 ALA A O 1
ATOM 4931 N N . SER A 1 661 ? 25.297 -3.635 5.195 1 96.12 661 SER A N 1
ATOM 4932 C CA . SER A 1 661 ? 24.781 -4.895 5.715 1 96.12 661 SER A CA 1
ATOM 4933 C C . SER A 1 661 ? 23.297 -5.066 5.375 1 96.12 661 SER A C 1
ATOM 4935 O O . SER A 1 661 ? 22.812 -6.191 5.266 1 96.12 661 SER A O 1
ATOM 4937 N N . ARG A 1 662 ? 22.672 -4.02 5.203 1 95.81 662 ARG A N 1
ATOM 4938 C CA . ARG A 1 662 ? 21.297 -3.971 4.715 1 95.81 662 ARG A CA 1
ATOM 4939 C C . ARG A 1 662 ? 21.172 -3.064 3.494 1 95.81 662 ARG A C 1
ATOM 4941 O O . ARG A 1 662 ? 21.969 -2.137 3.326 1 95.81 662 ARG A O 1
ATOM 4948 N N . SER A 1 663 ? 20.203 -3.402 2.695 1 97.94 663 SER A N 1
ATOM 4949 C CA . SER A 1 663 ? 19.969 -2.531 1.547 1 97.94 663 SER A CA 1
ATOM 4950 C C . SER A 1 663 ? 19.578 -1.125 1.988 1 97.94 663 SER A C 1
ATOM 4952 O O . SER A 1 663 ? 18.766 -0.958 2.902 1 97.94 663 SER A O 1
ATOM 4954 N N . ARG A 1 664 ? 20.203 -0.135 1.372 1 97.75 664 ARG A N 1
ATOM 4955 C CA . ARG A 1 664 ? 19.953 1.265 1.707 1 97.75 664 ARG A CA 1
ATOM 4956 C C . ARG A 1 664 ? 19.344 2.012 0.528 1 97.75 664 ARG A C 1
ATOM 4958 O O . ARG A 1 664 ? 19.625 1.698 -0.629 1 97.75 664 ARG A O 1
ATOM 4965 N N . PRO A 1 665 ? 18.469 3.016 0.861 1 97.19 665 PRO A N 1
ATOM 4966 C CA . PRO A 1 665 ? 18.031 3.865 -0.251 1 97.19 665 PRO A CA 1
ATOM 4967 C C . PRO A 1 665 ? 19.203 4.496 -1.002 1 97.19 665 PRO A C 1
ATOM 4969 O O . PRO A 1 665 ? 20.203 4.871 -0.387 1 97.19 665 PRO A O 1
ATOM 4972 N N . ARG A 1 666 ? 19.062 4.703 -2.309 1 94.44 666 ARG A N 1
ATOM 4973 C CA . ARG A 1 666 ? 20.109 5.258 -3.148 1 94.44 666 ARG A CA 1
ATOM 4974 C C . ARG A 1 666 ? 20.422 6.699 -2.754 1 94.44 666 ARG A C 1
ATOM 4976 O O . ARG A 1 666 ? 21.562 7.148 -2.885 1 94.44 666 ARG A O 1
ATOM 4983 N N . ARG A 1 667 ? 19.375 7.379 -2.381 1 96.12 667 ARG A N 1
ATOM 4984 C CA . ARG A 1 667 ? 19.469 8.797 -2.033 1 96.12 667 ARG A CA 1
ATOM 4985 C C . ARG A 1 667 ? 18.625 9.117 -0.804 1 96.12 667 ARG A C 1
ATOM 4987 O O . ARG A 1 667 ? 17.469 8.695 -0.711 1 96.12 667 ARG A O 1
ATOM 4994 N N . LEU A 1 668 ? 19.219 9.789 0.146 1 98.31 668 LEU A N 1
ATOM 4995 C CA . LEU A 1 668 ? 18.516 10.328 1.301 1 98.31 668 LEU A CA 1
ATOM 4996 C C . LEU A 1 668 ? 18.844 11.797 1.505 1 98.31 668 LEU A C 1
ATOM 4998 O O . LEU A 1 668 ? 20.016 12.164 1.629 1 98.31 668 LEU A O 1
ATOM 5002 N N . LEU A 1 669 ? 17.828 12.625 1.524 1 98.75 669 LEU A N 1
ATOM 5003 C CA . LEU A 1 669 ? 18.047 14.047 1.777 1 98.75 669 LEU A CA 1
ATOM 5004 C C . LEU A 1 669 ? 18.625 14.273 3.172 1 98.75 669 LEU A C 1
ATOM 5006 O O . LEU A 1 669 ? 18.078 13.781 4.16 1 98.75 669 LEU A O 1
ATOM 5010 N N . LYS A 1 670 ? 19.797 15.031 3.217 1 98.19 670 LYS A N 1
ATOM 5011 C CA . LYS A 1 670 ? 20.438 15.25 4.512 1 98.19 670 LYS A CA 1
ATOM 5012 C C . LYS A 1 670 ? 20.859 16.703 4.676 1 98.19 670 LYS A C 1
ATOM 5014 O O . LYS A 1 670 ? 21.547 17.062 5.633 1 98.19 670 LYS A O 1
ATOM 5019 N N . GLY A 1 671 ? 20.406 17.531 3.725 1 98.38 671 GLY A N 1
ATOM 5020 C CA . GLY A 1 671 ? 20.734 18.938 3.844 1 98.38 671 GLY A CA 1
ATOM 5021 C C . GLY A 1 671 ? 20.078 19.797 2.777 1 98.38 671 GLY A C 1
ATOM 5022 O O . GLY A 1 671 ? 19.812 19.328 1.67 1 98.38 671 GLY A O 1
ATOM 5023 N N . VAL A 1 672 ? 19.891 21.047 3.092 1 98.62 672 VAL A N 1
ATOM 5024 C CA . VAL A 1 672 ? 19.359 22.062 2.186 1 98.62 672 VAL A CA 1
ATOM 5025 C C . VAL A 1 672 ? 20.047 23.406 2.432 1 98.62 672 VAL A C 1
ATOM 5027 O O . VAL A 1 672 ? 20.312 23.766 3.578 1 98.62 672 VAL A O 1
ATOM 5030 N N . ALA A 1 673 ? 20.391 24.062 1.387 1 98.56 673 ALA A N 1
ATOM 5031 C CA . ALA A 1 673 ? 20.938 25.406 1.447 1 98.56 673 ALA A CA 1
ATOM 5032 C C . ALA A 1 673 ? 20.188 26.344 0.497 1 98.56 673 ALA A C 1
ATOM 5034 O O . ALA A 1 673 ? 20.062 26.062 -0.695 1 98.56 673 ALA A O 1
ATOM 5035 N N . LEU A 1 674 ? 19.688 27.422 1.026 1 98.62 674 LEU A N 1
ATOM 5036 C CA . LEU A 1 674 ? 19.031 28.438 0.228 1 98.62 674 LEU A CA 1
ATOM 5037 C C . LEU A 1 674 ? 20 29.578 -0.089 1 98.62 674 LEU A C 1
ATOM 5039 O O . LEU A 1 674 ? 20.578 30.188 0.819 1 98.62 674 LEU A O 1
ATOM 5043 N N . LEU A 1 675 ? 20.125 29.859 -1.406 1 98.62 675 LEU A N 1
ATOM 5044 C CA . LEU A 1 675 ? 21.047 30.906 -1.85 1 98.62 675 LEU A CA 1
ATOM 5045 C C . LEU A 1 675 ? 20.344 31.906 -2.754 1 98.62 675 LEU A C 1
ATOM 5047 O O . LEU A 1 675 ? 19.891 31.562 -3.844 1 98.62 675 LEU A O 1
ATOM 5051 N N . ASP A 1 676 ? 20.297 33.094 -2.322 1 98.5 676 ASP A N 1
ATOM 5052 C CA . ASP A 1 676 ? 19.844 34.188 -3.211 1 98.5 676 ASP A CA 1
ATOM 5053 C C . ASP A 1 676 ? 21.016 34.688 -4.059 1 98.5 676 ASP A C 1
ATOM 5055 O O . ASP A 1 676 ? 21.969 35.25 -3.531 1 98.5 676 ASP A O 1
ATOM 5059 N N . LEU A 1 677 ? 20.844 34.531 -5.375 1 98.69 677 LEU A N 1
ATOM 5060 C CA . LEU A 1 677 ? 21.969 34.812 -6.262 1 98.69 677 LEU A CA 1
ATOM 5061 C C . LEU A 1 677 ? 21.547 35.781 -7.363 1 98.69 677 LEU A C 1
ATOM 5063 O O . LEU A 1 677 ? 20.531 35.594 -8.016 1 98.69 677 LEU A O 1
ATOM 5067 N N . ALA A 1 678 ? 22.359 36.75 -7.547 1 98.38 678 ALA A N 1
ATOM 5068 C CA . ALA A 1 678 ? 22.188 37.625 -8.703 1 98.38 678 ALA A CA 1
ATOM 5069 C C . ALA A 1 678 ? 22.578 36.906 -9.992 1 98.38 678 ALA A C 1
ATOM 5071 O O . ALA A 1 678 ? 23.188 35.844 -9.961 1 98.38 678 ALA A O 1
ATOM 5072 N N . SER A 1 679 ? 22.172 37.531 -11.125 1 97.75 679 SER A N 1
ATOM 5073 C CA . SER A 1 679 ? 22.609 37.031 -12.414 1 97.75 679 SER A CA 1
ATOM 5074 C C . SER A 1 679 ? 24.125 36.938 -12.484 1 97.75 679 SER A C 1
ATOM 5076 O O . SER A 1 679 ? 24.828 37.906 -12.164 1 97.75 679 SER A O 1
ATOM 5078 N N . GLY A 1 680 ? 24.625 35.781 -12.75 1 97.88 680 GLY A N 1
ATOM 5079 C CA . GLY A 1 680 ? 26.047 35.562 -12.93 1 97.88 680 GLY A CA 1
ATOM 5080 C C . GLY A 1 680 ? 26.766 35.281 -11.625 1 97.88 680 GLY A C 1
ATOM 5081 O O . GLY A 1 680 ? 27.938 34.875 -11.633 1 97.88 680 GLY A O 1
ATOM 5082 N N . GLU A 1 681 ? 26.125 35.406 -10.523 1 98.62 681 GLU A N 1
ATOM 5083 C CA . GLU A 1 681 ? 26.75 35.25 -9.219 1 98.62 681 GLU A CA 1
ATOM 5084 C C . GLU A 1 681 ? 26.938 33.781 -8.852 1 98.62 681 GLU A C 1
ATOM 5086 O O . GLU A 1 681 ? 26.109 32.938 -9.211 1 98.62 681 GLU A O 1
ATOM 5091 N N . THR A 1 682 ? 28.047 33.469 -8.258 1 98.62 682 THR A N 1
ATOM 5092 C CA . THR A 1 682 ? 28.297 32.156 -7.703 1 98.62 682 THR A CA 1
ATOM 5093 C C . THR A 1 682 ? 28.297 32.188 -6.18 1 98.62 682 THR A C 1
ATOM 5095 O O . THR A 1 682 ? 28.984 33 -5.57 1 98.62 682 THR A O 1
ATOM 5098 N N . GLY A 1 683 ? 27.453 31.406 -5.586 1 98.69 683 GLY A N 1
ATOM 5099 C CA . GLY A 1 683 ? 27.438 31.188 -4.148 1 98.69 683 GLY A CA 1
ATOM 5100 C C . GLY A 1 683 ? 27.891 29.797 -3.76 1 98.69 683 GLY A C 1
ATOM 5101 O O . GLY A 1 683 ? 28.047 28.922 -4.617 1 98.69 683 GLY A O 1
ATOM 5102 N N . ILE A 1 684 ? 28.188 29.594 -2.451 1 98.62 684 ILE A N 1
ATOM 5103 C CA . ILE A 1 684 ? 28.625 28.297 -1.948 1 98.62 684 ILE A CA 1
ATOM 5104 C C . ILE A 1 684 ? 27.531 27.703 -1.059 1 98.62 684 ILE A C 1
ATOM 5106 O O . ILE A 1 684 ? 27.172 28.297 -0.038 1 98.62 684 ILE A O 1
ATOM 5110 N N . ALA A 1 685 ? 27 26.578 -1.472 1 98.62 685 ALA A N 1
ATOM 5111 C CA . ALA A 1 685 ? 26.141 25.797 -0.598 1 98.62 685 ALA A CA 1
ATOM 5112 C C . ALA A 1 685 ? 26.953 24.969 0.389 1 98.62 685 ALA A C 1
ATOM 5114 O O . ALA A 1 685 ? 27.828 24.203 -0.013 1 98.62 685 ALA A O 1
ATOM 5115 N N . SER A 1 686 ? 26.688 25.078 1.656 1 98.31 686 SER A N 1
ATOM 5116 C CA . SER A 1 686 ? 27.406 24.359 2.699 1 98.31 686 SER A CA 1
ATOM 5117 C C . SER A 1 686 ? 26.469 23.469 3.504 1 98.31 686 SER A C 1
ATOM 5119 O O . SER A 1 686 ? 25.375 23.891 3.881 1 98.31 686 SER A O 1
ATOM 5121 N N . PHE A 1 687 ? 26.953 22.281 3.744 1 97.94 687 PHE A N 1
ATOM 5122 C CA . PHE A 1 687 ? 26.156 21.281 4.461 1 97.94 687 PHE A CA 1
ATOM 5123 C C . PHE A 1 687 ? 26.969 20.641 5.574 1 97.94 687 PHE A C 1
ATOM 5125 O O . PHE A 1 687 ? 28.156 20.375 5.402 1 97.94 687 PHE A O 1
ATOM 5132 N N . ARG A 1 688 ? 26.406 20.469 6.668 1 96 688 ARG A N 1
ATOM 5133 C CA . ARG A 1 688 ? 26.953 19.719 7.797 1 96 688 ARG A CA 1
ATOM 5134 C C . ARG A 1 688 ? 26 18.594 8.211 1 96 688 ARG A C 1
ATOM 5136 O O . ARG A 1 688 ? 24.844 18.844 8.523 1 96 688 ARG A O 1
ATOM 5143 N N . VAL A 1 689 ? 26.5 17.406 8.195 1 95.44 689 VAL A N 1
ATOM 5144 C CA . VAL A 1 689 ? 25.703 16.219 8.492 1 95.44 689 VAL A CA 1
ATOM 5145 C C . VAL A 1 689 ? 26.328 15.445 9.656 1 95.44 689 VAL A C 1
ATOM 5147 O O . VAL A 1 689 ? 27.438 14.914 9.523 1 95.44 689 VAL A O 1
ATOM 5150 N N . PRO A 1 690 ? 25.609 15.398 10.766 1 91.69 690 PRO A N 1
ATOM 5151 C CA . PRO A 1 690 ? 26.156 14.539 11.828 1 91.69 690 PRO A CA 1
ATOM 5152 C C . PRO A 1 690 ? 26.266 13.078 11.398 1 91.69 690 PRO A C 1
ATOM 5154 O O . PRO A 1 690 ? 25.406 12.57 10.68 1 91.69 690 PRO A O 1
ATOM 5157 N N . ALA A 1 691 ? 27.234 12.406 11.891 1 89.88 691 ALA A N 1
ATOM 5158 C CA . ALA A 1 691 ? 27.516 11.023 11.516 1 89.88 691 ALA A CA 1
ATOM 5159 C C . ALA A 1 691 ? 26.312 10.125 11.812 1 89.88 691 ALA A C 1
ATOM 5161 O O . ALA A 1 691 ? 26.062 9.164 11.078 1 89.88 691 ALA A O 1
ATOM 5162 N N . ARG A 1 692 ? 25.562 10.43 12.836 1 87.5 692 ARG A N 1
ATOM 5163 C CA . ARG A 1 692 ? 24.391 9.625 13.211 1 87.5 692 ARG A CA 1
ATOM 5164 C C . ARG A 1 692 ? 23.359 9.617 12.094 1 87.5 692 ARG A C 1
ATOM 5166 O O . ARG A 1 692 ? 22.594 8.656 11.953 1 87.5 692 ARG A O 1
ATOM 5173 N N . ASP A 1 693 ? 23.344 10.656 11.266 1 92.06 693 ASP A N 1
ATOM 5174 C CA . ASP A 1 693 ? 22.344 10.781 10.203 1 92.06 693 ASP A CA 1
ATOM 5175 C C . ASP A 1 693 ? 22.75 9.961 8.977 1 92.06 693 ASP A C 1
ATOM 5177 O O . ASP A 1 693 ? 21.969 9.859 8.023 1 92.06 693 ASP A O 1
ATOM 5181 N N . LEU A 1 694 ? 23.938 9.312 9.055 1 94.38 694 LEU A N 1
ATOM 5182 C CA . LEU A 1 694 ? 24.391 8.469 7.957 1 94.38 694 LEU A CA 1
ATOM 5183 C C . LEU A 1 694 ? 23.938 7.023 8.156 1 94.38 694 LEU A C 1
ATOM 5185 O O . LEU A 1 694 ? 24.094 6.191 7.262 1 94.38 694 LEU A O 1
ATOM 5189 N N . GLY A 1 695 ? 23.391 6.77 9.328 1 93.62 695 GLY A N 1
ATOM 5190 C CA . GLY A 1 695 ? 23.125 5.387 9.703 1 93.62 695 GLY A CA 1
ATOM 5191 C C . GLY A 1 695 ? 21.688 4.965 9.445 1 93.62 695 GLY A C 1
ATOM 5192 O O . GLY A 1 695 ? 20.953 5.637 8.719 1 93.62 695 GLY A O 1
ATOM 5193 N N . TYR A 1 696 ? 21.297 3.752 9.836 1 94.94 696 TYR A N 1
ATOM 5194 C CA . TYR A 1 696 ? 19.969 3.15 9.828 1 94.94 696 TYR A CA 1
ATOM 5195 C C . TYR A 1 696 ? 19.688 2.434 11.141 1 94.94 696 TYR A C 1
ATOM 5197 O O . TYR A 1 696 ? 20.578 2.262 11.969 1 94.94 696 TYR A O 1
ATOM 5205 N N . HIS A 1 697 ? 18.453 2.051 11.32 1 95.12 697 HIS A N 1
ATOM 5206 C CA . HIS A 1 697 ? 18.094 1.398 12.578 1 95.12 697 HIS A CA 1
ATOM 5207 C C . HIS A 1 697 ? 17.812 -0.088 12.367 1 95.12 697 HIS A C 1
ATOM 5209 O O . HIS A 1 697 ? 17.266 -0.483 11.336 1 95.12 697 HIS A O 1
ATOM 5215 N N . GLU A 1 698 ? 18.156 -0.832 13.305 1 94.44 698 GLU A N 1
ATOM 5216 C CA . GLU A 1 698 ? 17.719 -2.217 13.422 1 94.44 698 GLU A CA 1
ATOM 5217 C C . GLU A 1 698 ? 16.297 -2.291 13.984 1 94.44 698 GLU A C 1
ATOM 5219 O O . GLU A 1 698 ? 15.766 -1.295 14.477 1 94.44 698 GLU A O 1
ATOM 5224 N N . PRO A 1 699 ? 15.695 -3.439 13.945 1 92.31 699 PRO A N 1
ATOM 5225 C CA . PRO A 1 699 ? 14.305 -3.562 14.383 1 92.31 699 PRO A CA 1
ATOM 5226 C C . PRO A 1 699 ? 14.109 -3.154 15.844 1 92.31 699 PRO A C 1
ATOM 5228 O O . PRO A 1 699 ? 13.039 -2.664 16.219 1 92.31 699 PRO A O 1
ATOM 5231 N N . ASP A 1 700 ? 15.102 -3.291 16.703 1 90.38 700 ASP A N 1
ATOM 5232 C CA . ASP A 1 700 ? 14.953 -2.99 18.125 1 90.38 700 ASP A CA 1
ATOM 5233 C C . ASP A 1 700 ? 15.227 -1.514 18.406 1 90.38 700 ASP A C 1
ATOM 5235 O O . ASP A 1 700 ? 15.18 -1.075 19.547 1 90.38 700 ASP A O 1
ATOM 5239 N N . GLY A 1 701 ? 15.602 -0.785 17.375 1 92.38 701 GLY A N 1
ATOM 5240 C CA . GLY A 1 701 ? 15.836 0.642 17.531 1 92.38 701 GLY A CA 1
ATOM 5241 C C . GLY A 1 701 ? 17.297 0.998 17.641 1 92.38 701 GLY A C 1
ATOM 5242 O O . GLY A 1 701 ? 17.656 2.174 17.719 1 92.38 701 GLY A O 1
ATOM 5243 N N . THR A 1 702 ? 18.172 0.001 17.547 1 93.62 702 THR A N 1
ATOM 5244 C CA . THR A 1 702 ? 19.609 0.264 17.547 1 93.62 702 THR A CA 1
ATOM 5245 C C . THR A 1 702 ? 20.016 1.044 16.297 1 93.62 702 THR A C 1
ATOM 5247 O O . THR A 1 702 ? 19.688 0.646 15.18 1 93.62 702 THR A O 1
ATOM 5250 N N . LEU A 1 703 ? 20.672 2.111 16.516 1 92.88 703 LEU A N 1
ATOM 5251 C CA . LEU A 1 703 ? 21.203 2.896 15.414 1 92.88 703 LEU A CA 1
ATOM 5252 C C . LEU A 1 703 ? 22.562 2.361 14.969 1 92.88 703 LEU A C 1
ATOM 5254 O O . LEU A 1 703 ? 23.453 2.158 15.797 1 92.88 703 LEU A O 1
ATOM 5258 N N . VAL A 1 704 ? 22.734 2.166 13.703 1 93.69 704 VAL A N 1
ATOM 5259 C CA . VAL A 1 704 ? 23.969 1.625 13.156 1 93.69 704 VAL A CA 1
ATOM 5260 C C . VAL A 1 704 ? 24.531 2.58 12.102 1 93.69 704 VAL A C 1
ATOM 5262 O O . VAL A 1 704 ? 23.828 2.973 11.172 1 93.69 704 VAL A O 1
ATOM 5265 N N . VAL A 1 705 ? 25.703 3.006 12.266 1 93.75 705 VAL A N 1
ATOM 5266 C CA . VAL A 1 705 ? 26.516 3.666 11.242 1 93.75 705 VAL A CA 1
ATOM 5267 C C . VAL A 1 705 ? 27.656 2.742 10.812 1 93.75 705 VAL A C 1
ATOM 5269 O O . VAL A 1 705 ? 28.5 2.367 11.625 1 93.75 705 VAL A O 1
ATOM 5272 N N . GLU A 1 706 ? 27.688 2.363 9.609 1 94.5 706 GLU A N 1
ATOM 5273 C CA . GLU A 1 706 ? 28.672 1.383 9.156 1 94.5 706 GLU A CA 1
ATOM 5274 C C . GLU A 1 706 ? 29.891 2.066 8.555 1 94.5 706 GLU A C 1
ATOM 5276 O O . GLU A 1 706 ? 29.766 3.107 7.898 1 94.5 706 GLU A O 1
ATOM 5281 N N . ALA A 1 707 ? 30.984 1.432 8.828 1 94.38 707 ALA A N 1
ATOM 5282 C CA . ALA A 1 707 ? 32.188 1.84 8.078 1 94.38 707 ALA A CA 1
ATOM 5283 C C . ALA A 1 707 ? 32.031 1.49 6.602 1 94.38 707 ALA A C 1
ATOM 5285 O O . ALA A 1 707 ? 31.406 0.498 6.246 1 94.38 707 ALA A O 1
ATOM 5286 N N . GLY A 1 708 ? 32.594 2.338 5.734 1 94.94 708 GLY A N 1
ATOM 5287 C CA . GLY A 1 708 ? 32.531 2.076 4.305 1 94.94 708 GLY A CA 1
ATOM 5288 C C . GLY A 1 708 ? 32.469 3.338 3.467 1 94.94 708 GLY A C 1
ATOM 5289 O O . GLY A 1 708 ? 32.781 4.43 3.955 1 94.94 708 GLY A O 1
ATOM 5290 N N . THR A 1 709 ? 32.25 3.088 2.221 1 96.25 709 THR A N 1
ATOM 5291 C CA . THR A 1 709 ? 32.188 4.184 1.261 1 96.25 709 THR A CA 1
ATOM 5292 C C . THR A 1 709 ? 30.781 4.742 1.163 1 96.25 709 THR A C 1
ATOM 5294 O O . THR A 1 709 ? 29.797 3.986 1.159 1 96.25 709 THR A O 1
ATOM 5297 N N . TYR A 1 710 ? 30.703 6.016 1.169 1 97.31 710 TYR A N 1
ATOM 5298 C CA . TYR A 1 710 ? 29.453 6.758 0.966 1 97.31 710 TYR A CA 1
ATOM 5299 C C . TYR A 1 710 ? 29.578 7.711 -0.219 1 97.31 710 TYR A C 1
ATOM 5301 O O . TYR A 1 710 ? 30.688 7.957 -0.713 1 97.31 710 TYR A O 1
ATOM 5309 N N . LEU A 1 711 ? 28.438 8.141 -0.726 1 97.56 711 LEU A N 1
ATOM 5310 C CA . LEU A 1 711 ? 28.375 9.125 -1.799 1 97.56 711 LEU A CA 1
ATOM 5311 C C . LEU A 1 711 ? 27.547 10.336 -1.378 1 97.56 711 LEU A C 1
ATOM 5313 O O . LEU A 1 711 ? 26.516 10.18 -0.711 1 97.56 711 LEU A O 1
ATOM 5317 N N . ALA A 1 712 ? 28 11.492 -1.705 1 97.94 712 ALA A N 1
ATOM 5318 C CA . ALA A 1 712 ? 27.266 12.742 -1.55 1 97.94 712 ALA A CA 1
ATOM 5319 C C . ALA A 1 712 ? 26.875 13.328 -2.906 1 97.94 712 ALA A C 1
ATOM 5321 O O . ALA A 1 712 ? 27.734 13.508 -3.779 1 97.94 712 ALA A O 1
ATOM 5322 N N . HIS A 1 713 ? 25.609 13.555 -3.098 1 98.25 713 HIS A N 1
ATOM 5323 C CA . HIS A 1 713 ? 25.094 14.188 -4.305 1 98.25 713 HIS A CA 1
ATOM 5324 C C . HIS A 1 713 ? 24.516 15.57 -3.998 1 98.25 713 HIS A C 1
ATOM 5326 O O . HIS A 1 713 ? 23.797 15.742 -3.016 1 98.25 713 HIS A O 1
ATOM 5332 N N . VAL A 1 714 ? 24.844 16.547 -4.773 1 98.5 714 VAL A N 1
ATOM 5333 C CA . VAL A 1 714 ? 24.281 17.891 -4.613 1 98.5 714 VAL A CA 1
ATOM 5334 C C . VAL A 1 714 ? 23.594 18.328 -5.902 1 98.5 714 VAL A C 1
ATOM 5336 O O . VAL A 1 714 ? 24.109 18.094 -7 1 98.5 714 VAL A O 1
ATOM 5339 N N . GLY A 1 715 ? 22.453 18.828 -5.848 1 98.31 715 GLY A N 1
ATOM 5340 C CA . GLY A 1 715 ? 21.703 19.312 -7 1 98.31 715 GLY A CA 1
ATOM 5341 C C . GLY A 1 715 ? 20.422 20.031 -6.621 1 98.31 715 GLY A C 1
ATOM 5342 O O . GLY A 1 715 ? 20.25 20.453 -5.477 1 98.31 715 GLY A O 1
ATOM 5343 N N . GLY A 1 716 ? 19.562 20.203 -7.621 1 97.88 716 GLY A N 1
ATOM 5344 C CA . GLY A 1 716 ? 18.344 20.969 -7.434 1 97.88 716 GLY A CA 1
ATOM 5345 C C . GLY A 1 716 ? 17.141 20.094 -7.152 1 97.88 716 GLY A C 1
ATOM 5346 O O . GLY A 1 716 ? 16.047 20.609 -6.887 1 97.88 716 GLY A O 1
ATOM 5347 N N . ASP A 1 717 ? 17.281 18.797 -7.211 1 98.31 717 ASP A N 1
ATOM 5348 C CA . ASP A 1 717 ? 16.234 17.828 -6.875 1 98.31 717 ASP A CA 1
ATOM 5349 C C . ASP A 1 717 ? 16.828 16.453 -6.578 1 98.31 717 ASP A C 1
ATOM 5351 O O . ASP A 1 717 ? 18.031 16.312 -6.445 1 98.31 717 ASP A O 1
ATOM 5355 N N . SER A 1 718 ? 15.969 15.445 -6.344 1 98.44 718 SER A N 1
ATOM 5356 C CA . SER A 1 718 ? 16.406 14.141 -5.863 1 98.44 718 SER A CA 1
ATOM 5357 C C . SER A 1 718 ? 17.156 13.375 -6.949 1 98.44 718 SER A C 1
ATOM 5359 O O . SER A 1 718 ? 17.734 12.32 -6.688 1 98.44 718 SER A O 1
ATOM 5361 N N . LEU A 1 719 ? 17.297 13.867 -8.219 1 96.88 719 LEU A N 1
ATOM 5362 C CA . LEU A 1 719 ? 18.016 13.211 -9.312 1 96.88 719 LEU A CA 1
ATOM 5363 C C . LEU A 1 719 ? 19.375 13.836 -9.516 1 96.88 719 LEU A C 1
ATOM 5365 O O . LEU A 1 719 ? 20 13.664 -10.57 1 96.88 719 LEU A O 1
ATOM 5369 N N . ALA A 1 720 ? 19.859 14.531 -8.562 1 95.25 720 ALA A N 1
ATOM 5370 C CA . ALA A 1 720 ? 21.141 15.203 -8.633 1 95.25 720 ALA A CA 1
ATOM 5371 C C . ALA A 1 720 ? 22.219 14.266 -9.18 1 95.25 720 ALA A C 1
ATOM 5373 O O . ALA A 1 720 ? 22.312 13.109 -8.766 1 95.25 720 ALA A O 1
ATOM 5374 N N . THR A 1 721 ? 23.094 14.789 -10.062 1 92.06 721 THR A N 1
ATOM 5375 C CA . THR A 1 721 ? 24.047 13.93 -10.75 1 92.06 721 THR A CA 1
ATOM 5376 C C . THR A 1 721 ? 25.469 14.227 -10.281 1 92.06 721 THR A C 1
ATOM 5378 O O . THR A 1 721 ? 26.391 13.438 -10.523 1 92.06 721 THR A O 1
ATOM 5381 N N . ARG A 1 722 ? 25.703 15.422 -9.734 1 94.19 722 ARG A N 1
ATOM 5382 C CA . ARG A 1 722 ? 27.031 15.75 -9.219 1 94.19 722 ARG A CA 1
ATOM 5383 C C . ARG A 1 722 ? 27.297 15.031 -7.902 1 94.19 722 ARG A C 1
ATOM 5385 O O . ARG A 1 722 ? 26.531 15.172 -6.945 1 94.19 722 ARG A O 1
ATOM 5392 N N . SER A 1 723 ? 28.359 14.281 -7.844 1 96.75 723 SER A N 1
ATOM 5393 C CA . SER A 1 723 ? 28.578 13.469 -6.656 1 96.75 723 SER A CA 1
ATOM 5394 C C . SER A 1 723 ? 30.062 13.359 -6.328 1 96.75 723 SER A C 1
ATOM 5396 O O . SER A 1 723 ? 30.906 13.625 -7.18 1 96.75 723 SER A O 1
ATOM 5398 N N . ALA A 1 724 ? 30.344 13.086 -5.129 1 97.69 724 ALA A N 1
ATOM 5399 C CA . ALA A 1 724 ? 31.688 12.789 -4.617 1 97.69 724 ALA A CA 1
ATOM 5400 C C . ALA A 1 724 ? 31.625 11.734 -3.516 1 97.69 724 ALA A C 1
ATOM 5402 O O . ALA A 1 724 ? 30.656 11.688 -2.746 1 97.69 724 ALA A O 1
ATOM 5403 N N . GLY A 1 725 ? 32.688 10.953 -3.424 1 96.81 725 GLY A N 1
ATOM 5404 C CA . GLY A 1 725 ? 32.75 9.898 -2.426 1 96.81 725 GLY A CA 1
ATOM 5405 C C . GLY A 1 725 ? 33.469 10.312 -1.155 1 96.81 725 GLY A C 1
ATOM 5406 O O . GLY A 1 725 ? 34.312 11.203 -1.178 1 96.81 725 GLY A O 1
ATOM 5407 N N . PHE A 1 726 ? 33.062 9.695 -0.069 1 96.19 726 PHE A N 1
ATOM 5408 C CA . PHE A 1 726 ? 33.781 9.797 1.21 1 96.19 726 PHE A CA 1
ATOM 5409 C C . PHE A 1 726 ? 33.656 8.484 1.981 1 96.19 726 PHE A C 1
ATOM 5411 O O . PHE A 1 726 ? 32.969 7.559 1.559 1 96.19 726 PHE A O 1
ATOM 5418 N N . THR A 1 727 ? 34.438 8.398 3.098 1 95.31 727 THR A N 1
ATOM 5419 C CA . THR A 1 727 ? 34.469 7.137 3.832 1 95.31 727 THR A CA 1
ATOM 5420 C C . THR A 1 727 ? 34.188 7.367 5.312 1 95.31 727 THR A C 1
ATOM 5422 O O . THR A 1 727 ? 34.625 8.352 5.895 1 95.31 727 THR A O 1
ATOM 5425 N N . VAL A 1 728 ? 33.375 6.516 5.812 1 93.81 728 VAL A N 1
ATOM 5426 C CA . VAL A 1 728 ? 33.312 6.348 7.262 1 93.81 728 VAL A CA 1
ATOM 5427 C C . VAL A 1 728 ? 34.312 5.301 7.707 1 93.81 728 VAL A C 1
ATOM 5429 O O . VAL A 1 728 ? 34.219 4.129 7.336 1 93.81 728 VAL A O 1
ATOM 5432 N N . GLU A 1 729 ? 35.188 5.656 8.492 1 90.44 729 GLU A N 1
ATOM 5433 C CA . GLU A 1 729 ? 36.344 4.805 8.82 1 90.44 729 GLU A CA 1
ATOM 5434 C C . GLU A 1 729 ? 36 3.812 9.922 1 90.44 729 GLU A C 1
ATOM 5436 O O . GLU A 1 729 ? 36.406 2.65 9.875 1 90.44 729 GLU A O 1
ATOM 5441 N N . THR A 1 730 ? 35.344 4.395 10.867 1 88.62 730 THR A N 1
ATOM 5442 C CA . THR A 1 730 ? 34.906 3.541 11.969 1 88.62 730 THR A CA 1
ATOM 5443 C C . THR A 1 730 ? 33.406 3.643 12.172 1 88.62 730 THR A C 1
ATOM 5445 O O . THR A 1 730 ? 32.844 4.742 12.32 1 88.62 730 THR A O 1
ATOM 5448 N N . GLY A 1 731 ? 32.812 2.453 12.164 1 89.44 731 GLY A N 1
ATOM 5449 C CA . GLY A 1 731 ? 31.375 2.412 12.383 1 89.44 731 GLY A CA 1
ATOM 5450 C C . GLY A 1 731 ? 30.984 2.633 13.836 1 89.44 731 GLY A C 1
ATOM 5451 O O . GLY A 1 731 ? 31.844 2.807 14.695 1 89.44 731 GLY A O 1
ATOM 5452 N N . TRP A 1 732 ? 29.688 2.633 14.062 1 87.19 732 TRP A N 1
ATOM 5453 C CA . TRP A 1 732 ? 29.141 2.848 15.398 1 87.19 732 TRP A CA 1
ATOM 5454 C C . TRP A 1 732 ? 27.797 2.139 15.562 1 87.19 732 TRP A C 1
ATOM 5456 O O . TRP A 1 732 ? 27.016 2.051 14.617 1 87.19 732 TRP A O 1
ATOM 5466 N N . ARG A 1 733 ? 27.609 1.6 16.734 1 88.62 733 ARG A N 1
ATOM 5467 C CA . ARG A 1 733 ? 26.344 0.989 17.125 1 88.62 733 ARG A CA 1
ATOM 5468 C C . ARG A 1 733 ? 25.875 1.525 18.484 1 88.62 733 ARG A C 1
ATOM 5470 O O . ARG A 1 733 ? 26.578 1.4 19.484 1 88.62 733 ARG A O 1
ATOM 5477 N N . GLY A 1 734 ? 24.734 2.244 18.438 1 85.94 734 GLY A N 1
ATOM 5478 C CA . GLY A 1 734 ? 24.172 2.803 19.656 1 85.94 734 GLY A CA 1
ATOM 5479 C C . GLY A 1 734 ? 22.844 2.184 20.047 1 85.94 734 GLY A C 1
ATOM 5480 O O . GLY A 1 734 ? 21.953 2.023 19.203 1 85.94 734 GLY A O 1
ATOM 5481 N N . PRO A 1 735 ? 22.656 1.74 21.281 1 82.62 735 PRO A N 1
ATOM 5482 C CA . PRO A 1 735 ? 21.391 1.132 21.688 1 82.62 735 PRO A CA 1
ATOM 5483 C C . PRO A 1 735 ? 20.234 2.133 21.719 1 82.62 735 PRO A C 1
ATOM 5485 O O . PRO A 1 735 ? 20.469 3.344 21.781 1 82.62 735 PRO A O 1
ATOM 5488 N N . PRO A 1 736 ? 19.016 1.511 21.703 1 78.38 736 PRO A N 1
ATOM 5489 C CA . PRO A 1 736 ? 17.844 2.383 21.734 1 78.38 736 PRO A CA 1
ATOM 5490 C C . PRO A 1 736 ? 17.781 3.246 23 1 78.38 736 PRO A C 1
ATOM 5492 O O . PRO A 1 736 ? 18.125 2.777 24.078 1 78.38 736 PRO A O 1
ATOM 5495 N N . GLY A 1 737 ? 17.453 4.465 22.922 1 70.88 737 GLY A N 1
ATOM 5496 C CA . GLY A 1 737 ? 17.25 5.328 24.062 1 70.88 737 GLY A CA 1
ATOM 5497 C C . GLY A 1 737 ? 18.531 5.953 24.578 1 70.88 737 GLY A C 1
ATOM 5498 O O . GLY A 1 737 ? 18.516 6.695 25.562 1 70.88 737 GLY A O 1
ATOM 5499 N N . SER A 1 738 ? 19.594 5.547 24.109 1 64.75 738 SER A N 1
ATOM 5500 C CA . SER A 1 738 ? 20.828 6.227 24.5 1 64.75 738 SER A CA 1
ATOM 5501 C C . SER A 1 738 ? 20.781 7.711 24.156 1 64.75 738 SER A C 1
ATOM 5503 O O . SER A 1 738 ? 20.016 8.117 23.281 1 64.75 738 SER A O 1
ATOM 5505 N N . ASP A 1 739 ? 21.328 8.445 25.062 1 56.94 739 ASP A N 1
ATOM 5506 C CA . ASP A 1 739 ? 21.391 9.883 24.797 1 56.94 739 ASP A CA 1
ATOM 5507 C C . ASP A 1 739 ? 21.734 10.164 23.344 1 56.94 739 ASP A C 1
ATOM 5509 O O . ASP A 1 739 ? 21.188 11.086 22.734 1 56.94 739 ASP A O 1
ATOM 5513 N N . GLU A 1 740 ? 22.469 9.266 22.953 1 51.34 740 GLU A N 1
ATOM 5514 C CA . GLU A 1 740 ? 22.922 9.422 21.562 1 51.34 740 GLU A CA 1
ATOM 5515 C C . GLU A 1 740 ? 21.797 9.102 20.578 1 51.34 740 GLU A C 1
ATOM 5517 O O . GLU A 1 740 ? 21.625 9.812 19.594 1 51.34 740 GLU A O 1
ATOM 5522 N N . ALA A 1 741 ? 21.016 8.141 20.984 1 51.12 741 ALA A N 1
ATOM 5523 C CA . ALA A 1 741 ? 19.906 7.742 20.125 1 51.12 741 ALA A CA 1
ATOM 5524 C C . ALA A 1 741 ? 18.766 8.75 20.188 1 51.12 741 ALA A C 1
ATOM 5526 O O . ALA A 1 741 ? 18.078 8.984 19.203 1 51.12 741 ALA A O 1
ATOM 5527 N N . ARG A 1 742 ? 18.672 9.414 21.266 1 53 742 ARG A N 1
ATOM 5528 C CA . ARG A 1 742 ? 17.609 10.391 21.484 1 53 742 ARG A CA 1
ATOM 5529 C C . ARG A 1 742 ? 17.922 11.703 20.766 1 53 742 ARG A C 1
ATOM 5531 O O . ARG A 1 742 ? 17 12.414 20.344 1 53 742 ARG A O 1
ATOM 5538 N N . ARG A 1 743 ? 19.219 11.953 20.469 1 50.59 743 ARG A N 1
ATOM 5539 C CA . ARG A 1 743 ? 19.625 13.195 19.812 1 50.59 743 ARG A CA 1
ATOM 5540 C C . ARG A 1 743 ? 19.547 13.07 18.297 1 50.59 743 ARG A C 1
ATOM 5542 O O . ARG A 1 743 ? 19.312 14.062 17.594 1 50.59 743 ARG A O 1
ATOM 5549 N N . MET B 1 1 ? 0.045 -115.312 18.141 1 16.09 1 MET B N 1
ATOM 5550 C CA . MET B 1 1 ? -0.355 -113.938 18.453 1 16.09 1 MET B CA 1
ATOM 5551 C C . MET B 1 1 ? 0.865 -113 18.578 1 16.09 1 MET B C 1
ATOM 5553 O O . MET B 1 1 ? 0.753 -111.875 19.047 1 16.09 1 MET B O 1
ATOM 5557 N N . ARG B 1 2 ? 2.059 -113.75 18.516 1 18.66 2 ARG B N 1
ATOM 5558 C CA . ARG B 1 2 ? 3.092 -112.812 18.969 1 18.66 2 ARG B CA 1
ATOM 5559 C C . ARG B 1 2 ? 3.125 -111.562 18.125 1 18.66 2 ARG B C 1
ATOM 5561 O O . ARG B 1 2 ? 3.789 -110.562 18.469 1 18.66 2 ARG B O 1
ATOM 5568 N N . ARG B 1 3 ? 2.59 -111.5 16.922 1 15.54 3 ARG B N 1
ATOM 5569 C CA . ARG B 1 3 ? 3.473 -111.312 15.773 1 15.54 3 ARG B CA 1
ATOM 5570 C C . ARG B 1 3 ? 3.881 -109.812 15.672 1 15.54 3 ARG B C 1
ATOM 5572 O O . ARG B 1 3 ? 5.066 -109.5 15.547 1 15.54 3 ARG B O 1
ATOM 5579 N N . LEU B 1 4 ? 3.266 -108.875 14.859 1 17.97 4 LEU B N 1
ATOM 5580 C CA . LEU B 1 4 ? 3.852 -108.188 13.719 1 17.97 4 LEU B CA 1
ATOM 5581 C C . LEU B 1 4 ? 4.324 -106.812 14.117 1 17.97 4 LEU B C 1
ATOM 5583 O O . LEU B 1 4 ? 3.51 -105.875 14.344 1 17.97 4 LEU B O 1
ATOM 5587 N N . ALA B 1 5 ? 5.27 -106.625 15.109 1 25.23 5 ALA B N 1
ATOM 5588 C CA . ALA B 1 5 ? 5.832 -105.438 15.727 1 25.23 5 ALA B CA 1
ATOM 5589 C C . ALA B 1 5 ? 6.516 -104.562 14.695 1 25.23 5 ALA B C 1
ATOM 5591 O O . ALA B 1 5 ? 7.625 -104.875 14.242 1 25.23 5 ALA B O 1
ATOM 5592 N N . ARG B 1 6 ? 5.789 -104.062 13.633 1 22.23 6 ARG B N 1
ATOM 5593 C CA . ARG B 1 6 ? 6.363 -103.438 12.445 1 22.23 6 ARG B CA 1
ATOM 5594 C C . ARG B 1 6 ? 7.176 -102.188 12.812 1 22.23 6 ARG B C 1
ATOM 5596 O O . ARG B 1 6 ? 6.625 -101.188 13.289 1 22.23 6 ARG B O 1
ATOM 5603 N N . TRP B 1 7 ? 8.352 -102.375 13.312 1 22.62 7 TRP B N 1
ATOM 5604 C CA . TRP B 1 7 ? 9.219 -101.375 13.961 1 22.62 7 TRP B CA 1
ATOM 5605 C C . TRP B 1 7 ? 9.477 -100.188 13.039 1 22.62 7 TRP B C 1
ATOM 5607 O O . TRP B 1 7 ? 9.32 -99 13.453 1 22.62 7 TRP B O 1
ATOM 5617 N N . ILE B 1 8 ? 10.273 -100.312 11.906 1 23.98 8 ILE B N 1
ATOM 5618 C CA . ILE B 1 8 ? 11.586 -99.688 11.883 1 23.98 8 ILE B CA 1
ATOM 5619 C C . ILE B 1 8 ? 11.43 -98.188 11.523 1 23.98 8 ILE B C 1
ATOM 5621 O O . ILE B 1 8 ? 11.945 -97.312 12.227 1 23.98 8 ILE B O 1
ATOM 5625 N N . ILE B 1 9 ? 11.727 -97.688 10.211 1 23.75 9 ILE B N 1
ATOM 5626 C CA . ILE B 1 9 ? 12.859 -96.938 9.656 1 23.75 9 ILE B CA 1
ATOM 5627 C C . ILE B 1 9 ? 12.516 -95.438 9.555 1 23.75 9 ILE B C 1
ATOM 5629 O O . ILE B 1 9 ? 11.57 -95.062 8.859 1 23.75 9 ILE B O 1
ATOM 5633 N N . ARG B 1 10 ? 12.797 -94.5 10.586 1 26.95 10 ARG B N 1
ATOM 5634 C CA . ARG B 1 10 ? 12.656 -93.062 10.703 1 26.95 10 ARG B CA 1
ATOM 5635 C C . ARG B 1 10 ? 13.477 -92.312 9.641 1 26.95 10 ARG B C 1
ATOM 5637 O O . ARG B 1 10 ? 14.703 -92.5 9.57 1 26.95 10 ARG B O 1
ATOM 5644 N N . GLY B 1 11 ? 13.07 -92.25 8.383 1 22.86 11 GLY B N 1
ATOM 5645 C CA . GLY B 1 11 ? 13.75 -91.5 7.336 1 22.86 11 GLY B CA 1
ATOM 5646 C C . GLY B 1 11 ? 14.039 -90.062 7.715 1 22.86 11 GLY B C 1
ATOM 5647 O O . GLY B 1 11 ? 13.172 -89.375 8.242 1 22.86 11 GLY B O 1
ATOM 5648 N N . ALA B 1 12 ? 15.344 -89.688 8.156 1 26.89 12 ALA B N 1
ATOM 5649 C CA . ALA B 1 12 ? 15.969 -88.375 8.414 1 26.89 12 ALA B CA 1
ATOM 5650 C C . ALA B 1 12 ? 15.812 -87.5 7.211 1 26.89 12 ALA B C 1
ATOM 5652 O O . ALA B 1 12 ? 16.391 -87.75 6.148 1 26.89 12 ALA B O 1
ATOM 5653 N N . ALA B 1 13 ? 14.656 -86.938 6.902 1 27.92 13 ALA B N 1
ATOM 5654 C CA . ALA B 1 13 ? 14.609 -85.938 5.859 1 27.92 13 ALA B CA 1
ATOM 5655 C C . ALA B 1 13 ? 15.547 -84.75 6.184 1 27.92 13 ALA B C 1
ATOM 5657 O O . ALA B 1 13 ? 15.469 -84.188 7.266 1 27.92 13 ALA B O 1
ATOM 5658 N N . ALA B 1 14 ? 16.844 -84.75 5.727 1 27.39 14 ALA B N 1
ATOM 5659 C CA . ALA B 1 14 ? 17.797 -83.625 5.688 1 27.39 14 ALA B CA 1
ATOM 5660 C C . ALA B 1 14 ? 17.125 -82.375 5.191 1 27.39 14 ALA B C 1
ATOM 5662 O O . ALA B 1 14 ? 16.656 -82.312 4.059 1 27.39 14 ALA B O 1
ATOM 5663 N N . TRP B 1 15 ? 16.469 -81.625 6.055 1 27.66 15 TRP B N 1
ATOM 5664 C CA . TRP B 1 15 ? 15.984 -80.312 5.723 1 27.66 15 TRP B CA 1
ATOM 5665 C C . TRP B 1 15 ? 17.109 -79.438 5.215 1 27.66 15 TRP B C 1
ATOM 5667 O O . TRP B 1 15 ? 18.094 -79.188 5.926 1 27.66 15 TRP B O 1
ATOM 5677 N N . ALA B 1 16 ? 17.594 -79.5 3.93 1 32.69 16 ALA B N 1
ATOM 5678 C CA . ALA B 1 16 ? 18.453 -78.5 3.332 1 32.69 16 ALA B CA 1
ATOM 5679 C C . ALA B 1 16 ? 17.922 -77.125 3.605 1 32.69 16 ALA B C 1
ATOM 5681 O O . ALA B 1 16 ? 16.828 -76.75 3.139 1 32.69 16 ALA B O 1
ATOM 5682 N N . VAL B 1 17 ? 18.281 -76.562 4.727 1 32.22 17 VAL B N 1
ATOM 5683 C CA . VAL B 1 17 ? 18.094 -75.125 4.969 1 32.22 17 VAL B CA 1
ATOM 5684 C C . VAL B 1 17 ? 18.75 -74.312 3.844 1 32.22 17 VAL B C 1
ATOM 5686 O O . VAL B 1 17 ? 19.969 -74.438 3.641 1 32.22 17 VAL B O 1
ATOM 5689 N N . VAL B 1 18 ? 18.078 -74.25 2.689 1 31.8 18 VAL B N 1
ATOM 5690 C CA . VAL B 1 18 ? 18.578 -73.188 1.788 1 31.8 18 VAL B CA 1
ATOM 5691 C C . VAL B 1 18 ? 18.766 -71.875 2.561 1 31.8 18 VAL B C 1
ATOM 5693 O O . VAL B 1 18 ? 17.797 -71.312 3.084 1 31.8 18 VAL B O 1
ATOM 5696 N N . LEU B 1 19 ? 19.938 -71.75 3.213 1 33.09 19 LEU B N 1
ATOM 5697 C CA . LEU B 1 19 ? 20.344 -70.438 3.676 1 33.09 19 LEU B CA 1
ATOM 5698 C C . LEU B 1 19 ? 20.156 -69.375 2.586 1 33.09 19 LEU B C 1
ATOM 5700 O O . LEU B 1 19 ? 20.797 -69.438 1.539 1 33.09 19 LEU B O 1
ATOM 5704 N N . GLY B 1 20 ? 18.906 -68.938 2.393 1 32.34 20 GLY B N 1
ATOM 5705 C CA . GLY B 1 20 ? 18.719 -67.75 1.567 1 32.34 20 GLY B CA 1
ATOM 5706 C C . GLY B 1 20 ? 19.719 -66.688 1.858 1 32.34 20 GLY B C 1
ATOM 5707 O O . GLY B 1 20 ? 20.062 -66.438 3.018 1 32.34 20 GLY B O 1
ATOM 5708 N N . ALA B 1 21 ? 20.703 -66.375 0.968 1 38.16 21 ALA B N 1
ATOM 5709 C CA . ALA B 1 21 ? 21.594 -65.25 1.029 1 38.16 21 ALA B CA 1
ATOM 5710 C C . ALA B 1 21 ? 20.875 -64 1.581 1 38.16 21 ALA B C 1
ATOM 5712 O O . ALA B 1 21 ? 19.734 -63.719 1.207 1 38.16 21 ALA B O 1
ATOM 5713 N N . PRO B 1 22 ? 21.234 -63.625 2.773 1 36.5 22 PRO B N 1
ATOM 5714 C CA . PRO B 1 22 ? 20.609 -62.406 3.24 1 36.5 22 PRO B CA 1
ATOM 5715 C C . PRO B 1 22 ? 20.469 -61.344 2.135 1 36.5 22 PRO B C 1
ATOM 5717 O O . PRO B 1 22 ? 21.266 -61.344 1.2 1 36.5 22 PRO B O 1
ATOM 5720 N N . ALA B 1 23 ? 19.297 -61.062 1.767 1 42.19 23 ALA B N 1
ATOM 5721 C CA . ALA B 1 23 ? 19.016 -59.875 0.966 1 42.19 23 ALA B CA 1
ATOM 5722 C C . ALA B 1 23 ? 20.031 -58.75 1.242 1 42.19 23 ALA B C 1
ATOM 5724 O O . ALA B 1 23 ? 20.328 -58.469 2.4 1 42.19 23 ALA B O 1
ATOM 5725 N N . SER B 1 24 ? 20.984 -58.469 0.47 1 38.16 24 SER B N 1
ATOM 5726 C CA . SER B 1 24 ? 21.891 -57.312 0.563 1 38.16 24 SER B CA 1
ATOM 5727 C C . SER B 1 24 ? 21.172 -56.094 1.162 1 38.16 24 SER B C 1
ATOM 5729 O O . SER B 1 24 ? 20.141 -55.656 0.64 1 38.16 24 SER B O 1
ATOM 5731 N N . ALA B 1 25 ? 21.125 -55.875 2.348 1 46.72 25 ALA B N 1
ATOM 5732 C CA . ALA B 1 25 ? 20.578 -54.75 3.068 1 46.72 25 ALA B CA 1
ATOM 5733 C C . ALA B 1 25 ? 20.859 -53.438 2.332 1 46.72 25 ALA B C 1
ATOM 5735 O O . ALA B 1 25 ? 22.016 -53.062 2.135 1 46.72 25 ALA B O 1
ATOM 5736 N N . VAL B 1 26 ? 20 -52.969 1.478 1 54.88 26 VAL B N 1
ATOM 5737 C CA . VAL B 1 26 ? 20.125 -51.625 0.865 1 54.88 26 VAL B CA 1
ATOM 5738 C C . VAL B 1 26 ? 20.594 -50.625 1.91 1 54.88 26 VAL B C 1
ATOM 5740 O O . VAL B 1 26 ? 19.984 -50.5 2.979 1 54.88 26 VAL B O 1
ATOM 5743 N N . GLU B 1 27 ? 21.859 -50.25 1.968 1 69.75 27 GLU B N 1
ATOM 5744 C CA . GLU B 1 27 ? 22.438 -49.219 2.814 1 69.75 27 GLU B CA 1
ATOM 5745 C C . GLU B 1 27 ? 21.484 -48.031 2.973 1 69.75 27 GLU B C 1
ATOM 5747 O O . GLU B 1 27 ? 20.875 -47.594 1.999 1 69.75 27 GLU B O 1
ATOM 5752 N N . PRO B 1 28 ? 21.219 -47.594 4.238 1 87.38 28 PRO B N 1
ATOM 5753 C CA . PRO B 1 28 ? 20.391 -46.438 4.48 1 87.38 28 PRO B CA 1
ATOM 5754 C C . PRO B 1 28 ? 20.797 -45.219 3.641 1 87.38 28 PRO B C 1
ATOM 5756 O O . PRO B 1 28 ? 21.984 -45.031 3.355 1 87.38 28 PRO B O 1
ATOM 5759 N N . VAL B 1 29 ? 19.938 -44.531 2.969 1 91.44 29 VAL B N 1
ATOM 5760 C CA . VAL B 1 29 ? 20.125 -43.375 2.094 1 91.44 29 VAL B CA 1
ATOM 5761 C C . VAL B 1 29 ? 21.172 -42.438 2.699 1 91.44 29 VAL B C 1
ATOM 5763 O O . VAL B 1 29 ? 22.047 -41.938 1.99 1 91.44 29 VAL B O 1
ATOM 5766 N N . GLU B 1 30 ? 21.188 -42.281 3.975 1 94.25 30 GLU B N 1
ATOM 5767 C CA . GLU B 1 30 ? 22.109 -41.344 4.637 1 94.25 30 GLU B CA 1
ATOM 5768 C C . GLU B 1 30 ? 23.547 -41.844 4.52 1 94.25 30 GLU B C 1
ATOM 5770 O O . GLU B 1 30 ? 24.469 -41.031 4.363 1 94.25 30 GLU B O 1
ATOM 5775 N N . SER B 1 31 ? 23.75 -43.062 4.602 1 95.56 31 SER B N 1
ATOM 5776 C CA . SER B 1 31 ? 25.094 -43.625 4.461 1 95.56 31 SER B CA 1
ATOM 5777 C C . SER B 1 31 ? 25.609 -43.469 3.037 1 95.56 31 SER B C 1
ATOM 5779 O O . SER B 1 31 ? 26.797 -43.156 2.834 1 95.56 31 SER B O 1
ATOM 5781 N N . ARG B 1 32 ? 24.75 -43.688 2.129 1 95.94 32 ARG B N 1
ATOM 5782 C CA . ARG B 1 32 ? 25.141 -43.5 0.731 1 95.94 32 ARG B CA 1
ATOM 5783 C C . ARG B 1 32 ? 25.5 -42.062 0.446 1 95.94 32 ARG B C 1
ATOM 5785 O O . ARG B 1 32 ? 26.453 -41.781 -0.299 1 95.94 32 ARG B O 1
ATOM 5792 N N . ILE B 1 33 ? 24.797 -41.125 1.031 1 97.69 33 ILE B N 1
ATOM 5793 C CA . ILE B 1 33 ? 25.062 -39.688 0.873 1 97.69 33 ILE B CA 1
ATOM 5794 C C . ILE B 1 33 ? 26.438 -39.375 1.433 1 97.69 33 ILE B C 1
ATOM 5796 O O . ILE B 1 33 ? 27.234 -38.688 0.773 1 97.69 33 ILE B O 1
ATOM 5800 N N . GLU B 1 34 ? 26.734 -39.875 2.607 1 97.06 34 GLU B N 1
ATOM 5801 C CA . GLU B 1 34 ? 28.016 -39.594 3.234 1 97.06 34 GLU B CA 1
ATOM 5802 C C . GLU B 1 34 ? 29.172 -40.188 2.426 1 97.06 34 GLU B C 1
ATOM 5804 O O . GLU B 1 34 ? 30.234 -39.562 2.332 1 97.06 34 GLU B O 1
ATOM 5809 N N . THR B 1 35 ? 28.953 -41.312 1.899 1 96.75 35 THR B N 1
ATOM 5810 C CA . THR B 1 35 ? 29.969 -41.969 1.073 1 96.75 35 THR B CA 1
ATOM 5811 C C . THR B 1 35 ? 30.266 -41.125 -0.169 1 96.75 35 THR B C 1
ATOM 5813 O O . THR B 1 35 ? 31.422 -40.906 -0.528 1 96.75 35 THR B O 1
ATOM 5816 N N . LEU B 1 36 ? 29.234 -40.688 -0.785 1 97.19 36 LEU B N 1
ATOM 5817 C CA . LEU B 1 36 ? 29.406 -39.844 -1.966 1 97.19 36 LEU B CA 1
ATOM 5818 C C . LEU B 1 36 ? 30.094 -38.531 -1.606 1 97.19 36 LEU B C 1
ATOM 5820 O O . LEU B 1 36 ? 31.016 -38.094 -2.311 1 97.19 36 LEU B O 1
ATOM 5824 N N . LEU B 1 37 ? 29.672 -37.906 -0.53 1 97.5 37 LEU B N 1
ATOM 5825 C CA . LEU B 1 37 ? 30.219 -36.625 -0.075 1 97.5 37 LEU B CA 1
ATOM 5826 C C . LEU B 1 37 ? 31.719 -36.75 0.192 1 97.5 37 LEU B C 1
ATOM 5828 O O . LEU B 1 37 ? 32.469 -35.844 -0.142 1 97.5 37 LEU B O 1
ATOM 5832 N N . ALA B 1 38 ? 32.125 -37.812 0.714 1 97.19 38 ALA B N 1
ATOM 5833 C CA . ALA B 1 38 ? 33.531 -38.031 1.068 1 97.19 38 ALA B CA 1
ATOM 5834 C C . ALA B 1 38 ? 34.406 -38.188 -0.181 1 97.19 38 ALA B C 1
ATOM 5836 O O . ALA B 1 38 ? 35.594 -37.906 -0.147 1 97.19 38 ALA B O 1
ATOM 5837 N N . ARG B 1 39 ? 33.812 -38.594 -1.223 1 97.94 39 ARG B N 1
ATOM 5838 C CA . ARG B 1 39 ? 34.531 -38.844 -2.457 1 97.94 39 ARG B CA 1
ATOM 5839 C C . ARG B 1 39 ? 34.562 -37.594 -3.326 1 97.94 39 ARG B C 1
ATOM 5841 O O . ARG B 1 39 ? 35.375 -37.5 -4.258 1 97.94 39 ARG B O 1
ATOM 5848 N N . MET B 1 40 ? 33.812 -36.594 -3.043 1 98.31 40 MET B N 1
ATOM 5849 C CA . MET B 1 40 ? 33.656 -35.406 -3.883 1 98.31 40 MET B CA 1
ATOM 5850 C C . MET B 1 40 ? 34.812 -34.438 -3.645 1 98.31 40 MET B C 1
ATOM 5852 O O . MET B 1 40 ? 35.25 -34.25 -2.504 1 98.31 40 MET B O 1
ATOM 5856 N N . THR B 1 41 ? 35.281 -33.875 -4.727 1 98.06 41 THR B N 1
ATOM 5857 C CA . THR B 1 41 ? 36.125 -32.688 -4.609 1 98.06 41 THR B CA 1
ATOM 5858 C C . THR B 1 41 ? 35.312 -31.453 -4.277 1 98.06 41 THR B C 1
ATOM 5860 O O . THR B 1 41 ? 34.062 -31.484 -4.348 1 98.06 41 THR B O 1
ATOM 5863 N N . LEU B 1 42 ? 35.969 -30.391 -3.91 1 98.12 42 LEU B N 1
ATOM 5864 C CA . LEU B 1 42 ? 35.281 -29.156 -3.627 1 98.12 42 LEU B CA 1
ATOM 5865 C C . LEU B 1 42 ? 34.531 -28.641 -4.863 1 98.12 42 LEU B C 1
ATOM 5867 O O . LEU B 1 42 ? 33.438 -28.094 -4.758 1 98.12 42 LEU B O 1
ATOM 5871 N N . GLU B 1 43 ? 35.125 -28.812 -6.008 1 98.06 43 GLU B N 1
ATOM 5872 C CA . GLU B 1 43 ? 34.531 -28.391 -7.27 1 98.06 43 GLU B CA 1
ATOM 5873 C C . GLU B 1 43 ? 33.281 -29.188 -7.582 1 98.06 43 GLU B C 1
ATOM 5875 O O . GLU B 1 43 ? 32.281 -28.641 -8.039 1 98.06 43 GLU B O 1
ATOM 5880 N N . GLU B 1 44 ? 33.375 -30.484 -7.332 1 98.19 44 GLU B N 1
ATOM 5881 C CA . GLU B 1 44 ? 32.219 -31.344 -7.539 1 98.19 44 GLU B CA 1
ATOM 5882 C C . GLU B 1 44 ? 31.094 -30.984 -6.57 1 98.19 44 GLU B C 1
ATOM 5884 O O . GLU B 1 44 ? 29.906 -31.031 -6.938 1 98.19 44 GLU B O 1
ATOM 5889 N N . LYS B 1 45 ? 31.469 -30.672 -5.312 1 98.69 45 LYS B N 1
ATOM 5890 C CA . LYS B 1 45 ? 30.469 -30.219 -4.34 1 98.69 45 LYS B CA 1
ATOM 5891 C C . LYS B 1 45 ? 29.797 -28.938 -4.816 1 98.69 45 LYS B C 1
ATOM 5893 O O . LYS B 1 45 ? 28.562 -28.844 -4.805 1 98.69 45 LYS B O 1
ATOM 5898 N N . ALA B 1 46 ? 30.547 -27.984 -5.238 1 98.69 46 ALA B N 1
ATOM 5899 C CA . ALA B 1 46 ? 30.016 -26.734 -5.773 1 98.69 46 ALA B CA 1
ATOM 5900 C C . ALA B 1 46 ? 29.141 -27 -6.996 1 98.69 46 ALA B C 1
ATOM 5902 O O . ALA B 1 46 ? 28.141 -26.312 -7.211 1 98.69 46 ALA B O 1
ATOM 5903 N N . GLY B 1 47 ? 29.531 -27.938 -7.801 1 98.44 47 GLY B N 1
ATOM 5904 C CA . GLY B 1 47 ? 28.75 -28.328 -8.961 1 98.44 47 GLY B CA 1
ATOM 5905 C C . GLY B 1 47 ? 27.359 -28.812 -8.609 1 98.44 47 GLY B C 1
ATOM 5906 O O . GLY B 1 47 ? 26.391 -28.531 -9.32 1 98.44 47 GLY B O 1
ATOM 5907 N N . GLN B 1 48 ? 27.203 -29.547 -7.508 1 98.56 48 GLN B N 1
ATOM 5908 C CA . GLN B 1 48 ? 25.906 -30.031 -7.059 1 98.56 48 GLN B CA 1
ATOM 5909 C C . GLN B 1 48 ? 24.984 -28.875 -6.648 1 98.56 48 GLN B C 1
ATOM 5911 O O . GLN B 1 48 ? 23.766 -29.031 -6.637 1 98.56 48 GLN B O 1
ATOM 5916 N N . LEU B 1 49 ? 25.578 -27.703 -6.332 1 98.88 49 LEU B N 1
ATOM 5917 C CA . LEU B 1 49 ? 24.828 -26.547 -5.875 1 98.88 49 LEU B CA 1
ATOM 5918 C C . LEU B 1 49 ? 24.547 -25.594 -7.023 1 98.88 49 LEU B C 1
ATOM 5920 O O . LEU B 1 49 ? 24.078 -24.469 -6.805 1 98.88 49 LEU B O 1
ATOM 5924 N N . ASN B 1 50 ? 24.875 -26.016 -8.258 1 98.38 50 ASN B N 1
ATOM 5925 C CA . ASN B 1 50 ? 24.781 -25.188 -9.453 1 98.38 50 ASN B CA 1
ATOM 5926 C C . ASN B 1 50 ? 23.625 -25.609 -10.344 1 98.38 50 ASN B C 1
ATOM 5928 O O . ASN B 1 50 ? 23.625 -26.703 -10.914 1 98.38 50 ASN B O 1
ATOM 5932 N N . LEU B 1 51 ? 22.594 -24.812 -10.398 1 98.19 51 LEU B N 1
ATOM 5933 C CA . LEU B 1 51 ? 21.438 -24.984 -11.281 1 98.19 51 LEU B CA 1
ATOM 5934 C C . LEU B 1 51 ? 21.547 -24.094 -12.508 1 98.19 51 LEU B C 1
ATOM 5936 O O . LEU B 1 51 ? 21.5 -22.859 -12.383 1 98.19 51 LEU B O 1
ATOM 5940 N N . ILE B 1 52 ? 21.656 -24.672 -13.688 1 96.69 52 ILE B N 1
ATOM 5941 C CA . ILE B 1 52 ? 21.891 -23.875 -14.883 1 96.69 52 ILE B CA 1
ATOM 5942 C C . ILE B 1 52 ? 20.688 -23.969 -15.82 1 96.69 52 ILE B C 1
ATOM 5944 O O . ILE B 1 52 ? 19.875 -24.891 -15.695 1 96.69 52 ILE B O 1
ATOM 5948 N N . SER B 1 53 ? 20.594 -23 -16.688 1 94.81 53 SER B N 1
ATOM 5949 C CA . SER B 1 53 ? 19.547 -23 -17.703 1 94.81 53 SER B CA 1
ATOM 5950 C C . SER B 1 53 ? 20.094 -23.391 -19.078 1 94.81 53 SER B C 1
ATOM 5952 O O . SER B 1 53 ? 21.312 -23.312 -19.297 1 94.81 53 SER B O 1
ATOM 5954 N N . HIS B 1 54 ? 19.266 -23.797 -19.891 1 84.81 54 HIS B N 1
ATOM 5955 C CA . HIS B 1 54 ? 19.641 -24.172 -21.266 1 84.81 54 HIS B CA 1
ATOM 5956 C C . HIS B 1 54 ? 20.172 -22.969 -22.031 1 84.81 54 HIS B C 1
ATOM 5958 O O . HIS B 1 54 ? 21.062 -23.125 -22.875 1 84.81 54 HIS B O 1
ATOM 5964 N N . GLU B 1 55 ? 19.672 -21.766 -21.734 1 77.12 55 GLU B N 1
ATOM 5965 C CA . GLU B 1 55 ? 20.094 -20.516 -22.391 1 77.12 55 GLU B CA 1
ATOM 5966 C C . GLU B 1 55 ? 20.781 -19.578 -21.406 1 77.12 55 GLU B C 1
ATOM 5968 O O . GLU B 1 55 ? 20.562 -19.688 -20.188 1 77.12 55 GLU B O 1
ATOM 5973 N N . PRO B 1 56 ? 21.641 -18.875 -21.938 1 68.69 56 PRO B N 1
ATOM 5974 C CA . PRO B 1 56 ? 21.969 -18.625 -23.344 1 68.69 56 PRO B CA 1
ATOM 5975 C C . PRO B 1 56 ? 23.125 -19.516 -23.844 1 68.69 56 PRO B C 1
ATOM 5977 O O . PRO B 1 56 ? 23.25 -19.734 -25.047 1 68.69 56 PRO B O 1
ATOM 5980 N N . ILE B 1 57 ? 23.969 -19.922 -22.906 1 69.56 57 ILE B N 1
ATOM 5981 C CA . ILE B 1 57 ? 25.125 -20.703 -23.312 1 69.56 57 ILE B CA 1
ATOM 5982 C C . ILE B 1 57 ? 25.141 -22.031 -22.562 1 69.56 57 ILE B C 1
ATOM 5984 O O . ILE B 1 57 ? 25.234 -22.047 -21.328 1 69.56 57 ILE B O 1
ATOM 5988 N N . LEU B 1 58 ? 24.922 -23.031 -23.297 1 82.31 58 LEU B N 1
ATOM 5989 C CA . LEU B 1 58 ? 24.953 -24.359 -22.703 1 82.31 58 LEU B CA 1
ATOM 5990 C C . LEU B 1 58 ? 26.25 -25.094 -23.078 1 82.31 58 LEU B C 1
ATOM 5992 O O . LEU B 1 58 ? 26.516 -25.297 -24.266 1 82.31 58 LEU B O 1
ATOM 5996 N N . ASP B 1 59 ? 27.078 -25.312 -22.078 1 87.94 59 ASP B N 1
ATOM 5997 C CA . ASP B 1 59 ? 28.25 -26.188 -22.203 1 87.94 59 ASP B CA 1
ATOM 5998 C C . ASP B 1 59 ? 27.906 -27.609 -21.766 1 87.94 59 ASP B C 1
ATOM 6000 O O . ASP B 1 59 ? 28 -27.938 -20.578 1 87.94 59 ASP B O 1
ATOM 6004 N N . LEU B 1 60 ? 27.641 -28.453 -22.688 1 88.5 60 LEU B N 1
ATOM 6005 C CA . LEU B 1 60 ? 27.219 -29.812 -22.406 1 88.5 60 LEU B CA 1
ATOM 6006 C C . LEU B 1 60 ? 28.297 -30.562 -21.625 1 88.5 60 LEU B C 1
ATOM 6008 O O . LEU B 1 60 ? 27.984 -31.438 -20.812 1 88.5 60 LEU B O 1
ATOM 6012 N N . ASP B 1 61 ? 29.516 -30.203 -21.828 1 92.44 61 ASP B N 1
ATOM 6013 C CA . ASP B 1 61 ? 30.609 -30.922 -21.172 1 92.44 61 ASP B CA 1
ATOM 6014 C C . ASP B 1 61 ? 30.641 -30.625 -19.672 1 92.44 61 ASP B C 1
ATOM 6016 O O . ASP B 1 61 ? 31.281 -31.344 -18.906 1 92.44 61 ASP B O 1
ATOM 6020 N N . SER B 1 62 ? 29.984 -29.562 -19.328 1 94.94 62 SER B N 1
ATOM 6021 C CA . SER B 1 62 ? 29.922 -29.234 -17.906 1 94.94 62 SER B CA 1
ATOM 6022 C C . SER B 1 62 ? 29.234 -30.344 -17.109 1 94.94 62 SER B C 1
ATOM 6024 O O . SER B 1 62 ? 29.547 -30.547 -15.93 1 94.94 62 SER B O 1
ATOM 6026 N N . PHE B 1 63 ? 28.359 -31.094 -17.734 1 95.5 63 PHE B N 1
ATOM 6027 C CA . PHE B 1 63 ? 27.688 -32.219 -17.094 1 95.5 63 PHE B CA 1
ATOM 6028 C C . PHE B 1 63 ? 28.672 -33.344 -16.812 1 95.5 63 PHE B C 1
ATOM 6030 O O . PHE B 1 63 ? 28.703 -33.906 -15.711 1 95.5 63 PHE B O 1
ATOM 6037 N N . ARG B 1 64 ? 29.5 -33.625 -17.766 1 94.94 64 ARG B N 1
ATOM 6038 C CA . ARG B 1 64 ? 30.484 -34.688 -17.656 1 94.94 64 ARG B CA 1
ATOM 6039 C C . ARG B 1 64 ? 31.547 -34.344 -16.609 1 94.94 64 ARG B C 1
ATOM 6041 O O . ARG B 1 64 ? 32.062 -35.25 -15.945 1 94.94 64 ARG B O 1
ATOM 6048 N N . ARG B 1 65 ? 31.75 -33.062 -16.453 1 96.44 65 ARG B N 1
ATOM 6049 C CA . ARG B 1 65 ? 32.75 -32.625 -15.523 1 96.44 65 ARG B CA 1
ATOM 6050 C C . ARG B 1 65 ? 32.219 -32.531 -14.109 1 96.44 65 ARG B C 1
ATOM 6052 O O . ARG B 1 65 ? 32.938 -32.156 -13.172 1 96.44 65 ARG B O 1
ATOM 6059 N N . GLY B 1 66 ? 30.969 -32.844 -13.914 1 95.88 66 GLY B N 1
ATOM 6060 C CA . GLY B 1 66 ? 30.344 -32.812 -12.594 1 95.88 66 GLY B CA 1
ATOM 6061 C C . GLY B 1 66 ? 30.125 -31.391 -12.078 1 95.88 66 GLY B C 1
ATOM 6062 O O . GLY B 1 66 ? 30.109 -31.172 -10.867 1 95.88 66 GLY B O 1
ATOM 6063 N N . GLU B 1 67 ? 29.906 -30.406 -13.008 1 96.88 67 GLU B N 1
ATOM 6064 C CA . GLU B 1 67 ? 29.812 -29 -12.633 1 96.88 67 GLU B CA 1
ATOM 6065 C C . GLU B 1 67 ? 28.375 -28.562 -12.445 1 96.88 67 GLU B C 1
ATOM 6067 O O . GLU B 1 67 ? 28.109 -27.406 -12.102 1 96.88 67 GLU B O 1
ATOM 6072 N N . VAL B 1 68 ? 27.438 -29.469 -12.703 1 97.31 68 VAL B N 1
ATOM 6073 C CA . VAL B 1 68 ? 26.016 -29.125 -12.719 1 97.31 68 VAL B CA 1
ATOM 6074 C C . VAL B 1 68 ? 25.234 -30.109 -11.867 1 97.31 68 VAL B C 1
ATOM 6076 O O . VAL B 1 68 ? 25.375 -31.328 -12.023 1 97.31 68 VAL B O 1
ATOM 6079 N N . GLY B 1 69 ?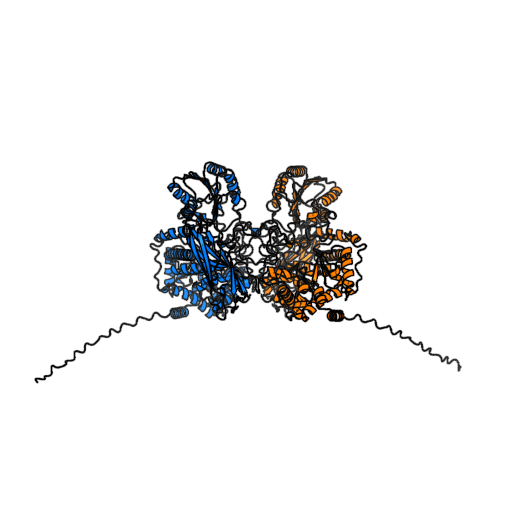 24.469 -29.562 -10.938 1 97.62 69 GLY B N 1
ATOM 6080 C CA . GLY B 1 69 ? 23.656 -30.406 -10.094 1 97.62 69 GLY B CA 1
ATOM 6081 C C . GLY B 1 69 ? 22.188 -30.453 -10.523 1 97.62 69 GLY B C 1
ATOM 6082 O O . GLY B 1 69 ? 21.484 -31.422 -10.227 1 97.62 69 GLY B O 1
ATOM 6083 N N . ALA B 1 70 ? 21.766 -29.438 -11.188 1 97.81 70 ALA B N 1
ATOM 6084 C CA . ALA B 1 70 ? 20.375 -29.328 -11.625 1 97.81 70 ALA B CA 1
ATOM 6085 C C . ALA B 1 70 ? 20.281 -28.484 -12.898 1 97.81 70 ALA B C 1
ATOM 6087 O O . ALA B 1 70 ? 21.172 -27.688 -13.203 1 97.81 70 ALA B O 1
ATOM 6088 N N . ILE B 1 71 ? 19.203 -28.719 -13.648 1 96.75 71 ILE B N 1
ATOM 6089 C CA . ILE B 1 71 ? 18.969 -27.938 -14.859 1 96.75 71 ILE B CA 1
ATOM 6090 C C . ILE B 1 71 ? 17.531 -27.438 -14.875 1 96.75 71 ILE B C 1
ATOM 6092 O O . ILE B 1 71 ? 16.641 -28.047 -14.273 1 96.75 71 ILE B O 1
ATOM 6096 N N . ILE B 1 72 ? 17.281 -26.25 -15.523 1 95.75 72 ILE B N 1
ATOM 6097 C CA . ILE B 1 72 ? 15.953 -25.656 -15.703 1 95.75 72 ILE B CA 1
ATOM 6098 C C . ILE B 1 72 ? 15.758 -25.25 -17.156 1 95.75 72 ILE B C 1
ATOM 6100 O O . ILE B 1 72 ? 16.734 -24.984 -17.875 1 95.75 72 ILE B O 1
ATOM 6104 N N . ASN B 1 73 ? 14.539 -25.297 -17.688 1 92.31 73 ASN B N 1
ATOM 6105 C CA . ASN B 1 73 ? 14.102 -24.875 -19.016 1 92.31 73 ASN B CA 1
ATOM 6106 C C . ASN B 1 73 ? 14.555 -25.859 -20.094 1 92.31 73 ASN B C 1
ATOM 6108 O O . ASN B 1 73 ? 14.797 -25.469 -21.234 1 92.31 73 ASN B O 1
ATOM 6112 N N . PHE B 1 74 ? 14.867 -27.094 -19.703 1 87.56 74 PHE B N 1
ATOM 6113 C CA . PHE B 1 74 ? 15 -28.219 -20.625 1 87.56 74 PHE B CA 1
ATOM 6114 C C . PHE B 1 74 ? 13.641 -28.828 -20.922 1 87.56 74 PHE B C 1
ATOM 6116 O O . PHE B 1 74 ? 13.18 -29.703 -20.172 1 87.56 74 PHE B O 1
ATOM 6123 N N . ASN B 1 75 ? 13.062 -28.344 -22.016 1 85.06 75 ASN B N 1
ATOM 6124 C CA . ASN B 1 75 ? 11.625 -28.547 -22.141 1 85.06 75 ASN B CA 1
ATOM 6125 C C . ASN B 1 75 ? 11.297 -29.609 -23.188 1 85.06 75 ASN B C 1
ATOM 6127 O O . ASN B 1 75 ? 10.281 -29.516 -23.875 1 85.06 75 ASN B O 1
ATOM 6131 N N . ASN B 1 76 ? 12.242 -30.516 -23.406 1 88.69 76 ASN B N 1
ATOM 6132 C CA . ASN B 1 76 ? 11.922 -31.672 -24.234 1 88.69 76 ASN B CA 1
ATOM 6133 C C . ASN B 1 76 ? 12.719 -32.906 -23.812 1 88.69 76 ASN B C 1
ATOM 6135 O O . ASN B 1 76 ? 13.812 -32.781 -23.25 1 88.69 76 ASN B O 1
ATOM 6139 N N . ALA B 1 77 ? 12.188 -34.062 -24.156 1 92.38 77 ALA B N 1
ATOM 6140 C CA . ALA B 1 77 ? 12.695 -35.344 -23.688 1 92.38 77 ALA B CA 1
ATOM 6141 C C . ALA B 1 77 ? 14.102 -35.625 -24.219 1 92.38 77 ALA B C 1
ATOM 6143 O O . ALA B 1 77 ? 14.938 -36.188 -23.516 1 92.38 77 ALA B O 1
ATOM 6144 N N . GLY B 1 78 ? 14.336 -35.188 -25.422 1 93.31 78 GLY B N 1
ATOM 6145 C CA . GLY B 1 78 ? 15.648 -35.406 -26.016 1 93.31 78 GLY B CA 1
ATOM 6146 C C . GLY B 1 78 ? 16.75 -34.656 -25.281 1 93.31 78 GLY B C 1
ATOM 6147 O O . GLY B 1 78 ? 17.812 -35.25 -25.016 1 93.31 78 GLY B O 1
ATOM 6148 N N . LEU B 1 79 ? 16.516 -33.469 -25.016 1 92.12 79 LEU B N 1
ATOM 6149 C CA . LEU B 1 79 ? 17.5 -32.656 -24.328 1 92.12 79 LEU B CA 1
ATOM 6150 C C . LEU B 1 79 ? 17.734 -33.156 -22.906 1 92.12 79 LEU B C 1
ATOM 6152 O O . LEU B 1 79 ? 18.859 -33.188 -22.422 1 92.12 79 LEU B O 1
ATOM 6156 N N . VAL B 1 80 ? 16.703 -33.5 -22.234 1 94.38 80 VAL B N 1
ATOM 6157 C CA . VAL B 1 80 ? 16.797 -34.031 -20.875 1 94.38 80 VAL B CA 1
ATOM 6158 C C . VAL B 1 80 ? 17.578 -35.344 -20.875 1 94.38 80 VAL B C 1
ATOM 6160 O O . VAL B 1 80 ? 18.453 -35.531 -20.031 1 94.38 80 VAL B O 1
ATOM 6163 N N . ALA B 1 81 ? 17.266 -36.125 -21.828 1 94.69 81 ALA B N 1
ATOM 6164 C CA . ALA B 1 81 ? 17.938 -37.438 -21.938 1 94.69 81 ALA B CA 1
ATOM 6165 C C . ALA B 1 81 ? 19.438 -37.219 -22.172 1 94.69 81 ALA B C 1
ATOM 6167 O O . ALA B 1 81 ? 20.266 -37.938 -21.609 1 94.69 81 ALA B O 1
ATOM 6168 N N . GLN B 1 82 ? 19.734 -36.344 -23.016 1 94.44 82 GLN B N 1
ATOM 6169 C CA . GLN B 1 82 ? 21.141 -36.062 -23.312 1 94.44 82 GLN B CA 1
ATOM 6170 C C . GLN B 1 82 ? 21.875 -35.562 -22.078 1 94.44 82 GLN B C 1
ATOM 6172 O O . GLN B 1 82 ? 22.969 -36.031 -21.766 1 94.44 82 GLN B O 1
ATOM 6177 N N . ALA B 1 83 ? 21.312 -34.625 -21.359 1 94.56 83 ALA B N 1
ATOM 6178 C CA . ALA B 1 83 ? 21.922 -34.062 -20.141 1 94.56 83 ALA B CA 1
ATOM 6179 C C . ALA B 1 83 ? 22.109 -35.156 -19.078 1 94.56 83 ALA B C 1
ATOM 6181 O O . ALA B 1 83 ? 23.156 -35.219 -18.438 1 94.56 83 ALA B O 1
ATOM 6182 N N . ASP B 1 84 ? 21.109 -35.938 -18.906 1 93.75 84 ASP B N 1
ATOM 6183 C CA . ASP B 1 84 ? 21.156 -37.031 -17.922 1 93.75 84 ASP B CA 1
ATOM 6184 C C . ASP B 1 84 ? 22.25 -38.031 -18.25 1 93.75 84 ASP B C 1
ATOM 6186 O O . ASP B 1 84 ? 23 -38.438 -17.359 1 93.75 84 ASP B O 1
ATOM 6190 N N . ARG B 1 85 ? 22.344 -38.375 -19.469 1 95.19 85 ARG B N 1
ATOM 6191 C CA . ARG B 1 85 ? 23.375 -39.312 -19.906 1 95.19 85 ARG B CA 1
ATOM 6192 C C . ARG B 1 85 ? 24.766 -38.781 -19.609 1 95.19 85 ARG B C 1
ATOM 6194 O O . ARG B 1 85 ? 25.625 -39.5 -19.125 1 95.19 85 ARG B O 1
ATOM 6201 N N . LEU B 1 86 ? 24.938 -37.562 -19.953 1 96.12 86 LEU B N 1
ATOM 6202 C CA . LEU B 1 86 ? 26.25 -36.969 -19.75 1 96.12 86 LEU B CA 1
ATOM 6203 C C . LEU B 1 86 ? 26.578 -36.844 -18.266 1 96.12 86 LEU B C 1
ATOM 6205 O O . LEU B 1 86 ? 27.719 -37.031 -17.859 1 96.12 86 LEU B O 1
ATOM 6209 N N . ALA B 1 87 ? 25.625 -36.5 -17.438 1 96.12 87 ALA B N 1
ATOM 6210 C CA . ALA B 1 87 ? 25.844 -36.375 -16 1 96.12 87 ALA B CA 1
ATOM 6211 C C . ALA B 1 87 ? 26.219 -37.75 -15.398 1 96.12 87 ALA B C 1
ATOM 6213 O O . ALA B 1 87 ? 27.109 -37.812 -14.562 1 96.12 87 ALA B O 1
ATOM 6214 N N . ARG B 1 88 ? 25.578 -38.781 -15.797 1 95.81 88 ARG B N 1
ATOM 6215 C CA . ARG B 1 88 ? 25.812 -40.125 -15.281 1 95.81 88 ARG B CA 1
ATOM 6216 C C . ARG B 1 88 ? 27.156 -40.688 -15.766 1 95.81 88 ARG B C 1
ATOM 6218 O O . ARG B 1 88 ? 27.703 -41.625 -15.188 1 95.81 88 ARG B O 1
ATOM 6225 N N . ALA B 1 89 ? 27.641 -40.062 -16.766 1 95.25 89 ALA B N 1
ATOM 6226 C CA . ALA B 1 89 ? 28.953 -40.438 -17.281 1 95.25 89 ALA B CA 1
ATOM 6227 C C . ALA B 1 89 ? 30.062 -39.719 -16.531 1 95.25 89 ALA B C 1
ATOM 6229 O O . ALA B 1 89 ? 31.25 -40 -16.766 1 95.25 89 ALA B O 1
ATOM 6230 N N . SER B 1 90 ? 29.766 -38.812 -15.703 1 96.44 90 SER B N 1
ATOM 6231 C CA . SER B 1 90 ? 30.766 -38.156 -14.891 1 96.44 90 SER B CA 1
ATOM 6232 C C . SER B 1 90 ? 31.453 -39.125 -13.938 1 96.44 90 SER B C 1
ATOM 6234 O O . SER B 1 90 ? 31.047 -40.281 -13.812 1 96.44 90 SER B O 1
ATOM 6236 N N . ARG B 1 91 ? 32.531 -38.625 -13.211 1 97 91 ARG B N 1
ATOM 6237 C CA . ARG B 1 91 ? 33.375 -39.469 -12.352 1 97 91 ARG B CA 1
ATOM 6238 C C . ARG B 1 91 ? 32.531 -40.188 -11.312 1 97 91 ARG B C 1
ATOM 6240 O O . ARG B 1 91 ? 32.781 -41.375 -11.016 1 97 91 ARG B O 1
ATOM 6247 N N . LEU B 1 92 ? 31.516 -39.469 -10.781 1 97.19 92 LEU B N 1
ATOM 6248 C CA . LEU B 1 92 ? 30.75 -40.062 -9.688 1 97.19 92 LEU B CA 1
ATOM 6249 C C . LEU B 1 92 ? 29.359 -40.469 -10.148 1 97.19 92 LEU B C 1
ATOM 6251 O O . LEU B 1 92 ? 28.578 -41.031 -9.383 1 97.19 92 LEU B O 1
ATOM 6255 N N . GLY B 1 93 ? 28.938 -40.125 -11.391 1 96.62 93 GLY B N 1
ATOM 6256 C CA . GLY B 1 93 ? 27.688 -40.562 -12 1 96.62 93 GLY B CA 1
ATOM 6257 C C . GLY B 1 93 ? 26.453 -40.031 -11.273 1 96.62 93 GLY B C 1
ATOM 6258 O O . GLY B 1 93 ? 25.453 -40.75 -11.18 1 96.62 93 GLY B O 1
ATOM 6259 N N . ILE B 1 94 ? 26.5 -38.875 -10.695 1 97.19 94 ILE B N 1
ATOM 6260 C CA . ILE B 1 94 ? 25.375 -38.312 -9.945 1 97.19 94 ILE B CA 1
ATOM 6261 C C . ILE B 1 94 ? 24.328 -37.781 -10.906 1 97.19 94 ILE B C 1
ATOM 6263 O O . ILE B 1 94 ? 24.625 -36.938 -11.758 1 97.19 94 ILE B O 1
ATOM 6267 N N . PRO B 1 95 ? 23.078 -38.25 -10.844 1 97.06 95 PRO B N 1
ATOM 6268 C CA . PRO B 1 95 ? 22.031 -37.781 -11.75 1 97.06 95 PRO B CA 1
ATOM 6269 C C . PRO B 1 95 ? 21.656 -36.312 -11.516 1 97.06 95 PRO B C 1
ATOM 6271 O O . PRO B 1 95 ? 22.062 -35.719 -10.508 1 97.06 95 PRO B O 1
ATOM 6274 N N . LEU B 1 96 ? 20.828 -35.719 -12.461 1 96.56 96 LEU B N 1
ATOM 6275 C CA . LEU B 1 96 ? 20.469 -34.312 -12.406 1 96.56 96 LEU B CA 1
ATOM 6276 C C . LEU B 1 96 ? 19.062 -34.156 -11.852 1 96.56 96 LEU B C 1
ATOM 6278 O O . LEU B 1 96 ? 18.188 -34.969 -12.086 1 96.56 96 LEU B O 1
ATOM 6282 N N . LEU B 1 97 ? 18.859 -33.094 -11.062 1 97.62 97 LEU B N 1
ATOM 6283 C CA . LEU B 1 97 ? 17.516 -32.562 -10.922 1 97.62 97 LEU B CA 1
ATOM 6284 C C . LEU B 1 97 ? 17.109 -31.797 -12.18 1 97.62 97 LEU B C 1
ATOM 6286 O O . LEU B 1 97 ? 17.891 -31.031 -12.734 1 97.62 97 LEU B O 1
ATOM 6290 N N . VAL B 1 98 ? 15.969 -32.094 -12.703 1 97.06 98 VAL B N 1
ATOM 6291 C CA . VAL B 1 98 ? 15.438 -31.453 -13.906 1 97.06 98 VAL B CA 1
ATOM 6292 C C . VAL B 1 98 ? 14.164 -30.688 -13.57 1 97.06 98 VAL B C 1
ATOM 6294 O O . VAL B 1 98 ? 13.102 -31.281 -13.398 1 97.06 98 VAL B O 1
ATOM 6297 N N . GLY B 1 99 ? 14.328 -29.297 -13.586 1 96.56 99 GLY B N 1
ATOM 6298 C CA . GLY B 1 99 ? 13.227 -28.484 -13.094 1 96.56 99 GLY B CA 1
ATOM 6299 C C . GLY B 1 99 ? 12.562 -27.656 -14.172 1 96.56 99 GLY B C 1
ATOM 6300 O O . GLY B 1 99 ? 13.188 -27.344 -15.195 1 96.56 99 GLY B O 1
ATOM 6301 N N . LEU B 1 100 ? 11.336 -27.359 -14 1 97.12 100 LEU B N 1
ATOM 6302 C CA . LEU B 1 100 ? 10.562 -26.422 -14.797 1 97.12 100 LEU B CA 1
ATOM 6303 C C . LEU B 1 100 ? 9.453 -25.797 -13.969 1 97.12 100 LEU B C 1
ATOM 6305 O O . LEU B 1 100 ? 8.984 -26.391 -12.992 1 97.12 100 LEU B O 1
ATOM 6309 N N . ASP B 1 101 ? 9.07 -24.578 -14.352 1 97.06 101 ASP B N 1
ATOM 6310 C CA . ASP B 1 101 ? 7.906 -23.938 -13.758 1 97.06 101 ASP B CA 1
ATOM 6311 C C . ASP B 1 101 ? 6.613 -24.547 -14.289 1 97.06 101 ASP B C 1
ATOM 6313 O O . ASP B 1 101 ? 6.062 -24.062 -15.281 1 97.06 101 ASP B O 1
ATOM 6317 N N . ILE B 1 102 ? 6.18 -25.5 -13.609 1 97.81 102 ILE B N 1
ATOM 6318 C CA . ILE B 1 102 ? 4.859 -26.031 -13.922 1 97.81 102 ILE B CA 1
ATOM 6319 C C . ILE B 1 102 ? 3.801 -25.312 -13.094 1 97.81 102 ILE B C 1
ATOM 6321 O O . ILE B 1 102 ? 3.312 -25.828 -12.094 1 97.81 102 ILE B O 1
ATOM 6325 N N . VAL B 1 103 ? 3.416 -24.141 -13.531 1 98 103 VAL B N 1
ATOM 6326 C CA . VAL B 1 103 ? 2.521 -23.266 -12.781 1 98 103 VAL B CA 1
ATOM 6327 C C . VAL B 1 103 ? 1.075 -23.719 -12.977 1 98 103 VAL B C 1
ATOM 6329 O O . VAL B 1 103 ? 0.307 -23.781 -12.016 1 98 103 VAL B O 1
ATOM 6332 N N . HIS B 1 104 ? 0.739 -23.984 -14.258 1 98.25 104 HIS B N 1
ATOM 6333 C CA . HIS B 1 104 ? -0.601 -24.484 -14.539 1 98.25 104 HIS B CA 1
ATOM 6334 C C . HIS B 1 104 ? -0.592 -25.453 -15.727 1 98.25 104 HIS B C 1
ATOM 6336 O O . HIS B 1 104 ? -1.542 -25.484 -16.516 1 98.25 104 HIS B O 1
ATOM 6342 N N . GLY B 1 105 ? 0.55 -26.125 -15.898 1 98 105 GLY B N 1
ATOM 6343 C CA . GLY B 1 105 ? 0.602 -27.188 -16.891 1 98 105 GLY B CA 1
ATOM 6344 C C . GLY B 1 105 ? 1.932 -27.266 -17.625 1 98 105 GLY B C 1
ATOM 6345 O O . GLY B 1 105 ? 2.76 -26.359 -17.5 1 98 105 GLY B O 1
ATOM 6346 N N . TYR B 1 106 ? 2.107 -28.375 -18.359 1 97.38 106 TYR B N 1
ATOM 6347 C CA . TYR B 1 106 ? 3.252 -28.547 -19.25 1 97.38 106 TYR B CA 1
ATOM 6348 C C . TYR B 1 106 ? 2.848 -28.359 -20.703 1 97.38 106 TYR B C 1
ATOM 6350 O O . TYR B 1 106 ? 3.033 -27.281 -21.266 1 97.38 106 TYR B O 1
ATOM 6358 N N . ARG B 1 107 ? 2.053 -29.281 -21.203 1 98 107 ARG B N 1
ATOM 6359 C CA . ARG B 1 107 ? 1.483 -29.156 -22.547 1 98 107 ARG B CA 1
ATOM 6360 C C . ARG B 1 107 ? -0.019 -28.906 -22.484 1 98 107 ARG B C 1
ATOM 6362 O O . ARG B 1 107 ? -0.534 -28.016 -23.156 1 98 107 ARG B O 1
ATOM 6369 N N . THR B 1 108 ? -0.707 -29.734 -21.703 1 98.62 108 THR B N 1
ATOM 6370 C CA . THR B 1 108 ? -2.086 -29.406 -21.359 1 98.62 108 THR B CA 1
ATOM 6371 C C . THR B 1 108 ? -2.139 -28.281 -20.328 1 98.62 108 THR B C 1
ATOM 6373 O O . THR B 1 108 ? -1.718 -28.453 -19.188 1 98.62 108 THR B O 1
ATOM 6376 N N . ILE B 1 109 ? -2.689 -27.203 -20.766 1 98.69 109 ILE B N 1
ATOM 6377 C CA . ILE B 1 109 ? -2.682 -26.031 -19.906 1 98.69 109 ILE B CA 1
ATOM 6378 C C . ILE B 1 109 ? -4.012 -25.922 -19.156 1 98.69 109 ILE B C 1
ATOM 6380 O O . ILE B 1 109 ? -5.07 -25.812 -19.781 1 98.69 109 ILE B O 1
ATOM 6384 N N . PHE B 1 110 ? -3.918 -26 -17.844 1 98.88 110 PHE B N 1
ATOM 6385 C CA . PHE B 1 110 ? -5.062 -25.797 -16.969 1 98.88 110 PHE B CA 1
ATOM 6386 C C . PHE B 1 110 ? -5.34 -24.312 -16.75 1 98.88 110 PHE B C 1
ATOM 6388 O O . PHE B 1 110 ? -4.566 -23.469 -17.203 1 98.88 110 PHE B O 1
ATOM 6395 N N . PRO B 1 111 ? -6.508 -23.969 -16.141 1 98.69 111 PRO B N 1
ATOM 6396 C CA . PRO B 1 111 ? -6.676 -22.562 -15.758 1 98.69 111 PRO B CA 1
ATOM 6397 C C . PRO B 1 111 ? -5.562 -22.062 -14.844 1 98.69 111 PRO B C 1
ATOM 6399 O O . PRO B 1 111 ? -4.91 -22.859 -14.172 1 98.69 111 PRO B O 1
ATOM 6402 N N . LEU B 1 112 ? -5.34 -20.766 -14.828 1 98.31 112 LEU B N 1
ATOM 6403 C CA . LEU B 1 112 ? -4.387 -20.156 -13.898 1 98.31 112 LEU B CA 1
ATOM 6404 C C . LEU B 1 112 ? -4.652 -20.625 -12.477 1 98.31 112 LEU B C 1
ATOM 6406 O O . LEU B 1 112 ? -5.789 -20.938 -12.117 1 98.31 112 LEU B O 1
ATOM 6410 N N . PRO B 1 113 ? -3.568 -20.625 -11.664 1 98.62 113 PRO B N 1
ATOM 6411 C CA . PRO B 1 113 ? -3.777 -21 -10.258 1 98.62 113 PRO B CA 1
ATOM 6412 C C . PRO B 1 113 ? -4.824 -20.125 -9.57 1 98.62 113 PRO B C 1
ATOM 6414 O O . PRO B 1 113 ? -5.66 -20.625 -8.82 1 98.62 113 PRO B O 1
ATOM 6417 N N . LEU B 1 114 ? -4.812 -18.844 -9.805 1 98.62 114 LEU B N 1
ATOM 6418 C CA . LEU B 1 114 ? -5.82 -17.969 -9.219 1 98.62 114 LEU B CA 1
ATOM 6419 C C . LEU B 1 114 ? -7.223 -18.391 -9.648 1 98.62 114 LEU B C 1
ATOM 6421 O O . LEU B 1 114 ? -8.156 -18.344 -8.852 1 98.62 114 LEU B O 1
ATOM 6425 N N . ALA B 1 115 ? -7.371 -18.75 -10.898 1 98.62 115 ALA B N 1
ATOM 6426 C CA . ALA B 1 115 ? -8.648 -19.25 -11.398 1 98.62 115 ALA B CA 1
ATOM 6427 C C . ALA B 1 115 ? -9.039 -20.547 -10.695 1 98.62 115 ALA B C 1
ATOM 6429 O O . ALA B 1 115 ? -10.18 -20.703 -10.258 1 98.62 115 ALA B O 1
ATOM 6430 N N . MET B 1 116 ? -8.094 -21.453 -10.586 1 98.62 116 MET B N 1
ATOM 6431 C CA . MET B 1 116 ? -8.391 -22.734 -9.938 1 98.62 116 MET B CA 1
ATOM 6432 C C . MET B 1 116 ? -8.781 -22.516 -8.477 1 98.62 116 MET B C 1
ATOM 6434 O O . MET B 1 116 ? -9.609 -23.25 -7.938 1 98.62 116 MET B O 1
ATOM 6438 N N . ALA B 1 117 ? -8.172 -21.5 -7.887 1 98.88 117 ALA B N 1
ATOM 6439 C CA . ALA B 1 117 ? -8.539 -21.172 -6.512 1 98.88 117 ALA B CA 1
ATOM 6440 C C . ALA B 1 117 ? -10.016 -20.812 -6.406 1 98.88 117 ALA B C 1
ATOM 6442 O O . ALA B 1 117 ? -10.641 -21.016 -5.363 1 98.88 117 ALA B O 1
ATOM 6443 N N . ALA B 1 118 ? -10.594 -20.344 -7.465 1 98.88 118 ALA B N 1
ATOM 6444 C CA . ALA B 1 118 ? -12.008 -19.953 -7.488 1 98.88 118 ALA B CA 1
ATOM 6445 C C . ALA B 1 118 ? -12.906 -21.172 -7.305 1 98.88 118 ALA B C 1
ATOM 6447 O O . ALA B 1 118 ? -14.086 -21.031 -6.988 1 98.88 118 ALA B O 1
ATOM 6448 N N . SER B 1 119 ? -12.391 -22.359 -7.508 1 98.81 119 SER B N 1
ATOM 6449 C CA . SER B 1 119 ? -13.172 -23.578 -7.301 1 98.81 119 SER B CA 1
ATOM 6450 C C . SER B 1 119 ? -13.375 -23.844 -5.812 1 98.81 119 SER B C 1
ATOM 6452 O O . SER B 1 119 ? -14.266 -24.609 -5.434 1 98.81 119 SER B O 1
ATOM 6454 N N . PHE B 1 120 ? -12.461 -23.359 -4.953 1 98.75 120 PHE B N 1
ATOM 6455 C CA . PHE B 1 120 ? -12.438 -23.625 -3.518 1 98.75 120 PHE B CA 1
ATOM 6456 C C . PHE B 1 120 ? -12.352 -25.109 -3.242 1 98.75 120 PHE B C 1
ATOM 6458 O O . PHE B 1 120 ? -12.758 -25.578 -2.174 1 98.75 120 PHE B O 1
ATOM 6465 N N . ASP B 1 121 ? -11.898 -25.891 -4.188 1 98.75 121 ASP B N 1
ATOM 6466 C CA . ASP B 1 121 ? -11.914 -27.344 -4.121 1 98.75 121 ASP B CA 1
ATOM 6467 C C . ASP B 1 121 ? -10.492 -27.906 -4.059 1 98.75 121 ASP B C 1
ATOM 6469 O O . ASP B 1 121 ? -9.883 -28.172 -5.094 1 98.75 121 ASP B O 1
ATOM 6473 N N . ALA B 1 122 ? -10.086 -28.219 -2.879 1 98.69 122 ALA B N 1
ATOM 6474 C CA . ALA B 1 122 ? -8.734 -28.734 -2.684 1 98.69 122 ALA B CA 1
ATOM 6475 C C . ALA B 1 122 ? -8.539 -30.062 -3.402 1 98.69 122 ALA B C 1
ATOM 6477 O O . ALA B 1 122 ? -7.453 -30.359 -3.902 1 98.69 122 ALA B O 1
ATOM 6478 N N . GLY B 1 123 ? -9.57 -30.844 -3.418 1 98.81 123 GLY B N 1
ATOM 6479 C CA . GLY B 1 123 ? -9.492 -32.094 -4.133 1 98.81 123 GLY B CA 1
ATOM 6480 C C . GLY B 1 123 ? -9.25 -31.938 -5.621 1 98.81 123 GLY B C 1
ATOM 6481 O O . GLY B 1 123 ? -8.414 -32.625 -6.203 1 98.81 123 GLY B O 1
ATOM 6482 N N . LEU B 1 124 ? -9.969 -31.031 -6.227 1 98.81 124 LEU B N 1
ATOM 6483 C CA . LEU B 1 124 ? -9.789 -30.75 -7.645 1 98.81 124 LEU B CA 1
ATOM 6484 C C . LEU B 1 124 ? -8.391 -30.219 -7.922 1 98.81 124 LEU B C 1
ATOM 6486 O O . LEU B 1 124 ? -7.746 -30.625 -8.891 1 98.81 124 LEU B O 1
ATOM 6490 N N . VAL B 1 125 ? -7.918 -29.328 -7.086 1 98.88 125 VAL B N 1
ATOM 6491 C CA . VAL B 1 125 ? -6.602 -28.719 -7.25 1 98.88 125 VAL B CA 1
ATOM 6492 C C . VAL B 1 125 ? -5.516 -29.781 -7.125 1 98.88 125 VAL B C 1
ATOM 6494 O O . VAL B 1 125 ? -4.531 -29.766 -7.867 1 98.88 125 VAL B O 1
ATOM 6497 N N . ARG B 1 126 ? -5.695 -30.75 -6.219 1 98.88 126 ARG B N 1
ATOM 6498 C CA . ARG B 1 126 ? -4.742 -31.844 -6.066 1 98.88 126 ARG B CA 1
ATOM 6499 C C . ARG B 1 126 ? -4.703 -32.719 -7.316 1 98.88 126 ARG B C 1
ATOM 6501 O O . ARG B 1 126 ? -3.627 -33.031 -7.816 1 98.88 126 ARG B O 1
ATOM 6508 N N . ARG B 1 127 ? -5.891 -33.062 -7.848 1 98.88 127 ARG B N 1
ATOM 6509 C CA . ARG B 1 127 ? -5.961 -33.906 -9.055 1 98.88 127 ARG B CA 1
ATOM 6510 C C . ARG B 1 127 ? -5.32 -33.188 -10.242 1 98.88 127 ARG B C 1
ATOM 6512 O O . ARG B 1 127 ? -4.625 -33.812 -11.047 1 98.88 127 ARG B O 1
ATOM 6519 N N . ALA B 1 128 ? -5.594 -31.875 -10.328 1 98.88 128 ALA B N 1
ATOM 6520 C CA . ALA B 1 128 ? -5.004 -31.094 -11.414 1 98.88 128 ALA B CA 1
ATOM 6521 C C . ALA B 1 128 ? -3.48 -31.078 -11.305 1 98.88 128 ALA B C 1
ATOM 6523 O O . ALA B 1 128 ? -2.783 -31.281 -12.305 1 98.88 128 ALA B O 1
ATOM 6524 N N . ALA B 1 129 ? -2.98 -30.828 -10.109 1 98.88 129 ALA B N 1
ATOM 6525 C CA . ALA B 1 129 ? -1.535 -30.812 -9.898 1 98.88 129 ALA B CA 1
ATOM 6526 C C . ALA B 1 129 ? -0.912 -32.156 -10.227 1 98.88 129 ALA B C 1
ATOM 6528 O O . ALA B 1 129 ? 0.158 -32.219 -10.836 1 98.88 129 ALA B O 1
ATOM 6529 N N . ALA B 1 130 ? -1.562 -33.219 -9.859 1 98.88 130 ALA B N 1
ATOM 6530 C CA . ALA B 1 130 ? -1.071 -34.562 -10.156 1 98.88 130 ALA B CA 1
ATOM 6531 C C . ALA B 1 130 ? -1.007 -34.812 -11.664 1 98.88 130 ALA B C 1
ATOM 6533 O O . ALA B 1 130 ? -0.04 -35.406 -12.164 1 98.88 130 ALA B O 1
ATOM 6534 N N . ALA B 1 131 ? -2.033 -34.406 -12.32 1 98.81 131 ALA B N 1
ATOM 6535 C CA . ALA B 1 131 ? -2.078 -34.594 -13.773 1 98.81 131 ALA B CA 1
ATOM 6536 C C . ALA B 1 131 ? -0.973 -33.781 -14.453 1 98.81 131 ALA B C 1
ATOM 6538 O O . ALA B 1 131 ? -0.322 -34.281 -15.383 1 98.81 131 ALA B O 1
ATOM 6539 N N . GLN B 1 132 ? -0.789 -32.562 -14.062 1 98.62 132 GLN B N 1
ATOM 6540 C CA . GLN B 1 132 ? 0.289 -31.719 -14.578 1 98.62 132 GLN B CA 1
ATOM 6541 C C . GLN B 1 132 ? 1.648 -32.375 -14.359 1 98.62 132 GLN B C 1
ATOM 6543 O O . GLN B 1 132 ? 2.49 -32.406 -15.258 1 98.62 132 GLN B O 1
ATOM 6548 N N . ALA B 1 133 ? 1.807 -32.906 -13.164 1 98.44 133 ALA B N 1
ATOM 6549 C CA . ALA B 1 133 ? 3.059 -33.562 -12.797 1 98.44 133 ALA B CA 1
ATOM 6550 C C . ALA B 1 133 ? 3.291 -34.812 -13.648 1 98.44 133 ALA B C 1
ATOM 6552 O O . ALA B 1 133 ? 4.395 -35.031 -14.141 1 98.44 133 ALA B O 1
ATOM 6553 N N . ARG B 1 134 ? 2.266 -35.656 -13.859 1 97.62 134 ARG B N 1
ATOM 6554 C CA . ARG B 1 134 ? 2.391 -36.875 -14.648 1 97.62 134 ARG B CA 1
ATOM 6555 C C . ARG B 1 134 ? 2.791 -36.562 -16.094 1 97.62 134 ARG B C 1
ATOM 6557 O O . ARG B 1 134 ? 3.668 -37.219 -16.656 1 97.62 134 ARG B O 1
ATOM 6564 N N . GLU B 1 135 ? 2.111 -35.531 -16.594 1 97.44 135 GLU B N 1
ATOM 6565 C CA . GLU B 1 135 ? 2.445 -35.156 -17.953 1 97.44 135 GLU B CA 1
ATOM 6566 C C . GLU B 1 135 ? 3.881 -34.625 -18.047 1 97.44 135 GLU B C 1
ATOM 6568 O O . GLU B 1 135 ? 4.609 -35 -18.984 1 97.44 135 GLU B O 1
ATOM 6573 N N . SER B 1 136 ? 4.324 -33.906 -17.094 1 96.75 136 SER B N 1
ATOM 6574 C CA . SER B 1 136 ? 5.676 -33.344 -17.062 1 96.75 136 SER B CA 1
ATOM 6575 C C . SER B 1 136 ? 6.723 -34.438 -16.891 1 96.75 136 SER B C 1
ATOM 6577 O O . SER B 1 136 ? 7.781 -34.375 -17.531 1 96.75 136 SER B O 1
ATOM 6579 N N . ALA B 1 137 ? 6.414 -35.406 -16.094 1 95.25 137 ALA B N 1
ATOM 6580 C CA . ALA B 1 137 ? 7.34 -36.5 -15.812 1 95.25 137 ALA B CA 1
ATOM 6581 C C . ALA B 1 137 ? 7.613 -37.312 -17.062 1 95.25 137 ALA B C 1
ATOM 6583 O O . ALA B 1 137 ? 8.68 -37.906 -17.188 1 95.25 137 ALA B O 1
ATOM 6584 N N . THR B 1 138 ? 6.719 -37.312 -18.016 1 93.69 138 THR B N 1
ATOM 6585 C CA . THR B 1 138 ? 6.867 -38.125 -19.219 1 93.69 138 THR B CA 1
ATOM 6586 C C . THR B 1 138 ? 8.055 -37.625 -20.047 1 93.69 138 THR B C 1
ATOM 6588 O O . THR B 1 138 ? 8.625 -38.375 -20.844 1 93.69 138 THR B O 1
ATOM 6591 N N . VAL B 1 139 ? 8.422 -36.375 -19.844 1 94.12 139 VAL B N 1
ATOM 6592 C CA . VAL B 1 139 ? 9.531 -35.812 -20.625 1 94.12 139 VAL B CA 1
ATOM 6593 C C . VAL B 1 139 ? 10.789 -35.781 -19.766 1 94.12 139 VAL B C 1
ATOM 6595 O O . VAL B 1 139 ? 11.797 -35.188 -20.172 1 94.12 139 VAL B O 1
ATOM 6598 N N . GLY B 1 140 ? 10.703 -36.281 -18.594 1 94.62 140 GLY B N 1
ATOM 6599 C CA . GLY B 1 140 ? 11.891 -36.438 -17.766 1 94.62 140 GLY B CA 1
ATOM 6600 C C . GLY B 1 140 ? 12.008 -35.375 -16.688 1 94.62 140 GLY B C 1
ATOM 6601 O O . GLY B 1 140 ? 12.977 -35.344 -15.922 1 94.62 140 GLY B O 1
ATOM 6602 N N . LEU B 1 141 ? 11.039 -34.469 -16.531 1 96.62 141 LEU B N 1
ATOM 6603 C CA . LEU B 1 141 ? 11.047 -33.531 -15.43 1 96.62 141 LEU B CA 1
ATOM 6604 C C . LEU B 1 141 ? 10.844 -34.25 -14.094 1 96.62 141 LEU B C 1
ATOM 6606 O O . LEU B 1 141 ? 10.094 -35.219 -14.023 1 96.62 141 LEU B O 1
ATOM 6610 N N . ASN B 1 142 ? 11.555 -33.812 -13.078 1 97.44 142 ASN B N 1
ATOM 6611 C CA . ASN B 1 142 ? 11.406 -34.438 -11.773 1 97.44 142 ASN B CA 1
ATOM 6612 C C . ASN B 1 142 ? 11.297 -33.406 -10.656 1 97.44 142 ASN B C 1
ATOM 6614 O O . ASN B 1 142 ? 11.203 -33.75 -9.477 1 97.44 142 ASN B O 1
ATOM 6618 N N . TRP B 1 143 ? 11.266 -32.125 -10.977 1 98.38 143 TRP B N 1
ATOM 6619 C CA . TRP B 1 143 ? 11.219 -31.016 -10.016 1 98.38 143 TRP B CA 1
ATOM 6620 C C . TRP B 1 143 ? 10.461 -29.828 -10.594 1 98.38 143 TRP B C 1
ATOM 6622 O O . TRP B 1 143 ? 10.664 -29.453 -11.75 1 98.38 143 TRP B O 1
ATOM 6632 N N . THR B 1 144 ? 9.508 -29.312 -9.867 1 98.5 144 THR B N 1
ATOM 6633 C CA . THR B 1 144 ? 8.805 -28.141 -10.359 1 98.5 144 THR B CA 1
ATOM 6634 C C . THR B 1 144 ? 8.953 -26.969 -9.391 1 98.5 144 THR B C 1
ATOM 6636 O O . THR B 1 144 ? 9.109 -27.188 -8.188 1 98.5 144 THR B O 1
ATOM 6639 N N . PHE B 1 145 ? 8.938 -25.734 -9.914 1 98.25 145 PHE B N 1
ATOM 6640 C CA . PHE B 1 145 ? 8.977 -24.5 -9.125 1 98.25 145 PHE B CA 1
ATOM 6641 C C . PHE B 1 145 ? 7.566 -23.969 -8.891 1 98.25 145 PHE B C 1
ATOM 6643 O O . PHE B 1 145 ? 7.258 -22.844 -9.266 1 98.25 145 PHE B O 1
ATOM 6650 N N . SER B 1 146 ? 6.754 -24.734 -8.297 1 98.38 146 SER B N 1
ATOM 6651 C CA . SER B 1 146 ? 5.371 -24.578 -7.867 1 98.38 146 SER B CA 1
ATOM 6652 C C . SER B 1 146 ? 5.074 -25.406 -6.625 1 98.38 146 SER B C 1
ATOM 6654 O O . SER B 1 146 ? 5.738 -26.406 -6.375 1 98.38 146 SER B O 1
ATOM 6656 N N . PRO B 1 147 ? 4.227 -24.969 -5.859 1 98.5 147 PRO B N 1
ATOM 6657 C CA . PRO B 1 147 ? 3.23 -23.891 -6 1 98.5 147 PRO B CA 1
ATOM 6658 C C . PRO B 1 147 ? 3.725 -22.547 -5.469 1 98.5 147 PRO B C 1
ATOM 6660 O O . PRO B 1 147 ? 4.676 -22.516 -4.684 1 98.5 147 PRO B O 1
ATOM 6663 N N . MET B 1 148 ? 3.029 -21.5 -5.914 1 98.56 148 MET B N 1
ATOM 6664 C CA . MET B 1 148 ? 3.213 -20.203 -5.27 1 98.56 148 MET B CA 1
ATOM 6665 C C . MET B 1 148 ? 2.365 -20.094 -4.004 1 98.56 148 MET B C 1
ATOM 6667 O O . MET B 1 148 ? 1.14 -20.203 -4.062 1 98.56 148 MET B O 1
ATOM 6671 N N . ALA B 1 149 ? 3.016 -19.891 -2.928 1 98.56 149 ALA B N 1
ATOM 6672 C CA . ALA B 1 149 ? 2.361 -19.844 -1.624 1 98.56 149 ALA B CA 1
ATOM 6673 C C . ALA B 1 14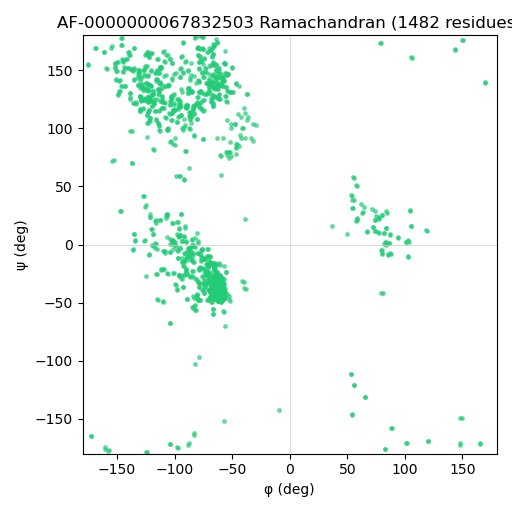9 ? 2.148 -18.406 -1.172 1 98.56 149 ALA B C 1
ATOM 6675 O O . ALA B 1 149 ? 1.568 -18.156 -0.112 1 98.56 149 ALA B O 1
ATOM 6676 N N . ASP B 1 150 ? 2.527 -17.406 -1.989 1 98.19 150 ASP B N 1
ATOM 6677 C CA . ASP B 1 150 ? 2.332 -15.992 -1.688 1 98.19 150 ASP B CA 1
ATOM 6678 C C . ASP B 1 150 ? 0.846 -15.656 -1.598 1 98.19 150 ASP B C 1
ATOM 6680 O O . ASP B 1 150 ? 0.043 -16.141 -2.4 1 98.19 150 ASP B O 1
ATOM 6684 N N . VAL B 1 151 ? 0.499 -14.805 -0.622 1 97.31 151 VAL B N 1
ATOM 6685 C CA . VAL B 1 151 ? -0.872 -14.328 -0.466 1 97.31 151 VAL B CA 1
ATOM 6686 C C . VAL B 1 151 ? -1.068 -13.047 -1.271 1 97.31 151 VAL B C 1
ATOM 6688 O O . VAL B 1 151 ? -0.407 -12.039 -1.012 1 97.31 151 VAL B O 1
ATOM 6691 N N . ALA B 1 152 ? -1.936 -13.078 -2.219 1 90.12 152 ALA B N 1
ATOM 6692 C CA . ALA B 1 152 ? -2.109 -11.969 -3.154 1 90.12 152 ALA B CA 1
ATOM 6693 C C . ALA B 1 152 ? -3.084 -10.93 -2.604 1 90.12 152 ALA B C 1
ATOM 6695 O O . ALA B 1 152 ? -4.301 -11.141 -2.625 1 90.12 152 ALA B O 1
ATOM 6696 N N . ARG B 1 153 ? -2.586 -9.766 -2.244 1 93.5 153 ARG B N 1
ATOM 6697 C CA . ARG B 1 153 ? -3.482 -8.766 -1.679 1 93.5 153 ARG B CA 1
ATOM 6698 C C . ARG B 1 153 ? -3.453 -7.48 -2.498 1 93.5 153 ARG B C 1
ATOM 6700 O O . ARG B 1 153 ? -4.234 -6.559 -2.246 1 93.5 153 ARG B O 1
ATOM 6707 N N . ASP B 1 154 ? -2.607 -7.359 -3.402 1 97 154 ASP B N 1
ATOM 6708 C CA . ASP B 1 154 ? -2.514 -6.223 -4.309 1 97 154 ASP B CA 1
ATOM 6709 C C . ASP B 1 154 ? -2.635 -6.668 -5.766 1 97 154 ASP B C 1
ATOM 6711 O O . ASP B 1 154 ? -1.68 -7.191 -6.34 1 97 154 ASP B O 1
ATOM 6715 N N . LEU B 1 155 ? -3.754 -6.395 -6.391 1 98 155 LEU B N 1
ATOM 6716 C CA . LEU B 1 155 ? -4.062 -6.93 -7.711 1 98 155 LEU B CA 1
ATOM 6717 C C . LEU B 1 155 ? -3.287 -6.184 -8.797 1 98 155 LEU B C 1
ATOM 6719 O O . LEU B 1 155 ? -3.311 -6.578 -9.961 1 98 155 LEU B O 1
ATOM 6723 N N . ARG B 1 156 ? -2.531 -5.145 -8.438 1 97.88 156 ARG B N 1
ATOM 6724 C CA . ARG B 1 156 ? -1.636 -4.496 -9.391 1 97.88 156 ARG B CA 1
ATOM 6725 C C . ARG B 1 156 ? -0.442 -5.387 -9.719 1 97.88 156 ARG B C 1
ATOM 6727 O O . ARG B 1 156 ? 0.163 -5.262 -10.781 1 97.88 156 ARG B O 1
ATOM 6734 N N . TRP B 1 157 ? -0.097 -6.305 -8.797 1 97.81 157 TRP B N 1
ATOM 6735 C CA . TRP B 1 157 ? 1.009 -7.246 -8.961 1 97.81 157 TRP B CA 1
ATOM 6736 C C . TRP B 1 157 ? 0.7 -8.258 -10.055 1 97.81 157 TRP B C 1
ATOM 6738 O O . TRP B 1 157 ? -0.325 -8.945 -10.008 1 97.81 157 TRP B O 1
ATOM 6748 N N . GLY B 1 158 ? 1.537 -8.344 -11.039 1 97.31 158 GLY B N 1
ATOM 6749 C CA . GLY B 1 158 ? 1.288 -9.219 -12.172 1 97.31 158 GLY B CA 1
ATOM 6750 C C . GLY B 1 158 ? 1.304 -10.688 -11.805 1 97.31 158 GLY B C 1
ATOM 6751 O O . GLY B 1 158 ? 0.583 -11.492 -12.398 1 97.31 158 GLY B O 1
ATOM 6752 N N . ARG B 1 159 ? 2.025 -11.062 -10.789 1 97.75 159 ARG B N 1
ATOM 6753 C CA . ARG B 1 159 ? 2.24 -12.469 -10.453 1 97.75 159 ARG B CA 1
ATOM 6754 C C . ARG B 1 159 ? 1.096 -13.008 -9.609 1 97.75 159 ARG B C 1
ATOM 6756 O O . ARG B 1 159 ? 1.098 -14.188 -9.234 1 97.75 159 ARG B O 1
ATOM 6763 N N . VAL B 1 160 ? 0.053 -12.219 -9.359 1 97.44 160 VAL B N 1
ATOM 6764 C CA . VAL B 1 160 ? -1.119 -12.711 -8.648 1 97.44 160 VAL B CA 1
ATOM 6765 C C . VAL B 1 160 ? -1.675 -13.945 -9.352 1 97.44 160 VAL B C 1
ATOM 6767 O O . VAL B 1 160 ? -2.227 -14.844 -8.711 1 97.44 160 VAL B O 1
ATOM 6770 N N . VAL B 1 161 ? -1.42 -14.117 -10.602 1 97.25 161 VAL B N 1
ATOM 6771 C CA . VAL B 1 161 ? -1.974 -15.188 -11.43 1 97.25 161 VAL B CA 1
ATOM 6772 C C . VAL B 1 161 ? -1.351 -16.531 -11.039 1 97.25 161 VAL B C 1
ATOM 6774 O O . VAL B 1 161 ? -1.932 -17.578 -11.289 1 97.25 161 VAL B O 1
ATOM 6777 N N . GLU B 1 162 ? -0.176 -16.453 -10.445 1 97.94 162 GLU B N 1
ATOM 6778 C CA . GLU B 1 162 ? 0.548 -17.672 -10.07 1 97.94 162 GLU B CA 1
ATOM 6779 C C . GLU B 1 162 ? 0.092 -18.188 -8.711 1 97.94 162 GLU B C 1
ATOM 6781 O O . GLU B 1 162 ? 0.408 -19.328 -8.336 1 97.94 162 GLU B O 1
ATOM 6786 N N . GLY B 1 163 ? -0.668 -17.328 -8.008 1 97.62 163 GLY B N 1
ATOM 6787 C CA . GLY B 1 163 ? -1.018 -17.656 -6.637 1 97.62 163 GLY B CA 1
ATOM 6788 C C . GLY B 1 163 ? -2.449 -18.125 -6.48 1 97.62 163 GLY B C 1
ATOM 6789 O O . GLY B 1 163 ? -3.119 -18.422 -7.473 1 97.62 163 GLY B O 1
ATOM 6790 N N . LEU B 1 164 ? -2.854 -18.266 -5.219 1 98.69 164 LEU B N 1
ATOM 6791 C CA . LEU B 1 164 ? -4.098 -18.969 -4.914 1 98.69 164 LEU B CA 1
ATOM 6792 C C . LEU B 1 164 ? -5.07 -18.047 -4.176 1 98.69 164 LEU B C 1
ATOM 6794 O O . LEU B 1 164 ? -6.012 -18.516 -3.537 1 98.69 164 LEU B O 1
ATOM 6798 N N . GLY B 1 165 ? -4.762 -16.719 -4.176 1 98.19 165 GLY B N 1
ATOM 6799 C CA . GLY B 1 165 ? -5.773 -15.797 -3.705 1 98.19 165 GLY B CA 1
ATOM 6800 C C . GLY B 1 165 ? -5.324 -14.977 -2.508 1 98.19 165 GLY B C 1
ATOM 6801 O O . GLY B 1 165 ? -4.133 -14.922 -2.197 1 98.19 165 GLY B O 1
ATOM 6802 N N . GLU B 1 166 ? -6.309 -14.195 -1.803 1 98.25 166 GLU B N 1
ATOM 6803 C CA . GLU B 1 166 ? -5.98 -13.172 -0.819 1 98.25 166 GLU B CA 1
ATOM 6804 C C . GLU B 1 166 ? -6.07 -13.719 0.602 1 98.25 166 GLU B C 1
ATOM 6806 O O . GLU B 1 166 ? -5.609 -13.078 1.551 1 98.25 166 GLU B O 1
ATOM 6811 N N . ASP B 1 167 ? -6.645 -14.945 0.81 1 98.56 167 ASP B N 1
ATOM 6812 C CA . ASP B 1 167 ? -6.879 -15.492 2.143 1 98.56 167 ASP B CA 1
ATOM 6813 C C . ASP B 1 167 ? -5.812 -16.516 2.516 1 98.56 167 ASP B C 1
ATOM 6815 O O . ASP B 1 167 ? -5.594 -17.484 1.789 1 98.56 167 ASP B O 1
ATOM 6819 N N . PRO B 1 168 ? -5.211 -16.391 3.65 1 98.06 168 PRO B N 1
ATOM 6820 C CA . PRO B 1 168 ? -4.117 -17.297 4 1 98.06 168 PRO B CA 1
ATOM 6821 C C . PRO B 1 168 ? -4.602 -18.719 4.289 1 98.06 168 PRO B C 1
ATOM 6823 O O . PRO B 1 168 ? -3.875 -19.688 4.043 1 98.06 168 PRO B O 1
ATOM 6826 N N . TRP B 1 169 ? -5.805 -18.859 4.824 1 98.31 169 TRP B N 1
ATOM 6827 C CA . TRP B 1 169 ? -6.328 -20.203 5.086 1 98.31 169 TRP B CA 1
ATOM 6828 C C . TRP B 1 169 ? -6.602 -20.953 3.785 1 98.31 169 TRP B C 1
ATOM 6830 O O . TRP B 1 169 ? -6.168 -22.094 3.613 1 98.31 169 TRP B O 1
ATOM 6840 N N . LEU B 1 170 ? -7.309 -20.281 2.873 1 98.69 170 LEU B N 1
ATOM 6841 C CA . LEU B 1 170 ? -7.598 -20.891 1.584 1 98.69 170 LEU B CA 1
ATOM 6842 C C . LEU B 1 170 ? -6.309 -21.188 0.821 1 98.69 170 LEU B C 1
ATOM 6844 O O . LEU B 1 170 ? -6.129 -22.281 0.287 1 98.69 170 LEU B O 1
ATOM 6848 N N . THR B 1 171 ? -5.418 -20.203 0.776 1 98.75 171 THR B N 1
ATOM 6849 C CA . THR B 1 171 ? -4.141 -20.359 0.089 1 98.75 171 THR B CA 1
ATOM 6850 C C . THR B 1 171 ? -3.35 -21.516 0.682 1 98.75 171 THR B C 1
ATOM 6852 O O . THR B 1 171 ? -2.727 -22.297 -0.05 1 98.75 171 THR B O 1
ATOM 6855 N N . GLY B 1 172 ? -3.402 -21.625 1.996 1 98.62 172 GLY B N 1
ATOM 6856 C CA . GLY B 1 172 ? -2.707 -22.719 2.645 1 98.62 172 GLY B CA 1
ATOM 6857 C C . GLY B 1 172 ? -3.26 -24.078 2.271 1 98.62 172 GLY B C 1
ATOM 6858 O O . GLY B 1 172 ? -2.504 -25 1.937 1 98.62 172 GLY B O 1
ATOM 6859 N N . ARG B 1 173 ? -4.559 -24.203 2.264 1 98.38 173 ARG B N 1
ATOM 6860 C CA . ARG B 1 173 ? -5.219 -25.453 1.937 1 98.38 173 ARG B CA 1
ATOM 6861 C C . ARG B 1 173 ? -4.93 -25.875 0.496 1 98.38 173 ARG B C 1
ATOM 6863 O O . ARG B 1 173 ? -4.645 -27.031 0.222 1 98.38 173 ARG B O 1
ATOM 6870 N N . LEU B 1 174 ? -5 -24.938 -0.358 1 98.88 174 LEU B N 1
ATOM 6871 C CA . LEU B 1 174 ? -4.797 -25.234 -1.772 1 98.88 174 LEU B CA 1
ATOM 6872 C C . LEU B 1 174 ? -3.318 -25.469 -2.072 1 98.88 174 LEU B C 1
ATOM 6874 O O . LEU B 1 174 ? -2.975 -26.266 -2.939 1 98.88 174 LEU B O 1
ATOM 6878 N N . THR B 1 175 ? -2.414 -24.75 -1.368 1 98.88 175 THR B N 1
ATOM 6879 C CA . THR B 1 175 ? -0.98 -25 -1.479 1 98.88 175 THR B CA 1
ATOM 6880 C C . THR B 1 175 ? -0.645 -26.438 -1.075 1 98.88 175 THR B C 1
ATOM 6882 O O . THR B 1 175 ? 0.074 -27.125 -1.792 1 98.88 175 THR B O 1
ATOM 6885 N N . ALA B 1 176 ? -1.196 -26.844 0.03 1 98.88 176 ALA B N 1
ATOM 6886 C CA . ALA B 1 176 ? -0.978 -28.219 0.489 1 98.88 176 ALA B CA 1
ATOM 6887 C C . ALA B 1 176 ? -1.472 -29.219 -0.542 1 98.88 176 ALA B C 1
ATOM 6889 O O . ALA B 1 176 ? -0.797 -30.219 -0.82 1 98.88 176 ALA B O 1
ATOM 6890 N N . ALA B 1 177 ? -2.615 -28.938 -1.131 1 98.94 177 ALA B N 1
ATOM 6891 C CA . ALA B 1 177 ? -3.193 -29.812 -2.146 1 98.94 177 ALA B CA 1
ATOM 6892 C C . ALA B 1 177 ? -2.283 -29.906 -3.367 1 98.94 177 ALA B C 1
ATOM 6894 O O . ALA B 1 177 ? -2.105 -31 -3.932 1 98.94 177 ALA B O 1
ATOM 6895 N N . GLN B 1 178 ? -1.715 -28.828 -3.773 1 98.94 178 GLN B N 1
ATOM 6896 C CA . GLN B 1 178 ? -0.817 -28.844 -4.922 1 98.94 178 GLN B CA 1
ATOM 6897 C C . GLN B 1 178 ? 0.456 -29.625 -4.617 1 98.94 178 GLN B C 1
ATOM 6899 O O . GLN B 1 178 ? 0.935 -30.391 -5.453 1 98.94 178 GLN B O 1
ATOM 6904 N N . VAL B 1 179 ? 1.01 -29.422 -3.416 1 98.88 179 VAL B N 1
ATOM 6905 C CA . VAL B 1 179 ? 2.209 -30.156 -3.02 1 98.88 179 VAL B CA 1
ATOM 6906 C C . VAL B 1 179 ? 1.948 -31.656 -3.09 1 98.88 179 VAL B C 1
ATOM 6908 O O . VAL B 1 179 ? 2.734 -32.406 -3.678 1 98.88 179 VAL B O 1
ATOM 6911 N N . GLU B 1 180 ? 0.834 -32.062 -2.537 1 98.88 180 GLU B N 1
ATOM 6912 C CA . GLU B 1 180 ? 0.463 -33.469 -2.549 1 98.88 180 GLU B CA 1
ATOM 6913 C C . GLU B 1 180 ? 0.228 -33.969 -3.973 1 98.88 180 GLU B C 1
ATOM 6915 O O . GLU B 1 180 ? 0.634 -35.094 -4.324 1 98.88 180 GLU B O 1
ATOM 6920 N N . GLY B 1 181 ? -0.411 -33.125 -4.754 1 98.94 181 GLY B N 1
ATOM 6921 C CA . GLY B 1 181 ? -0.643 -33.5 -6.145 1 98.94 181 GLY B CA 1
ATOM 6922 C C . GLY B 1 181 ? 0.639 -33.656 -6.938 1 98.94 181 GLY B C 1
ATOM 6923 O O . GLY B 1 181 ? 0.781 -34.625 -7.688 1 98.94 181 GLY B O 1
ATOM 6924 N N . PHE B 1 182 ? 1.549 -32.781 -6.789 1 98.88 182 PHE B N 1
ATOM 6925 C CA . PHE B 1 182 ? 2.826 -32.906 -7.484 1 98.88 182 PHE B CA 1
ATOM 6926 C C . PHE B 1 182 ? 3.553 -34.188 -7.07 1 98.88 182 PHE B C 1
ATOM 6928 O O . PHE B 1 182 ? 4.098 -34.875 -7.918 1 98.88 182 PHE B O 1
ATOM 6935 N N . ARG B 1 183 ? 3.529 -34.469 -5.77 1 98.31 183 ARG B N 1
ATOM 6936 C CA . ARG B 1 183 ? 4.137 -35.688 -5.277 1 98.31 183 ARG B CA 1
ATOM 6937 C C . ARG B 1 183 ? 3.48 -36.938 -5.906 1 98.31 183 ARG B C 1
ATOM 6939 O O . ARG B 1 183 ? 4.168 -37.844 -6.371 1 98.31 183 ARG B O 1
ATOM 6946 N N . ASP B 1 184 ? 2.141 -36.906 -5.996 1 98.25 184 ASP B N 1
ATOM 6947 C CA . ASP B 1 184 ? 1.394 -38.031 -6.57 1 98.25 184 ASP B CA 1
ATOM 6948 C C . ASP B 1 184 ? 1.749 -38.219 -8.039 1 98.25 184 ASP B C 1
ATOM 6950 O O . ASP B 1 184 ? 1.713 -39.344 -8.547 1 98.25 184 ASP B O 1
ATOM 6954 N N . GLY B 1 185 ? 2.057 -37.125 -8.648 1 97.88 185 GLY B N 1
ATOM 6955 C CA . GLY B 1 185 ? 2.359 -37.188 -10.07 1 97.88 185 GLY B CA 1
ATOM 6956 C C . GLY B 1 185 ? 3.83 -37.438 -10.359 1 97.88 185 GLY B C 1
ATOM 6957 O O . GLY B 1 185 ? 4.219 -37.625 -11.508 1 97.88 185 GLY B O 1
ATOM 6958 N N . GLY B 1 186 ? 4.645 -37.344 -9.336 1 96.69 186 GLY B N 1
ATOM 6959 C CA . GLY B 1 186 ? 6.035 -37.75 -9.508 1 96.69 186 GLY B CA 1
ATOM 6960 C C . GLY B 1 186 ? 6.984 -36.562 -9.586 1 96.69 186 GLY B C 1
ATOM 6961 O O . GLY B 1 186 ? 8.109 -36.688 -10.062 1 96.69 186 GLY B O 1
ATOM 6962 N N . LEU B 1 187 ? 6.59 -35.375 -9.203 1 98.25 187 LEU B N 1
ATOM 6963 C CA . LEU B 1 187 ? 7.469 -34.219 -9.195 1 98.25 187 LEU B CA 1
ATOM 6964 C C . LEU B 1 187 ? 7.742 -33.75 -7.773 1 98.25 187 LEU B C 1
ATOM 6966 O O . LEU B 1 187 ? 6.844 -33.75 -6.93 1 98.25 187 LEU B O 1
ATOM 6970 N N . ALA B 1 188 ? 8.969 -33.375 -7.504 1 98.69 188 ALA B N 1
ATOM 6971 C CA . ALA B 1 188 ? 9.266 -32.594 -6.309 1 98.69 188 ALA B CA 1
ATOM 6972 C C . ALA B 1 188 ? 8.703 -31.188 -6.426 1 98.69 188 ALA B C 1
ATOM 6974 O O . ALA B 1 188 ? 8.734 -30.578 -7.504 1 98.69 188 ALA B O 1
ATOM 6975 N N . SER B 1 189 ? 8.133 -30.703 -5.359 1 98.75 189 SER B N 1
ATOM 6976 C CA . SER B 1 189 ? 7.504 -29.391 -5.363 1 98.75 189 SER B CA 1
ATOM 6977 C C . SER B 1 189 ? 8.398 -28.344 -4.699 1 98.75 189 SER B C 1
ATOM 6979 O O . SER B 1 189 ? 9.297 -28.703 -3.93 1 98.75 189 SER B O 1
ATOM 6981 N N . THR B 1 190 ? 8.234 -27.078 -5.016 1 98.88 190 THR B N 1
ATOM 6982 C CA . THR B 1 190 ? 8.93 -25.938 -4.422 1 98.88 190 THR B CA 1
ATOM 6983 C C . THR B 1 190 ? 7.934 -24.859 -4.004 1 98.88 190 THR B C 1
ATOM 6985 O O . THR B 1 190 ? 7.211 -24.312 -4.844 1 98.88 190 THR B O 1
ATOM 6988 N N . LEU B 1 191 ? 7.871 -24.578 -2.688 1 98.81 191 LEU B N 1
ATOM 6989 C CA . LEU B 1 191 ? 7.113 -23.422 -2.23 1 98.81 191 LEU B CA 1
ATOM 6990 C C . LEU B 1 191 ? 7.836 -22.125 -2.584 1 98.81 191 LEU B C 1
ATOM 6992 O O . LEU B 1 191 ? 9.039 -22 -2.338 1 98.81 191 LEU B O 1
ATOM 6996 N N . LYS B 1 192 ? 7.133 -21.203 -3.176 1 98.12 192 LYS B N 1
ATOM 6997 C CA . LYS B 1 192 ? 7.77 -19.938 -3.52 1 98.12 192 LYS B CA 1
ATOM 6998 C C . LYS B 1 192 ? 6.801 -18.781 -3.342 1 98.12 192 LYS B C 1
ATOM 7000 O O . LYS B 1 192 ? 5.582 -18.969 -3.373 1 98.12 192 LYS B O 1
ATOM 7005 N N . HIS B 1 193 ? 7.246 -17.594 -3.068 1 98.19 193 HIS B N 1
ATOM 7006 C CA . HIS B 1 193 ? 8.633 -17.25 -2.777 1 98.19 193 HIS B CA 1
ATOM 7007 C C . HIS B 1 193 ? 8.805 -16.859 -1.313 1 98.19 193 HIS B C 1
ATOM 7009 O O . HIS B 1 193 ? 8.125 -15.953 -0.82 1 98.19 193 HIS B O 1
ATOM 7015 N N . PHE B 1 194 ? 9.75 -17.469 -0.631 1 98.38 194 PHE B N 1
ATOM 7016 C CA . PHE B 1 194 ? 9.891 -17.297 0.81 1 98.38 194 PHE B CA 1
ATOM 7017 C C . PHE B 1 194 ? 10.758 -16.078 1.125 1 98.38 194 PHE B C 1
ATOM 7019 O O . PHE B 1 194 ? 11.945 -16.047 0.777 1 98.38 194 PHE B O 1
ATOM 7026 N N . ALA B 1 195 ? 10.211 -14.93 1.762 1 97 195 ALA B N 1
ATOM 7027 C CA . ALA B 1 195 ? 8.797 -14.758 2.084 1 97 195 ALA B CA 1
ATOM 7028 C C . ALA B 1 195 ? 8.352 -13.32 1.857 1 97 195 ALA B C 1
ATOM 7030 O O . ALA B 1 195 ? 9.188 -12.43 1.684 1 97 195 ALA B O 1
ATOM 7031 N N . GLY B 1 196 ? 7.176 -13.133 1.712 1 96.88 196 GLY B N 1
ATOM 7032 C CA . GLY B 1 196 ? 6.559 -11.812 1.69 1 96.88 196 GLY B CA 1
ATOM 7033 C C . GLY B 1 196 ? 6.633 -11.141 0.333 1 96.88 196 GLY B C 1
ATOM 7034 O O . GLY B 1 196 ? 6.441 -9.93 0.224 1 96.88 196 GLY B O 1
ATOM 7035 N N . TYR B 1 197 ? 6.973 -11.906 -0.743 1 97.69 197 TYR B N 1
ATOM 7036 C CA . TYR B 1 197 ? 7.188 -11.336 -2.068 1 97.69 197 TYR B CA 1
ATOM 7037 C C . TYR B 1 197 ? 5.938 -10.617 -2.562 1 97.69 197 TYR B C 1
ATOM 7039 O O . TYR B 1 197 ? 6.027 -9.586 -3.227 1 97.69 197 TYR B O 1
ATOM 7047 N N . SER B 1 198 ? 4.816 -11.078 -2.229 1 97.5 198 SER B N 1
ATOM 7048 C CA . SER B 1 198 ? 3.561 -10.555 -2.75 1 97.5 198 SER B CA 1
ATOM 7049 C C . SER B 1 198 ? 3.26 -9.172 -2.188 1 97.5 198 SER B C 1
ATOM 7051 O O . SER B 1 198 ? 2.367 -8.477 -2.678 1 97.5 198 SER B O 1
ATOM 7053 N N . ALA B 1 199 ? 4.012 -8.703 -1.187 1 97.44 199 ALA B N 1
ATOM 7054 C CA . ALA B 1 199 ? 3.744 -7.434 -0.518 1 97.44 199 ALA B CA 1
ATOM 7055 C C . ALA B 1 199 ? 4.559 -6.301 -1.141 1 97.44 199 ALA B C 1
ATOM 7057 O O . ALA B 1 199 ? 4.82 -5.289 -0.49 1 97.44 199 ALA B O 1
ATOM 7058 N N . VAL B 1 200 ? 4.918 -6.41 -2.373 1 97.12 200 VAL B N 1
ATOM 7059 C CA . VAL B 1 200 ? 5.762 -5.414 -3.025 1 97.12 200 VAL B CA 1
ATOM 7060 C C . VAL B 1 200 ? 5.039 -4.07 -3.062 1 97.12 200 VAL B C 1
ATOM 7062 O O . VAL B 1 200 ? 3.824 -4.016 -3.25 1 97.12 200 VAL B O 1
ATOM 7065 N N . LEU B 1 201 ? 5.766 -3.002 -2.918 1 95.12 201 LEU B N 1
ATOM 7066 C CA . LEU B 1 201 ? 5.242 -1.641 -2.898 1 95.12 201 LEU B CA 1
ATOM 7067 C C . LEU B 1 201 ? 4.578 -1.296 -4.227 1 95.12 201 LEU B C 1
ATOM 7069 O O . LEU B 1 201 ? 5.168 -1.49 -5.293 1 95.12 201 LEU B O 1
ATOM 7073 N N . GLY B 1 202 ? 3.307 -0.843 -4.152 1 94.75 202 GLY B N 1
ATOM 7074 C CA . GLY B 1 202 ? 2.578 -0.386 -5.328 1 94.75 202 GLY B CA 1
ATOM 7075 C C . GLY B 1 202 ? 2.279 -1.498 -6.312 1 94.75 202 GLY B C 1
ATOM 7076 O O . GLY B 1 202 ? 1.969 -1.235 -7.477 1 94.75 202 GLY B O 1
ATOM 7077 N N . GLY B 1 203 ? 2.504 -2.766 -5.898 1 96.5 203 GLY B N 1
ATOM 7078 C CA . GLY B 1 203 ? 2.318 -3.896 -6.793 1 96.5 203 GLY B CA 1
ATOM 7079 C C . GLY B 1 203 ? 3.418 -4.023 -7.832 1 96.5 203 GLY B C 1
ATOM 7080 O O . GLY B 1 203 ? 3.303 -4.809 -8.773 1 96.5 203 GLY B O 1
ATOM 7081 N N . ARG B 1 204 ? 4.516 -3.303 -7.715 1 96.56 204 ARG B N 1
ATOM 7082 C CA . ARG B 1 204 ? 5.633 -3.352 -8.656 1 96.56 204 ARG B CA 1
ATOM 7083 C C . ARG B 1 204 ? 6.48 -4.598 -8.438 1 96.56 204 ARG B C 1
ATOM 7085 O O . ARG B 1 204 ? 7.16 -4.719 -7.414 1 96.56 204 ARG B O 1
ATOM 7092 N N . ASP B 1 205 ? 6.512 -5.391 -9.391 1 96.88 205 ASP B N 1
ATOM 7093 C CA . ASP B 1 205 ? 7.293 -6.621 -9.273 1 96.88 205 ASP B CA 1
ATOM 7094 C C . ASP B 1 205 ? 8.758 -6.316 -8.992 1 96.88 205 ASP B C 1
ATOM 7096 O O . ASP B 1 205 ? 9.32 -5.359 -9.539 1 96.88 205 ASP B O 1
ATOM 7100 N N . TYR B 1 206 ? 9.406 -7.039 -8.125 1 97.88 206 TYR B N 1
ATOM 7101 C CA . TYR B 1 206 ? 10.812 -6.984 -7.754 1 97.88 206 TYR B CA 1
ATOM 7102 C C . TYR B 1 206 ? 11.078 -5.848 -6.773 1 97.88 206 TYR B C 1
ATOM 7104 O O . TYR B 1 206 ? 12.18 -5.73 -6.23 1 97.88 206 TYR B O 1
ATOM 7112 N N . ASP B 1 207 ? 10.086 -4.941 -6.477 1 97.31 207 ASP B N 1
ATOM 7113 C CA . ASP B 1 207 ? 10.273 -3.857 -5.516 1 97.31 207 ASP B CA 1
ATOM 7114 C C . ASP B 1 207 ? 10.391 -4.398 -4.094 1 97.31 207 ASP B C 1
ATOM 7116 O O . ASP B 1 207 ? 10.141 -5.582 -3.85 1 97.31 207 ASP B O 1
ATOM 7120 N N . ALA B 1 208 ? 10.812 -3.559 -3.195 1 97.31 208 ALA B N 1
ATOM 7121 C CA . ALA B 1 208 ? 11.016 -3.926 -1.797 1 97.31 208 ALA B CA 1
ATOM 7122 C C . ALA B 1 208 ? 9.688 -4.254 -1.122 1 97.31 208 ALA B C 1
ATOM 7124 O O . ALA B 1 208 ? 8.625 -3.867 -1.608 1 97.31 208 ALA B O 1
ATOM 7125 N N . THR B 1 209 ? 9.781 -5.016 -0.088 1 97.38 209 THR B N 1
ATOM 7126 C CA . THR B 1 209 ? 8.617 -5.312 0.749 1 97.38 209 THR B CA 1
ATOM 7127 C C . THR B 1 209 ? 8.867 -4.867 2.188 1 97.38 209 THR B C 1
ATOM 7129 O O . THR B 1 209 ? 9.977 -4.996 2.703 1 97.38 209 THR B O 1
ATOM 7132 N N . PHE B 1 210 ? 7.926 -4.273 2.811 1 96.81 210 PHE B N 1
ATOM 7133 C CA . PHE B 1 210 ? 7.91 -3.904 4.219 1 96.81 210 PHE B CA 1
ATOM 7134 C C . PHE B 1 210 ? 6.734 -4.551 4.938 1 96.81 210 PHE B C 1
ATOM 7136 O O . PHE B 1 210 ? 5.578 -4.195 4.691 1 96.81 210 PHE B O 1
ATOM 7143 N N . VAL B 1 211 ? 7.039 -5.527 5.793 1 97.56 211 VAL B N 1
ATOM 7144 C CA . VAL B 1 211 ? 6.023 -6.367 6.414 1 97.56 211 VAL B CA 1
ATOM 7145 C C . VAL B 1 211 ? 6.195 -6.355 7.93 1 97.56 211 VAL B C 1
ATOM 7147 O O . VAL B 1 211 ? 7.273 -6.668 8.438 1 97.56 211 VAL B O 1
ATOM 7150 N N . ALA B 1 212 ? 5.129 -5.98 8.656 1 97.5 212 ALA B N 1
ATOM 7151 C CA . ALA B 1 212 ? 5.152 -6.066 10.117 1 97.5 212 ALA B CA 1
ATOM 7152 C C . ALA B 1 212 ? 5.289 -7.516 10.57 1 97.5 212 ALA B C 1
ATOM 7154 O O . ALA B 1 212 ? 4.801 -8.43 9.906 1 97.5 212 ALA B O 1
ATOM 7155 N N . PRO B 1 213 ? 5.922 -7.707 11.742 1 96.12 213 PRO B N 1
ATOM 7156 C CA . PRO B 1 213 ? 6.137 -9.086 12.195 1 96.12 213 PRO B CA 1
ATOM 7157 C C . PRO B 1 213 ? 4.836 -9.859 12.375 1 96.12 213 PRO B C 1
ATOM 7159 O O . PRO B 1 213 ? 4.746 -11.023 11.984 1 96.12 213 PRO B O 1
ATOM 7162 N N . THR B 1 214 ? 3.83 -9.25 12.914 1 95.56 214 THR B N 1
ATOM 7163 C CA . THR B 1 214 ? 2.562 -9.945 13.109 1 95.56 214 THR B CA 1
ATOM 7164 C C . THR B 1 214 ? 1.917 -10.281 11.766 1 95.56 214 THR B C 1
ATOM 7166 O O . THR B 1 214 ? 1.323 -11.352 11.609 1 95.56 214 THR B O 1
ATOM 7169 N N . GLU B 1 215 ? 2.018 -9.375 10.836 1 96.31 215 GLU B N 1
ATOM 7170 C CA . GLU B 1 215 ? 1.527 -9.625 9.477 1 96.31 215 GLU B CA 1
ATOM 7171 C C . GLU B 1 215 ? 2.26 -10.797 8.836 1 96.31 215 GLU B C 1
ATOM 7173 O O . GLU B 1 215 ? 1.646 -11.625 8.156 1 96.31 215 GLU B O 1
ATOM 7178 N N . LEU B 1 216 ? 3.582 -10.867 8.992 1 97.19 216 LEU B N 1
ATOM 7179 C CA . LEU B 1 216 ? 4.363 -11.977 8.453 1 97.19 216 LEU B CA 1
ATOM 7180 C C . LEU B 1 216 ? 3.838 -13.312 8.977 1 97.19 216 LEU B C 1
ATOM 7182 O O . LEU B 1 216 ? 3.602 -14.234 8.188 1 97.19 216 LEU B O 1
ATOM 7186 N N . HIS B 1 217 ? 3.58 -13.391 10.266 1 95.94 217 HIS B N 1
ATOM 7187 C CA . HIS B 1 217 ? 3.199 -14.641 10.906 1 95.94 217 HIS B CA 1
ATOM 7188 C C . HIS B 1 217 ? 1.75 -15 10.594 1 95.94 217 HIS B C 1
ATOM 7190 O O . HIS B 1 217 ? 1.429 -16.172 10.383 1 95.94 217 HIS B O 1
ATOM 7196 N N . ASP B 1 218 ? 0.894 -14.008 10.57 1 95.94 218 ASP B N 1
ATOM 7197 C CA . ASP B 1 218 ? -0.536 -14.281 10.484 1 95.94 218 ASP B CA 1
ATOM 7198 C C . ASP B 1 218 ? -0.988 -14.375 9.023 1 95.94 218 ASP B C 1
ATOM 7200 O O . ASP B 1 218 ? -1.978 -15.047 8.719 1 95.94 218 ASP B O 1
ATOM 7204 N N . LEU B 1 219 ? -0.259 -13.727 8.164 1 96.81 219 LEU B N 1
ATOM 7205 C CA . LEU B 1 219 ? -0.759 -13.586 6.805 1 96.81 219 LEU B CA 1
ATOM 7206 C C . LEU B 1 219 ? 0.138 -14.328 5.82 1 96.81 219 LEU B C 1
ATOM 7208 O O . LEU B 1 219 ? -0.348 -15.117 5 1 96.81 219 LEU B O 1
ATOM 7212 N N . HIS B 1 220 ? 1.422 -14.203 5.859 1 97.88 220 HIS B N 1
ATOM 7213 C CA . HIS B 1 220 ? 2.295 -14.617 4.77 1 97.88 220 HIS B CA 1
ATOM 7214 C C . HIS B 1 220 ? 2.852 -16.016 5.016 1 97.88 220 HIS B C 1
ATOM 7216 O O . HIS B 1 220 ? 3.125 -16.75 4.066 1 97.88 220 HIS B O 1
ATOM 7222 N N . LEU B 1 221 ? 2.977 -16.453 6.246 1 97.31 221 LEU B N 1
ATOM 7223 C CA . LEU B 1 221 ? 3.695 -17.688 6.547 1 97.31 221 LEU B CA 1
ATOM 7224 C C . LEU B 1 221 ? 2.744 -18.875 6.559 1 97.31 221 LEU B C 1
ATOM 7226 O O . LEU B 1 221 ? 3.158 -20.016 6.293 1 97.31 221 LEU B O 1
ATOM 7230 N N . PRO B 1 222 ? 1.434 -18.688 6.844 1 96.88 222 PRO B N 1
ATOM 7231 C CA . PRO B 1 222 ? 0.568 -19.875 6.996 1 96.88 222 PRO B CA 1
ATOM 7232 C C . PRO B 1 222 ? 0.572 -20.766 5.762 1 96.88 222 PRO B C 1
ATOM 7234 O O . PRO B 1 222 ? 0.711 -21.984 5.883 1 96.88 222 PRO B O 1
ATOM 7237 N N . PRO B 1 223 ? 0.474 -20.234 4.539 1 98.5 223 PRO B N 1
ATOM 7238 C CA . PRO B 1 223 ? 0.508 -21.156 3.395 1 98.5 223 PRO B CA 1
ATOM 7239 C C . PRO B 1 223 ? 1.816 -21.938 3.303 1 98.5 223 PRO B C 1
ATOM 7241 O O . PRO B 1 223 ? 1.816 -23.094 2.896 1 98.5 223 PRO B O 1
ATOM 7244 N N . PHE B 1 224 ? 2.943 -21.328 3.656 1 98.38 224 PHE B N 1
ATOM 7245 C CA . PHE B 1 224 ? 4.223 -22.031 3.67 1 98.38 224 PHE B CA 1
ATOM 7246 C C . PHE B 1 224 ? 4.219 -23.125 4.719 1 98.38 224 PHE B C 1
ATOM 7248 O O . PHE B 1 224 ? 4.711 -24.234 4.469 1 98.38 224 PHE B O 1
ATOM 7255 N N . ARG B 1 225 ? 3.646 -22.859 5.895 1 96.56 225 ARG B N 1
ATOM 7256 C CA . ARG B 1 225 ? 3.537 -23.875 6.93 1 96.56 225 ARG B CA 1
ATOM 7257 C C . ARG B 1 225 ? 2.719 -25.062 6.441 1 96.56 225 ARG B C 1
ATOM 7259 O O . ARG B 1 225 ? 3.105 -26.219 6.648 1 96.56 225 ARG B O 1
ATOM 7266 N N . ASP B 1 226 ? 1.612 -24.781 5.801 1 97.56 226 ASP B N 1
ATOM 7267 C CA . ASP B 1 226 ? 0.758 -25.844 5.281 1 97.56 226 ASP B CA 1
ATOM 7268 C C . ASP B 1 226 ? 1.479 -26.641 4.203 1 97.56 226 ASP B C 1
ATOM 7270 O O . ASP B 1 226 ? 1.376 -27.875 4.164 1 97.56 226 ASP B O 1
ATOM 7274 N N . GLY B 1 227 ? 2.213 -25.938 3.307 1 98.56 227 GLY B N 1
ATOM 7275 C CA . GLY B 1 227 ? 2.98 -26.641 2.281 1 98.56 227 GLY B CA 1
ATOM 7276 C C . GLY B 1 227 ? 4.09 -27.5 2.846 1 98.56 227 GLY B C 1
ATOM 7277 O O . GLY B 1 227 ? 4.32 -28.609 2.365 1 98.56 227 GLY B O 1
ATOM 7278 N N . ILE B 1 228 ? 4.754 -27 3.865 1 98.06 228 ILE B N 1
ATOM 7279 C CA . ILE B 1 228 ? 5.82 -27.75 4.52 1 98.06 228 ILE B CA 1
ATOM 7280 C C . ILE B 1 228 ? 5.238 -29 5.18 1 98.06 228 ILE B C 1
ATOM 7282 O O . ILE B 1 228 ? 5.785 -30.109 5.035 1 98.06 228 ILE B O 1
ATOM 7286 N N . ARG B 1 229 ? 4.109 -28.875 5.809 1 96.31 229 ARG B N 1
ATOM 7287 C CA . ARG B 1 229 ? 3.445 -30.016 6.445 1 96.31 229 ARG B CA 1
ATOM 7288 C C . ARG B 1 229 ? 3.002 -31.031 5.406 1 96.31 229 ARG B C 1
ATOM 7290 O O . ARG B 1 229 ? 3.016 -32.25 5.672 1 96.31 229 ARG B O 1
ATOM 7297 N N . ALA B 1 230 ? 2.646 -30.484 4.277 1 98.31 230 ALA B N 1
ATOM 7298 C CA . ALA B 1 230 ? 2.193 -31.359 3.203 1 98.31 230 ALA B CA 1
ATOM 7299 C C . ALA B 1 230 ? 3.367 -32.094 2.566 1 98.31 230 ALA B C 1
ATOM 7301 O O . ALA B 1 230 ? 3.17 -33.031 1.779 1 98.31 230 ALA B O 1
ATOM 7302 N N . GLY B 1 231 ? 4.578 -31.672 2.867 1 98.12 231 GLY B N 1
ATOM 7303 C CA . GLY B 1 231 ? 5.746 -32.406 2.42 1 98.12 231 GLY B CA 1
ATOM 7304 C C . GLY B 1 231 ? 6.469 -31.75 1.267 1 98.12 231 GLY B C 1
ATOM 7305 O O . GLY B 1 231 ? 7.07 -32.438 0.429 1 98.12 231 GLY B O 1
ATOM 7306 N N . ALA B 1 232 ? 6.418 -30.469 1.164 1 98.69 232 ALA B N 1
ATOM 7307 C CA . ALA B 1 232 ? 7.152 -29.781 0.113 1 98.69 232 ALA B CA 1
ATOM 7308 C C . ALA B 1 232 ? 8.633 -30.125 0.153 1 98.69 232 ALA B C 1
ATOM 7310 O O . ALA B 1 232 ? 9.219 -30.281 1.231 1 98.69 232 ALA B O 1
ATOM 7311 N N . ASP B 1 233 ? 9.258 -30.188 -1.005 1 98.62 233 ASP B N 1
ATOM 7312 C CA . ASP B 1 233 ? 10.633 -30.672 -1.13 1 98.62 233 ASP B CA 1
ATOM 7313 C C . ASP B 1 233 ? 11.625 -29.516 -1.077 1 98.62 233 ASP B C 1
ATOM 7315 O O . ASP B 1 233 ? 12.773 -29.703 -0.668 1 98.62 233 ASP B O 1
ATOM 7319 N N . ALA B 1 234 ? 11.156 -28.391 -1.538 1 98.81 234 ALA B N 1
ATOM 7320 C CA . 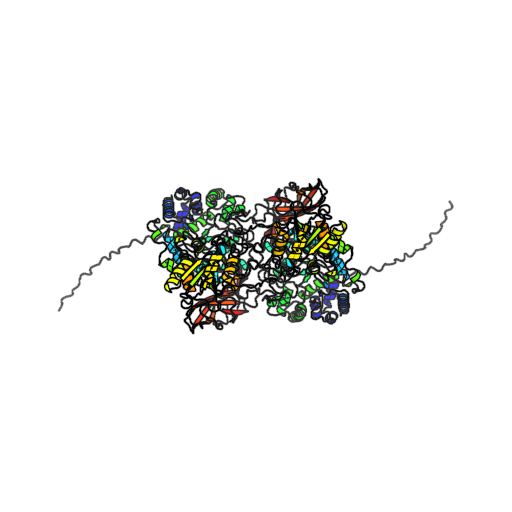ALA B 1 234 ? 12.047 -27.234 -1.646 1 98.81 234 ALA B CA 1
ATOM 7321 C C . ALA B 1 234 ? 11.305 -25.938 -1.355 1 98.81 234 ALA B C 1
ATOM 7323 O O . ALA B 1 234 ? 10.07 -25.906 -1.365 1 98.81 234 ALA B O 1
ATOM 7324 N N . VAL B 1 235 ? 12.039 -24.922 -1.008 1 98.88 235 VAL B N 1
ATOM 7325 C CA . VAL B 1 235 ? 11.57 -23.547 -0.859 1 98.88 235 VAL B CA 1
ATOM 7326 C C . VAL B 1 235 ? 12.469 -22.609 -1.666 1 98.88 235 VAL B C 1
ATOM 7328 O O . VAL B 1 235 ? 13.688 -22.781 -1.702 1 98.88 235 VAL B O 1
ATOM 7331 N N . MET B 1 236 ? 11.875 -21.734 -2.344 1 98.94 236 MET B N 1
ATOM 7332 C CA . MET B 1 236 ? 12.609 -20.766 -3.152 1 98.94 236 MET B CA 1
ATOM 7333 C C . MET B 1 236 ? 12.602 -19.391 -2.494 1 98.94 236 MET B C 1
ATOM 7335 O O . MET B 1 236 ? 11.562 -18.922 -2.021 1 98.94 236 MET B O 1
ATOM 7339 N N . THR B 1 237 ? 13.703 -18.703 -2.488 1 98.75 237 THR B N 1
ATOM 7340 C CA . THR B 1 237 ? 13.797 -17.391 -1.88 1 98.75 237 THR B CA 1
ATOM 7341 C C . THR B 1 237 ? 13.086 -16.344 -2.744 1 98.75 237 THR B C 1
ATOM 7343 O O . THR B 1 237 ? 12.969 -16.516 -3.959 1 98.75 237 THR B O 1
ATOM 7346 N N . ALA B 1 238 ? 12.609 -15.328 -2.143 1 98.5 238 ALA B N 1
ATOM 7347 C CA . ALA B 1 238 ? 12.031 -14.195 -2.859 1 98.5 238 ALA B CA 1
ATOM 7348 C C . ALA B 1 238 ? 13.125 -13.344 -3.504 1 98.5 238 ALA B C 1
ATOM 7350 O O . ALA B 1 238 ? 14.281 -13.383 -3.082 1 98.5 238 ALA B O 1
ATOM 7351 N N . LEU B 1 239 ? 12.773 -12.562 -4.469 1 98.31 239 LEU B N 1
ATOM 7352 C CA . LEU B 1 239 ? 13.703 -11.695 -5.188 1 98.31 239 LEU B CA 1
ATOM 7353 C C . LEU B 1 239 ? 13.766 -10.312 -4.547 1 98.31 239 LEU B C 1
ATOM 7355 O O . LEU B 1 239 ? 14.445 -9.414 -5.051 1 98.31 239 LEU B O 1
ATOM 7359 N N . THR B 1 240 ? 13.102 -10.148 -3.406 1 97.94 240 THR B N 1
ATOM 7360 C CA . THR B 1 240 ? 12.914 -8.828 -2.814 1 97.94 240 THR B CA 1
ATOM 7361 C C . THR B 1 240 ? 13.766 -8.68 -1.555 1 97.94 240 THR B C 1
ATOM 7363 O O . THR B 1 240 ? 14.211 -9.68 -0.975 1 97.94 240 THR B O 1
ATOM 7366 N N . ALA B 1 241 ? 14.039 -7.422 -1.223 1 98.25 241 ALA B N 1
ATOM 7367 C CA . ALA B 1 241 ? 14.516 -7.102 0.12 1 98.25 241 ALA B CA 1
ATOM 7368 C C . ALA B 1 241 ? 13.359 -6.969 1.099 1 98.25 241 ALA B C 1
ATOM 7370 O O . ALA B 1 241 ? 12.531 -6.059 0.972 1 98.25 241 ALA B O 1
ATOM 7371 N N . LEU B 1 242 ? 13.305 -7.895 2.033 1 98.06 242 LEU B N 1
ATOM 7372 C CA . LEU B 1 242 ? 12.297 -7.844 3.086 1 98.06 242 LEU B CA 1
ATOM 7373 C C . LEU B 1 242 ? 12.781 -7 4.262 1 98.06 242 LEU B C 1
ATOM 7375 O O . LEU B 1 242 ? 13.734 -7.379 4.953 1 98.06 242 LEU B O 1
ATOM 7379 N N . ASN B 1 243 ? 12.086 -5.871 4.453 1 97.12 243 ASN B N 1
ATOM 7380 C CA . ASN B 1 243 ? 12.445 -4.953 5.527 1 97.12 243 ASN B CA 1
ATOM 7381 C C . ASN B 1 243 ? 13.914 -4.539 5.438 1 97.12 243 ASN B C 1
ATOM 7383 O O . ASN B 1 243 ? 14.602 -4.465 6.453 1 97.12 243 ASN B O 1
ATOM 7387 N N . GLY B 1 244 ? 14.43 -4.48 4.238 1 96.38 244 GLY B N 1
ATOM 7388 C CA . GLY B 1 244 ? 15.773 -3.965 4.008 1 96.38 244 GLY B CA 1
ATOM 7389 C C . GLY B 1 244 ? 16.797 -5.059 3.775 1 96.38 244 GLY B C 1
ATOM 7390 O O . GLY B 1 244 ? 17.922 -4.781 3.344 1 96.38 244 GLY B O 1
ATOM 7391 N N . LEU B 1 245 ? 16.5 -6.227 3.982 1 97.69 245 LEU B N 1
ATOM 7392 C CA . LEU B 1 245 ? 17.438 -7.32 3.793 1 97.69 245 LEU B CA 1
ATOM 7393 C C . LEU B 1 245 ? 16.922 -8.305 2.744 1 97.69 245 LEU B C 1
ATOM 7395 O O . LEU B 1 245 ? 15.867 -8.906 2.914 1 97.69 245 LEU B O 1
ATOM 7399 N N . PRO B 1 246 ? 17.703 -8.484 1.633 1 98.5 246 PRO B N 1
ATOM 7400 C CA . PRO B 1 246 ? 17.281 -9.5 0.673 1 98.5 246 PRO B CA 1
ATOM 7401 C C . PRO B 1 246 ? 17.109 -10.875 1.312 1 98.5 246 PRO B C 1
ATOM 7403 O O . PRO B 1 246 ? 17.969 -11.32 2.078 1 98.5 246 PRO B O 1
ATOM 7406 N N . THR B 1 247 ? 16.031 -11.539 0.963 1 98.5 247 THR B N 1
ATOM 7407 C CA . THR B 1 247 ? 15.703 -12.812 1.609 1 98.5 247 THR B CA 1
ATOM 7408 C C . THR B 1 247 ? 16.812 -13.828 1.379 1 98.5 247 THR B C 1
ATOM 7410 O O . THR B 1 247 ? 17.109 -14.641 2.262 1 98.5 247 THR B O 1
ATOM 7413 N N . THR B 1 248 ? 17.484 -13.742 0.259 1 98.69 248 THR B N 1
ATOM 7414 C CA . THR B 1 248 ? 18.531 -14.68 -0.157 1 98.69 248 THR B CA 1
ATOM 7415 C C . THR B 1 248 ? 19.766 -14.531 0.71 1 98.69 248 THR B C 1
ATOM 7417 O O . THR B 1 248 ? 20.641 -15.406 0.726 1 98.69 248 THR B O 1
ATOM 7420 N N . ALA B 1 249 ? 19.875 -13.469 1.455 1 98.62 249 ALA B N 1
ATOM 7421 C CA . ALA B 1 249 ? 21.047 -13.219 2.301 1 98.62 249 ALA B CA 1
ATOM 7422 C C . ALA B 1 249 ? 20.641 -13.078 3.764 1 98.62 249 ALA B C 1
ATOM 7424 O O . ALA B 1 249 ? 21.359 -12.484 4.562 1 98.62 249 ALA B O 1
ATOM 7425 N N . ASP B 1 250 ? 19.516 -13.617 4.207 1 98.44 250 ASP B N 1
ATOM 7426 C CA . ASP B 1 250 ? 18.984 -13.383 5.547 1 98.44 250 ASP B CA 1
ATOM 7427 C C . ASP B 1 250 ? 19.016 -14.656 6.383 1 98.44 250 ASP B C 1
ATOM 7429 O O . ASP B 1 250 ? 18.094 -15.461 6.332 1 98.44 250 ASP B O 1
ATOM 7433 N N . PRO B 1 251 ? 19.984 -14.789 7.285 1 98.12 251 PRO B N 1
ATOM 7434 C CA . PRO B 1 251 ? 20.062 -16.016 8.086 1 98.12 251 PRO B CA 1
ATOM 7435 C C . PRO B 1 251 ? 18.938 -16.141 9.094 1 98.12 251 PRO B C 1
ATOM 7437 O O . PRO B 1 251 ? 18.516 -17.25 9.422 1 98.12 251 PRO B O 1
ATOM 7440 N N . ALA B 1 252 ? 18.422 -14.992 9.586 1 96.5 252 ALA B N 1
ATOM 7441 C CA . ALA B 1 252 ? 17.297 -15.039 10.531 1 96.5 252 ALA B CA 1
ATOM 7442 C C . ALA B 1 252 ? 16.047 -15.609 9.867 1 96.5 252 ALA B C 1
ATOM 7444 O O . ALA B 1 252 ? 15.258 -16.312 10.508 1 96.5 252 ALA B O 1
ATOM 7445 N N . LEU B 1 253 ? 15.898 -15.359 8.609 1 97.5 253 LEU B N 1
ATOM 7446 C CA . LEU B 1 253 ? 14.727 -15.82 7.871 1 97.5 253 LEU B CA 1
ATOM 7447 C C . LEU B 1 253 ? 14.898 -17.266 7.422 1 97.5 253 LEU B C 1
ATOM 7449 O O . LEU B 1 253 ? 14.062 -18.125 7.719 1 97.5 253 LEU B O 1
ATOM 7453 N N . MET B 1 254 ? 15.992 -17.594 6.746 1 98.19 254 MET B N 1
ATOM 7454 C CA . MET B 1 254 ? 16.156 -18.891 6.102 1 98.19 254 MET B CA 1
ATOM 7455 C C . MET B 1 254 ? 16.516 -19.969 7.125 1 98.19 254 MET B C 1
ATOM 7457 O O . MET B 1 254 ? 15.945 -21.062 7.125 1 98.19 254 MET B O 1
ATOM 7461 N N . THR B 1 255 ? 17.469 -19.672 7.977 1 97.44 255 THR B N 1
ATOM 7462 C CA . THR B 1 255 ? 17.891 -20.656 8.969 1 97.44 255 THR B CA 1
ATOM 7463 C C . THR B 1 255 ? 17.062 -20.531 10.242 1 97.44 255 THR B C 1
ATOM 7465 O O . THR B 1 255 ? 16.578 -21.531 10.781 1 97.44 255 THR B O 1
ATOM 7468 N N . GLY B 1 256 ? 16.891 -19.312 10.719 1 95.69 256 GLY B N 1
ATOM 7469 C CA . GLY B 1 256 ? 16.156 -19.109 11.961 1 95.69 256 GLY B CA 1
ATOM 7470 C C . GLY B 1 256 ? 14.688 -19.469 11.859 1 95.69 256 GLY B C 1
ATOM 7471 O O . GLY B 1 256 ? 14.219 -20.391 12.531 1 95.69 256 GLY B O 1
ATOM 7472 N N . LEU B 1 257 ? 13.992 -18.828 11 1 96.19 257 LEU B N 1
ATOM 7473 C CA . LEU B 1 257 ? 12.547 -19 10.906 1 96.19 257 LEU B CA 1
ATOM 7474 C C . LEU B 1 257 ? 12.203 -20.234 10.094 1 96.19 257 LEU B C 1
ATOM 7476 O O . LEU B 1 257 ? 11.539 -21.156 10.594 1 96.19 257 LEU B O 1
ATOM 7480 N N . LEU B 1 258 ? 12.633 -20.406 8.883 1 97.38 258 LEU B N 1
ATOM 7481 C CA . LEU B 1 258 ? 12.242 -21.469 7.973 1 97.38 258 LEU B CA 1
ATOM 7482 C C . LEU B 1 258 ? 12.727 -22.828 8.484 1 97.38 258 LEU B C 1
ATOM 7484 O O . LEU B 1 258 ? 11.922 -23.734 8.703 1 97.38 258 LEU B O 1
ATOM 7488 N N . ARG B 1 259 ? 14.031 -23.031 8.758 1 96.56 259 ARG B N 1
ATOM 7489 C CA . ARG B 1 259 ? 14.57 -24.328 9.117 1 96.56 259 ARG B CA 1
ATOM 7490 C C . ARG B 1 259 ? 14.305 -24.656 10.578 1 96.56 259 ARG B C 1
ATOM 7492 O O . ARG B 1 259 ? 13.812 -25.734 10.906 1 96.56 259 ARG B O 1
ATOM 7499 N N . ARG B 1 260 ? 14.578 -23.703 11.492 1 94.25 260 ARG B N 1
ATOM 7500 C CA . ARG B 1 260 ? 14.508 -24.016 12.914 1 94.25 260 ARG B CA 1
ATOM 7501 C C . ARG B 1 260 ? 13.078 -23.891 13.438 1 94.25 260 ARG B C 1
ATOM 7503 O O . ARG B 1 260 ? 12.508 -24.859 13.93 1 94.25 260 ARG B O 1
ATOM 7510 N N . GLN B 1 261 ? 12.477 -22.781 13.234 1 92.44 261 GLN B N 1
ATOM 7511 C CA . GLN B 1 261 ? 11.164 -22.547 13.828 1 92.44 261 GLN B CA 1
ATOM 7512 C C . GLN B 1 261 ? 10.086 -23.328 13.086 1 92.44 261 GLN B C 1
ATOM 7514 O O . GLN B 1 261 ? 9.188 -23.906 13.703 1 92.44 261 GLN B O 1
ATOM 7519 N N . MET B 1 262 ? 10.148 -23.359 11.742 1 94.5 262 MET B N 1
ATOM 7520 C CA . MET B 1 262 ? 9.102 -24 10.961 1 94.5 262 MET B CA 1
ATOM 7521 C C . MET B 1 262 ? 9.445 -25.453 10.695 1 94.5 262 MET B C 1
ATOM 7523 O O . MET B 1 262 ? 8.625 -26.203 10.164 1 94.5 262 MET B O 1
ATOM 7527 N N . GLY B 1 263 ? 10.688 -25.828 10.906 1 94 263 GLY B N 1
ATOM 7528 C CA . GLY B 1 263 ? 11.086 -27.234 10.828 1 94 263 GLY B CA 1
ATOM 7529 C C . GLY B 1 263 ? 11.297 -27.719 9.414 1 94 263 GLY B C 1
ATOM 7530 O O . GLY B 1 263 ? 11.133 -28.906 9.125 1 94 263 GLY B O 1
ATOM 7531 N N . PHE B 1 264 ? 11.609 -26.859 8.539 1 97 264 PHE B N 1
ATOM 7532 C CA . PHE B 1 264 ? 11.812 -27.281 7.156 1 97 264 PHE B CA 1
ATOM 7533 C C . PHE B 1 264 ? 13.172 -27.938 6.98 1 97 264 PHE B C 1
ATOM 7535 O O . PHE B 1 264 ? 14.203 -27.344 7.32 1 97 264 PHE B O 1
ATOM 7542 N N . SER B 1 265 ? 13.234 -29.031 6.375 1 96.12 265 SER B N 1
ATOM 7543 C CA . SER B 1 265 ? 14.484 -29.781 6.246 1 96.12 265 SER B CA 1
ATOM 7544 C C . SER B 1 265 ? 14.867 -29.953 4.781 1 96.12 265 SER B C 1
ATOM 7546 O O . SER B 1 265 ? 15.93 -30.5 4.477 1 96.12 265 SER B O 1
ATOM 7548 N N . GLY B 1 266 ? 14.055 -29.453 3.879 1 97.94 266 GLY B N 1
ATOM 7549 C CA . GLY B 1 266 ? 14.297 -29.656 2.457 1 97.94 266 GLY B CA 1
ATOM 7550 C C . GLY B 1 266 ? 15.289 -28.672 1.878 1 97.94 266 GLY B C 1
ATOM 7551 O O . GLY B 1 266 ? 16.094 -28.078 2.611 1 97.94 266 GLY B O 1
ATOM 7552 N N . LEU B 1 267 ? 15.266 -28.578 0.568 1 97.81 267 LEU B N 1
ATOM 7553 C CA . LEU B 1 267 ? 16.219 -27.781 -0.201 1 97.81 267 LEU B CA 1
ATOM 7554 C C . LEU B 1 267 ? 15.75 -26.344 -0.304 1 97.81 267 LEU B C 1
ATOM 7556 O O . LEU B 1 267 ? 14.57 -26.078 -0.543 1 97.81 267 LEU B O 1
ATOM 7560 N N . VAL B 1 268 ? 16.672 -25.359 -0.018 1 98.88 268 VAL B N 1
ATOM 7561 C CA . VAL B 1 268 ? 16.391 -23.953 -0.281 1 98.88 268 VAL B CA 1
ATOM 7562 C C . VAL B 1 268 ? 17.094 -23.516 -1.561 1 98.88 268 VAL B C 1
ATOM 7564 O O . VAL B 1 268 ? 18.328 -23.547 -1.638 1 98.88 268 VAL B O 1
ATOM 7567 N N . VAL B 1 269 ? 16.359 -23.156 -2.555 1 98.88 269 VAL B N 1
ATOM 7568 C CA . VAL B 1 269 ? 16.922 -22.734 -3.834 1 98.88 269 VAL B CA 1
ATOM 7569 C C . VAL B 1 269 ? 16.734 -21.234 -4.016 1 98.88 269 VAL B C 1
ATOM 7571 O O . VAL B 1 269 ? 15.672 -20.688 -3.668 1 98.88 269 VAL B O 1
ATOM 7574 N N . ALA B 1 270 ? 17.797 -20.562 -4.488 1 98.81 270 ALA B N 1
ATOM 7575 C CA . ALA B 1 270 ? 17.656 -19.172 -4.867 1 98.81 270 ALA B CA 1
ATOM 7576 C C . ALA B 1 270 ? 16.812 -19.016 -6.133 1 98.81 270 ALA B C 1
ATOM 7578 O O . ALA B 1 270 ? 16.906 -19.844 -7.047 1 98.81 270 ALA B O 1
ATOM 7579 N N . ASP B 1 271 ? 16.016 -18 -6.176 1 98.31 271 ASP B N 1
ATOM 7580 C CA . ASP B 1 271 ? 15.305 -17.672 -7.406 1 98.31 271 ASP B CA 1
ATOM 7581 C C . ASP B 1 271 ? 16.266 -17.219 -8.492 1 98.31 271 ASP B C 1
ATOM 7583 O O . ASP B 1 271 ? 17.469 -17.109 -8.258 1 98.31 271 ASP B O 1
ATOM 7587 N N . TRP B 1 272 ? 15.766 -17.062 -9.633 1 97.75 272 TRP B N 1
ATOM 7588 C CA . TRP B 1 272 ? 16.531 -16.766 -10.836 1 97.75 272 TRP B CA 1
ATOM 7589 C C . TRP B 1 272 ? 17.531 -15.641 -10.594 1 97.75 272 TRP B C 1
ATOM 7591 O O . TRP B 1 272 ? 17.141 -14.477 -10.477 1 97.75 272 TRP B O 1
ATOM 7601 N N . GLN B 1 273 ? 18.828 -15.891 -10.438 1 98.12 273 GLN B N 1
ATOM 7602 C CA . GLN B 1 273 ? 19.953 -14.984 -10.281 1 98.12 273 GLN B CA 1
ATOM 7603 C C . GLN B 1 273 ? 19.828 -14.164 -9 1 98.12 273 GLN B C 1
ATOM 7605 O O . GLN B 1 273 ? 20.312 -13.023 -8.938 1 98.12 273 GLN B O 1
ATOM 7610 N N . ALA B 1 274 ? 19.172 -14.719 -8.047 1 98.62 274 ALA B N 1
ATOM 7611 C CA . ALA B 1 274 ? 18.938 -13.984 -6.805 1 98.62 274 ALA B CA 1
ATOM 7612 C C . ALA B 1 274 ? 20.234 -13.758 -6.047 1 98.62 274 ALA B C 1
ATOM 7614 O O . ALA B 1 274 ? 20.422 -12.727 -5.391 1 98.62 274 ALA B O 1
ATOM 7615 N N . ILE B 1 275 ? 21.188 -14.695 -6.121 1 98.88 275 ILE B N 1
ATOM 7616 C CA . ILE B 1 275 ? 22.469 -14.523 -5.434 1 98.88 275 ILE B CA 1
ATOM 7617 C C . ILE B 1 275 ? 23.25 -13.383 -6.082 1 98.88 275 ILE B C 1
ATOM 7619 O O . ILE B 1 275 ? 23.797 -12.523 -5.387 1 98.88 275 ILE B O 1
ATOM 7623 N N . ALA B 1 276 ? 23.25 -13.367 -7.398 1 98.69 276 ALA B N 1
ATOM 7624 C CA . ALA B 1 276 ? 23.922 -12.281 -8.102 1 98.69 276 ALA B CA 1
ATOM 7625 C C . ALA B 1 276 ? 23.266 -10.938 -7.797 1 98.69 276 ALA B C 1
ATOM 7627 O O . ALA B 1 276 ? 23.938 -9.906 -7.723 1 98.69 276 ALA B O 1
ATOM 7628 N N . SER B 1 277 ? 22 -10.953 -7.59 1 98.62 277 SER B N 1
ATOM 7629 C CA . SER B 1 277 ? 21.234 -9.742 -7.344 1 98.62 277 SER B CA 1
ATOM 7630 C C . SER B 1 277 ? 21.625 -9.094 -6.02 1 98.62 277 SER B C 1
ATOM 7632 O O . SER B 1 277 ? 21.312 -7.93 -5.773 1 98.62 277 SER B O 1
ATOM 7634 N N . LEU B 1 278 ? 22.312 -9.789 -5.102 1 98.88 278 LEU B N 1
ATOM 7635 C CA . LEU B 1 278 ? 22.719 -9.227 -3.818 1 98.88 278 LEU B CA 1
ATOM 7636 C C . LEU B 1 278 ? 23.641 -8.023 -4.02 1 98.88 278 LEU B C 1
ATOM 7638 O O . LEU B 1 278 ? 23.641 -7.094 -3.213 1 98.88 278 LEU B O 1
ATOM 7642 N N . MET B 1 279 ? 24.438 -8.039 -5.141 1 98.69 279 MET B N 1
ATOM 7643 C CA . MET B 1 279 ? 25.266 -6.891 -5.469 1 98.69 279 MET B CA 1
ATOM 7644 C C . MET B 1 279 ? 24.422 -5.684 -5.84 1 98.69 279 MET B C 1
ATOM 7646 O O . MET B 1 279 ? 24.688 -4.566 -5.402 1 98.69 279 MET B O 1
ATOM 7650 N N . LYS B 1 280 ? 23.359 -5.926 -6.598 1 98.31 280 LYS B N 1
ATOM 7651 C CA . LYS B 1 280 ? 22.453 -4.852 -7.008 1 98.31 280 LYS B CA 1
ATOM 7652 C C . LYS B 1 280 ? 21.656 -4.312 -5.82 1 98.31 280 LYS B C 1
ATOM 7654 O O . LYS B 1 280 ? 21.375 -3.117 -5.75 1 98.31 280 LYS B O 1
ATOM 7659 N N . HIS B 1 281 ? 21.328 -5.203 -4.875 1 98.5 281 HIS B N 1
ATOM 7660 C CA . HIS B 1 281 ? 20.641 -4.793 -3.654 1 98.5 281 HIS B CA 1
ATOM 7661 C C . HIS B 1 281 ? 21.531 -3.896 -2.801 1 98.5 281 HIS B C 1
ATOM 7663 O O . HIS B 1 281 ? 21.047 -3.203 -1.903 1 98.5 281 HIS B O 1
ATOM 7669 N N . GLY B 1 282 ? 22.812 -3.967 -3.027 1 98.44 282 GLY B N 1
ATOM 7670 C CA . GLY B 1 282 ? 23.766 -3.184 -2.262 1 98.44 282 GLY B CA 1
ATOM 7671 C C . GLY B 1 282 ? 24.172 -3.842 -0.956 1 98.44 282 GLY B C 1
ATOM 7672 O O . GLY B 1 282 ? 24.5 -3.158 0.012 1 98.44 282 GLY B O 1
ATOM 7673 N N . VAL B 1 283 ? 24.109 -5.215 -0.871 1 98.56 283 VAL B N 1
ATOM 7674 C CA . VAL B 1 283 ? 24.453 -5.867 0.39 1 98.56 283 VAL B CA 1
ATOM 7675 C C . VAL B 1 283 ? 25.703 -6.734 0.203 1 98.56 283 VAL B C 1
ATOM 7677 O O . VAL B 1 283 ? 26.172 -7.359 1.154 1 98.56 283 VAL B O 1
ATOM 7680 N N . ALA B 1 284 ? 26.203 -6.816 -1.017 1 98.69 284 ALA B N 1
ATOM 7681 C CA . ALA B 1 284 ? 27.453 -7.516 -1.32 1 98.69 284 ALA B CA 1
ATOM 7682 C C . ALA B 1 284 ? 28.328 -6.691 -2.262 1 98.69 284 ALA B C 1
ATOM 7684 O O . ALA B 1 284 ? 27.828 -6.121 -3.236 1 98.69 284 ALA B O 1
ATOM 7685 N N . ARG B 1 285 ? 29.656 -6.719 -2.045 1 97.06 285 ARG B N 1
ATOM 7686 C CA . ARG B 1 285 ? 30.594 -5.926 -2.818 1 97.06 285 ARG B CA 1
ATOM 7687 C C . ARG B 1 285 ? 30.922 -6.598 -4.148 1 97.06 285 ARG B C 1
ATOM 7689 O O . ARG B 1 285 ? 31.219 -5.922 -5.133 1 97.06 285 ARG B O 1
ATOM 7696 N N . ASP B 1 286 ? 30.859 -7.941 -4.148 1 98.19 286 ASP B N 1
ATOM 7697 C CA . ASP B 1 286 ? 31.188 -8.734 -5.332 1 98.19 286 ASP B CA 1
ATOM 7698 C C . ASP B 1 286 ? 30.531 -10.109 -5.27 1 98.19 286 ASP B C 1
ATOM 7700 O O . ASP B 1 286 ? 29.766 -10.398 -4.352 1 98.19 286 ASP B O 1
ATOM 7704 N N . GLY B 1 287 ? 30.859 -10.852 -6.281 1 98.62 287 GLY B N 1
ATOM 7705 C CA . GLY B 1 287 ? 30.25 -12.164 -6.391 1 98.62 287 GLY B CA 1
ATOM 7706 C C . GLY B 1 287 ? 30.672 -13.109 -5.277 1 98.62 287 GLY B C 1
ATOM 7707 O O . GLY B 1 287 ? 29.875 -13.922 -4.812 1 98.62 287 GLY B O 1
ATOM 7708 N N . ALA B 1 288 ? 31.906 -13.047 -4.852 1 98.69 288 ALA B N 1
ATOM 7709 C CA . ALA B 1 288 ? 32.406 -13.906 -3.779 1 98.69 288 ALA B CA 1
ATOM 7710 C C . ALA B 1 288 ? 31.656 -13.633 -2.473 1 98.69 288 ALA B C 1
ATOM 7712 O O . ALA B 1 288 ? 31.234 -14.57 -1.784 1 98.69 288 ALA B O 1
ATOM 7713 N N . GLU B 1 289 ? 31.438 -12.352 -2.162 1 98.5 289 GLU B N 1
ATOM 7714 C CA . GLU B 1 289 ? 30.719 -11.992 -0.949 1 98.5 289 GLU B CA 1
ATOM 7715 C C . GLU B 1 289 ? 29.25 -12.398 -1.045 1 98.5 289 GLU B C 1
ATOM 7717 O O . GLU B 1 289 ? 28.656 -12.852 -0.06 1 98.5 289 GLU B O 1
ATOM 7722 N N . ALA B 1 290 ? 28.688 -12.203 -2.215 1 98.88 290 ALA B N 1
ATOM 7723 C CA . ALA B 1 290 ? 27.312 -12.633 -2.428 1 98.88 290 ALA B CA 1
ATOM 7724 C C . ALA B 1 290 ? 27.156 -14.125 -2.172 1 98.88 290 ALA B C 1
ATOM 7726 O O . ALA B 1 290 ? 26.219 -14.555 -1.481 1 98.88 290 ALA B O 1
ATOM 7727 N N . ALA B 1 291 ? 28.062 -14.898 -2.693 1 98.81 291 ALA B N 1
ATOM 7728 C CA . ALA B 1 291 ? 28.031 -16.344 -2.518 1 98.81 291 ALA B CA 1
ATOM 7729 C C . ALA B 1 291 ? 28.156 -16.719 -1.044 1 98.81 291 ALA B C 1
ATOM 7731 O O . ALA B 1 291 ? 27.422 -17.578 -0.549 1 98.81 291 ALA B O 1
ATOM 7732 N N . ARG B 1 292 ? 29.094 -16.094 -0.35 1 98.56 292 ARG B N 1
ATOM 7733 C CA . ARG B 1 292 ? 29.297 -16.359 1.067 1 98.56 292 ARG B CA 1
ATOM 7734 C C . ARG B 1 292 ? 28.047 -16.047 1.876 1 98.56 292 ARG B C 1
ATOM 7736 O O . ARG B 1 292 ? 27.625 -16.844 2.713 1 98.56 292 ARG B O 1
ATOM 7743 N N . LYS B 1 293 ? 27.422 -14.922 1.602 1 98.56 293 LYS B N 1
ATOM 7744 C CA . LYS B 1 293 ? 26.266 -14.469 2.359 1 98.56 293 LYS B CA 1
ATOM 7745 C C . LYS B 1 293 ? 25.062 -15.367 2.096 1 98.56 293 LYS B C 1
ATOM 7747 O O . LYS B 1 293 ? 24.297 -15.688 3.014 1 98.56 293 LYS B O 1
ATOM 7752 N N . ALA B 1 294 ? 24.875 -15.766 0.857 1 98.88 294 ALA B N 1
ATOM 7753 C CA . ALA B 1 294 ? 23.766 -16.641 0.517 1 98.88 294 ALA B CA 1
ATOM 7754 C C . ALA B 1 294 ? 23.891 -18 1.216 1 98.88 294 ALA B C 1
ATOM 7756 O O . ALA B 1 294 ? 22.938 -18.484 1.828 1 98.88 294 ALA B O 1
ATOM 7757 N N . LEU B 1 295 ? 25.109 -18.594 1.144 1 98.75 295 LEU B N 1
ATOM 7758 C CA . LEU B 1 295 ? 25.328 -19.891 1.793 1 98.75 295 LEU B CA 1
ATOM 7759 C C . LEU B 1 295 ? 25.156 -19.766 3.305 1 98.75 295 LEU B C 1
ATOM 7761 O O . LEU B 1 295 ? 24.531 -20.625 3.932 1 98.75 295 LEU B O 1
ATOM 7765 N N . ALA B 1 296 ? 25.688 -18.703 3.82 1 98.12 296 ALA B N 1
ATOM 7766 C CA . ALA B 1 296 ? 25.594 -18.484 5.262 1 98.12 296 ALA B CA 1
ATOM 7767 C C . ALA B 1 296 ? 24.141 -18.297 5.703 1 98.12 296 ALA B C 1
ATOM 7769 O O . ALA B 1 296 ? 23.781 -18.641 6.832 1 98.12 296 ALA B O 1
ATOM 7770 N N . ALA B 1 297 ? 23.328 -17.766 4.82 1 98.38 297 ALA B N 1
ATOM 7771 C CA . ALA B 1 297 ? 21.922 -17.562 5.129 1 98.38 297 ALA B CA 1
ATOM 7772 C C . ALA B 1 297 ? 21.156 -18.891 5.152 1 98.38 297 ALA B C 1
ATOM 7774 O O . ALA B 1 297 ? 20.109 -19 5.777 1 98.38 297 ALA B O 1
ATOM 7775 N N . GLY B 1 298 ? 21.656 -19.875 4.438 1 98.38 298 GLY B N 1
ATOM 7776 C CA . GLY B 1 298 ? 21 -21.172 4.383 1 98.38 298 GLY B CA 1
ATOM 7777 C C . GLY B 1 298 ? 20.547 -21.547 2.984 1 98.38 298 GLY B C 1
ATOM 7778 O O . GLY B 1 298 ? 19.797 -22.516 2.811 1 98.38 298 GLY B O 1
ATOM 7779 N N . VAL B 1 299 ? 20.984 -20.844 1.958 1 98.81 299 VAL B N 1
ATOM 7780 C CA . VAL B 1 299 ? 20.641 -21.156 0.575 1 98.81 299 VAL B CA 1
ATOM 7781 C C . VAL B 1 299 ? 21.5 -22.312 0.07 1 98.81 299 VAL B C 1
ATOM 7783 O O . VAL B 1 299 ? 22.734 -22.281 0.199 1 98.81 299 VAL B O 1
ATOM 7786 N N . ASP B 1 300 ? 20.922 -23.312 -0.53 1 98.75 300 ASP B N 1
ATOM 7787 C CA . ASP B 1 300 ? 21.609 -24.531 -0.924 1 98.75 300 ASP B CA 1
ATOM 7788 C C . ASP B 1 300 ? 22 -24.484 -2.402 1 98.75 300 ASP B C 1
ATOM 7790 O O . ASP B 1 300 ? 23.047 -25.016 -2.793 1 98.75 300 ASP B O 1
ATOM 7794 N N . MET B 1 301 ? 21.141 -23.953 -3.158 1 98.69 301 MET B N 1
ATOM 7795 C CA . MET B 1 301 ? 21.297 -24.078 -4.605 1 98.69 301 MET B CA 1
ATOM 7796 C C . MET B 1 301 ? 21.172 -22.719 -5.289 1 98.69 301 MET B C 1
ATOM 7798 O O . MET B 1 301 ? 20.297 -21.938 -4.938 1 98.69 301 MET B O 1
ATOM 7802 N N . ASP B 1 302 ? 22.062 -22.484 -6.258 1 98.62 302 ASP B N 1
ATOM 7803 C CA . ASP B 1 302 ? 22.156 -21.234 -6.996 1 98.62 302 ASP B CA 1
ATOM 7804 C C . ASP B 1 302 ? 21.531 -21.359 -8.383 1 98.62 302 ASP B C 1
ATOM 7806 O O . ASP B 1 302 ? 22.078 -22.047 -9.25 1 98.62 302 ASP B O 1
ATOM 7810 N N . MET B 1 303 ? 20.453 -20.656 -8.57 1 98.12 303 MET B N 1
ATOM 7811 C CA . MET B 1 303 ? 19.781 -20.734 -9.859 1 98.12 303 MET B CA 1
ATOM 7812 C C . MET B 1 303 ? 20.375 -19.719 -10.844 1 98.12 303 MET B C 1
ATOM 7814 O O . MET B 1 303 ? 20.109 -18.516 -10.742 1 98.12 303 MET B O 1
ATOM 7818 N N . THR B 1 304 ? 21.203 -20.078 -11.719 1 96.44 304 THR B N 1
ATOM 7819 C CA . THR B 1 304 ? 21.625 -19.5 -12.992 1 96.44 304 THR B CA 1
ATOM 7820 C C . THR B 1 304 ? 22.641 -18.359 -12.766 1 96.44 304 THR B C 1
ATOM 7822 O O . THR B 1 304 ? 23.125 -17.766 -13.719 1 96.44 304 THR B O 1
ATOM 7825 N N . SER B 1 305 ? 22.938 -17.969 -11.508 1 96.12 305 SER B N 1
ATOM 7826 C CA . SER B 1 305 ? 23.984 -16.953 -11.352 1 96.12 305 SER B CA 1
ATOM 7827 C C . SER B 1 305 ? 25.375 -17.578 -11.477 1 96.12 305 SER B C 1
ATOM 7829 O O . SER B 1 305 ? 26.328 -16.906 -11.883 1 96.12 305 SER B O 1
ATOM 7831 N N . GLY B 1 306 ? 25.531 -18.797 -11.047 1 97.06 306 GLY B N 1
ATOM 7832 C CA . GLY B 1 306 ? 26.781 -19.531 -11.117 1 97.06 306 GLY B CA 1
ATOM 7833 C C . GLY B 1 306 ? 27.766 -19.109 -10.047 1 97.06 306 GLY B C 1
ATOM 7834 O O . GLY B 1 306 ? 28.906 -19.578 -10.031 1 97.06 306 GLY B O 1
ATOM 7835 N N . LEU B 1 307 ? 27.344 -18.344 -9.117 1 98.56 307 LEU B N 1
ATOM 7836 C CA . LEU B 1 307 ? 28.297 -17.734 -8.188 1 98.56 307 LEU B CA 1
ATOM 7837 C C . LEU B 1 307 ? 28.734 -18.734 -7.125 1 98.56 307 LEU B C 1
ATOM 7839 O O . LEU B 1 307 ? 29.891 -18.688 -6.668 1 98.56 307 LEU B O 1
ATOM 7843 N N . LEU B 1 308 ? 27.859 -19.609 -6.645 1 98.62 308 LEU B N 1
ATOM 7844 C CA . LEU B 1 308 ? 28.312 -20.641 -5.715 1 98.62 308 LEU B CA 1
ATOM 7845 C C . LEU B 1 308 ? 29.375 -21.531 -6.352 1 98.62 308 LEU B C 1
ATOM 7847 O O . LEU B 1 308 ? 30.406 -21.812 -5.734 1 98.62 308 LEU B O 1
ATOM 7851 N N . PHE B 1 309 ? 29.141 -21.984 -7.586 1 98 309 PHE B N 1
ATOM 7852 C CA . PHE B 1 309 ? 30.094 -22.844 -8.297 1 98 309 PHE B CA 1
ATOM 7853 C C . PHE B 1 309 ? 31.438 -22.141 -8.477 1 98 309 PHE B C 1
ATOM 7855 O O . PHE B 1 309 ? 32.469 -22.734 -8.211 1 98 309 PHE B O 1
ATOM 7862 N N . ARG B 1 310 ? 31.359 -20.906 -8.852 1 98.25 310 ARG B N 1
ATOM 7863 C CA . ARG B 1 310 ? 32.562 -20.156 -9.227 1 98.25 310 ARG B CA 1
ATOM 7864 C C . ARG B 1 310 ? 33.406 -19.812 -8 1 98.25 310 ARG B C 1
ATOM 7866 O O . ARG B 1 310 ? 34.625 -19.812 -8.07 1 98.25 310 ARG B O 1
ATOM 7873 N N . HIS B 1 311 ? 32.75 -19.562 -6.855 1 98.62 311 HIS B N 1
ATOM 7874 C CA . HIS B 1 311 ? 33.5 -18.891 -5.801 1 98.62 311 HIS B CA 1
ATOM 7875 C C . HIS B 1 311 ? 33.656 -19.797 -4.582 1 98.62 311 HIS B C 1
ATOM 7877 O O . HIS B 1 311 ? 34.594 -19.641 -3.799 1 98.62 311 HIS B O 1
ATOM 7883 N N . LEU B 1 312 ? 32.812 -20.766 -4.301 1 98.31 312 LEU B N 1
ATOM 7884 C CA . LEU B 1 312 ? 32.812 -21.5 -3.039 1 98.31 312 LEU B CA 1
ATOM 7885 C C . LEU B 1 312 ? 34.125 -22.266 -2.846 1 98.31 312 LEU B C 1
ATOM 7887 O O . LEU B 1 312 ? 34.656 -22.297 -1.743 1 98.31 312 LEU B O 1
ATOM 7891 N N . PRO B 1 313 ? 34.688 -22.953 -3.959 1 98.56 313 PRO B N 1
ATOM 7892 C CA . PRO B 1 313 ? 35.938 -23.688 -3.736 1 98.56 313 PRO B CA 1
ATOM 7893 C C . PRO B 1 313 ? 37.062 -22.797 -3.191 1 98.56 313 PRO B C 1
ATOM 7895 O O . PRO B 1 313 ? 37.719 -23.172 -2.209 1 98.56 313 PRO B O 1
ATOM 7898 N N . GLU B 1 314 ? 37.188 -21.656 -3.779 1 98.31 314 GLU B N 1
ATOM 7899 C CA . GLU B 1 314 ? 38.219 -20.75 -3.322 1 98.31 314 GLU B CA 1
ATOM 7900 C C . GLU B 1 314 ? 37.906 -20.203 -1.937 1 98.31 314 GLU B C 1
ATOM 7902 O O . GLU B 1 314 ? 38.812 -19.984 -1.126 1 98.31 314 GLU B O 1
ATOM 7907 N N . GLU B 1 315 ? 36.656 -19.875 -1.679 1 98.38 315 GLU B N 1
ATOM 7908 C CA . GLU B 1 315 ? 36.25 -19.359 -0.377 1 98.38 315 GLU B CA 1
ATOM 7909 C C . GLU B 1 315 ? 36.5 -20.359 0.733 1 98.38 315 GLU B C 1
ATOM 7911 O O . GLU B 1 315 ? 36.875 -19.984 1.848 1 98.38 315 GLU B O 1
ATOM 7916 N N . VAL B 1 316 ? 36.344 -21.625 0.469 1 98.5 316 VAL B N 1
ATOM 7917 C CA . VAL B 1 316 ? 36.625 -22.688 1.436 1 98.5 316 VAL B CA 1
ATOM 7918 C C . VAL B 1 316 ? 38.125 -22.828 1.647 1 98.5 316 VAL B C 1
ATOM 7920 O O . VAL B 1 316 ? 38.594 -22.891 2.785 1 98.5 316 VAL B O 1
ATOM 7923 N N . ARG B 1 317 ? 38.906 -22.875 0.606 1 98.5 317 ARG B N 1
ATOM 7924 C CA . ARG B 1 317 ? 40.375 -23 0.693 1 98.5 317 ARG B CA 1
ATOM 7925 C C . ARG B 1 317 ? 41 -21.859 1.48 1 98.5 317 ARG B C 1
ATOM 7927 O O . ARG B 1 317 ? 41.969 -22.047 2.205 1 98.5 317 ARG B O 1
ATOM 7934 N N . ALA B 1 318 ? 40.344 -20.734 1.318 1 98.12 318 ALA B N 1
ATOM 7935 C CA . ALA B 1 318 ? 40.844 -19.531 1.993 1 98.12 318 ALA B CA 1
ATOM 7936 C C . ALA B 1 318 ? 40.344 -19.469 3.434 1 98.12 318 ALA B C 1
ATOM 7938 O O . ALA B 1 318 ? 40.75 -18.578 4.191 1 98.12 318 ALA B O 1
ATOM 7939 N N . GLY B 1 319 ? 39.438 -20.344 3.812 1 97.81 319 GLY B N 1
ATOM 7940 C CA . GLY B 1 319 ? 38.969 -20.438 5.184 1 97.81 319 GLY B CA 1
ATOM 7941 C C . GLY B 1 319 ? 37.812 -19.484 5.477 1 97.81 319 GLY B C 1
ATOM 7942 O O . GLY B 1 319 ? 37.406 -19.344 6.629 1 97.81 319 GLY B O 1
ATOM 7943 N N . ARG B 1 320 ? 37.219 -18.828 4.52 1 97.88 320 ARG B N 1
ATOM 7944 C CA . ARG B 1 320 ? 36.156 -17.859 4.699 1 97.88 320 ARG B CA 1
ATOM 7945 C C . ARG B 1 320 ? 34.812 -18.547 4.773 1 97.88 320 ARG B C 1
ATOM 7947 O O . ARG B 1 320 ? 33.844 -18 5.312 1 97.88 320 ARG B O 1
ATOM 7954 N N . VAL B 1 321 ? 34.688 -19.75 4.23 1 98.12 321 VAL B N 1
ATOM 7955 C CA . VAL B 1 321 ? 33.5 -20.609 4.32 1 98.12 321 VAL B CA 1
ATOM 7956 C C . VAL B 1 321 ? 33.906 -21.984 4.84 1 98.12 321 VAL B C 1
ATOM 7958 O O . VAL B 1 321 ? 34.844 -22.609 4.312 1 98.12 321 VAL B O 1
ATOM 7961 N N . PRO B 1 322 ? 33.281 -22.422 5.879 1 97.88 322 PRO B N 1
ATOM 7962 C CA . PRO B 1 322 ? 33.594 -23.797 6.305 1 97.88 322 PRO B CA 1
ATOM 7963 C C . PRO B 1 322 ? 33.125 -24.844 5.301 1 97.88 322 PRO B C 1
ATOM 7965 O O . PRO B 1 322 ? 32 -24.75 4.766 1 97.88 322 PRO B O 1
ATOM 7968 N N . GLU B 1 323 ? 33.938 -25.812 5.09 1 97.88 323 GLU B N 1
ATOM 7969 C CA . GLU B 1 323 ? 33.562 -26.875 4.176 1 97.88 323 GLU B CA 1
ATOM 7970 C C . GLU B 1 323 ? 32.312 -27.594 4.656 1 97.88 323 GLU B C 1
ATOM 7972 O O . GLU B 1 323 ? 31.484 -28.047 3.844 1 97.88 323 GLU B O 1
ATOM 7977 N N . GLY B 1 324 ? 32.188 -27.641 5.949 1 98.06 324 GLY B N 1
ATOM 7978 C CA . GLY B 1 324 ? 30.984 -28.266 6.527 1 98.06 324 GLY B CA 1
ATOM 7979 C C . GLY B 1 324 ? 29.688 -27.625 6.059 1 98.06 324 GLY B C 1
ATOM 7980 O O . GLY B 1 324 ? 28.672 -28.312 5.926 1 98.06 324 GLY B O 1
ATOM 7981 N N . ALA B 1 325 ? 29.703 -26.328 5.855 1 97.94 325 ALA B N 1
ATOM 7982 C CA . ALA B 1 325 ? 28.516 -25.641 5.355 1 97.94 325 ALA B CA 1
ATOM 7983 C C . ALA B 1 325 ? 28.203 -26.062 3.922 1 97.94 325 ALA B C 1
ATOM 7985 O O . ALA B 1 325 ? 27.047 -26.203 3.553 1 97.94 325 ALA B O 1
ATOM 7986 N N . VAL B 1 326 ? 29.188 -26.25 3.152 1 98.69 326 VAL B N 1
ATOM 7987 C CA . VAL B 1 326 ? 29.016 -26.719 1.783 1 98.69 326 VAL B CA 1
ATOM 7988 C C . VAL B 1 326 ? 28.484 -28.156 1.796 1 98.69 326 VAL B C 1
ATOM 7990 O O . VAL B 1 326 ? 27.547 -28.469 1.063 1 98.69 326 VAL B O 1
ATOM 7993 N N . ASP B 1 327 ? 29.094 -29.016 2.648 1 98.56 327 ASP B N 1
ATOM 7994 C CA . ASP B 1 327 ? 28.641 -30.391 2.771 1 98.56 327 ASP B CA 1
ATOM 7995 C C . ASP B 1 327 ? 27.172 -30.469 3.148 1 98.56 327 ASP B C 1
ATOM 7997 O O . ASP B 1 327 ? 26.422 -31.312 2.629 1 98.56 327 ASP B O 1
ATOM 8001 N N . ALA B 1 328 ? 26.797 -29.609 4.047 1 98.31 328 ALA B N 1
ATOM 8002 C CA . ALA B 1 328 ? 25.406 -29.609 4.488 1 98.31 328 ALA B CA 1
ATOM 8003 C C . ALA B 1 328 ? 24.469 -29.297 3.33 1 98.31 328 ALA B C 1
ATOM 8005 O O . ALA B 1 328 ? 23.391 -29.891 3.203 1 98.31 328 ALA B O 1
ATOM 8006 N N . ALA B 1 329 ? 24.797 -28.344 2.545 1 98.62 329 ALA B N 1
ATOM 8007 C CA . ALA B 1 329 ? 23.984 -27.969 1.385 1 98.62 329 ALA B CA 1
ATOM 8008 C C . ALA B 1 329 ? 23.922 -29.109 0.375 1 98.62 329 ALA B C 1
ATOM 8010 O O . ALA B 1 329 ? 22.844 -29.453 -0.12 1 98.62 329 ALA B O 1
ATOM 8011 N N . VAL B 1 330 ? 25.062 -29.719 0.06 1 98.75 330 VAL B N 1
ATOM 8012 C CA . VAL B 1 330 ? 25.141 -30.812 -0.895 1 98.75 330 VAL B CA 1
ATOM 8013 C C . VAL B 1 330 ? 24.328 -32 -0.374 1 98.75 330 VAL B C 1
ATOM 8015 O O . VAL B 1 330 ? 23.656 -32.688 -1.146 1 98.75 330 VAL B O 1
ATOM 8018 N N . ARG B 1 331 ? 24.438 -32.25 0.912 1 98.44 331 ARG B N 1
ATOM 8019 C CA . ARG B 1 331 ? 23.672 -33.344 1.527 1 98.44 331 ARG B CA 1
ATOM 8020 C C . ARG B 1 331 ? 22.188 -33.188 1.233 1 98.44 331 ARG B C 1
ATOM 8022 O O . ARG B 1 331 ? 21.516 -34.156 0.921 1 98.44 331 ARG B O 1
ATOM 8029 N N . ARG B 1 332 ? 21.672 -32 1.328 1 98.38 332 ARG B N 1
ATOM 8030 C CA . ARG B 1 332 ? 20.25 -31.766 1.084 1 98.38 332 ARG B CA 1
ATOM 8031 C C . ARG B 1 332 ? 19.906 -31.984 -0.386 1 98.38 332 ARG B C 1
ATOM 8033 O O . ARG B 1 332 ? 18.828 -32.5 -0.709 1 98.38 332 ARG B O 1
ATOM 8040 N N . VAL B 1 333 ? 20.781 -31.594 -1.286 1 98.69 333 VAL B N 1
ATOM 8041 C CA . VAL B 1 333 ? 20.594 -31.828 -2.713 1 98.69 333 VAL B CA 1
ATOM 8042 C C . VAL B 1 333 ? 20.562 -33.344 -2.994 1 98.69 333 VAL B C 1
ATOM 8044 O O . VAL B 1 333 ? 19.672 -33.812 -3.697 1 98.69 333 VAL B O 1
ATOM 8047 N N . LEU B 1 334 ? 21.531 -34.062 -2.426 1 98.44 334 LEU B N 1
ATOM 8048 C CA . LEU B 1 334 ? 21.625 -35.5 -2.627 1 98.44 334 LEU B CA 1
ATOM 8049 C C . LEU B 1 334 ? 20.406 -36.219 -2.027 1 98.44 334 LEU B C 1
ATOM 8051 O O . LEU B 1 334 ? 19.891 -37.156 -2.604 1 98.44 334 LEU B O 1
ATOM 8055 N N . ARG B 1 335 ? 20 -35.719 -0.886 1 98 335 ARG B N 1
ATOM 8056 C CA . ARG B 1 335 ? 18.812 -36.312 -0.256 1 98 335 ARG B CA 1
ATOM 8057 C C . ARG B 1 335 ? 17.609 -36.188 -1.171 1 98 335 ARG B C 1
ATOM 8059 O O . ARG B 1 335 ? 16.812 -37.156 -1.264 1 98 335 ARG B O 1
ATOM 8066 N N . LEU B 1 336 ? 17.422 -35.094 -1.798 1 98.19 336 LEU B N 1
ATOM 8067 C CA . LEU B 1 336 ? 16.312 -34.938 -2.736 1 98.19 336 LEU B CA 1
ATOM 8068 C C . LEU B 1 336 ? 16.453 -35.906 -3.914 1 98.19 336 LEU B C 1
ATOM 8070 O O . LEU B 1 336 ? 15.484 -36.531 -4.32 1 98.19 336 LEU B O 1
ATOM 8074 N N . LYS B 1 337 ? 17.656 -36.062 -4.453 1 97.94 337 LYS B N 1
ATOM 8075 C CA . LYS B 1 337 ? 17.906 -36.969 -5.582 1 97.94 337 LYS B CA 1
ATOM 8076 C C . LYS B 1 337 ? 17.625 -38.406 -5.211 1 97.94 337 LYS B C 1
ATOM 8078 O O . LYS B 1 337 ? 16.984 -39.156 -5.984 1 97.94 337 LYS B O 1
ATOM 8083 N N . PHE B 1 338 ? 18.109 -38.812 -4.047 1 97.25 338 PHE B N 1
ATOM 8084 C CA . PHE B 1 338 ? 17.844 -40.188 -3.572 1 97.25 338 PHE B CA 1
ATOM 8085 C C . PHE B 1 338 ? 16.359 -40.375 -3.316 1 97.25 338 PHE B C 1
ATOM 8087 O O . PHE B 1 338 ? 15.797 -41.406 -3.66 1 97.25 338 PHE B O 1
ATOM 8094 N N . GLY B 1 339 ? 15.75 -39.344 -2.705 1 95.62 339 GLY B N 1
ATOM 8095 C CA . GLY B 1 339 ? 14.328 -39.406 -2.412 1 95.62 339 GLY B CA 1
ATOM 8096 C C . GLY B 1 339 ? 13.469 -39.562 -3.652 1 95.62 339 GLY B C 1
ATOM 8097 O O . GLY B 1 339 ? 12.414 -40.188 -3.609 1 95.62 339 GLY B O 1
ATOM 8098 N N . LEU B 1 340 ? 13.922 -39.031 -4.762 1 96.56 340 LEU B N 1
ATOM 8099 C CA . LEU B 1 340 ? 13.211 -39.125 -6.031 1 96.56 340 LEU B CA 1
ATOM 8100 C C . LEU B 1 340 ? 13.539 -40.406 -6.773 1 96.56 340 LEU B C 1
ATOM 8102 O O . LEU B 1 340 ? 12.992 -40.656 -7.848 1 96.56 340 LEU B O 1
ATOM 8106 N N . GLY B 1 341 ? 14.453 -41.156 -6.258 1 95.56 341 GLY B N 1
ATOM 8107 C CA . GLY B 1 341 ? 14.836 -42.406 -6.863 1 95.56 341 GLY B CA 1
ATOM 8108 C C . GLY B 1 341 ? 15.695 -42.219 -8.102 1 95.56 341 GLY B C 1
ATOM 8109 O O . GLY B 1 341 ? 15.773 -43.125 -8.945 1 95.56 341 GLY B O 1
ATOM 8110 N N . LEU B 1 342 ? 16.375 -41.156 -8.227 1 96.31 342 LEU B N 1
ATOM 8111 C CA . LEU B 1 342 ? 17.062 -40.812 -9.461 1 96.31 342 LEU B CA 1
ATOM 8112 C C . LEU B 1 342 ? 18.266 -41.75 -9.688 1 96.31 342 LEU B C 1
ATOM 8114 O O . LEU B 1 342 ? 18.672 -41.969 -10.828 1 96.31 342 LEU B O 1
ATOM 8118 N N . PHE B 1 343 ? 18.891 -42.25 -8.625 1 95.25 343 PHE B N 1
ATOM 8119 C CA . PHE B 1 343 ? 20.078 -43.094 -8.734 1 95.25 343 PHE B CA 1
ATOM 8120 C C . PHE B 1 343 ? 19.719 -44.469 -9.273 1 95.25 343 PHE B C 1
ATOM 8122 O O . PHE B 1 343 ? 20.547 -45.125 -9.875 1 95.25 343 PHE B O 1
ATOM 8129 N N . ASP B 1 344 ? 18.5 -44.812 -9.094 1 92.44 344 ASP B N 1
ATOM 8130 C CA . ASP B 1 344 ? 18.094 -46.156 -9.438 1 92.44 344 ASP B CA 1
ATOM 8131 C C . ASP B 1 344 ? 17.312 -46.188 -10.75 1 92.44 344 ASP B C 1
ATOM 8133 O O . ASP B 1 344 ? 17.016 -47.25 -11.289 1 92.44 344 ASP B O 1
ATOM 8137 N N . ARG B 1 345 ? 17.062 -45.031 -11.211 1 89.56 345 ARG B N 1
ATOM 8138 C CA . ARG B 1 345 ? 16.312 -44.906 -12.461 1 89.56 345 ARG B CA 1
ATOM 8139 C C . ARG B 1 345 ? 17.234 -44.969 -13.664 1 89.56 345 ARG B C 1
ATOM 8141 O O . ARG B 1 345 ? 18.375 -44.5 -13.609 1 89.56 345 ARG B O 1
ATOM 8148 N N . PRO B 1 346 ? 16.672 -45.656 -14.664 1 87.38 346 PRO B N 1
ATOM 8149 C CA . PRO B 1 346 ? 17.484 -45.562 -15.891 1 87.38 346 PRO B CA 1
ATOM 8150 C C . PRO B 1 346 ? 17.516 -44.188 -16.5 1 87.38 346 PRO B C 1
ATOM 8152 O O . PRO B 1 346 ? 16.75 -43.281 -16.078 1 87.38 346 PRO B O 1
ATOM 8155 N N . VAL B 1 347 ? 18.375 -44 -17.438 1 86.12 347 VAL B N 1
ATOM 8156 C CA . VAL B 1 347 ? 18.406 -42.781 -18.219 1 86.12 347 VAL B CA 1
ATOM 8157 C C . VAL B 1 347 ? 17.062 -42.562 -18.906 1 86.12 347 VAL B C 1
ATOM 8159 O O . VAL B 1 347 ? 16.453 -43.531 -19.391 1 86.12 347 VAL B O 1
ATOM 8162 N N . ILE B 1 348 ? 16.672 -41.375 -19.016 1 84.56 348 ILE B N 1
ATOM 8163 C CA . ILE B 1 348 ? 15.383 -41.031 -19.625 1 84.56 348 ILE B CA 1
ATOM 8164 C C . ILE B 1 348 ? 15.359 -41.5 -21.078 1 84.56 348 ILE B C 1
ATOM 8166 O O . ILE B 1 348 ? 16.328 -41.281 -21.812 1 84.56 348 ILE B O 1
ATOM 8170 N N . ASP B 1 349 ? 14.352 -42.188 -21.422 1 86.69 349 ASP B N 1
ATOM 8171 C CA . ASP B 1 349 ? 14.117 -42.562 -22.812 1 86.69 349 ASP B CA 1
ATOM 8172 C C . ASP B 1 349 ? 13.188 -41.562 -23.5 1 86.69 349 ASP B C 1
ATOM 8174 O O . ASP B 1 349 ? 12 -41.5 -23.188 1 86.69 349 ASP B O 1
ATOM 8178 N N . PRO B 1 350 ? 13.75 -40.812 -24.438 1 91.75 350 PRO B N 1
ATOM 8179 C CA . PRO B 1 350 ? 12.922 -39.781 -25.078 1 91.75 350 PRO B CA 1
ATOM 8180 C C . PRO B 1 350 ? 11.891 -40.344 -26.031 1 91.75 350 PRO B C 1
ATOM 8182 O O . PRO B 1 350 ? 10.953 -39.656 -26.438 1 91.75 350 PRO B O 1
ATOM 8185 N N . ASP B 1 351 ? 12.016 -41.625 -26.375 1 90.81 351 ASP B N 1
ATOM 8186 C CA . ASP B 1 351 ? 11.125 -42.219 -27.359 1 90.81 351 ASP B CA 1
ATOM 8187 C C . ASP B 1 351 ? 9.695 -42.312 -26.828 1 90.81 351 ASP B C 1
ATOM 8189 O O . ASP B 1 351 ? 9.477 -42.812 -25.719 1 90.81 351 ASP B O 1
ATOM 8193 N N . GLY B 1 352 ? 8.758 -41.781 -27.531 1 88.88 352 GLY B N 1
ATOM 8194 C CA . GLY B 1 352 ? 7.344 -41.906 -27.219 1 88.88 352 GLY B CA 1
ATOM 8195 C C . GLY B 1 352 ? 6.887 -40.875 -26.188 1 88.88 352 GLY B C 1
ATOM 8196 O O . GLY B 1 352 ? 5.719 -40.844 -25.812 1 88.88 352 GLY B O 1
ATOM 8197 N N . ALA B 1 353 ? 7.754 -40.094 -25.75 1 90.56 353 ALA B N 1
ATOM 8198 C CA . ALA B 1 353 ? 7.406 -39.094 -24.734 1 90.56 353 ALA B CA 1
ATOM 8199 C C . ALA B 1 353 ? 6.34 -38.125 -25.25 1 90.56 353 ALA B C 1
ATOM 8201 O O . ALA B 1 353 ? 5.406 -37.781 -24.531 1 90.56 353 ALA B O 1
ATOM 8202 N N . GLU B 1 354 ? 6.41 -37.75 -26.422 1 88.88 354 GLU B N 1
ATOM 8203 C CA . GLU B 1 354 ? 5.492 -36.781 -27.016 1 88.88 354 GLU B CA 1
ATOM 8204 C C . GLU B 1 354 ? 4.082 -37.344 -27.125 1 88.88 354 GLU B C 1
ATOM 8206 O O . GLU B 1 354 ? 3.096 -36.625 -27.016 1 88.88 354 GLU B O 1
ATOM 8211 N N . GLU B 1 355 ? 3.99 -38.625 -27.344 1 91.5 355 GLU B N 1
ATOM 8212 C CA . GLU B 1 355 ? 2.703 -39.312 -27.516 1 91.5 355 GLU B CA 1
ATOM 8213 C C . GLU B 1 355 ? 1.919 -39.344 -26.203 1 91.5 355 GLU B C 1
ATOM 8215 O O . GLU B 1 355 ? 0.704 -39.562 -26.203 1 91.5 355 GLU B O 1
ATOM 8220 N N . LYS B 1 356 ? 2.598 -39.094 -25.188 1 92.75 356 LYS B N 1
ATOM 8221 C CA . LYS B 1 356 ? 1.976 -39.156 -23.875 1 92.75 356 LYS B CA 1
ATOM 8222 C C . LYS B 1 356 ? 1.464 -37.781 -23.422 1 92.75 356 LYS B C 1
ATOM 8224 O O . LYS B 1 356 ? 0.902 -37.656 -22.344 1 92.75 356 LYS B O 1
ATOM 8229 N N . LEU B 1 357 ? 1.615 -36.844 -24.281 1 95.94 357 LEU B N 1
ATOM 8230 C CA . LEU B 1 357 ? 1.132 -35.5 -23.984 1 95.94 357 LEU B CA 1
ATOM 8231 C C . LEU B 1 357 ? -0.308 -35.344 -24.453 1 95.94 357 LEU B C 1
ATOM 8233 O O . LEU B 1 357 ? -0.791 -36.125 -25.281 1 95.94 357 LEU B O 1
ATOM 8237 N N . LEU B 1 358 ? -1.029 -34.406 -23.906 1 97.56 358 LEU B N 1
ATOM 8238 C CA . LEU B 1 358 ? -2.383 -34.031 -24.297 1 97.56 358 LEU B CA 1
ATOM 8239 C C . LEU B 1 358 ? -3.307 -35.25 -24.281 1 97.56 358 LEU B C 1
ATOM 8241 O O . LEU B 1 358 ? -4.113 -35.438 -25.188 1 97.56 358 LEU B O 1
ATOM 8245 N N . ARG B 1 359 ? -3.137 -36.094 -23.344 1 97.12 359 ARG B N 1
ATOM 8246 C CA . ARG B 1 359 ? -4.016 -37.25 -23.234 1 97.12 359 ARG B CA 1
ATOM 8247 C C . ARG B 1 359 ? -5.461 -36.812 -23.016 1 97.12 359 ARG B C 1
ATOM 8249 O O . ARG B 1 359 ? -5.719 -35.844 -22.328 1 97.12 359 ARG B O 1
ATOM 8256 N N . PRO B 1 360 ? -6.406 -37.594 -23.5 1 97.81 360 PRO B N 1
ATOM 8257 C CA . PRO B 1 360 ? -7.82 -37.219 -23.344 1 97.81 360 PRO B CA 1
ATOM 8258 C C . PRO B 1 360 ? -8.234 -37.094 -21.891 1 97.81 360 PRO B C 1
ATOM 8260 O O . PRO B 1 360 ? -9.016 -36.188 -21.547 1 97.81 360 PRO B O 1
ATOM 8263 N N . GLU B 1 361 ? -7.688 -37.906 -21.047 1 97.69 361 GLU B N 1
ATOM 8264 C CA . GLU B 1 361 ? -8.047 -37.844 -19.641 1 97.69 361 GLU B CA 1
ATOM 8265 C C . GLU B 1 361 ? -7.559 -36.531 -19 1 97.69 361 GLU B C 1
ATOM 8267 O O . GLU B 1 361 ? -8.25 -35.938 -18.172 1 97.69 361 GLU B O 1
ATOM 8272 N N . THR B 1 362 ? -6.355 -36.125 -19.391 1 98.44 362 THR B N 1
ATOM 8273 C CA . THR B 1 362 ? -5.809 -34.875 -18.875 1 98.44 362 THR B CA 1
ATOM 8274 C C . THR B 1 362 ? -6.613 -33.688 -19.391 1 98.44 362 THR B C 1
ATOM 8276 O O . THR B 1 362 ? -6.902 -32.75 -18.641 1 98.44 362 THR B O 1
ATOM 8279 N N . ARG B 1 363 ? -7 -33.688 -20.656 1 98.69 363 ARG B N 1
ATOM 8280 C CA . ARG B 1 363 ? -7.805 -32.625 -21.234 1 98.69 363 ARG B CA 1
ATOM 8281 C C . ARG B 1 363 ? -9.18 -32.562 -20.578 1 98.69 363 ARG B C 1
ATOM 8283 O O . ARG B 1 363 ? -9.703 -31.469 -20.328 1 98.69 363 ARG B O 1
ATOM 8290 N N . ARG B 1 364 ? -9.773 -33.719 -20.297 1 98.69 364 ARG B N 1
ATOM 8291 C CA . ARG B 1 364 ? -11.062 -33.75 -19.609 1 98.69 364 ARG B CA 1
ATOM 8292 C C . ARG B 1 364 ? -10.969 -33.094 -18.234 1 98.69 364 ARG B C 1
ATOM 8294 O O . ARG B 1 364 ? -11.875 -32.375 -17.812 1 98.69 364 ARG B O 1
ATOM 8301 N N . LEU B 1 365 ? -9.883 -33.375 -17.516 1 98.81 365 LEU B N 1
ATOM 8302 C CA . LEU B 1 365 ? -9.688 -32.781 -16.203 1 98.81 365 LEU B CA 1
ATOM 8303 C C . LEU B 1 365 ? -9.477 -31.281 -16.312 1 98.81 365 LEU B C 1
ATOM 8305 O O . LEU B 1 365 ? -9.953 -30.516 -15.461 1 98.81 365 LEU B O 1
ATOM 8309 N N . ALA B 1 366 ? -8.727 -30.844 -17.344 1 98.88 366 ALA B N 1
ATOM 8310 C CA . ALA B 1 366 ? -8.547 -29.422 -17.594 1 98.88 366 ALA B CA 1
ATOM 8311 C C . ALA B 1 366 ? -9.883 -28.719 -17.812 1 98.88 366 ALA B C 1
ATOM 8313 O O . ALA B 1 366 ? -10.109 -27.609 -17.344 1 98.88 366 ALA B O 1
ATOM 8314 N N . ARG B 1 367 ? -10.789 -29.375 -18.547 1 98.88 367 ARG B N 1
ATOM 8315 C CA . ARG B 1 367 ? -12.117 -28.828 -18.797 1 98.88 367 ARG B CA 1
ATOM 8316 C C . ARG B 1 367 ? -12.93 -28.766 -17.5 1 98.88 367 ARG B C 1
ATOM 8318 O O . ARG B 1 367 ? -13.633 -27.781 -17.25 1 98.88 367 ARG B O 1
ATOM 8325 N N . GLU B 1 368 ? -12.828 -29.812 -16.734 1 98.81 368 GLU B N 1
ATOM 8326 C CA . GLU B 1 368 ? -13.492 -29.828 -15.438 1 98.81 368 GLU B CA 1
ATOM 8327 C C . GLU B 1 368 ? -13.016 -28.672 -14.555 1 98.81 368 GLU B C 1
ATOM 8329 O O . GLU B 1 368 ? -13.828 -27.984 -13.938 1 98.81 368 GLU B O 1
ATOM 8334 N N . ALA B 1 369 ? -11.688 -28.5 -14.516 1 98.88 369 ALA B N 1
ATOM 8335 C CA . ALA B 1 369 ? -11.102 -27.422 -13.727 1 98.88 369 ALA B CA 1
ATOM 8336 C C . ALA B 1 369 ? -11.57 -26.047 -14.234 1 98.88 369 ALA B C 1
ATOM 8338 O O . ALA B 1 369 ? -11.859 -25.156 -13.445 1 98.88 369 ALA B O 1
ATOM 8339 N N . ALA B 1 370 ? -11.609 -25.906 -15.539 1 98.88 370 ALA B N 1
ATOM 8340 C CA . ALA B 1 370 ? -12.078 -24.656 -16.125 1 98.88 370 ALA B CA 1
ATOM 8341 C C . ALA B 1 370 ? -13.523 -24.375 -15.727 1 98.88 370 ALA B C 1
ATOM 8343 O O . ALA B 1 370 ? -13.859 -23.266 -15.305 1 98.88 370 ALA B O 1
ATOM 8344 N N . ARG B 1 371 ? -14.398 -25.359 -15.828 1 98.75 371 ARG B N 1
ATOM 8345 C CA . ARG B 1 371 ? -15.797 -25.203 -15.453 1 98.75 371 ARG B CA 1
ATOM 8346 C C . ARG B 1 371 ? -15.938 -24.781 -14 1 98.75 371 ARG B C 1
ATOM 8348 O O . ARG B 1 371 ? -16.688 -23.859 -13.68 1 98.75 371 ARG B O 1
ATOM 8355 N N . ALA B 1 372 ? -15.141 -25.406 -13.172 1 98.75 372 ALA B N 1
ATOM 8356 C CA . ALA B 1 372 ? -15.234 -25.172 -11.734 1 98.75 372 ALA B CA 1
ATOM 8357 C C . ALA B 1 372 ? -14.688 -23.797 -11.359 1 98.75 372 ALA B C 1
ATOM 8359 O O . ALA B 1 372 ? -14.969 -23.297 -10.273 1 98.75 372 ALA B O 1
ATOM 8360 N N . SER B 1 373 ? -13.914 -23.172 -12.273 1 98.69 373 SER B N 1
ATOM 8361 C CA . SER B 1 373 ? -13.234 -21.906 -11.992 1 98.69 373 SER B CA 1
ATOM 8362 C C . SER B 1 373 ? -14.078 -20.719 -12.438 1 98.69 373 SER B C 1
ATOM 8364 O O . SER B 1 373 ? -13.781 -19.578 -12.086 1 98.69 373 SER B O 1
ATOM 8366 N N . LEU B 1 374 ? -15.102 -20.922 -13.25 1 98.94 374 LEU B N 1
ATOM 8367 C CA . LEU B 1 374 ? -15.914 -19.828 -13.781 1 98.94 374 LEU B CA 1
ATOM 8368 C C . LEU B 1 374 ? -16.766 -19.203 -12.68 1 98.94 374 LEU B C 1
ATOM 8370 O O . LEU B 1 374 ? -17.391 -19.922 -11.891 1 98.94 374 LEU B O 1
ATOM 8374 N N . VAL B 1 375 ? -16.781 -17.891 -12.594 1 98.94 375 VAL B N 1
ATOM 8375 C CA . VAL B 1 375 ? -17.547 -17.188 -11.57 1 98.94 375 VAL B CA 1
ATOM 8376 C C . VAL B 1 375 ? -18.625 -16.328 -12.227 1 98.94 375 VAL B C 1
ATOM 8378 O O . VAL B 1 375 ? -18.312 -15.383 -12.953 1 98.94 375 VAL B O 1
ATOM 8381 N N . LEU B 1 376 ? -19.859 -16.656 -11.977 1 98.94 376 LEU B N 1
ATOM 8382 C CA . LEU B 1 376 ? -20.953 -15.805 -12.406 1 98.94 376 LEU B CA 1
ATOM 8383 C C . LEU B 1 376 ? -21.125 -14.617 -11.477 1 98.94 376 LEU B C 1
ATOM 8385 O O . LEU B 1 376 ? -21.422 -14.789 -10.289 1 98.94 376 LEU B O 1
ATOM 8389 N N . LEU B 1 377 ? -20.969 -13.445 -12.031 1 98.88 377 LEU B N 1
ATOM 8390 C CA . LEU B 1 377 ? -20.938 -12.242 -11.203 1 98.88 377 LEU B CA 1
ATOM 8391 C C . LEU B 1 377 ? -22.281 -11.539 -11.219 1 98.88 377 LEU B C 1
ATOM 8393 O O . LEU B 1 377 ? -22.656 -10.867 -10.258 1 98.88 377 LEU B O 1
ATOM 8397 N N . GLN B 1 378 ? -22.938 -11.609 -12.312 1 98.75 378 GLN B N 1
ATOM 8398 C CA . GLN B 1 378 ? -24.219 -10.945 -12.539 1 98.75 378 GLN B CA 1
ATOM 8399 C C . GLN B 1 378 ? -25.078 -11.758 -13.5 1 98.75 378 GLN B C 1
ATOM 8401 O O . GLN B 1 378 ? -24.578 -12.344 -14.461 1 98.75 378 GLN B O 1
ATOM 8406 N N . ASN B 1 379 ? -26.344 -11.797 -13.219 1 98.62 379 ASN B N 1
ATOM 8407 C CA . ASN B 1 379 ? -27.297 -12.453 -14.109 1 98.62 379 ASN B CA 1
ATOM 8408 C C . ASN B 1 379 ? -28.688 -11.859 -13.984 1 98.62 379 ASN B C 1
ATOM 8410 O O . ASN B 1 379 ? -29.609 -12.531 -13.523 1 98.62 379 ASN B O 1
ATOM 8414 N N . ARG B 1 380 ? -28.828 -10.711 -14.492 1 98.19 380 ARG B N 1
ATOM 8415 C CA . ARG B 1 380 ? -30.109 -10.023 -14.414 1 98.19 380 ARG B CA 1
ATOM 8416 C C . ARG B 1 380 ? -31.141 -10.656 -15.344 1 98.19 380 ARG B C 1
ATOM 8418 O O . ARG B 1 380 ? -30.797 -11.062 -16.453 1 98.19 380 ARG B O 1
ATOM 8425 N N . GLU B 1 381 ? -32.375 -10.781 -14.891 1 95.56 381 GLU B N 1
ATOM 8426 C CA . GLU B 1 381 ? -33.531 -11.305 -15.633 1 95.56 381 GLU B CA 1
ATOM 8427 C C . GLU B 1 381 ? -33.281 -12.727 -16.109 1 95.56 381 GLU B C 1
ATOM 8429 O O . GLU B 1 381 ? -33.812 -13.148 -17.141 1 95.56 381 GLU B O 1
ATOM 8434 N N . ASP B 1 382 ? -32.312 -13.438 -15.43 1 96.38 382 ASP B N 1
ATOM 8435 C CA . ASP B 1 382 ? -32 -14.828 -15.75 1 96.38 382 ASP B CA 1
ATOM 8436 C C . ASP B 1 382 ? -31.672 -14.984 -17.234 1 96.38 382 ASP B C 1
ATOM 8438 O O . ASP B 1 382 ? -32.156 -15.898 -17.891 1 96.38 382 ASP B O 1
ATOM 8442 N N . LEU B 1 383 ? -30.906 -14.008 -17.688 1 98.19 383 LEU B N 1
ATOM 8443 C CA . LEU B 1 383 ? -30.469 -14.086 -19.078 1 98.19 383 LEU B CA 1
ATOM 8444 C C . LEU B 1 383 ? -29.812 -15.43 -19.375 1 98.19 383 LEU B C 1
ATOM 8446 O O . LEU B 1 383 ? -30.016 -16 -20.453 1 98.19 383 LEU B O 1
ATOM 8450 N N . LEU B 1 384 ? -28.891 -15.852 -18.469 1 98.44 384 LEU B N 1
ATOM 8451 C CA . LEU B 1 384 ? -28.234 -17.156 -18.562 1 98.44 384 LEU B CA 1
ATOM 8452 C C . LEU B 1 384 ? -28.875 -18.156 -17.609 1 98.44 384 LEU B C 1
ATOM 8454 O O . LEU B 1 384 ? -29.375 -17.781 -16.547 1 98.44 384 LEU B O 1
ATOM 8458 N N . PRO B 1 385 ? -28.891 -19.375 -18.031 1 98.31 385 PRO B N 1
ATOM 8459 C CA . PRO B 1 385 ? -28.266 -19.953 -19.234 1 98.31 385 PRO B CA 1
ATOM 8460 C C . PRO B 1 385 ? -29.047 -19.656 -20.5 1 98.31 385 PRO B C 1
ATOM 8462 O O . PRO B 1 385 ? -30.25 -19.375 -20.453 1 98.31 385 PRO B O 1
ATOM 8465 N N . ILE B 1 386 ? -28.391 -19.781 -21.562 1 98.56 386 ILE B N 1
ATOM 8466 C CA . ILE B 1 386 ? -29 -19.531 -22.875 1 98.56 386 ILE B CA 1
ATOM 8467 C C . ILE B 1 386 ? -30.078 -20.578 -23.156 1 98.56 386 ILE B C 1
ATOM 8469 O O . ILE B 1 386 ? -29.828 -21.781 -23.047 1 98.56 386 ILE B O 1
ATOM 8473 N N . ASP B 1 387 ? -31.234 -20.109 -23.516 1 96.94 387 ASP B N 1
ATOM 8474 C CA . ASP B 1 387 ? -32.344 -20.953 -23.938 1 96.94 387 ASP B CA 1
ATOM 8475 C C . ASP B 1 387 ? -32.438 -21.031 -25.453 1 96.94 387 ASP B C 1
ATOM 8477 O O . ASP B 1 387 ? -32.906 -20.078 -26.094 1 96.94 387 ASP B O 1
ATOM 8481 N N . PRO B 1 388 ? -32.062 -22.094 -25.969 1 96.19 388 PRO B N 1
ATOM 8482 C CA . PRO B 1 388 ? -32.031 -22.188 -27.422 1 96.19 388 PRO B CA 1
ATOM 8483 C C . PRO B 1 388 ? -33.406 -22.016 -28.047 1 96.19 388 PRO B C 1
ATOM 8485 O O . PRO B 1 388 ? -33.531 -21.797 -29.25 1 96.19 388 PRO B O 1
ATOM 8488 N N . ALA B 1 389 ? -34.438 -22.125 -27.281 1 95.62 389 ALA B N 1
ATOM 8489 C CA . ALA B 1 389 ? -35.781 -21.891 -27.797 1 95.62 389 ALA B CA 1
ATOM 8490 C C . ALA B 1 389 ? -36.062 -20.406 -28.016 1 95.62 389 ALA B C 1
ATOM 8492 O O . ALA B 1 389 ? -36.875 -20.031 -28.859 1 95.62 389 ALA B O 1
ATOM 8493 N N . LYS B 1 390 ? -35.312 -19.656 -27.297 1 96.25 390 LYS B N 1
ATOM 8494 C CA . LYS B 1 390 ? -35.562 -18.203 -27.359 1 96.25 390 LYS B CA 1
ATOM 8495 C C . LYS B 1 390 ? -34.438 -17.516 -28.156 1 96.25 390 LYS B C 1
ATOM 8497 O O . LYS B 1 390 ? -34.656 -16.422 -28.688 1 96.25 390 LYS B O 1
ATOM 8502 N N . VAL B 1 391 ? -33.344 -18.109 -28.188 1 98.06 391 VAL B N 1
ATOM 8503 C CA . VAL B 1 391 ? -32.188 -17.516 -28.844 1 98.06 391 VAL B CA 1
ATOM 8504 C C . VAL B 1 391 ? -31.812 -18.344 -30.078 1 98.06 391 VAL B C 1
ATOM 8506 O O . VAL B 1 391 ? -31.375 -19.484 -29.969 1 98.06 391 VAL B O 1
ATOM 8509 N N . ARG B 1 392 ? -31.938 -17.734 -31.234 1 97.56 392 ARG B N 1
ATOM 8510 C CA . ARG B 1 392 ? -31.656 -18.453 -32.469 1 97.56 392 ARG B CA 1
ATOM 8511 C C . ARG B 1 392 ? -30.391 -17.953 -33.125 1 97.56 392 ARG B C 1
ATOM 8513 O O . ARG B 1 392 ? -29.781 -18.641 -33.938 1 97.56 392 ARG B O 1
ATOM 8520 N N . ARG B 1 393 ? -29.984 -16.734 -32.781 1 98.44 393 ARG B N 1
ATOM 8521 C CA . ARG B 1 393 ? -28.781 -16.109 -33.344 1 98.44 393 ARG B CA 1
ATOM 8522 C C . ARG B 1 393 ? -27.984 -15.375 -32.281 1 98.44 393 ARG B C 1
ATOM 8524 O O . ARG B 1 393 ? -28.547 -14.562 -31.531 1 98.44 393 ARG B O 1
ATOM 8531 N N . ILE B 1 394 ? -26.672 -15.719 -32.156 1 98.88 394 ILE B N 1
ATOM 8532 C CA . ILE B 1 394 ? -25.781 -15.102 -31.203 1 98.88 394 ILE B CA 1
ATOM 8533 C C . ILE B 1 394 ? -24.672 -14.336 -31.922 1 98.88 394 ILE B C 1
ATOM 8535 O O . ILE B 1 394 ? -24.031 -14.875 -32.844 1 98.88 394 ILE B O 1
ATOM 8539 N N . ALA B 1 395 ? -24.516 -13.047 -31.609 1 98.94 395 ALA B N 1
ATOM 8540 C CA . ALA B 1 395 ? -23.344 -12.297 -32.031 1 98.94 395 ALA B CA 1
ATOM 8541 C C . ALA B 1 395 ? -22.219 -12.383 -31 1 98.94 395 ALA B C 1
ATOM 8543 O O . ALA B 1 395 ? -22.406 -12 -29.844 1 98.94 395 ALA B O 1
ATOM 8544 N N . VAL B 1 396 ? -21.062 -12.961 -31.391 1 98.94 396 VAL B N 1
ATOM 8545 C CA . VAL B 1 396 ? -19.875 -12.969 -30.531 1 98.94 396 VAL B CA 1
ATOM 8546 C C . VAL B 1 396 ? -18.984 -11.789 -30.891 1 98.94 396 VAL B C 1
ATOM 8548 O O . VAL B 1 396 ? -18.531 -11.656 -32.031 1 98.94 396 VAL B O 1
ATOM 8551 N N . VAL B 1 397 ? -18.766 -10.922 -29.938 1 98.69 397 VAL B N 1
ATOM 8552 C CA . VAL B 1 397 ? -17.969 -9.719 -30.156 1 98.69 397 VAL B CA 1
ATOM 8553 C C . VAL B 1 397 ? -16.844 -9.656 -29.125 1 98.69 397 VAL B C 1
ATOM 8555 O O . VAL B 1 397 ? -16.859 -10.383 -28.125 1 98.69 397 VAL B O 1
ATOM 8558 N N . GLY B 1 398 ? -15.82 -8.844 -29.359 1 98.25 398 GLY B N 1
ATOM 8559 C CA . GLY B 1 398 ? -14.68 -8.641 -28.469 1 98.25 398 GLY B CA 1
ATOM 8560 C C . GLY B 1 398 ? -13.406 -9.297 -28.969 1 98.25 398 GLY B C 1
ATOM 8561 O O . GLY B 1 398 ? -13.461 -10.266 -29.734 1 98.25 398 GLY B O 1
ATOM 8562 N N . PRO B 1 399 ? -12.336 -8.836 -28.453 1 98.19 399 PRO B N 1
ATOM 8563 C CA . PRO B 1 399 ? -11.047 -9.25 -29.016 1 98.19 399 PRO B CA 1
ATOM 8564 C C . PRO B 1 399 ? -10.602 -10.625 -28.531 1 98.19 399 PRO B C 1
ATOM 8566 O O . PRO B 1 399 ? -9.68 -11.211 -29.094 1 98.19 399 PRO B O 1
ATOM 8569 N N . PHE B 1 400 ? -11.297 -11.227 -27.594 1 98.5 400 PHE B N 1
ATOM 8570 C CA . PHE B 1 400 ? -10.648 -12.367 -26.953 1 98.5 400 PHE B CA 1
ATOM 8571 C C . PHE B 1 400 ? -11.453 -13.641 -27.172 1 98.5 400 PHE B C 1
ATOM 8573 O O . PHE B 1 400 ? -11.133 -14.695 -26.609 1 98.5 400 PHE B O 1
ATOM 8580 N N . ALA B 1 401 ? -12.43 -13.578 -28 1 98.62 401 ALA B N 1
ATOM 8581 C CA . ALA B 1 401 ? -13.258 -14.758 -28.25 1 98.62 401 ALA B CA 1
ATOM 8582 C C . ALA B 1 401 ? -12.469 -15.836 -29 1 98.62 401 ALA B C 1
ATOM 8584 O O . ALA B 1 401 ? -12.703 -17.031 -28.797 1 98.62 401 ALA B O 1
ATOM 8585 N N . ASP B 1 402 ? -11.555 -15.391 -29.828 1 98.5 402 ASP B N 1
ATOM 8586 C CA . ASP B 1 402 ? -10.797 -16.328 -30.641 1 98.5 402 ASP B CA 1
ATOM 8587 C C . ASP B 1 402 ? -9.289 -16.141 -30.453 1 98.5 402 ASP B C 1
ATOM 8589 O O . ASP B 1 402 ? -8.508 -16.312 -31.391 1 98.5 402 ASP B O 1
ATOM 8593 N N . SER B 1 403 ? -8.945 -15.758 -29.266 1 97.75 403 SER B N 1
ATOM 8594 C CA . SER B 1 403 ? -7.543 -15.508 -28.953 1 97.75 403 SER B CA 1
ATOM 8595 C C . SER B 1 403 ? -6.918 -16.688 -28.219 1 97.75 403 SER B C 1
ATOM 8597 O O . SER B 1 403 ? -6.727 -16.625 -27 1 97.75 403 SER B O 1
ATOM 8599 N N . ALA B 1 404 ? -6.449 -17.641 -28.969 1 98.12 404 ALA B N 1
ATOM 8600 C CA . ALA B 1 404 ? -5.992 -18.906 -28.391 1 98.12 404 ALA B CA 1
ATOM 8601 C C . ALA B 1 404 ? -4.766 -18.703 -27.516 1 98.12 404 ALA B C 1
ATOM 8603 O O . ALA B 1 404 ? -4.672 -19.266 -26.422 1 98.12 404 ALA B O 1
ATOM 8604 N N . TRP B 1 405 ? -3.854 -17.875 -27.984 1 97.88 405 TRP B N 1
ATOM 8605 C CA . TRP B 1 405 ? -2.605 -17.688 -27.25 1 97.88 405 TRP B CA 1
ATOM 8606 C C . TRP B 1 405 ? -2.854 -16.953 -25.938 1 97.88 405 TRP B C 1
ATOM 8608 O O . TRP B 1 405 ? -2.229 -17.266 -24.922 1 97.88 405 TRP B O 1
ATOM 8618 N N . ASP B 1 406 ? -3.744 -15.992 -25.953 1 97.75 406 ASP B N 1
ATOM 8619 C CA . ASP B 1 406 ? -4.105 -15.297 -24.719 1 97.75 406 ASP B CA 1
ATOM 8620 C C . ASP B 1 406 ? -4.82 -16.234 -23.75 1 97.75 406 ASP B C 1
ATOM 8622 O O . ASP B 1 406 ? -4.633 -16.141 -22.531 1 97.75 406 ASP B O 1
ATOM 8626 N N . GLN B 1 407 ? -5.574 -17.141 -24.266 1 97.88 407 GLN B N 1
ATOM 8627 C CA . GLN B 1 407 ? -6.309 -18.094 -23.453 1 97.88 407 GLN B CA 1
ATOM 8628 C C . GLN B 1 407 ? -5.359 -19.062 -22.75 1 97.88 407 GLN B C 1
ATOM 8630 O O . GLN B 1 407 ? -5.621 -19.484 -21.609 1 97.88 407 GLN B O 1
ATOM 8635 N N . VAL B 1 408 ? -4.27 -19.453 -23.391 1 97.69 408 VAL B N 1
ATOM 8636 C CA . VAL B 1 408 ? -3.26 -20.328 -22.812 1 97.69 408 VAL B CA 1
ATOM 8637 C C . VAL B 1 408 ? -2.594 -19.641 -21.625 1 97.69 408 VAL B C 1
ATOM 8639 O O . VAL B 1 408 ? -2.305 -20.281 -20.609 1 97.69 408 VAL B O 1
ATOM 8642 N N . GLY B 1 409 ? -2.346 -18.281 -21.719 1 96.44 409 GLY B N 1
ATOM 8643 C CA . GLY B 1 409 ? -1.862 -17.484 -20.609 1 96.44 409 GLY B CA 1
ATOM 8644 C C . GLY B 1 409 ? -0.358 -17.562 -20.422 1 96.44 409 GLY B C 1
ATOM 8645 O O . GLY B 1 409 ? 0.34 -18.172 -21.25 1 96.44 409 GLY B O 1
ATOM 8646 N N . PRO B 1 410 ? 0.14 -16.922 -19.375 1 95.56 410 PRO B N 1
ATOM 8647 C CA . PRO B 1 410 ? 1.578 -16.922 -19.109 1 95.56 410 PRO B CA 1
ATOM 8648 C C . PRO B 1 410 ? 2.059 -18.203 -18.438 1 95.56 410 PRO B C 1
ATOM 8650 O O . PRO B 1 410 ? 1.242 -19.016 -17.984 1 95.56 410 PRO B O 1
ATOM 8653 N N . HIS B 1 411 ? 3.398 -18.453 -18.469 1 93.38 411 HIS B N 1
ATOM 8654 C CA . HIS B 1 411 ? 4.004 -19.609 -17.828 1 93.38 411 HIS B CA 1
ATOM 8655 C C . HIS B 1 411 ? 3.41 -20.906 -18.344 1 93.38 411 HIS B C 1
ATOM 8657 O O . HIS B 1 411 ? 2.986 -21.766 -17.562 1 93.38 411 HIS B O 1
ATOM 8663 N N . GLU B 1 412 ? 3.396 -21 -19.672 1 93.19 412 GLU B N 1
ATOM 8664 C CA . GLU B 1 412 ? 2.627 -22.062 -20.297 1 93.19 412 GLU B CA 1
ATOM 8665 C C . GLU B 1 412 ? 3.48 -23.312 -20.516 1 93.19 412 GLU B C 1
ATOM 8667 O O . GLU B 1 412 ? 3.107 -24.203 -21.281 1 93.19 412 GLU B O 1
ATOM 8672 N N . GLY B 1 413 ? 4.641 -23.406 -19.859 1 94 413 GLY B N 1
ATOM 8673 C CA . GLY B 1 413 ? 5.473 -24.562 -20.172 1 94 413 GLY B CA 1
ATOM 8674 C C . GLY B 1 413 ? 5.742 -24.719 -21.656 1 94 413 GLY B C 1
ATOM 8675 O O . GLY B 1 413 ? 6.352 -23.844 -22.281 1 94 413 GLY B O 1
ATOM 8676 N N . THR B 1 414 ? 5.152 -25.781 -22.25 1 96 414 THR B N 1
ATOM 8677 C CA . THR B 1 414 ? 5.258 -25.953 -23.688 1 96 414 THR B CA 1
ATOM 8678 C C . THR B 1 414 ? 3.885 -25.875 -24.344 1 96 414 THR B C 1
ATOM 8680 O O . THR B 1 414 ? 3.682 -26.406 -25.438 1 96 414 THR B O 1
ATOM 8683 N N . GLY B 1 415 ? 2.961 -25.266 -23.625 1 96.62 415 GLY B N 1
ATOM 8684 C CA . GLY B 1 415 ? 1.636 -25.062 -24.188 1 96.62 415 GLY B CA 1
ATOM 8685 C C . GLY B 1 415 ? 1.661 -24.359 -25.531 1 96.62 415 GLY B C 1
ATOM 8686 O O . GLY B 1 415 ? 2.521 -23.516 -25.781 1 96.62 415 GLY B O 1
ATOM 8687 N N . GLN B 1 416 ? 0.696 -24.75 -26.375 1 97.06 416 GLN B N 1
ATOM 8688 C CA . GLN B 1 416 ? 0.604 -24.203 -27.719 1 97.06 416 GLN B CA 1
ATOM 8689 C C . GLN B 1 416 ? -0.788 -23.625 -28 1 97.06 416 GLN B C 1
ATOM 8691 O O . GLN B 1 416 ? -1.787 -24.188 -27.531 1 97.06 416 GLN B O 1
ATOM 8696 N N . GLU B 1 417 ? -0.834 -22.625 -28.719 1 96.81 417 GLU B N 1
ATOM 8697 C CA . GLU B 1 417 ? -2.121 -22 -29.016 1 96.81 417 GLU B CA 1
ATOM 8698 C C . GLU B 1 417 ? -3.012 -22.922 -29.828 1 96.81 417 GLU B C 1
ATOM 8700 O O . GLU B 1 417 ? -4.234 -22.906 -29.688 1 96.81 417 GLU B O 1
ATOM 8705 N N . TRP B 1 418 ? -2.41 -23.781 -30.719 1 97.62 418 TRP B N 1
ATOM 8706 C CA . TRP B 1 418 ? -3.217 -24.609 -31.609 1 97.62 418 TRP B CA 1
ATOM 8707 C C . TRP B 1 418 ? -3.812 -25.797 -30.844 1 97.62 418 TRP B C 1
ATOM 8709 O O . TRP B 1 418 ? -4.652 -26.516 -31.391 1 97.62 418 TRP B O 1
ATOM 8719 N N . ASP B 1 419 ? -3.334 -26.016 -29.609 1 98.12 419 ASP B N 1
ATOM 8720 C CA . ASP B 1 419 ? -3.934 -27.062 -28.781 1 98.12 419 ASP B CA 1
ATOM 8721 C C . ASP B 1 419 ? -5.188 -26.562 -28.078 1 98.12 419 ASP B C 1
ATOM 8723 O O . ASP B 1 419 ? -5.977 -27.359 -27.562 1 98.12 419 ASP B O 1
ATOM 8727 N N . ALA B 1 420 ? -5.391 -25.281 -28.031 1 98.44 420 ALA B N 1
ATOM 8728 C CA . ALA B 1 420 ? -6.473 -24.688 -27.25 1 98.44 420 ALA B CA 1
ATOM 8729 C C . ALA B 1 420 ? -7.758 -24.594 -28.062 1 98.44 420 ALA B C 1
ATOM 8731 O O . ALA B 1 420 ? -7.723 -24.25 -29.25 1 98.44 420 ALA B O 1
ATOM 8732 N N . VAL B 1 421 ? -8.852 -24.969 -27.484 1 98.75 421 VAL B N 1
ATOM 8733 C CA . VAL B 1 421 ? -10.164 -24.688 -28.062 1 98.75 421 VAL B CA 1
ATOM 8734 C C . VAL B 1 421 ? -10.641 -23.312 -27.594 1 98.75 421 VAL B C 1
ATOM 8736 O O . VAL B 1 421 ? -10.945 -23.125 -26.406 1 98.75 421 VAL B O 1
ATOM 8739 N N . THR B 1 422 ? -10.695 -22.359 -28.5 1 98.81 422 THR B N 1
ATOM 8740 C CA . THR B 1 422 ? -11.031 -20.984 -28.141 1 98.81 422 THR B CA 1
ATOM 8741 C C . THR B 1 422 ? -12.484 -20.891 -27.672 1 98.81 422 THR B C 1
ATOM 8743 O O . THR B 1 422 ? -13.273 -21.812 -27.891 1 98.81 422 THR B O 1
ATOM 8746 N N . ILE B 1 423 ? -12.828 -19.812 -27.016 1 98.88 423 ILE B N 1
ATOM 8747 C CA . ILE B 1 423 ? -14.195 -19.578 -26.562 1 98.88 423 ILE B CA 1
ATOM 8748 C C . ILE B 1 423 ? -15.141 -19.562 -27.766 1 98.88 423 ILE B C 1
ATOM 8750 O O . ILE B 1 423 ? -16.219 -20.172 -27.734 1 98.88 423 ILE B O 1
ATOM 8754 N N . LEU B 1 424 ? -14.711 -18.906 -28.891 1 98.88 424 LEU B N 1
ATOM 8755 C CA . LEU B 1 424 ? -15.516 -18.875 -30.109 1 98.88 424 LEU B CA 1
ATOM 8756 C C . LEU B 1 424 ? -15.758 -20.297 -30.625 1 98.88 424 LEU B C 1
ATOM 8758 O O . LEU B 1 424 ? -16.891 -20.641 -30.969 1 98.88 424 LEU B O 1
ATOM 8762 N N . ALA B 1 425 ? -14.672 -21.109 -30.703 1 98.81 425 ALA B N 1
ATOM 8763 C CA . ALA B 1 425 ? -14.797 -22.469 -31.203 1 98.81 425 ALA B CA 1
ATOM 8764 C C . ALA B 1 425 ? -15.727 -23.297 -30.328 1 98.81 425 ALA B C 1
ATOM 8766 O O . ALA B 1 425 ? -16.547 -24.078 -30.828 1 98.81 425 ALA B O 1
ATOM 8767 N N . GLY B 1 426 ? -15.578 -23.172 -29.016 1 98.81 426 GLY B N 1
ATOM 8768 C CA . GLY B 1 426 ? -16.469 -23.844 -28.094 1 98.81 426 GLY B CA 1
ATOM 8769 C C . GLY B 1 426 ? -17.922 -23.438 -28.266 1 98.81 426 GLY B C 1
ATOM 8770 O O . GLY B 1 426 ? -18.812 -24.297 -28.266 1 98.81 426 GLY B O 1
ATOM 8771 N N . LEU B 1 427 ? -18.188 -22.172 -28.438 1 98.81 427 LEU B N 1
ATOM 8772 C CA . LEU B 1 427 ? -19.531 -21.656 -28.625 1 98.81 427 LEU B CA 1
ATOM 8773 C C . LEU B 1 427 ? -20.141 -22.188 -29.922 1 98.81 427 LEU B C 1
ATOM 8775 O O . LEU B 1 427 ? -21.312 -22.578 -29.969 1 98.81 427 LEU B O 1
ATOM 8779 N N . ARG B 1 428 ? -19.344 -22.172 -31 1 98.75 428 ARG B N 1
ATOM 8780 C CA . ARG B 1 428 ? -19.812 -22.656 -32.281 1 98.75 428 ARG B CA 1
ATOM 8781 C C . ARG B 1 428 ? -20.219 -24.125 -32.219 1 98.75 428 ARG B C 1
ATOM 8783 O O . ARG B 1 428 ? -21.281 -24.516 -32.688 1 98.75 428 ARG B O 1
ATOM 8790 N N . GLU B 1 429 ? -19.344 -24.859 -31.562 1 98.44 429 GLU B N 1
ATOM 8791 C CA . GLU B 1 429 ? -19.625 -26.297 -31.438 1 98.44 429 GLU B CA 1
ATOM 8792 C C . GLU B 1 429 ? -20.906 -26.547 -30.656 1 98.44 429 GLU B C 1
ATOM 8794 O O . GLU B 1 429 ? -21.781 -27.297 -31.094 1 98.44 429 GLU B O 1
ATOM 8799 N N . ARG B 1 430 ? -21.047 -25.922 -29.531 1 98.19 430 ARG B N 1
ATOM 8800 C CA . ARG B 1 430 ? -22.203 -26.156 -28.672 1 98.19 430 ARG B CA 1
ATOM 8801 C C . ARG B 1 430 ? -23.469 -25.594 -29.297 1 98.19 430 ARG B C 1
ATOM 8803 O O . ARG B 1 430 ? -24.547 -26.188 -29.172 1 98.19 430 ARG B O 1
ATOM 8810 N N . ALA B 1 431 ? -23.422 -24.422 -29.922 1 98.19 431 ALA B N 1
ATOM 8811 C CA . ALA B 1 431 ? -24.562 -23.781 -30.562 1 98.19 431 ALA B CA 1
ATOM 8812 C C . ALA B 1 431 ? -25.078 -24.641 -31.734 1 98.19 431 ALA B C 1
ATOM 8814 O O . ALA B 1 431 ? -26.281 -24.734 -31.938 1 98.19 431 ALA B O 1
ATOM 8815 N N . ALA B 1 432 ? -24.156 -25.172 -32.469 1 97.69 432 ALA B N 1
ATOM 8816 C CA . ALA B 1 432 ? -24.547 -26.031 -33.594 1 97.69 432 ALA B CA 1
ATOM 8817 C C . ALA B 1 432 ? -25.406 -27.188 -33.125 1 97.69 432 ALA B C 1
ATOM 8819 O O . ALA B 1 432 ? -26.359 -27.578 -33.812 1 97.69 432 ALA B O 1
ATOM 8820 N N . ALA B 1 433 ? -25.078 -27.672 -32.031 1 96.06 433 ALA B N 1
ATOM 8821 C CA . ALA B 1 433 ? -25.828 -28.797 -31.484 1 96.06 433 ALA B CA 1
ATOM 8822 C C . ALA B 1 433 ? -27.266 -28.422 -31.156 1 96.06 433 ALA B C 1
ATOM 8824 O O . ALA B 1 433 ? -28.141 -29.281 -31.094 1 96.06 433 ALA B O 1
ATOM 8825 N N . SER B 1 434 ? -27.578 -27.125 -31.078 1 96 434 SER B N 1
ATOM 8826 C CA . SER B 1 434 ? -28.922 -26.656 -30.734 1 96 434 SER B CA 1
ATOM 8827 C C . SER B 1 434 ? -29.547 -25.875 -31.875 1 96 434 SER B C 1
ATOM 8829 O O . SER B 1 434 ? -30.594 -25.25 -31.703 1 96 434 SER B O 1
ATOM 8831 N N . GLY B 1 435 ? -28.844 -25.766 -32.938 1 96.5 435 GLY B N 1
ATOM 8832 C CA . GLY B 1 435 ? -29.359 -25.062 -34.094 1 96.5 435 GLY B CA 1
ATOM 8833 C C . GLY B 1 435 ? -29.297 -23.562 -33.969 1 96.5 435 GLY B C 1
ATOM 8834 O O . GLY B 1 435 ? -30.094 -22.844 -34.594 1 96.5 435 GLY B O 1
ATOM 8835 N N . VAL B 1 436 ? -28.438 -23.094 -33.125 1 98.12 436 VAL B N 1
ATOM 8836 C CA . VAL B 1 436 ? -28.266 -21.656 -32.906 1 98.12 436 VAL B CA 1
ATOM 8837 C C . VAL B 1 436 ? -27.141 -21.141 -33.812 1 98.12 436 VAL B C 1
ATOM 8839 O O . VAL B 1 436 ? -26.062 -21.734 -33.875 1 98.12 436 VAL B O 1
ATOM 8842 N N . ALA B 1 437 ? -27.328 -20.078 -34.531 1 98.31 437 ALA B N 1
ATOM 8843 C CA . ALA B 1 437 ? -26.312 -19.484 -35.406 1 98.31 437 ALA B CA 1
ATOM 8844 C C . ALA B 1 437 ? -25.375 -18.578 -34.625 1 98.31 437 ALA B C 1
ATOM 8846 O O . ALA B 1 437 ? -25.797 -17.891 -33.688 1 98.31 437 ALA B O 1
ATOM 8847 N N . ILE B 1 438 ? -24.078 -18.578 -35.062 1 98.62 438 ILE B N 1
ATOM 8848 C CA . ILE B 1 438 ? -23.078 -17.719 -34.438 1 98.62 438 ILE B CA 1
ATOM 8849 C C . ILE B 1 438 ? -22.484 -16.781 -35.469 1 98.62 438 ILE B C 1
ATOM 8851 O O . ILE B 1 438 ? -21.938 -17.219 -36.5 1 98.62 438 ILE B O 1
ATOM 8855 N N . ASP B 1 439 ? -22.547 -15.5 -35.25 1 98.56 439 ASP B N 1
ATOM 8856 C CA . ASP B 1 439 ? -21.797 -14.492 -36 1 98.56 439 ASP B CA 1
ATOM 8857 C C . ASP B 1 439 ? -20.641 -13.945 -35.156 1 98.56 439 ASP B C 1
ATOM 8859 O O . ASP B 1 439 ? -20.797 -13.75 -33.938 1 98.56 439 ASP B O 1
ATOM 8863 N N . PHE B 1 440 ? -19.531 -13.805 -35.812 1 98.62 440 PHE B N 1
ATOM 8864 C CA . PHE B 1 440 ? -18.359 -13.305 -35.094 1 98.62 440 PHE B CA 1
ATOM 8865 C C . PHE B 1 440 ? -17.891 -11.992 -35.688 1 98.62 440 PHE B C 1
ATOM 8867 O O . PHE B 1 440 ? -17.578 -11.914 -36.875 1 98.62 440 PHE B O 1
ATOM 8874 N N . ALA B 1 441 ? -17.859 -10.969 -34.875 1 98.62 441 ALA B N 1
ATOM 8875 C CA . ALA B 1 441 ? -17.328 -9.648 -35.188 1 98.62 441 ALA B CA 1
ATOM 8876 C C . ALA B 1 441 ? -16.531 -9.094 -34 1 98.62 441 ALA B C 1
ATOM 8878 O O . ALA B 1 441 ? -17.094 -8.43 -33.125 1 98.62 441 ALA B O 1
ATOM 8879 N N . PRO B 1 442 ? -15.25 -9.242 -34.062 1 97.88 442 PRO B N 1
ATOM 8880 C CA . PRO B 1 442 ? -14.445 -8.922 -32.875 1 97.88 442 PRO B CA 1
ATOM 8881 C C . PRO B 1 442 ? -14.508 -7.445 -32.5 1 97.88 442 PRO B C 1
ATOM 8883 O O . PRO B 1 442 ? -14.367 -7.098 -31.312 1 97.88 442 PRO B O 1
ATOM 8886 N N . GLY B 1 443 ? -14.758 -6.605 -33.406 1 97.88 443 GLY B N 1
ATOM 8887 C CA . GLY B 1 443 ? -14.844 -5.176 -33.156 1 97.88 443 GLY B CA 1
ATOM 8888 C C . GLY B 1 443 ? -13.484 -4.508 -33.062 1 97.88 443 GLY B C 1
ATOM 8889 O O . GLY B 1 443 ? -13.305 -3.391 -33.562 1 97.88 443 GLY B O 1
ATOM 8890 N N . CYS B 1 444 ? -12.477 -5.164 -32.375 1 96 444 CYS B N 1
ATOM 8891 C CA . CYS B 1 444 ? -11.125 -4.621 -32.312 1 96 444 CYS B CA 1
ATOM 8892 C C . CYS B 1 444 ? -10.102 -5.727 -32.094 1 96 444 CYS B C 1
ATOM 8894 O O . CYS B 1 444 ? -10.477 -6.875 -31.828 1 96 444 CYS B O 1
ATOM 8896 N N . SER B 1 445 ? -8.797 -5.348 -32.219 1 93.88 445 SER B N 1
ATOM 8897 C CA . SER B 1 445 ? -7.699 -6.266 -31.938 1 93.88 445 SER B CA 1
ATOM 8898 C C . SER B 1 445 ? -7.469 -6.383 -30.438 1 93.88 445 SER B C 1
ATOM 8900 O O . SER B 1 445 ? -8.148 -5.723 -29.641 1 93.88 445 SER B O 1
ATOM 8902 N N . ARG B 1 446 ? -6.523 -7.176 -30.094 1 91.31 446 ARG B N 1
ATOM 8903 C CA . ARG B 1 446 ? -6.227 -7.445 -28.688 1 91.31 446 ARG B CA 1
ATOM 8904 C C . ARG B 1 446 ? -5.797 -6.176 -27.969 1 91.31 446 ARG B C 1
ATOM 8906 O O . ARG B 1 446 ? -6.047 -6.023 -26.766 1 91.31 446 ARG B O 1
ATOM 8913 N N . VAL B 1 447 ? -5.145 -5.207 -28.625 1 90.81 447 VAL B N 1
ATOM 8914 C CA . VAL B 1 447 ? -4.699 -3.963 -28 1 90.81 447 VAL B CA 1
ATOM 8915 C C . VAL B 1 447 ? -5.789 -2.904 -28.125 1 90.81 447 VAL B C 1
ATOM 8917 O O . VAL B 1 447 ? -5.824 -1.942 -27.359 1 90.81 447 VAL B O 1
ATOM 8920 N N . CYS B 1 448 ? -6.723 -3.076 -29.094 1 95.5 448 CYS B N 1
ATOM 8921 C CA . CYS B 1 448 ? -7.945 -2.312 -29.312 1 95.5 448 CYS B CA 1
ATOM 8922 C C . CYS B 1 448 ? -7.645 -0.826 -29.453 1 95.5 448 CYS B C 1
ATOM 8924 O O . CYS B 1 448 ? -8.219 -0 -28.75 1 95.5 448 CYS B O 1
ATOM 8926 N N . HIS B 1 449 ? -6.812 -0.431 -30.391 1 94.88 449 HIS B N 1
ATOM 8927 C CA . HIS B 1 449 ? -6.391 0.956 -30.562 1 94.88 449 HIS B CA 1
ATOM 8928 C C . HIS B 1 449 ? -7.188 1.648 -31.656 1 94.88 449 HIS B C 1
ATOM 8930 O O . HIS B 1 449 ? -6.961 2.826 -31.953 1 94.88 449 HIS B O 1
ATOM 8936 N N . SER B 1 450 ? -8.125 0.899 -32.312 1 96.62 450 SER B N 1
ATOM 8937 C CA . SER B 1 450 ? -8.859 1.46 -33.438 1 96.62 450 SER B CA 1
ATOM 8938 C C . SER B 1 450 ? -10.344 1.13 -33.344 1 96.62 450 SER B C 1
ATOM 8940 O O . SER B 1 450 ? -10.719 0.068 -32.844 1 96.62 450 SER B O 1
ATOM 8942 N N . ARG B 1 451 ? -11.172 1.997 -33.906 1 97.25 451 ARG B N 1
ATOM 8943 C CA . ARG B 1 451 ? -12.617 1.796 -33.938 1 97.25 451 ARG B CA 1
ATOM 8944 C C . ARG B 1 451 ? -13.055 1.179 -35.25 1 97.25 451 ARG B C 1
ATOM 8946 O O . ARG B 1 451 ? -14.258 1.032 -35.5 1 97.25 451 ARG B O 1
ATOM 8953 N N . ALA B 1 452 ? -12.203 0.815 -36.062 1 97.31 452 ALA B N 1
ATOM 8954 C CA . ALA B 1 452 ? -12.469 0.386 -37.438 1 97.31 452 ALA B CA 1
ATOM 8955 C C . ALA B 1 452 ? -13.445 -0.785 -37.438 1 97.31 452 ALA B C 1
ATOM 8957 O O . ALA B 1 452 ? -14.258 -0.906 -38.375 1 97.31 452 ALA B O 1
ATOM 8958 N N . GLY B 1 453 ? -13.422 -1.652 -36.438 1 98.25 453 GLY B N 1
ATOM 8959 C CA . GLY B 1 453 ? -14.266 -2.836 -36.438 1 98.25 453 GLY B CA 1
ATOM 8960 C C . GLY B 1 453 ? -15.555 -2.637 -35.656 1 98.25 453 GLY B C 1
ATOM 8961 O O . GLY B 1 453 ? -16.359 -3.555 -35.531 1 98.25 453 GLY B O 1
ATOM 8962 N N . PHE B 1 454 ? -15.828 -1.407 -35.219 1 98.56 454 PHE B N 1
ATOM 8963 C CA . PHE B 1 454 ? -16.969 -1.15 -34.344 1 98.56 454 PHE B CA 1
ATOM 8964 C C . PHE B 1 454 ? -18.281 -1.325 -35.125 1 98.56 454 PHE B C 1
ATOM 8966 O O . PHE B 1 454 ? -19.234 -1.924 -34.594 1 98.56 454 PHE B O 1
ATOM 8973 N N . ALA B 1 455 ? -18.328 -0.766 -36.312 1 98.31 455 ALA B N 1
ATOM 8974 C CA . ALA B 1 455 ? -19.547 -0.8 -37.094 1 98.31 455 ALA B CA 1
ATOM 8975 C C . ALA B 1 455 ? -20 -2.236 -37.375 1 98.31 455 ALA B C 1
ATOM 8977 O O . ALA B 1 455 ? -21.188 -2.557 -37.25 1 98.31 455 ALA B O 1
ATOM 8978 N N . ALA B 1 456 ? -19.047 -3.102 -37.719 1 98.69 456 ALA B N 1
ATOM 8979 C CA . ALA B 1 456 ? -19.359 -4.508 -37.969 1 98.69 456 ALA B CA 1
ATOM 8980 C C . ALA B 1 456 ? -19.875 -5.191 -36.719 1 98.69 456 ALA B C 1
ATOM 8982 O O . ALA B 1 456 ? -20.781 -6.02 -36.781 1 98.69 456 ALA B O 1
ATOM 8983 N N . ALA B 1 457 ? -19.266 -4.91 -35.594 1 98.81 457 ALA B N 1
ATOM 8984 C CA . ALA B 1 457 ? -19.688 -5.488 -34.312 1 98.81 457 ALA B CA 1
ATOM 8985 C C . ALA B 1 457 ? -21.109 -5.047 -33.969 1 98.81 457 ALA B C 1
ATOM 8987 O O . ALA B 1 457 ? -21.922 -5.859 -33.5 1 98.81 457 ALA B O 1
ATOM 8988 N N . VAL B 1 458 ? -21.406 -3.771 -34.125 1 98.81 458 VAL B N 1
ATOM 8989 C CA . VAL B 1 458 ? -22.719 -3.227 -33.844 1 98.81 458 VAL B CA 1
ATOM 8990 C C . VAL B 1 458 ? -23.766 -3.85 -34.75 1 98.81 458 VAL B C 1
ATOM 8992 O O . VAL B 1 458 ? -24.875 -4.176 -34.344 1 98.81 458 VAL B O 1
ATOM 8995 N N . GLU B 1 459 ? -23.422 -3.984 -36.031 1 98.62 459 GLU B N 1
ATOM 8996 C CA . GLU B 1 459 ? -24.328 -4.605 -37 1 98.62 459 GLU B CA 1
ATOM 8997 C C . GLU B 1 459 ? -24.625 -6.055 -36.625 1 98.62 459 GLU B C 1
ATOM 8999 O O . GLU B 1 459 ? -25.781 -6.48 -36.656 1 98.62 459 GLU B O 1
ATOM 9004 N N . ALA B 1 460 ? -23.594 -6.797 -36.25 1 98.75 460 ALA B N 1
ATOM 9005 C CA . ALA B 1 460 ? -23.797 -8.172 -35.812 1 98.75 460 ALA B CA 1
ATOM 9006 C C . ALA B 1 460 ? -24.703 -8.234 -34.594 1 98.75 460 ALA B C 1
ATOM 9008 O O . ALA B 1 460 ? -25.594 -9.086 -34.5 1 98.75 460 ALA B O 1
ATOM 9009 N N . ALA B 1 461 ? -24.484 -7.352 -33.688 1 98.81 461 ALA B N 1
ATOM 9010 C CA . ALA B 1 461 ? -25.281 -7.293 -32.469 1 98.81 461 ALA B CA 1
ATOM 9011 C C . ALA B 1 461 ? -26.75 -7 -32.781 1 98.81 461 ALA B C 1
ATOM 9013 O O . ALA B 1 461 ? -27.641 -7.637 -32.219 1 98.81 461 ALA B O 1
ATOM 9014 N N . ALA B 1 462 ? -26.953 -6.047 -33.656 1 98.56 462 ALA B N 1
ATOM 9015 C CA . ALA B 1 462 ? -28.297 -5.629 -34 1 98.56 462 ALA B CA 1
ATOM 9016 C C . ALA B 1 462 ? -29.094 -6.785 -34.625 1 98.56 462 ALA B C 1
ATOM 9018 O O . ALA B 1 462 ? -30.297 -6.879 -34.438 1 98.56 462 ALA B O 1
ATOM 9019 N N . GLY B 1 463 ? -28.438 -7.621 -35.281 1 98.12 463 GLY B N 1
ATOM 9020 C CA . GLY B 1 463 ? -29.094 -8.727 -35.969 1 98.12 463 GLY B CA 1
ATOM 9021 C C . GLY B 1 463 ? -29.219 -9.969 -35.125 1 98.12 463 GLY B C 1
ATOM 9022 O O . GLY B 1 463 ? -29.781 -10.977 -35.562 1 98.12 463 GLY B O 1
ATOM 9023 N N . ALA B 1 464 ? -28.797 -9.922 -33.875 1 98.69 464 ALA B N 1
ATOM 9024 C CA . ALA B 1 464 ? -28.75 -11.109 -33.031 1 98.69 464 ALA B CA 1
ATOM 9025 C C . ALA B 1 464 ? -29.844 -11.062 -31.969 1 98.69 464 ALA B C 1
ATOM 9027 O O . ALA B 1 464 ? -30.438 -10.016 -31.719 1 98.69 464 ALA B O 1
ATOM 9028 N N . ASP B 1 465 ? -30.156 -12.195 -31.359 1 98.5 465 ASP B N 1
ATOM 9029 C CA . ASP B 1 465 ? -31.047 -12.273 -30.203 1 98.5 465 ASP B CA 1
ATOM 9030 C C . ASP B 1 465 ? -30.281 -12.055 -28.906 1 98.5 465 ASP B C 1
ATOM 9032 O O . ASP B 1 465 ? -30.875 -11.641 -27.906 1 98.5 465 ASP B O 1
ATOM 9036 N N . LEU B 1 466 ? -29.031 -12.383 -28.938 1 98.75 466 LEU B N 1
ATOM 9037 C CA . LEU B 1 466 ? -28.125 -12.297 -27.797 1 98.75 466 LEU B CA 1
ATOM 9038 C C . LEU B 1 466 ? -26.719 -11.945 -28.25 1 98.75 466 LEU B C 1
ATOM 9040 O O . LEU B 1 466 ? -26.234 -12.453 -29.25 1 98.75 466 LEU B O 1
ATOM 9044 N N . VAL B 1 467 ? -26.109 -11.047 -27.531 1 98.94 467 VAL B N 1
ATOM 9045 C CA . VAL B 1 467 ? -24.688 -10.742 -27.75 1 98.94 467 VAL B CA 1
ATOM 9046 C C . VAL B 1 467 ? -23.844 -11.391 -26.656 1 98.94 467 VAL B C 1
ATOM 9048 O O . VAL B 1 467 ? -24.156 -11.266 -25.469 1 98.94 467 VAL B O 1
ATOM 9051 N N . VAL B 1 468 ? -22.828 -12.172 -27.031 1 98.94 468 VAL B N 1
ATOM 9052 C CA . VAL B 1 468 ? -21.781 -12.602 -26.125 1 98.94 468 VAL B CA 1
ATOM 9053 C C . VAL B 1 468 ? -20.516 -11.773 -26.359 1 98.94 468 VAL B C 1
ATOM 9055 O O . VAL B 1 468 ? -19.844 -11.93 -27.375 1 98.94 468 VAL B O 1
ATOM 9058 N N . ALA B 1 469 ? -20.234 -10.898 -25.453 1 98.94 469 ALA B N 1
ATOM 9059 C CA . ALA B 1 469 ? -19.047 -10.047 -25.547 1 98.94 469 ALA B CA 1
ATOM 9060 C C . ALA B 1 469 ? -17.891 -10.633 -24.734 1 98.94 469 ALA B C 1
ATOM 9062 O O . ALA B 1 469 ? -18.031 -10.859 -23.531 1 98.94 469 ALA B O 1
ATOM 9063 N N . VAL B 1 470 ? -16.766 -10.961 -25.375 1 98.88 470 VAL B N 1
ATOM 9064 C CA . VAL B 1 470 ? -15.586 -11.508 -24.703 1 98.88 470 VAL B CA 1
ATOM 9065 C C . VAL B 1 470 ? -14.492 -10.445 -24.609 1 98.88 470 VAL B C 1
ATOM 9067 O O . VAL B 1 470 ? -13.727 -10.25 -25.562 1 98.88 470 VAL B O 1
ATOM 9070 N N . MET B 1 471 ? -14.422 -9.805 -23.422 1 98.31 471 MET B N 1
ATOM 9071 C CA . MET B 1 471 ? -13.555 -8.664 -23.156 1 98.31 471 MET B CA 1
ATOM 9072 C C . MET B 1 471 ? -12.617 -8.945 -22 1 98.31 471 MET B C 1
ATOM 9074 O O . MET B 1 471 ? -12.812 -9.898 -21.25 1 98.31 471 MET B O 1
ATOM 9078 N N . GLY B 1 472 ? -11.57 -8.133 -21.859 1 97.75 472 GLY B N 1
ATOM 9079 C CA . GLY B 1 472 ? -10.672 -8.289 -20.734 1 97.75 472 GLY B CA 1
ATOM 9080 C C . GLY B 1 472 ? -9.242 -7.91 -21.047 1 97.75 472 GLY B C 1
ATOM 9081 O O . GLY B 1 472 ? -8.992 -6.941 -21.766 1 97.75 472 GLY B O 1
ATOM 9082 N N . GLU B 1 473 ? -8.312 -8.562 -20.375 1 95.31 473 GLU B N 1
ATOM 9083 C CA . GLU B 1 473 ? -6.902 -8.227 -20.562 1 95.31 473 GLU B CA 1
ATOM 9084 C C . GLU B 1 473 ? -6.145 -9.383 -21.219 1 95.31 473 GLU B C 1
ATOM 9086 O O . GLU B 1 473 ? -6.453 -10.547 -20.969 1 95.31 473 GLU B O 1
ATOM 9091 N N . PRO B 1 474 ? -5.137 -9.094 -22.016 1 95.56 474 PRO B N 1
ATOM 9092 C CA . PRO B 1 474 ? -4.312 -10.117 -22.672 1 95.56 474 PRO B CA 1
ATOM 9093 C C . PRO B 1 474 ? -3.314 -10.766 -21.719 1 95.56 474 PRO B C 1
ATOM 9095 O O . PRO B 1 474 ? -3.113 -10.281 -20.609 1 95.56 474 PRO B O 1
ATOM 9098 N N . ARG B 1 475 ? -2.721 -11.828 -22.203 1 95.44 475 ARG B N 1
ATOM 9099 C CA . ARG B 1 475 ? -1.796 -12.625 -21.406 1 95.44 475 ARG B CA 1
ATOM 9100 C C . ARG B 1 475 ? -0.571 -11.805 -21.016 1 95.44 475 ARG B C 1
ATOM 9102 O O . ARG B 1 475 ? 0.052 -12.078 -19.984 1 95.44 475 ARG B O 1
ATOM 9109 N N . ASP B 1 476 ? -0.239 -10.781 -21.75 1 92.88 476 ASP B N 1
ATOM 9110 C CA . ASP B 1 476 ? 0.997 -10.039 -21.516 1 92.88 476 ASP B CA 1
ATOM 9111 C C . ASP B 1 476 ? 0.853 -9.094 -20.312 1 92.88 476 ASP B C 1
ATOM 9113 O O . ASP B 1 476 ? 1.84 -8.531 -19.844 1 92.88 476 ASP B O 1
ATOM 9117 N N . ARG B 1 477 ? -0.345 -8.969 -19.797 1 93.88 477 ARG B N 1
ATOM 9118 C CA . ARG B 1 477 ? -0.587 -8.18 -18.594 1 93.88 477 ARG B CA 1
ATOM 9119 C C . ARG B 1 477 ? -0.6 -9.07 -17.344 1 93.88 477 ARG B C 1
ATOM 9121 O O . ARG B 1 477 ? -0.979 -8.625 -16.266 1 93.88 477 ARG B O 1
ATOM 9128 N N . SER B 1 478 ? -0.129 -10.258 -17.5 1 94.12 478 SER B N 1
ATOM 9129 C CA . SER B 1 478 ? -0.156 -11.234 -16.422 1 94.12 478 SER B CA 1
ATOM 9130 C C . SER B 1 478 ? 1.2 -11.914 -16.25 1 94.12 478 SER B C 1
ATOM 9132 O O . SER B 1 478 ? 1.914 -12.133 -17.234 1 94.12 478 SER B O 1
ATOM 9134 N N . GLY B 1 479 ? 1.499 -12.188 -15.023 1 96.38 479 GLY B N 1
ATOM 9135 C CA . GLY B 1 479 ? 2.715 -12.945 -14.75 1 96.38 479 GLY B CA 1
ATOM 9136 C C . GLY B 1 479 ? 3.867 -12.07 -14.297 1 96.38 479 GLY B C 1
ATOM 9137 O O . GLY B 1 479 ? 3.682 -10.883 -14.008 1 96.38 479 GLY B O 1
ATOM 9138 N N . GLU B 1 480 ? 4.992 -12.664 -14.227 1 96.12 480 GLU B N 1
ATOM 9139 C CA . GLU B 1 480 ? 6.195 -11.984 -13.758 1 96.12 480 GLU B CA 1
ATOM 9140 C C . GLU B 1 480 ? 6.559 -10.82 -14.68 1 96.12 480 GLU B C 1
ATOM 9142 O O . GLU B 1 480 ? 6.457 -10.93 -15.898 1 96.12 480 GLU B O 1
ATOM 9147 N N . GLY B 1 481 ? 6.91 -9.734 -14.078 1 96.25 481 GLY B N 1
ATOM 9148 C CA . GLY B 1 481 ? 7.324 -8.57 -14.836 1 96.25 481 GLY B CA 1
ATOM 9149 C C . GLY B 1 481 ? 6.176 -7.875 -15.547 1 96.25 481 GLY B C 1
ATOM 9150 O O . GLY B 1 481 ? 6.395 -7.047 -16.438 1 96.25 481 GLY B O 1
ATOM 9151 N N . SER B 1 482 ? 4.93 -8.234 -15.117 1 96.44 482 SER B N 1
ATOM 9152 C CA . SER B 1 482 ? 3.768 -7.695 -15.812 1 96.44 482 SER B CA 1
ATOM 9153 C C . SER B 1 482 ? 2.795 -7.031 -14.844 1 96.44 482 SER B C 1
ATOM 9155 O O . SER B 1 482 ? 1.586 -7.258 -14.922 1 96.44 482 SER B O 1
ATOM 9157 N N . SER B 1 483 ? 3.346 -6.277 -13.867 1 97.19 483 SER B N 1
ATOM 9158 C CA . SER B 1 483 ? 2.51 -5.457 -12.992 1 97.19 483 SER B CA 1
ATOM 9159 C C . SER B 1 483 ? 1.794 -4.367 -13.781 1 97.19 483 SER B C 1
ATOM 9161 O O . SER B 1 483 ? 2.217 -4.008 -14.883 1 97.19 483 SER B O 1
ATOM 9163 N N . SER B 1 484 ? 0.66 -3.93 -13.211 1 96.94 484 SER B N 1
ATOM 9164 C CA . SER B 1 484 ? -0.121 -2.922 -13.922 1 96.94 484 SER B CA 1
ATOM 9165 C C . SER B 1 484 ? -0.479 -1.756 -13.008 1 96.94 484 SER B C 1
ATOM 9167 O O . SER B 1 484 ? -0.885 -1.961 -11.859 1 96.94 484 SER B O 1
ATOM 9169 N N . ALA B 1 485 ? -0.436 -0.496 -13.516 1 96.31 485 ALA B N 1
ATOM 9170 C CA . ALA B 1 485 ? -0.762 0.71 -12.758 1 96.31 485 ALA B CA 1
ATOM 9171 C C . ALA B 1 485 ? -2.227 1.097 -12.945 1 96.31 485 ALA B C 1
ATOM 9173 O O . ALA B 1 485 ? -2.756 1.93 -12.211 1 96.31 485 ALA B O 1
ATOM 9174 N N . THR B 1 486 ? -3.174 0.689 -13.789 1 91.81 486 THR B N 1
ATOM 9175 C CA . THR B 1 486 ? -4.531 1.153 -14.055 1 91.81 486 THR B CA 1
ATOM 9176 C C . THR B 1 486 ? -5.531 0.009 -13.914 1 91.81 486 THR B C 1
ATOM 9178 O O . THR B 1 486 ? -6.73 0.243 -13.734 1 91.81 486 THR B O 1
ATOM 9181 N N . LEU B 1 487 ? -5.543 -1.162 -14.023 1 94.69 487 LEU B N 1
ATOM 9182 C CA . LEU B 1 487 ? -6.359 -2.371 -14.07 1 94.69 487 LEU B CA 1
ATOM 9183 C C . LEU B 1 487 ? -7.508 -2.213 -15.055 1 94.69 487 LEU B C 1
ATOM 9185 O O . LEU B 1 487 ? -8.445 -3.016 -15.062 1 94.69 487 LEU B O 1
ATOM 9189 N N . SER B 1 488 ? -7.617 -1.171 -15.891 1 94.38 488 SER B N 1
ATOM 9190 C CA . SER B 1 488 ? -8.617 -1.019 -16.938 1 94.38 488 SER B CA 1
ATOM 9191 C C . SER B 1 488 ? -8.305 -1.913 -18.141 1 94.38 488 SER B C 1
ATOM 9193 O O . SER B 1 488 ? -7.148 -2.271 -18.359 1 94.38 488 SER B O 1
ATOM 9195 N N . TRP B 1 489 ? -9.398 -2.225 -18.875 1 97.12 489 TRP B N 1
ATOM 9196 C CA . TRP B 1 489 ? -9.156 -2.949 -20.109 1 97.12 489 TRP B CA 1
ATOM 9197 C C . TRP B 1 489 ? -8.336 -2.107 -21.078 1 97.12 489 TRP B C 1
ATOM 9199 O O . TRP B 1 489 ? -8.492 -0.885 -21.141 1 97.12 489 TRP B O 1
ATOM 9209 N N . PRO B 1 490 ? -7.441 -2.754 -21.828 1 94.69 490 PRO B N 1
ATOM 9210 C CA . PRO B 1 490 ? -6.609 -1.994 -22.766 1 94.69 490 PRO B CA 1
ATOM 9211 C C . PRO B 1 490 ? -7.422 -1.334 -23.875 1 94.69 490 PRO B C 1
ATOM 9213 O O . PRO B 1 490 ? -8.391 -1.917 -24.375 1 94.69 490 PRO B O 1
ATOM 9216 N N . GLY B 1 491 ? -6.996 -0.179 -24.234 1 96.06 491 GLY B N 1
ATOM 9217 C CA . GLY B 1 491 ? -7.484 0.518 -25.406 1 96.06 491 GLY B CA 1
ATOM 9218 C C . GLY B 1 491 ? -8.945 0.921 -25.312 1 96.06 491 GLY B C 1
ATOM 9219 O O . GLY B 1 491 ? -9.375 1.461 -24.281 1 96.06 491 GLY B O 1
ATOM 9220 N N . LEU B 1 492 ? -9.727 0.601 -26.375 1 97.69 492 LEU B N 1
ATOM 9221 C CA . LEU B 1 492 ? -11.078 1.131 -26.547 1 97.69 492 LEU B CA 1
ATOM 9222 C C . LEU B 1 492 ? -12.125 0.058 -26.281 1 97.69 492 LEU B C 1
ATOM 9224 O O . LEU B 1 492 ? -13.227 0.1 -26.828 1 97.69 492 LEU B O 1
ATOM 9228 N N . GLN B 1 493 ? -11.781 -0.928 -25.5 1 98.31 493 GLN B N 1
ATOM 9229 C CA . GLN B 1 493 ? -12.703 -2.033 -25.266 1 98.31 493 GLN B CA 1
ATOM 9230 C C . GLN B 1 493 ? -13.984 -1.549 -24.594 1 98.31 493 GLN B C 1
ATOM 9232 O O . GLN B 1 493 ? -15.078 -1.993 -24.938 1 98.31 493 GLN B O 1
ATOM 9237 N N . HIS B 1 494 ? -13.844 -0.638 -23.609 1 98.12 494 HIS B N 1
ATOM 9238 C CA . HIS B 1 494 ? -15.031 -0.085 -22.969 1 98.12 494 HIS B CA 1
ATOM 9239 C C . HIS B 1 494 ? -15.891 0.677 -23.969 1 98.12 494 HIS B C 1
ATOM 9241 O O . HIS B 1 494 ? -17.125 0.598 -23.922 1 98.12 494 HIS B O 1
ATOM 9247 N N . ASP B 1 495 ? -15.258 1.384 -24.859 1 98.06 495 ASP B N 1
ATOM 9248 C CA . ASP B 1 495 ? -15.977 2.098 -25.906 1 98.06 495 ASP B CA 1
ATOM 9249 C C . ASP B 1 495 ? -16.703 1.126 -26.828 1 98.06 495 ASP B C 1
ATOM 9251 O O . ASP B 1 495 ? -17.828 1.39 -27.25 1 98.06 495 ASP B O 1
ATOM 9255 N N . LEU B 1 496 ? -16.031 0.065 -27.156 1 98.69 496 LEU B N 1
ATOM 9256 C CA . LEU B 1 496 ? -16.625 -0.954 -28.016 1 98.69 496 LEU B CA 1
ATOM 9257 C C . LEU B 1 496 ? -17.891 -1.525 -27.359 1 98.69 496 LEU B C 1
ATOM 9259 O O . LEU B 1 496 ? -18.938 -1.639 -28.016 1 98.69 496 LEU B O 1
ATOM 9263 N N . LEU B 1 497 ? -17.781 -1.913 -26.094 1 98.75 497 LEU B N 1
ATOM 9264 C CA . LEU B 1 497 ? -18.938 -2.48 -25.406 1 98.75 497 LEU B CA 1
ATOM 9265 C C . LEU B 1 497 ? -20.078 -1.483 -25.344 1 98.75 497 LEU B C 1
ATOM 9267 O O . LEU B 1 497 ? -21.25 -1.862 -25.516 1 98.75 497 LEU B O 1
ATOM 9271 N N . ALA B 1 498 ? -19.75 -0.207 -25.078 1 98.56 498 ALA B N 1
ATOM 9272 C CA . A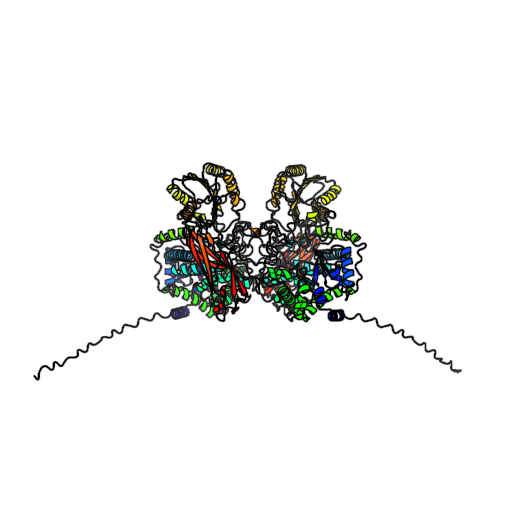LA B 1 498 ? -20.766 0.84 -25.062 1 98.56 498 ALA B CA 1
ATOM 9273 C C . ALA B 1 498 ? -21.484 0.938 -26.406 1 98.56 498 ALA B C 1
ATOM 9275 O O . ALA B 1 498 ? -22.703 1.061 -26.453 1 98.56 498 ALA B O 1
ATOM 9276 N N . ALA B 1 499 ? -20.75 0.914 -27.516 1 98.62 499 ALA B N 1
ATOM 9277 C CA . ALA B 1 499 ? -21.328 0.984 -28.859 1 98.62 499 ALA B CA 1
ATOM 9278 C C . ALA B 1 499 ? -22.234 -0.211 -29.125 1 98.62 499 ALA B C 1
ATOM 9280 O O . ALA B 1 499 ? -23.328 -0.055 -29.672 1 98.62 499 ALA B O 1
ATOM 9281 N N . VAL B 1 500 ? -21.766 -1.354 -28.766 1 98.75 500 VAL B N 1
ATOM 9282 C CA . VAL B 1 500 ? -22.531 -2.584 -28.969 1 98.75 500 VAL B CA 1
ATOM 9283 C C . VAL B 1 500 ? -23.812 -2.541 -28.156 1 98.75 500 VAL B C 1
ATOM 9285 O O . VAL B 1 500 ? -24.875 -2.98 -28.609 1 98.75 500 VAL B O 1
ATOM 9288 N N . ALA B 1 501 ? -23.734 -2.074 -26.969 1 98.62 501 ALA B N 1
ATOM 9289 C CA . ALA B 1 501 ? -24.891 -1.989 -26.062 1 98.62 501 ALA B CA 1
ATOM 9290 C C . ALA B 1 501 ? -25.984 -1.104 -26.656 1 98.62 501 ALA B C 1
ATOM 9292 O O . ALA B 1 501 ? -27.172 -1.29 -26.375 1 98.62 501 ALA B O 1
ATOM 9293 N N . GLU B 1 502 ? -25.625 -0.168 -27.453 1 97.31 502 GLU B N 1
ATOM 9294 C CA . GLU B 1 502 ? -26.578 0.751 -28.062 1 97.31 502 GLU B CA 1
ATOM 9295 C C . GLU B 1 502 ? -27.5 0.021 -29.031 1 97.31 502 GLU B C 1
ATOM 9297 O O . GLU B 1 502 ? -28.578 0.524 -29.375 1 97.31 502 GLU B O 1
ATOM 9302 N N . ALA B 1 503 ? -27.109 -1.151 -29.438 1 97.69 503 ALA B N 1
ATOM 9303 C CA . ALA B 1 503 ? -27.953 -1.942 -30.328 1 97.69 503 ALA B CA 1
ATOM 9304 C C . ALA B 1 503 ? -29.203 -2.414 -29.609 1 97.69 503 ALA B C 1
ATOM 9306 O O . ALA B 1 503 ? -30.172 -2.836 -30.25 1 97.69 503 ALA B O 1
ATOM 9307 N N . GLY B 1 504 ? -29.234 -2.385 -28.266 1 97.62 504 GLY B N 1
ATOM 9308 C CA . GLY B 1 504 ? -30.422 -2.652 -27.484 1 97.62 504 GLY B CA 1
ATOM 9309 C C . GLY B 1 504 ? -30.688 -4.133 -27.297 1 97.62 504 GLY B C 1
ATOM 9310 O O . GLY B 1 504 ? -31.812 -4.523 -26.922 1 97.62 504 GLY B O 1
ATOM 9311 N N . LYS B 1 505 ? -29.766 -4.984 -27.656 1 98.38 505 LYS B N 1
ATOM 9312 C CA . LYS B 1 505 ? -29.891 -6.426 -27.469 1 98.38 505 LYS B CA 1
ATOM 9313 C C . LYS B 1 505 ? -29.281 -6.863 -26.141 1 98.38 505 LYS B C 1
ATOM 9315 O O . LYS B 1 505 ? -28.359 -6.223 -25.641 1 98.38 505 LYS B O 1
ATOM 9320 N N . PRO B 1 506 ? -29.828 -7.938 -25.484 1 98.5 506 PRO B N 1
ATOM 9321 C CA . PRO B 1 506 ? -29.203 -8.422 -24.25 1 98.5 506 PRO B CA 1
ATOM 9322 C C . PRO B 1 506 ? -27.75 -8.844 -24.453 1 98.5 506 PRO B C 1
ATOM 9324 O O . PRO B 1 506 ? -27.406 -9.43 -25.484 1 98.5 506 PRO B O 1
ATOM 9327 N N . ILE B 1 507 ? -26.891 -8.539 -23.453 1 98.88 507 ILE B N 1
ATOM 9328 C CA . ILE B 1 507 ? -25.469 -8.828 -23.562 1 98.88 507 ILE B CA 1
ATOM 9329 C C . ILE B 1 507 ? -25.031 -9.727 -22.406 1 98.88 507 ILE B C 1
ATOM 9331 O O . ILE B 1 507 ? -25.297 -9.414 -21.234 1 98.88 507 ILE B O 1
ATOM 9335 N N . ALA B 1 508 ? -24.438 -10.836 -22.672 1 98.94 508 ALA B N 1
ATOM 9336 C CA . ALA B 1 508 ? -23.641 -11.625 -21.734 1 98.94 508 ALA B CA 1
ATOM 9337 C C . ALA B 1 508 ? -22.156 -11.32 -21.891 1 98.94 508 ALA B C 1
ATOM 9339 O O . ALA B 1 508 ? -21.547 -11.648 -22.906 1 98.94 508 ALA B O 1
ATOM 9340 N N . LEU B 1 509 ? -21.625 -10.672 -20.906 1 98.94 509 LEU B N 1
ATOM 9341 C CA . LEU B 1 509 ? -20.219 -10.297 -20.922 1 98.94 509 LEU B CA 1
ATOM 9342 C C . LEU B 1 509 ? -19.359 -11.398 -20.297 1 98.94 509 LEU B C 1
ATOM 9344 O O . LEU B 1 509 ? -19.594 -11.812 -19.156 1 98.94 509 LEU B O 1
ATOM 9348 N N . VAL B 1 510 ? -18.438 -11.953 -21.047 1 98.94 510 VAL B N 1
ATOM 9349 C CA . VAL B 1 510 ? -17.406 -12.867 -20.547 1 98.94 510 VAL B CA 1
ATOM 9350 C C . VAL B 1 510 ? -16.094 -12.117 -20.375 1 98.94 510 VAL B C 1
ATOM 9352 O O . VAL B 1 510 ? -15.508 -11.641 -21.359 1 98.94 510 VAL B O 1
ATOM 9355 N N . VAL B 1 511 ? -15.656 -12.031 -19.156 1 98.88 511 VAL B N 1
ATOM 9356 C CA . VAL B 1 511 ? -14.422 -11.312 -18.859 1 98.88 511 VAL B CA 1
ATOM 9357 C C . VAL B 1 511 ? -13.258 -12.297 -18.781 1 98.88 511 VAL B C 1
ATOM 9359 O O . VAL B 1 511 ? -13.305 -13.273 -18.031 1 98.88 511 VAL B O 1
ATOM 9362 N N . VAL B 1 512 ? -12.25 -12.07 -19.562 1 98.5 512 VAL B N 1
ATOM 9363 C CA . VAL B 1 512 ? -11.039 -12.891 -19.516 1 98.5 512 VAL B CA 1
ATOM 9364 C C . VAL B 1 512 ? -9.875 -12.062 -18.984 1 98.5 512 VAL B C 1
ATOM 9366 O O . VAL B 1 512 ? -9.852 -10.844 -19.156 1 98.5 512 VAL B O 1
ATOM 9369 N N . GLY B 1 513 ? -8.914 -12.719 -18.344 1 97.44 513 GLY B N 1
ATOM 9370 C CA . GLY B 1 513 ? -7.734 -12.062 -17.812 1 97.44 513 GLY B CA 1
ATOM 9371 C C . GLY B 1 513 ? -7.176 -12.75 -16.578 1 97.44 513 GLY B C 1
ATOM 9372 O O . GLY B 1 513 ? -7.73 -13.742 -16.109 1 97.44 513 GLY B O 1
ATOM 9373 N N . GLY B 1 514 ? -6.047 -12.203 -16.125 1 97 514 GLY B N 1
ATOM 9374 C CA . GLY B 1 514 ? -5.336 -12.875 -15.047 1 97 514 GLY B CA 1
ATOM 9375 C C . GLY B 1 514 ? -5.793 -12.43 -13.672 1 97 514 GLY B C 1
ATOM 9376 O O . GLY B 1 514 ? -5.383 -13 -12.656 1 97 514 GLY B O 1
ATOM 9377 N N . ARG B 1 515 ? -6.672 -11.414 -13.547 1 97.12 515 ARG B N 1
ATOM 9378 C CA . ARG B 1 515 ? -7.113 -10.805 -12.297 1 97.12 515 ARG B CA 1
ATOM 9379 C C . ARG B 1 515 ? -8.406 -10.023 -12.492 1 97.12 515 ARG B C 1
ATOM 9381 O O . ARG B 1 515 ? -8.82 -9.766 -13.625 1 97.12 515 ARG B O 1
ATOM 9388 N N . PRO B 1 516 ? -9.078 -9.656 -11.367 1 97.69 516 PRO B N 1
ATOM 9389 C CA . PRO B 1 516 ? -10.172 -8.688 -11.469 1 97.69 516 PRO B CA 1
ATOM 9390 C C . PRO B 1 516 ? -9.719 -7.352 -12.055 1 97.69 516 PRO B C 1
ATOM 9392 O O . PRO B 1 516 ? -8.641 -6.863 -11.734 1 97.69 516 PRO B O 1
ATOM 9395 N N . THR B 1 517 ? -10.516 -6.836 -12.945 1 97.5 517 THR B N 1
ATOM 9396 C CA . THR B 1 517 ? -10.258 -5.559 -13.602 1 97.5 517 THR B CA 1
ATOM 9397 C C . THR B 1 517 ? -11.375 -4.566 -13.32 1 97.5 517 THR B C 1
ATOM 9399 O O . THR B 1 517 ? -12.414 -4.934 -12.766 1 97.5 517 THR B O 1
ATOM 9402 N N . GLU B 1 518 ? -11.141 -3.301 -13.578 1 97.62 518 GLU B N 1
ATOM 9403 C CA . GLU B 1 518 ? -12.195 -2.295 -13.438 1 97.62 518 GLU B CA 1
ATOM 9404 C C . GLU B 1 518 ? -13.297 -2.506 -14.469 1 97.62 518 GLU B C 1
ATOM 9406 O O . GLU B 1 518 ? -13.055 -2.436 -15.68 1 97.62 518 GLU B O 1
ATOM 9411 N N . LEU B 1 519 ? -14.523 -2.746 -13.984 1 98.25 519 LEU B N 1
ATOM 9412 C CA . LEU B 1 519 ? -15.633 -3.008 -14.898 1 98.25 519 LEU B CA 1
ATOM 9413 C C . LEU B 1 519 ? -16.375 -1.719 -15.234 1 98.25 519 LEU B C 1
ATOM 9415 O O . LEU B 1 519 ? -16.828 -1.544 -16.359 1 98.25 519 LEU B O 1
ATOM 9419 N N . GLY B 1 520 ? -16.531 -0.792 -14.312 1 96.19 520 GLY B N 1
ATOM 9420 C CA . GLY B 1 520 ? -17.172 0.492 -14.539 1 96.19 520 GLY B CA 1
ATOM 9421 C C . GLY B 1 520 ? -18.578 0.366 -15.102 1 96.19 520 GLY B C 1
ATOM 9422 O O . GLY B 1 520 ? -19.406 -0.344 -14.531 1 96.19 520 GLY B O 1
ATOM 9423 N N . ASP B 1 521 ? -18.797 0.926 -16.25 1 96.88 521 ASP B N 1
ATOM 9424 C CA . ASP B 1 521 ? -20.125 1.003 -16.859 1 96.88 521 ASP B CA 1
ATOM 9425 C C . ASP B 1 521 ? -20.516 -0.335 -17.469 1 96.88 521 ASP B C 1
ATOM 9427 O O . ASP B 1 521 ? -21.688 -0.554 -17.781 1 96.88 521 ASP B O 1
ATOM 9431 N N . ALA B 1 522 ? -19.547 -1.222 -17.625 1 98.38 522 ALA B N 1
ATOM 9432 C CA . ALA B 1 522 ? -19.844 -2.518 -18.234 1 98.38 522 ALA B CA 1
ATOM 9433 C C . ALA B 1 522 ? -20.922 -3.26 -17.469 1 98.38 522 ALA B C 1
ATOM 9435 O O . ALA B 1 522 ? -21.719 -3.992 -18.047 1 98.38 522 ALA B O 1
ATOM 9436 N N . LEU B 1 523 ? -21 -3.041 -16.203 1 97.88 523 LEU B N 1
ATOM 9437 C CA . LEU B 1 523 ? -21.969 -3.734 -15.352 1 97.88 523 LEU B CA 1
ATOM 9438 C C . LEU B 1 523 ? -23.391 -3.314 -15.695 1 97.88 523 LEU B C 1
ATOM 9440 O O . LEU B 1 523 ? -24.328 -4.109 -15.57 1 97.88 523 LEU B O 1
ATOM 9444 N N . GLY B 1 524 ? -23.531 -2.025 -16.031 1 98 524 GLY B N 1
ATOM 9445 C CA . GLY B 1 524 ? -24.844 -1.533 -16.422 1 98 524 GLY B CA 1
ATOM 9446 C C . GLY B 1 524 ? -25.219 -1.885 -17.844 1 98 524 GLY B C 1
ATOM 9447 O O . GLY B 1 524 ? -26.391 -1.976 -18.188 1 98 524 GLY B O 1
ATOM 9448 N N . GLN B 1 525 ? -24.219 -2.193 -18.641 1 98.44 525 GLN B N 1
ATOM 9449 C CA . GLN B 1 525 ? -24.406 -2.432 -20.078 1 98.44 525 GLN B CA 1
ATOM 9450 C C . GLN B 1 525 ? -24.688 -3.904 -20.359 1 98.44 525 GLN B C 1
ATOM 9452 O O . GLN B 1 525 ? -25.281 -4.246 -21.375 1 98.44 525 GLN B O 1
ATOM 9457 N N . ALA B 1 526 ? -24.281 -4.777 -19.453 1 98.75 526 ALA B N 1
ATOM 9458 C CA . ALA B 1 526 ? -24.453 -6.215 -19.641 1 98.75 526 ALA B CA 1
ATOM 9459 C C . ALA B 1 526 ? -25.453 -6.785 -18.641 1 98.75 526 ALA B C 1
ATOM 9461 O O . ALA B 1 526 ? -25.422 -6.43 -17.453 1 98.75 526 ALA B O 1
ATOM 9462 N N . GLN B 1 527 ? -26.297 -7.641 -19.078 1 98.56 527 GLN B N 1
ATOM 9463 C CA . GLN B 1 527 ? -27.281 -8.281 -18.203 1 98.56 527 GLN B CA 1
ATOM 9464 C C . GLN B 1 527 ? -26.641 -9.414 -17.406 1 98.56 527 GLN B C 1
ATOM 9466 O O . GLN B 1 527 ? -27.047 -9.695 -16.281 1 98.56 527 GLN B O 1
ATOM 9471 N N . ALA B 1 528 ? -25.641 -10.086 -18 1 98.88 528 ALA B N 1
ATOM 9472 C CA . ALA B 1 528 ? -24.875 -11.133 -17.328 1 98.88 528 ALA B CA 1
ATOM 9473 C C . ALA B 1 528 ? -23.375 -10.883 -17.469 1 98.88 528 ALA B C 1
ATOM 9475 O O . ALA B 1 528 ? -22.922 -10.352 -18.469 1 98.88 528 ALA B O 1
ATOM 9476 N N . VAL B 1 529 ? -22.672 -11.203 -16.438 1 98.94 529 VAL B N 1
ATOM 9477 C CA . VAL B 1 529 ? -21.203 -11.086 -16.438 1 98.94 529 VAL B CA 1
ATOM 9478 C C . VAL B 1 529 ? -20.594 -12.359 -15.859 1 98.94 529 VAL B C 1
ATOM 9480 O O . VAL B 1 529 ? -20.906 -12.766 -14.742 1 98.94 529 VAL B O 1
ATOM 9483 N N . LEU B 1 530 ? -19.734 -13.031 -16.641 1 98.94 530 LEU B N 1
ATOM 9484 C CA . LEU B 1 530 ? -19.031 -14.25 -16.25 1 98.94 530 LEU B CA 1
ATOM 9485 C C . LEU B 1 530 ? -17.516 -14.023 -16.281 1 98.94 530 LEU B C 1
ATOM 9487 O O . LEU B 1 530 ? -16.953 -13.641 -17.297 1 98.94 530 LEU B O 1
ATOM 9491 N N . MET B 1 531 ? -16.844 -14.25 -15.156 1 98.94 531 MET B N 1
ATOM 9492 C CA . MET B 1 531 ? -15.383 -14.242 -15.117 1 98.94 531 MET B CA 1
ATOM 9493 C C . MET B 1 531 ? -14.828 -15.594 -15.562 1 98.94 531 MET B C 1
ATOM 9495 O O . MET B 1 531 ? -15.078 -16.609 -14.922 1 98.94 531 MET B O 1
ATOM 9499 N N . ALA B 1 532 ? -14.055 -15.539 -16.609 1 98.88 532 ALA B N 1
ATOM 95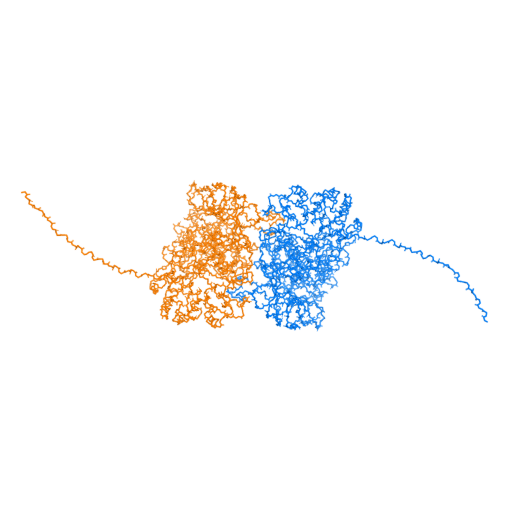00 C CA . ALA B 1 532 ? -13.516 -16.781 -17.172 1 98.88 532 ALA B CA 1
ATOM 9501 C C . ALA B 1 532 ? -12.016 -16.891 -16.938 1 98.88 532 ALA B C 1
ATOM 9503 O O . ALA B 1 532 ? -11.406 -17.922 -17.219 1 98.88 532 ALA B O 1
ATOM 9504 N N . TRP B 1 533 ? -11.43 -15.828 -16.391 1 98.56 533 TRP B N 1
ATOM 9505 C CA . TRP B 1 533 ? -9.992 -15.812 -16.156 1 98.56 533 TRP B CA 1
ATOM 9506 C C . TRP B 1 533 ? -9.227 -16.125 -17.438 1 98.56 533 TRP B C 1
ATOM 9508 O O . TRP B 1 533 ? -9.555 -15.594 -18.5 1 98.56 533 TRP B O 1
ATOM 9518 N N . LEU B 1 534 ? -8.102 -16.797 -17.344 1 98.38 534 LEU B N 1
ATOM 9519 C CA . LEU B 1 534 ? -7.449 -17.5 -18.453 1 98.38 534 LEU B CA 1
ATOM 9520 C C . LEU B 1 534 ? -7.617 -19 -18.297 1 98.38 534 LEU B C 1
ATOM 9522 O O . LEU B 1 534 ? -6.875 -19.641 -17.547 1 98.38 534 LEU B O 1
ATOM 9526 N N . PRO B 1 535 ? -8.539 -19.531 -19 1 98.44 535 PRO B N 1
ATOM 9527 C CA . PRO B 1 535 ? -9.094 -20.828 -18.641 1 98.44 535 PRO B CA 1
ATOM 9528 C C . PRO B 1 535 ? -8.312 -21.984 -19.25 1 98.44 535 PRO B C 1
ATOM 9530 O O . PRO B 1 535 ? -8.641 -23.156 -19.016 1 98.44 535 PRO B O 1
ATOM 9533 N N . GLY B 1 536 ? -7.285 -21.797 -20.078 1 98.44 536 GLY B N 1
ATOM 9534 C CA . GLY B 1 536 ? -6.383 -22.844 -20.531 1 98.44 536 GLY B CA 1
ATOM 9535 C C . GLY B 1 536 ? -6.867 -23.531 -21.797 1 98.44 536 GLY B C 1
ATOM 9536 O O . GLY B 1 536 ? -7.672 -22.984 -22.547 1 98.44 536 GLY B O 1
ATOM 9537 N N . THR B 1 537 ? -6.402 -24.75 -22.047 1 98.69 537 THR B N 1
ATOM 9538 C CA . THR B 1 537 ? -6.535 -25.516 -23.281 1 98.69 537 THR B CA 1
ATOM 9539 C C . THR B 1 537 ? -8 -25.828 -23.562 1 98.69 537 THR B C 1
ATOM 9541 O O . THR B 1 537 ? -8.43 -25.828 -24.719 1 98.69 537 THR B O 1
ATOM 9544 N N . GLU B 1 538 ? -8.719 -26.047 -22.547 1 98.81 538 GLU B N 1
ATOM 9545 C CA . GLU B 1 538 ? -10.102 -26.5 -22.703 1 98.81 538 GLU B CA 1
ATOM 9546 C C . GLU B 1 538 ? -11.094 -25.438 -22.234 1 98.81 538 GLU B C 1
ATOM 9548 O O . GLU B 1 538 ? -12.242 -25.75 -21.938 1 98.81 538 GLU B O 1
ATOM 9553 N N . GLY B 1 539 ? -10.633 -24.188 -22.188 1 98.75 539 GLY B N 1
ATOM 9554 C CA . GLY B 1 539 ? -11.469 -23.094 -21.688 1 98.75 539 GLY B CA 1
ATOM 9555 C C . GLY B 1 539 ? -12.695 -22.844 -22.547 1 98.75 539 GLY B C 1
ATOM 9556 O O . GLY B 1 539 ? -13.75 -22.484 -22.031 1 98.75 539 GLY B O 1
ATOM 9557 N N . GLY B 1 540 ? -12.609 -22.969 -23.844 1 98.81 540 GLY B N 1
ATOM 9558 C CA . GLY B 1 540 ? -13.703 -22.734 -24.766 1 98.81 540 GLY B CA 1
ATOM 9559 C C . GLY B 1 540 ? -14.93 -23.578 -24.484 1 98.81 540 GLY B C 1
ATOM 9560 O O . GLY B 1 540 ? -16 -23.047 -24.172 1 98.81 540 GLY B O 1
ATOM 9561 N N . PRO B 1 541 ? -14.734 -24.891 -24.5 1 98.75 541 PRO B N 1
ATOM 9562 C CA . PRO B 1 541 ? -15.859 -25.781 -24.188 1 98.75 541 PRO B CA 1
ATOM 9563 C C . PRO B 1 541 ? -16.453 -25.5 -22.812 1 98.75 541 PRO B C 1
ATOM 9565 O O . PRO B 1 541 ? -17.672 -25.531 -22.641 1 98.75 541 PRO B O 1
ATOM 9568 N N . ALA B 1 542 ? -15.602 -25.234 -21.828 1 98.88 542 ALA B N 1
ATOM 9569 C CA . ALA B 1 542 ? -16.078 -24.969 -20.469 1 98.88 542 ALA B CA 1
ATOM 9570 C C . ALA B 1 542 ? -17 -23.75 -20.438 1 98.88 542 ALA B C 1
ATOM 9572 O O . ALA B 1 542 ? -18.062 -23.781 -19.812 1 98.88 542 ALA B O 1
ATOM 9573 N N . VAL B 1 543 ? -16.609 -22.641 -21.094 1 98.94 543 VAL B N 1
ATOM 9574 C CA . VAL B 1 543 ? -17.391 -21.422 -21.141 1 98.94 543 VAL B CA 1
ATOM 9575 C C . VAL B 1 543 ? -18.703 -21.688 -21.875 1 98.94 543 VAL B C 1
ATOM 9577 O O . VAL B 1 543 ? -19.781 -21.281 -21.406 1 98.94 543 VAL B O 1
ATOM 9580 N N . ALA B 1 544 ? -18.641 -22.391 -23.016 1 98.88 544 ALA B N 1
ATOM 9581 C CA . ALA B 1 544 ? -19.828 -22.703 -23.797 1 98.88 544 ALA B CA 1
ATOM 9582 C C . ALA B 1 544 ? -20.828 -23.531 -23 1 98.88 544 ALA B C 1
ATOM 9584 O O . ALA B 1 544 ? -22.016 -23.219 -22.953 1 98.88 544 ALA B O 1
ATOM 9585 N N . GLU B 1 545 ? -20.312 -24.594 -22.359 1 98.75 545 GLU B N 1
ATOM 9586 C CA . GLU B 1 545 ? -21.156 -25.453 -21.531 1 98.75 545 GLU B CA 1
ATOM 9587 C C . GLU B 1 545 ? -21.844 -24.656 -20.422 1 98.75 545 GLU B C 1
ATOM 9589 O O . GLU B 1 545 ? -23 -24.906 -20.109 1 98.75 545 GLU B O 1
ATOM 9594 N N . THR B 1 546 ? -21.125 -23.75 -19.844 1 98.81 546 THR B N 1
ATOM 9595 C CA . THR B 1 546 ? -21.672 -22.938 -18.766 1 98.81 546 THR B CA 1
ATOM 9596 C C . THR B 1 546 ? -22.719 -21.969 -19.297 1 98.81 546 THR B C 1
ATOM 9598 O O . THR B 1 546 ? -23.812 -21.844 -18.719 1 98.81 546 THR B O 1
ATOM 9601 N N . LEU B 1 547 ? -22.438 -21.25 -20.391 1 98.88 547 LEU B N 1
ATOM 9602 C CA . LEU B 1 547 ? -23.375 -20.281 -20.953 1 98.88 547 LEU B CA 1
ATOM 9603 C C . LEU B 1 547 ? -24.672 -20.953 -21.344 1 98.88 547 LEU B C 1
ATOM 9605 O O . LEU B 1 547 ? -25.75 -20.375 -21.172 1 98.88 547 LEU B O 1
ATOM 9609 N N . PHE B 1 548 ? -24.625 -22.172 -21.891 1 98.5 548 PHE B N 1
ATOM 9610 C CA . PHE B 1 548 ? -25.812 -22.875 -22.375 1 98.5 548 PHE B CA 1
ATOM 9611 C C . PHE B 1 548 ? -26.469 -23.656 -21.25 1 98.5 548 PHE B C 1
ATOM 9613 O O . PHE B 1 548 ? -27.547 -24.234 -21.438 1 98.5 548 PHE B O 1
ATOM 9620 N N . GLY B 1 549 ? -25.812 -23.781 -20.047 1 98.06 549 GLY B N 1
ATOM 9621 C CA . GLY B 1 549 ? -26.438 -24.375 -18.891 1 98.06 549 GLY B CA 1
ATOM 9622 C C . GLY B 1 549 ? -26.156 -25.859 -18.734 1 98.06 549 GLY B C 1
ATOM 9623 O O . GLY B 1 549 ? -26.734 -26.516 -17.875 1 98.06 549 GLY B O 1
ATOM 9624 N N . ASP B 1 550 ? -25.266 -26.406 -19.609 1 97.88 550 ASP B N 1
ATOM 9625 C CA . ASP B 1 550 ? -24.828 -27.797 -19.422 1 97.88 550 ASP B CA 1
ATOM 9626 C C . ASP B 1 550 ? -24.094 -27.953 -18.078 1 97.88 550 ASP B C 1
ATOM 9628 O O . ASP B 1 550 ? -24.109 -29.031 -17.484 1 97.88 550 ASP B O 1
ATOM 9632 N N . ALA B 1 551 ? -23.469 -26.922 -17.656 1 97.75 551 ALA B N 1
ATOM 9633 C CA . ALA B 1 551 ? -22.828 -26.844 -16.344 1 97.75 551 ALA B CA 1
ATOM 9634 C C . ALA B 1 551 ? -23.344 -25.656 -15.555 1 97.75 551 ALA B C 1
ATOM 9636 O O . ALA B 1 551 ? -23.531 -24.562 -16.109 1 97.75 551 ALA B O 1
ATOM 9637 N N . ASN B 1 552 ? -23.688 -25.906 -14.266 1 98.38 552 ASN B N 1
ATOM 9638 C CA . ASN B 1 552 ? -24.047 -24.844 -13.336 1 98.38 552 ASN B CA 1
ATOM 9639 C C . ASN B 1 552 ? -22.812 -24.203 -12.695 1 98.38 552 ASN B C 1
ATOM 9641 O O . ASN B 1 552 ? -22.031 -24.891 -12.031 1 98.38 552 ASN B O 1
ATOM 9645 N N . PRO B 1 553 ? -22.594 -22.906 -12.969 1 98.56 553 PRO B N 1
ATOM 9646 C CA . PRO B 1 553 ? -21.391 -22.281 -12.391 1 98.56 553 PRO B CA 1
ATOM 9647 C C . PRO B 1 553 ? -21.359 -22.391 -10.867 1 98.56 553 PRO B C 1
ATOM 9649 O O . PRO B 1 553 ? -22.391 -22.25 -10.211 1 98.56 553 PRO B O 1
ATOM 9652 N N . SER B 1 554 ? -20.188 -22.625 -10.305 1 98.38 554 SER B N 1
ATOM 9653 C CA . SER B 1 554 ? -20.016 -22.781 -8.859 1 98.38 554 SER B CA 1
ATOM 9654 C C . SER B 1 554 ? -18.797 -22.031 -8.367 1 98.38 554 SER B C 1
ATOM 9656 O O . SER B 1 554 ? -18.5 -22.031 -7.168 1 98.38 554 SER B O 1
ATOM 9658 N N . GLY B 1 555 ? -18 -21.422 -9.281 1 98.81 555 GLY B N 1
ATOM 9659 C CA . GLY B 1 555 ? -16.812 -20.688 -8.875 1 98.81 555 GLY B CA 1
ATOM 9660 C C . GLY B 1 555 ? -17.109 -19.547 -7.922 1 98.81 555 GLY B C 1
ATOM 9661 O O . GLY B 1 555 ? -18.188 -18.938 -7.984 1 98.81 555 GLY B O 1
ATOM 9662 N N . ARG B 1 556 ? -16.219 -19.328 -6.992 1 98.88 556 ARG B N 1
ATOM 9663 C CA . ARG B 1 556 ? -16.266 -18.219 -6.039 1 98.88 556 ARG B CA 1
ATOM 9664 C C . ARG B 1 556 ? -14.984 -17.391 -6.121 1 98.88 556 ARG B C 1
ATOM 9666 O O . ARG B 1 556 ? -13.891 -17.922 -6.32 1 98.88 556 ARG B O 1
ATOM 9673 N N . LEU B 1 557 ? -15.109 -16.109 -5.926 1 98.88 557 LEU B N 1
ATOM 9674 C CA . LEU B 1 557 ? -13.953 -15.219 -6.047 1 98.88 557 LEU B CA 1
ATOM 9675 C C . LEU B 1 557 ? -12.938 -15.5 -4.949 1 98.88 557 LEU B C 1
ATOM 9677 O O . LEU B 1 557 ? -13.25 -15.391 -3.76 1 98.88 557 LEU B O 1
ATOM 9681 N N . PRO B 1 558 ? -11.727 -15.844 -5.336 1 98.75 558 PRO B N 1
ATOM 9682 C CA . PRO B 1 558 ? -10.672 -16.031 -4.336 1 98.75 558 PRO B CA 1
ATOM 9683 C C . PRO B 1 558 ? -9.992 -14.727 -3.932 1 98.75 558 PRO B C 1
ATOM 9685 O O . PRO B 1 558 ? -9.047 -14.742 -3.141 1 98.75 558 PRO B O 1
ATOM 9688 N N . VAL B 1 559 ? -10.383 -13.594 -4.496 1 98.62 559 VAL B N 1
ATOM 9689 C CA . VAL B 1 559 ? -9.922 -12.25 -4.191 1 98.62 559 VAL B CA 1
ATOM 9690 C C . VAL B 1 559 ? -11.102 -11.281 -4.23 1 98.62 559 VAL B C 1
ATOM 9692 O O . VAL B 1 559 ? -12.086 -11.516 -4.934 1 98.62 559 VAL B O 1
ATOM 9695 N N . SER B 1 560 ? -11.008 -10.203 -3.459 1 98.5 560 SER B N 1
ATOM 9696 C CA . SER B 1 560 ? -11.992 -9.125 -3.531 1 98.5 560 SER B CA 1
ATOM 9697 C C . SER B 1 560 ? -11.867 -8.352 -4.836 1 98.5 560 SER B C 1
ATOM 9699 O O . SER B 1 560 ? -10.758 -8.078 -5.297 1 98.5 560 SER B O 1
ATOM 9701 N N . TRP B 1 561 ? -12.992 -8.062 -5.477 1 98.62 561 TRP B N 1
ATOM 9702 C CA . TRP B 1 561 ? -13 -7.348 -6.75 1 98.62 561 TRP B CA 1
ATOM 9703 C C . TRP B 1 561 ? -13.062 -5.84 -6.523 1 98.62 561 TRP B C 1
ATOM 9705 O O . TRP B 1 561 ? -14.055 -5.328 -5.996 1 98.62 561 TRP B O 1
ATOM 9715 N N . PRO B 1 562 ? -12.07 -5.078 -6.957 1 98 562 PRO B N 1
ATOM 9716 C CA . PRO B 1 562 ? -12.102 -3.633 -6.719 1 98 562 PRO B CA 1
ATOM 9717 C C . PRO B 1 562 ? -13.016 -2.891 -7.691 1 98 562 PRO B C 1
ATOM 9719 O O . PRO B 1 562 ? -13.297 -3.393 -8.781 1 98 562 PRO B O 1
ATOM 9722 N N . ARG B 1 563 ? -13.469 -1.717 -7.273 1 97.62 563 ARG B N 1
ATOM 9723 C CA . ARG B 1 563 ? -14.164 -0.774 -8.141 1 97.62 563 ARG B CA 1
ATOM 9724 C C . ARG B 1 563 ? -13.172 0.028 -8.984 1 97.62 563 ARG B C 1
ATOM 9726 O O . ARG B 1 563 ? -13.414 0.272 -10.164 1 97.62 563 ARG B O 1
ATOM 9733 N N . LYS B 1 564 ? -12.094 0.474 -8.312 1 97.06 564 LYS B N 1
ATOM 9734 C CA . LYS B 1 564 ? -11.016 1.26 -8.891 1 97.06 564 LYS B CA 1
ATOM 9735 C C . LYS B 1 564 ? -9.656 0.782 -8.391 1 97.06 564 LYS B C 1
ATOM 9737 O O . LYS B 1 564 ? -9.547 0.269 -7.277 1 97.06 564 LYS B O 1
ATOM 9742 N N . VAL B 1 565 ? -8.641 1.001 -9.328 1 97.75 565 VAL B N 1
ATOM 9743 C CA . VAL B 1 565 ? -7.289 0.597 -8.969 1 97.75 565 VAL B CA 1
ATOM 9744 C C . VAL B 1 565 ? -6.844 1.346 -7.711 1 97.75 565 VAL B C 1
ATOM 9746 O O . VAL B 1 565 ? -6.109 0.802 -6.883 1 97.75 565 VAL B O 1
ATOM 9749 N N . GLY B 1 566 ? -7.348 2.549 -7.438 1 97.62 566 GLY B N 1
ATOM 9750 C CA . GLY B 1 566 ? -6.953 3.381 -6.312 1 97.62 566 GLY B CA 1
ATOM 9751 C C . GLY B 1 566 ? -7.395 2.824 -4.973 1 97.62 566 GLY B C 1
ATOM 9752 O O . GLY B 1 566 ? -6.93 3.273 -3.924 1 97.62 566 GLY B O 1
ATOM 9753 N N . GLN B 1 567 ? -8.258 1.776 -4.945 1 97 567 GLN B N 1
ATOM 9754 C CA . GLN B 1 567 ? -8.695 1.141 -3.707 1 97 567 GLN B CA 1
ATOM 9755 C C . GLN B 1 567 ? -7.621 0.213 -3.156 1 97 567 GLN B C 1
ATOM 9757 O O . GLN B 1 567 ? -7.676 -0.188 -1.991 1 97 567 GLN B O 1
ATOM 9762 N N . LEU B 1 568 ? -6.656 -0.228 -3.969 1 97.19 568 LEU B N 1
ATOM 9763 C CA . LEU B 1 568 ? -5.746 -1.314 -3.617 1 97.19 568 LEU B CA 1
ATOM 9764 C C . LEU B 1 568 ? -4.691 -0.84 -2.623 1 97.19 568 LEU B C 1
ATOM 9766 O O . LEU B 1 568 ? -4.27 0.318 -2.664 1 97.19 568 LEU B O 1
ATOM 9770 N N . PRO B 1 569 ? -4.316 -1.73 -1.708 1 95.38 569 PRO B N 1
ATOM 9771 C CA . PRO B 1 569 ? -4.781 -3.107 -1.524 1 95.38 569 PRO B CA 1
ATOM 9772 C C . PRO B 1 569 ? -6.195 -3.18 -0.946 1 95.38 569 PRO B C 1
ATOM 9774 O O . PRO B 1 569 ? -6.617 -2.271 -0.224 1 95.38 569 PRO B O 1
ATOM 9777 N N . LEU B 1 570 ? -6.918 -4.16 -1.292 1 95.5 570 LEU B N 1
ATOM 9778 C CA . LEU B 1 570 ? -8.305 -4.387 -0.89 1 95.5 570 LEU B CA 1
ATOM 9779 C C . LEU B 1 570 ? -8.523 -5.844 -0.498 1 95.5 570 LEU B C 1
ATOM 9781 O O . LEU B 1 570 ? -8.25 -6.75 -1.287 1 95.5 570 LEU B O 1
ATOM 9785 N N . THR B 1 571 ? -8.953 -6.117 0.676 1 95.69 571 THR B N 1
ATOM 9786 C CA . THR B 1 571 ? -9.18 -7.473 1.162 1 95.69 571 THR B CA 1
ATOM 9787 C C . THR B 1 571 ? -10.453 -7.543 1.998 1 95.69 571 THR B C 1
ATOM 9789 O O . THR B 1 571 ? -10.977 -6.512 2.432 1 95.69 571 THR B O 1
ATOM 9792 N N . TYR B 1 572 ? -10.938 -8.703 2.26 1 97.44 572 TYR B N 1
ATOM 9793 C CA . TYR B 1 572 ? -12.188 -8.859 3.002 1 97.44 572 TYR B CA 1
ATOM 9794 C C . TYR B 1 572 ? -11.938 -8.82 4.504 1 97.44 572 TYR B C 1
ATOM 9796 O O . TYR B 1 572 ? -12.82 -8.438 5.277 1 97.44 572 TYR B O 1
ATOM 9804 N N . ASP B 1 573 ? -10.727 -9.219 4.926 1 97 573 ASP B N 1
ATOM 9805 C CA . ASP B 1 573 ? -10.422 -9.422 6.34 1 97 573 ASP B CA 1
ATOM 9806 C C . ASP B 1 573 ? -9.852 -8.156 6.969 1 97 573 ASP B C 1
ATOM 9808 O O . ASP B 1 573 ? -8.812 -8.195 7.633 1 97 573 ASP B O 1
ATOM 9812 N N . THR B 1 574 ? -10.523 -7.094 6.902 1 94.88 574 THR B N 1
ATOM 9813 C CA . THR B 1 574 ? -10.094 -5.805 7.441 1 94.88 574 THR B CA 1
ATOM 9814 C C . THR B 1 574 ? -10.305 -5.754 8.953 1 94.88 574 THR B C 1
ATOM 9816 O O . THR B 1 574 ? -11.188 -6.426 9.484 1 94.88 574 THR B O 1
ATOM 9819 N N . LEU B 1 575 ? -9.5 -5 9.633 1 97.5 575 LEU B N 1
ATOM 9820 C CA . LEU B 1 575 ? -9.773 -4.68 11.031 1 97.5 575 LEU B CA 1
ATOM 9821 C C . LEU B 1 575 ? -10.984 -3.762 11.148 1 97.5 575 LEU B C 1
ATOM 9823 O O . LEU B 1 575 ? -11.312 -3.029 10.211 1 97.5 575 LEU B O 1
ATOM 9827 N N . PRO B 1 576 ? -11.641 -3.811 12.25 1 96.88 576 PRO B N 1
ATOM 9828 C CA . PRO B 1 576 ? -12.852 -3.006 12.398 1 96.88 576 PRO B CA 1
ATOM 9829 C C . PRO B 1 576 ? -12.57 -1.505 12.367 1 96.88 576 PRO B C 1
ATOM 9831 O O . PRO B 1 576 ? -13.383 -0.731 11.852 1 96.88 576 PRO B O 1
ATOM 9834 N N . GLY B 1 577 ? -11.414 -1.109 12.953 1 96.94 577 GLY B N 1
ATOM 9835 C CA . GLY B 1 577 ? -11.086 0.305 13.039 1 96.94 577 GLY B CA 1
ATOM 9836 C C . GLY B 1 577 ? -11.82 1.021 14.156 1 96.94 577 GLY B C 1
ATOM 9837 O O . GLY B 1 577 ? -12.727 0.453 14.773 1 96.94 577 GLY B O 1
ATOM 9838 N N . GLY B 1 578 ? -11.445 2.254 14.352 1 98.06 578 GLY B N 1
ATOM 9839 C CA . GLY B 1 578 ? -12.078 3.072 15.375 1 98.06 578 GLY B CA 1
ATOM 9840 C C . GLY B 1 578 ? -13.25 3.885 14.859 1 98.06 578 GLY B C 1
ATOM 9841 O O . GLY B 1 578 ? -14.07 4.363 15.641 1 98.06 578 GLY B O 1
ATOM 9842 N N . ARG B 1 579 ? -13.312 4.055 13.578 1 97.81 579 ARG B N 1
ATOM 9843 C CA . ARG B 1 579 ? -14.375 4.754 12.867 1 97.81 579 ARG B CA 1
ATOM 9844 C C . ARG B 1 579 ? -14.781 3.986 11.609 1 97.81 579 ARG B C 1
ATOM 9846 O O . ARG B 1 579 ? -14.586 4.461 10.492 1 97.81 579 ARG B O 1
ATOM 9853 N N . PRO B 1 580 ? -15.422 2.863 11.828 1 96.44 580 PRO B N 1
ATOM 9854 C CA . PRO B 1 580 ? -15.789 2.014 10.695 1 96.44 580 PRO B CA 1
ATOM 9855 C C . PRO B 1 580 ? -16.641 2.748 9.656 1 96.44 580 PRO B C 1
ATOM 9857 O O . PRO B 1 580 ? -17.375 3.68 10 1 96.44 580 PRO B O 1
ATOM 9860 N N . HIS B 1 581 ? -16.625 2.311 8.453 1 96.56 581 HIS B N 1
ATOM 9861 C CA . HIS B 1 581 ? -17.25 2.945 7.301 1 96.56 581 HIS B CA 1
ATOM 9862 C C . HIS B 1 581 ? -18.766 3.051 7.496 1 96.56 581 HIS B C 1
ATOM 9864 O O . HIS B 1 581 ? -19.422 2.051 7.781 1 96.56 581 HIS B O 1
ATOM 9870 N N . ILE B 1 582 ? -19.281 4.18 7.387 1 96.06 582 ILE B N 1
ATOM 9871 C CA . ILE B 1 582 ? -20.703 4.488 7.27 1 96.06 582 ILE B CA 1
ATOM 9872 C C . ILE B 1 582 ? -20.953 5.258 5.977 1 96.06 582 ILE B C 1
ATOM 9874 O O . ILE B 1 582 ? -20.469 6.379 5.805 1 96.06 582 ILE B O 1
ATOM 9878 N N . PRO B 1 583 ? -21.703 4.699 5.043 1 93.69 583 PRO B N 1
ATOM 9879 C CA . PRO B 1 583 ? -21.938 5.383 3.773 1 93.69 583 PRO B CA 1
ATOM 9880 C C . PRO B 1 583 ? -22.438 6.812 3.961 1 93.69 583 PRO B C 1
ATOM 9882 O O . PRO B 1 583 ? -23.344 7.055 4.773 1 93.69 583 PRO B O 1
ATOM 9885 N N . GLY B 1 584 ? -21.781 7.695 3.238 1 91.56 584 GLY B N 1
ATOM 9886 C CA . GLY B 1 584 ? -22.203 9.086 3.256 1 91.56 584 GLY B CA 1
ATOM 9887 C C . GLY B 1 584 ? -21.672 9.867 4.438 1 91.56 584 GLY B C 1
ATOM 9888 O O . GLY B 1 584 ? -21.938 11.062 4.578 1 91.56 584 GLY B O 1
ATOM 9889 N N . SER B 1 585 ? -20.859 9.188 5.254 1 93.44 585 SER B N 1
ATOM 9890 C CA . SER B 1 585 ? -20.297 9.875 6.41 1 93.44 585 SER B CA 1
ATOM 9891 C C . SER B 1 585 ? -18.828 10.234 6.176 1 93.44 585 SER B C 1
ATOM 9893 O O . SER B 1 585 ? -17.984 9.344 6.062 1 93.44 585 SER B O 1
ATOM 9895 N N . ARG B 1 586 ? -18.516 11.469 6.227 1 92.75 586 ARG B N 1
ATOM 9896 C CA . ARG B 1 586 ? -17.156 11.969 5.977 1 92.75 586 ARG B CA 1
ATOM 9897 C C . ARG B 1 586 ? -16.203 11.539 7.086 1 92.75 586 ARG B C 1
ATOM 9899 O O . ARG B 1 586 ? -15.023 11.297 6.836 1 92.75 586 ARG B O 1
ATOM 9906 N N . TRP B 1 587 ? -16.641 11.414 8.305 1 94.38 587 TRP B N 1
ATOM 9907 C CA . TRP B 1 587 ? -15.773 11.258 9.469 1 94.38 587 TRP B CA 1
ATOM 9908 C C . TRP B 1 587 ? -15.625 9.789 9.844 1 94.38 587 TRP B C 1
ATOM 9910 O O . TRP B 1 587 ? -15.344 9.469 11 1 94.38 587 TRP B O 1
ATOM 9920 N N . THR B 1 588 ? -15.922 8.875 8.883 1 96.75 588 THR B N 1
ATOM 9921 C CA . THR B 1 588 ? -15.648 7.449 9.016 1 96.75 588 THR B CA 1
ATOM 9922 C C . THR B 1 588 ? -14.781 6.961 7.855 1 96.75 588 THR B C 1
ATOM 9924 O O . THR B 1 588 ? -14.516 7.711 6.91 1 96.75 588 THR B O 1
ATOM 9927 N N . MET B 1 589 ? -14.273 5.82 8.039 1 96.5 589 MET B N 1
ATOM 9928 C CA . MET B 1 589 ? -13.32 5.281 7.074 1 96.5 589 MET B CA 1
ATOM 9929 C C . MET B 1 589 ? -13.914 5.254 5.672 1 96.5 589 MET B C 1
ATOM 9931 O O . MET B 1 589 ? -15.031 4.77 5.477 1 96.5 589 MET B O 1
ATOM 9935 N N . GLY B 1 590 ? -13.195 5.824 4.688 1 94.62 590 GLY B N 1
ATOM 9936 C CA . GLY B 1 590 ? -13.656 5.781 3.312 1 94.62 590 GLY B CA 1
ATOM 9937 C C . GLY B 1 590 ? -12.93 6.758 2.408 1 94.62 590 GLY B C 1
ATOM 9938 O O . GLY B 1 590 ? -11.836 7.219 2.732 1 94.62 590 GLY B O 1
ATOM 9939 N N . TYR B 1 591 ? -13.414 6.902 1.224 1 96.25 591 TYR B N 1
ATOM 9940 C CA . TYR B 1 591 ? -12.984 7.871 0.225 1 96.25 591 TYR B CA 1
ATOM 9941 C C . TYR B 1 591 ? -14.062 8.914 -0.03 1 96.25 591 TYR B C 1
ATOM 9943 O O . TYR B 1 591 ? -15.258 8.633 0.139 1 96.25 591 TYR B O 1
ATOM 9951 N N . ALA B 1 592 ? -13.625 10.047 -0.419 1 94.94 592 ALA B N 1
ATOM 9952 C CA . ALA B 1 592 ? -14.57 11.109 -0.764 1 94.94 592 ALA B CA 1
ATOM 9953 C C . ALA B 1 592 ? -15.234 10.836 -2.107 1 94.94 592 ALA B C 1
ATOM 9955 O O . ALA B 1 592 ? -16.344 11.297 -2.361 1 94.94 592 ALA B O 1
ATOM 9956 N N . ASP B 1 593 ? -14.594 9.977 -2.924 1 94.38 593 ASP B N 1
ATOM 9957 C CA . ASP B 1 593 ? -15.047 9.906 -4.309 1 94.38 593 ASP B CA 1
ATOM 9958 C C . ASP B 1 593 ? -15.375 8.469 -4.707 1 94.38 593 ASP B C 1
ATOM 9960 O O . ASP B 1 593 ? -15.688 8.195 -5.871 1 94.38 593 ASP B O 1
ATOM 9964 N N . GLU B 1 594 ? -15.273 7.555 -3.799 1 95.38 594 GLU B N 1
ATOM 9965 C CA . GLU B 1 594 ? -15.57 6.156 -4.094 1 95.38 594 GLU B CA 1
ATOM 9966 C C . GLU B 1 594 ? -15.883 5.379 -2.818 1 95.38 594 GLU B C 1
ATOM 9968 O O . GLU B 1 594 ? -15.438 5.75 -1.731 1 95.38 594 GLU B O 1
ATOM 9973 N N . SER B 1 595 ? -16.703 4.344 -2.924 1 96.38 595 SER B N 1
ATOM 9974 C CA . SER B 1 595 ? -16.891 3.426 -1.805 1 96.38 595 SER B CA 1
ATOM 9975 C C . SER B 1 595 ? -15.594 2.697 -1.459 1 96.38 595 SER B C 1
ATOM 9977 O O . SER B 1 595 ? -14.844 2.297 -2.35 1 96.38 595 SER B O 1
ATOM 9979 N N . PRO B 1 596 ? -15.305 2.576 -0.162 1 96.5 596 PRO B N 1
ATOM 9980 C CA . PRO B 1 596 ? -14.133 1.778 0.21 1 96.5 596 PRO B CA 1
ATOM 9981 C C . PRO B 1 596 ? -14.391 0.276 0.122 1 96.5 596 PRO B C 1
ATOM 9983 O O . PRO B 1 596 ? -13.477 -0.523 0.346 1 96.5 596 PRO B O 1
ATOM 9986 N N . LEU B 1 597 ? -15.625 -0.15 -0.177 1 97.06 597 LEU B N 1
ATOM 9987 C CA . LEU B 1 597 ? -16.016 -1.555 -0.202 1 97.06 597 LEU B CA 1
ATOM 9988 C C . LEU B 1 597 ? -15.758 -2.166 -1.574 1 97.06 597 LEU B C 1
ATOM 9990 O O . LEU B 1 597 ? -15.797 -1.467 -2.59 1 97.06 597 LEU B O 1
ATOM 9994 N N . PRO B 1 598 ? -15.453 -3.512 -1.635 1 97.5 598 PRO B N 1
ATOM 9995 C CA . PRO B 1 598 ? -15.281 -4.168 -2.934 1 97.5 598 PRO B CA 1
ATOM 9996 C C . PRO B 1 598 ? -16.547 -4.137 -3.781 1 97.5 598 PRO B C 1
ATOM 9998 O O . PRO B 1 598 ? -17.656 -4.039 -3.24 1 97.5 598 PRO B O 1
ATOM 10001 N N . LEU B 1 599 ? -16.359 -4.16 -5.105 1 98.38 599 LEU B N 1
ATOM 10002 C CA . LEU B 1 599 ? -17.469 -4.332 -6.02 1 98.38 599 LEU B CA 1
ATOM 10003 C C . LEU B 1 599 ? -18.141 -5.688 -5.809 1 98.38 599 LEU B C 1
ATOM 10005 O O . LEU B 1 599 ? -19.375 -5.773 -5.742 1 98.38 599 LEU B O 1
ATOM 10009 N N . PHE B 1 600 ? -17.375 -6.738 -5.758 1 98.69 600 PHE B N 1
ATOM 10010 C CA . PHE B 1 600 ? -17.781 -8.086 -5.375 1 98.69 600 PHE B CA 1
ATOM 10011 C C . PHE B 1 600 ? -16.922 -8.609 -4.234 1 98.69 600 PHE B C 1
ATOM 10013 O O . PHE B 1 600 ? -15.688 -8.477 -4.27 1 98.69 600 PHE B O 1
ATOM 10020 N N . SER B 1 601 ? -17.547 -9.211 -3.236 1 98.44 601 SER B N 1
ATOM 10021 C CA . SER B 1 601 ? -16.859 -9.641 -2.027 1 98.44 601 SER B CA 1
ATOM 10022 C C . SER B 1 601 ? -16.062 -10.922 -2.271 1 98.44 601 SER B C 1
ATOM 10024 O O . SER B 1 601 ? -16.359 -11.672 -3.211 1 98.44 601 SER B O 1
ATOM 10026 N N . PHE B 1 602 ? -15.062 -11.172 -1.443 1 98.69 602 PHE B N 1
ATOM 10027 C CA . PHE B 1 602 ? -14.375 -12.453 -1.401 1 98.69 602 PHE B CA 1
ATOM 10028 C C . PHE B 1 602 ? -15.375 -13.594 -1.199 1 98.69 602 PHE B C 1
ATOM 10030 O O . PHE B 1 602 ? -16.297 -13.477 -0.395 1 98.69 602 PHE B O 1
ATOM 10037 N N . GLY B 1 603 ? -15.219 -14.594 -2.023 1 98.81 603 GLY B N 1
ATOM 10038 C CA . GLY B 1 603 ? -16.094 -15.758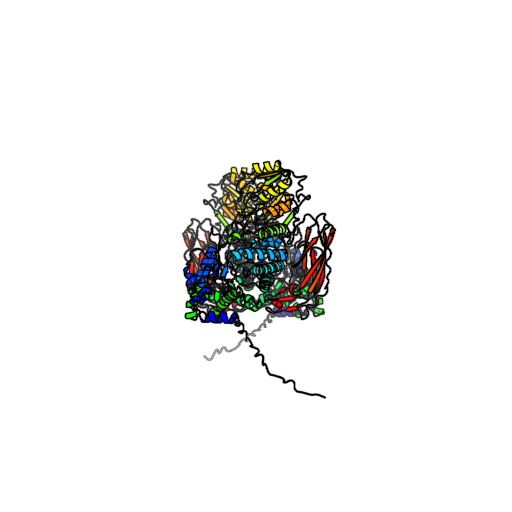 -1.929 1 98.81 603 GLY B CA 1
ATOM 10039 C C . GLY B 1 603 ? -17.375 -15.602 -2.717 1 98.81 603 GLY B C 1
ATOM 10040 O O . GLY B 1 603 ? -18.203 -16.516 -2.752 1 98.81 603 GLY B O 1
ATOM 10041 N N . TYR B 1 604 ? -17.531 -14.5 -3.385 1 98.81 604 TYR B N 1
ATOM 10042 C CA . TYR B 1 604 ? -18.766 -14.211 -4.109 1 98.81 604 TYR B CA 1
ATOM 10043 C C . TYR B 1 604 ? -18.844 -15.016 -5.402 1 98.81 604 TYR B C 1
ATOM 10045 O O . TYR B 1 604 ? -17.828 -15.203 -6.078 1 98.81 604 TYR B O 1
ATOM 10053 N N . GLY B 1 605 ? -19.984 -15.375 -5.812 1 98.81 605 GLY B N 1
ATOM 10054 C CA . GLY B 1 605 ? -20.312 -16.031 -7.066 1 98.81 605 GLY B CA 1
ATOM 10055 C C . GLY B 1 605 ? -21.75 -16.547 -7.105 1 98.81 605 GLY B C 1
ATOM 10056 O O . GLY B 1 605 ? -22.25 -17.078 -6.117 1 98.81 605 GLY B O 1
ATOM 10057 N N . LEU B 1 606 ? -22.328 -16.359 -8.227 1 98.44 606 LEU B N 1
ATOM 10058 C CA . LEU B 1 606 ? -23.719 -16.781 -8.398 1 98.44 606 LEU B CA 1
ATOM 10059 C C . LEU B 1 606 ? -23.781 -18.203 -8.977 1 98.44 606 LEU B C 1
ATOM 10061 O O . LEU B 1 606 ? -22.75 -18.828 -9.188 1 98.44 606 LEU B O 1
ATOM 10065 N N . SER B 1 607 ? -24.969 -18.703 -9.039 1 98.12 607 SER B N 1
ATOM 10066 C CA . SER B 1 607 ? -25.344 -19.984 -9.641 1 98.12 607 SER B CA 1
ATOM 10067 C C . SER B 1 607 ? -26.641 -19.859 -10.422 1 98.12 607 SER B C 1
ATOM 10069 O O . SER B 1 607 ? -27.344 -18.844 -10.312 1 98.12 607 SER B O 1
ATOM 10071 N N . TYR B 1 608 ? -26.938 -20.812 -11.289 1 98.25 608 TYR B N 1
ATOM 10072 C CA . TYR B 1 608 ? -28.219 -20.828 -11.984 1 98.25 608 TYR B CA 1
ATOM 10073 C C . TYR B 1 608 ? -29.312 -21.391 -11.086 1 98.25 608 TYR B C 1
ATOM 10075 O O . TYR B 1 608 ? -30.469 -21.5 -11.508 1 98.25 608 TYR B O 1
ATOM 10083 N N . THR B 1 609 ? -28.922 -21.688 -9.875 1 97.5 609 THR B N 1
ATOM 10084 C CA . THR B 1 609 ? -29.859 -22 -8.812 1 97.5 609 THR B CA 1
ATOM 10085 C C . THR B 1 609 ? -29.641 -21.094 -7.605 1 97.5 609 THR B C 1
ATOM 10087 O O . THR B 1 609 ? -28.891 -20.125 -7.68 1 97.5 609 THR B O 1
ATOM 10090 N N . ARG B 1 610 ? -30.422 -21.312 -6.566 1 96.88 610 ARG B N 1
ATOM 10091 C CA . ARG B 1 610 ? -30.328 -20.469 -5.379 1 96.88 610 ARG B CA 1
ATOM 10092 C C . ARG B 1 610 ? -30.172 -21.312 -4.121 1 96.88 610 ARG B C 1
ATOM 10094 O O . ARG B 1 610 ? -30.875 -22.312 -3.947 1 96.88 610 ARG B O 1
ATOM 10101 N N . PHE B 1 611 ? -29.281 -20.891 -3.311 1 97.88 611 PHE B N 1
ATOM 10102 C CA . PHE B 1 611 ? -29.047 -21.594 -2.059 1 97.88 611 PHE B CA 1
ATOM 10103 C C . PHE B 1 611 ? -29.391 -20.719 -0.863 1 97.88 611 PHE B C 1
ATOM 10105 O O . PHE B 1 611 ? -29.156 -19.516 -0.883 1 97.88 611 PHE B O 1
ATOM 10112 N N . ALA B 1 612 ? -29.938 -21.312 0.147 1 97.56 612 ALA B N 1
ATOM 10113 C CA . ALA B 1 612 ? -30.141 -20.688 1.448 1 97.56 612 ALA B CA 1
ATOM 10114 C C . ALA B 1 612 ? -29.281 -21.344 2.521 1 97.56 612 ALA B C 1
ATOM 10116 O O . ALA B 1 612 ? -29.203 -22.578 2.596 1 97.56 612 ALA B O 1
ATOM 10117 N N . TYR B 1 613 ? -28.625 -20.594 3.279 1 97.69 613 TYR B N 1
ATOM 10118 C CA . TYR B 1 613 ? -27.797 -21.062 4.391 1 97.69 613 TYR B CA 1
ATOM 10119 C C . TYR B 1 613 ? -28.516 -20.859 5.719 1 97.69 613 TYR B C 1
ATOM 10121 O O . TYR B 1 613 ? -28.922 -19.734 6.043 1 97.69 613 TYR B O 1
ATOM 10129 N N . GLY B 1 614 ? -28.641 -21.875 6.473 1 96.94 614 GLY B N 1
ATOM 10130 C CA . GLY B 1 614 ? -29.312 -21.797 7.762 1 96.94 614 GLY B CA 1
ATOM 10131 C C . GLY B 1 614 ? -28.406 -21.281 8.867 1 96.94 614 GLY B C 1
ATOM 10132 O O . GLY B 1 614 ? -27.234 -21 8.641 1 96.94 614 GLY B O 1
ATOM 10133 N N . GLU B 1 615 ? -28.969 -21.156 10.016 1 96.56 615 GLU B N 1
ATOM 10134 C CA . GLU B 1 615 ? -28.219 -20.734 11.18 1 96.56 615 GLU B CA 1
ATOM 10135 C C . GLU B 1 615 ? -27.172 -21.766 11.57 1 96.56 615 GLU B C 1
ATOM 10137 O O . GLU B 1 615 ? -27.453 -22.969 11.578 1 96.56 615 GLU B O 1
ATOM 10142 N N . PRO B 1 616 ? -26.031 -21.281 11.852 1 97.56 616 PRO B N 1
ATOM 10143 C CA . PRO B 1 616 ? -25 -22.219 12.297 1 97.56 616 PRO B CA 1
ATOM 10144 C C . PRO B 1 616 ? -25.328 -22.859 13.648 1 97.56 616 PRO B C 1
ATOM 10146 O O . PRO B 1 616 ? -25.797 -22.172 14.562 1 97.56 616 PRO B O 1
ATOM 10149 N N . GLU B 1 617 ? -25.172 -24.094 13.75 1 97.75 617 GLU B N 1
ATOM 10150 C CA . GLU B 1 617 ? -25.188 -24.844 15.016 1 97.75 617 GLU B CA 1
ATOM 10151 C C . GLU B 1 617 ? -23.766 -25.047 15.539 1 97.75 617 GLU B C 1
ATOM 10153 O O . GLU B 1 617 ? -22.938 -25.672 14.875 1 97.75 617 GLU B O 1
ATOM 10158 N N . ILE B 1 618 ? -23.594 -24.547 16.734 1 97.12 618 ILE B N 1
ATOM 10159 C CA . ILE B 1 618 ? -22.312 -24.797 17.391 1 97.12 618 ILE B CA 1
ATOM 10160 C C . ILE B 1 618 ? -22.359 -26.125 18.141 1 97.12 618 ILE B C 1
ATOM 10162 O O . ILE B 1 618 ? -22.875 -26.203 19.25 1 97.12 618 ILE B O 1
ATOM 10166 N N . VAL B 1 619 ? -21.688 -27.047 17.609 1 93.62 619 VAL B N 1
ATOM 10167 C CA . VAL B 1 619 ? -21.672 -28.375 18.219 1 93.62 619 VAL B CA 1
ATOM 10168 C C . VAL B 1 619 ? -20.828 -28.359 19.484 1 93.62 619 VAL B C 1
ATOM 10170 O O . VAL B 1 619 ? -21.125 -29.047 20.453 1 93.62 619 VAL B O 1
ATOM 10173 N N . THR B 1 620 ? -19.766 -27.484 19.516 1 89.19 620 THR B N 1
ATOM 10174 C CA . THR B 1 620 ? -18.859 -27.297 20.641 1 89.19 620 THR B CA 1
ATOM 10175 C C . THR B 1 620 ? -18.938 -25.859 21.172 1 89.19 620 THR B C 1
ATOM 10177 O O . THR B 1 620 ? -18.016 -25.078 20.984 1 89.19 620 THR B O 1
ATOM 10180 N N . PRO B 1 621 ? -19.875 -25.578 21.938 1 86.62 621 PRO B N 1
ATOM 10181 C CA . PRO B 1 621 ? -20.078 -24.188 22.344 1 86.62 621 PRO B CA 1
ATOM 10182 C C . PRO B 1 621 ? -19 -23.688 23.297 1 86.62 621 PRO B C 1
ATOM 10184 O O . PRO B 1 621 ? -18.859 -22.469 23.5 1 86.62 621 PRO B O 1
ATOM 10187 N N . HIS B 1 622 ? -18.328 -24.672 23.906 1 87.38 622 HIS B N 1
ATOM 10188 C CA . HIS B 1 622 ? -17.219 -24.344 24.812 1 87.38 622 HIS B CA 1
ATOM 10189 C C . HIS B 1 622 ? -15.945 -25.047 24.375 1 87.38 622 HIS B C 1
ATOM 10191 O O . HIS B 1 622 ? -15.812 -26.25 24.516 1 87.38 622 HIS B O 1
ATOM 10197 N N . VAL B 1 623 ? -15.117 -24.172 23.781 1 84.81 623 VAL B N 1
ATOM 10198 C CA . VAL B 1 623 ? -13.852 -24.703 23.297 1 84.81 623 VAL B CA 1
ATOM 10199 C C . VAL B 1 623 ? -12.781 -24.578 24.375 1 84.81 623 VAL B C 1
ATOM 10201 O O . VAL B 1 623 ? -12.477 -23.469 24.812 1 84.81 623 VAL B O 1
ATOM 10204 N N . GLY B 1 624 ? -12.477 -25.578 25 1 73.19 624 GLY B N 1
ATOM 10205 C CA . GLY B 1 624 ? -11.43 -25.562 26.016 1 73.19 624 GLY B CA 1
ATOM 10206 C C . GLY B 1 624 ? -10.039 -25.781 25.438 1 73.19 624 GLY B C 1
ATOM 10207 O O . GLY B 1 624 ? -9.758 -26.812 24.844 1 73.19 624 GLY B O 1
ATOM 10208 N N . VAL B 1 625 ? -9.383 -24.578 25.422 1 63.06 625 VAL B N 1
ATOM 10209 C CA . VAL B 1 625 ? -8.008 -24.719 24.953 1 63.06 625 VAL B CA 1
ATOM 10210 C C . VAL B 1 625 ? -7.102 -25.062 26.141 1 63.06 625 VAL B C 1
ATOM 10212 O O . VAL B 1 625 ? -7.078 -24.359 27.141 1 63.06 625 VAL B O 1
ATOM 10215 N N . GLY B 1 626 ? -7.301 -26.219 26.719 1 58.09 626 GLY B N 1
ATOM 10216 C CA . GLY B 1 626 ? -6.418 -26.641 27.797 1 58.09 626 GLY B CA 1
ATOM 10217 C C . GLY B 1 626 ? -4.957 -26.672 27.391 1 58.09 626 GLY B C 1
ATOM 10218 O O . GLY B 1 626 ? -4.523 -25.906 26.531 1 58.09 626 GLY B O 1
ATOM 10219 N N . ASP B 1 627 ? -4.223 -27.516 28.031 1 54 627 ASP B N 1
ATOM 10220 C CA . ASP B 1 627 ? -2.787 -27.656 27.812 1 54 627 ASP B CA 1
ATOM 10221 C C . ASP B 1 627 ? -2.494 -28.125 26.391 1 54 627 ASP B C 1
ATOM 10223 O O . ASP B 1 627 ? -1.343 -28.109 25.953 1 54 627 ASP B O 1
ATOM 10227 N N . ARG B 1 628 ? -3.496 -28.656 25.719 1 54.34 628 ARG B N 1
ATOM 10228 C CA . ARG B 1 628 ? -2.971 -29.328 24.547 1 54.34 628 ARG B CA 1
ATOM 10229 C C . ARG B 1 628 ? -3.576 -28.766 23.266 1 54.34 628 ARG B C 1
ATOM 10231 O O . ARG B 1 628 ? -3.396 -29.312 22.188 1 54.34 628 ARG B O 1
ATOM 10238 N N . TYR B 1 629 ? -4.023 -27.547 23.234 1 62 629 TYR B N 1
ATOM 10239 C CA . TYR B 1 629 ? -4.438 -26.828 22.031 1 62 629 TYR B CA 1
ATOM 10240 C C . TYR B 1 629 ? -5.125 -27.766 21.047 1 62 629 TYR B C 1
ATOM 10242 O O . TYR B 1 629 ? -5.293 -27.422 19.875 1 62 629 TYR B O 1
ATOM 10250 N N . ASP B 1 630 ? -5.559 -28.938 21.406 1 70.25 630 ASP B N 1
ATOM 10251 C CA . ASP B 1 630 ? -6.098 -29.906 20.469 1 70.25 630 ASP B CA 1
ATOM 10252 C C . ASP B 1 630 ? -7.621 -29.828 20.406 1 70.25 630 ASP B C 1
ATOM 10254 O O . ASP B 1 630 ? -8.266 -30.609 19.703 1 70.25 630 ASP B O 1
ATOM 10258 N N . ALA B 1 631 ? -8.086 -28.859 21.031 1 83.44 631 ALA B N 1
ATOM 10259 C CA . ALA B 1 631 ? -9.539 -28.719 21 1 83.44 631 ALA B CA 1
ATOM 10260 C C . ALA B 1 631 ? -10.016 -28.312 19.609 1 83.44 631 ALA B C 1
ATOM 10262 O O . ALA B 1 631 ? -9.297 -27.625 18.875 1 83.44 631 ALA B O 1
ATOM 10263 N N . MET B 1 632 ? -11.211 -28.812 19.281 1 90.44 632 MET B N 1
ATOM 10264 C CA . MET B 1 632 ? -11.781 -28.547 17.969 1 90.44 632 MET B CA 1
ATOM 10265 C C . MET B 1 632 ? -13.125 -27.828 18.094 1 90.44 632 MET B C 1
ATOM 10267 O O . MET B 1 632 ? -13.969 -28.219 18.906 1 90.44 632 MET B O 1
ATOM 10271 N N . LEU B 1 633 ? -13.25 -26.766 17.406 1 93.88 633 LEU B N 1
ATOM 10272 C CA . LEU B 1 633 ? -14.562 -26.156 17.188 1 93.88 633 LEU B CA 1
ATOM 10273 C C . LEU B 1 633 ? -15.305 -26.875 16.062 1 93.88 633 LEU B C 1
ATOM 10275 O O . LEU B 1 633 ? -14.773 -27.031 14.961 1 93.88 633 LEU B O 1
ATOM 10279 N N . GLU B 1 634 ? -16.453 -27.391 16.344 1 96.38 634 GLU B N 1
ATOM 10280 C CA . GLU B 1 634 ? -17.281 -28 15.32 1 96.38 634 GLU B CA 1
ATOM 10281 C C . GLU B 1 634 ? -18.531 -27.188 15.055 1 96.38 634 GLU B C 1
ATOM 10283 O O . GLU B 1 634 ? -19.266 -26.844 15.984 1 96.38 634 GLU B O 1
ATOM 10288 N N . VAL B 1 635 ? -18.75 -26.797 13.836 1 97.94 635 VAL B N 1
ATOM 10289 C CA . VAL B 1 635 ? -19.891 -26 13.398 1 97.94 635 VAL B CA 1
ATOM 10290 C C . VAL B 1 635 ? -20.625 -26.719 12.273 1 97.94 635 VAL B C 1
ATOM 10292 O O . VAL B 1 635 ? -19.984 -27.312 11.398 1 97.94 635 VAL B O 1
ATOM 10295 N N . ARG B 1 636 ? -21.938 -26.703 12.289 1 98.38 636 ARG B N 1
ATOM 10296 C CA . ARG B 1 636 ? -22.766 -27.25 11.211 1 98.38 636 ARG B CA 1
ATOM 10297 C C . ARG B 1 636 ? -23.828 -26.25 10.789 1 98.38 636 ARG B C 1
ATOM 10299 O O . ARG B 1 636 ? -24.297 -25.453 11.594 1 98.38 636 ARG B O 1
ATOM 10306 N N . ALA B 1 637 ? -24.188 -26.266 9.547 1 98.31 637 ALA B N 1
ATOM 10307 C CA . ALA B 1 637 ? -25.266 -25.422 9.031 1 98.31 637 ALA B CA 1
ATOM 10308 C C . ALA B 1 637 ? -26 -26.109 7.883 1 98.31 637 ALA B C 1
ATOM 10310 O O . ALA B 1 637 ? -25.359 -26.672 6.98 1 98.31 637 ALA B O 1
ATOM 10311 N N . PRO B 1 638 ? -27.312 -26.125 7.918 1 98.44 638 PRO B N 1
ATOM 10312 C CA . PRO B 1 638 ? -28.047 -26.641 6.758 1 98.44 638 PRO B CA 1
ATOM 10313 C C . PRO B 1 638 ? -27.969 -25.719 5.551 1 98.44 638 PRO B C 1
ATOM 10315 O O . PRO B 1 638 ? -28 -24.5 5.703 1 98.44 638 PRO B O 1
ATOM 10318 N N . VAL B 1 639 ? -27.797 -26.297 4.426 1 98.69 639 VAL B N 1
ATOM 10319 C CA . VAL B 1 639 ? -27.844 -25.594 3.148 1 98.69 639 VAL B CA 1
ATOM 10320 C C . VAL B 1 639 ? -28.922 -26.203 2.256 1 98.69 639 VAL B C 1
ATOM 10322 O O . VAL B 1 639 ? -28.906 -27.406 2.004 1 98.69 639 VAL B O 1
ATOM 10325 N N . THR B 1 640 ? -29.812 -25.328 1.778 1 98.62 640 THR B N 1
ATOM 10326 C CA . THR B 1 640 ? -30.906 -25.812 0.956 1 98.62 640 THR B CA 1
ATOM 10327 C C . THR B 1 640 ? -30.859 -25.203 -0.442 1 98.62 640 THR B C 1
ATOM 10329 O O . THR B 1 640 ? -30.672 -23.984 -0.589 1 98.62 640 THR B O 1
ATOM 10332 N N . ASN B 1 641 ? -30.938 -26.078 -1.448 1 98.56 641 ASN B N 1
ATOM 10333 C CA . ASN B 1 641 ? -31.156 -25.609 -2.812 1 98.56 641 ASN B CA 1
ATOM 10334 C C . ASN B 1 641 ? -32.625 -25.312 -3.074 1 98.56 641 ASN B C 1
ATOM 10336 O O . ASN B 1 641 ? -33.438 -26.234 -3.283 1 98.56 641 ASN B O 1
ATOM 10340 N N . HIS B 1 642 ? -32.969 -24.094 -3.18 1 96.38 642 HIS B N 1
ATOM 10341 C CA . HIS B 1 642 ? -34.375 -23.75 -3.359 1 96.38 642 HIS B CA 1
ATOM 10342 C C . HIS B 1 642 ? -34.656 -23.406 -4.812 1 96.38 642 HIS B C 1
ATOM 10344 O O . HIS B 1 642 ? -35.75 -22.922 -5.129 1 96.38 642 HIS B O 1
ATOM 10350 N N . GLY B 1 643 ? -33.656 -23.562 -5.594 1 95.88 643 GLY B N 1
ATOM 10351 C CA . GLY B 1 643 ? -33.875 -23.312 -7.012 1 95.88 643 GLY B CA 1
ATOM 10352 C C . GLY B 1 643 ? -34.375 -24.531 -7.762 1 95.88 643 GLY B C 1
ATOM 10353 O O . GLY B 1 643 ? -34.781 -25.531 -7.148 1 95.88 643 GLY B O 1
ATOM 10354 N N . THR B 1 644 ? -34.438 -24.5 -9.102 1 94.12 644 THR B N 1
ATOM 10355 C CA . THR B 1 644 ? -35.094 -25.516 -9.922 1 94.12 644 THR B CA 1
ATOM 10356 C C . THR B 1 644 ? -34.062 -26.422 -10.586 1 94.12 644 THR B C 1
ATOM 10358 O O . THR B 1 644 ? -34.406 -27.344 -11.305 1 94.12 644 THR B O 1
ATOM 10361 N N . ARG B 1 645 ? -32.781 -26.156 -10.32 1 96.56 645 ARG B N 1
ATOM 10362 C CA . ARG B 1 645 ? -31.703 -26.938 -10.922 1 96.56 645 ARG B CA 1
ATOM 10363 C C . ARG B 1 645 ? -30.766 -27.484 -9.852 1 96.56 645 ARG B C 1
ATOM 10365 O O . ARG B 1 645 ? -30.656 -26.906 -8.773 1 96.56 645 ARG B O 1
ATOM 10372 N N . PRO B 1 646 ? -30.188 -28.625 -10.156 1 97.75 646 PRO B N 1
ATOM 10373 C CA . PRO B 1 646 ? -29.109 -29.031 -9.266 1 97.75 646 PRO B CA 1
ATOM 10374 C C . PRO B 1 646 ? -27.906 -28.094 -9.328 1 97.75 646 PRO B C 1
ATOM 10376 O O . PRO B 1 646 ? -27.719 -27.391 -10.328 1 97.75 646 PRO B O 1
ATOM 10379 N N . GLY B 1 647 ? -27.172 -28.062 -8.289 1 98 647 GLY B N 1
ATOM 10380 C CA . GLY B 1 647 ? -25.984 -27.219 -8.242 1 98 647 GLY B CA 1
ATOM 10381 C C . GLY B 1 647 ? -25.094 -27.516 -7.051 1 98 647 GLY B C 1
ATOM 10382 O O . GLY B 1 647 ? -25.484 -28.25 -6.145 1 98 647 GLY B O 1
ATOM 10383 N N . ARG B 1 648 ? -23.953 -26.969 -7.074 1 98.19 648 ARG B N 1
ATOM 10384 C CA . ARG B 1 648 ? -22.984 -27.094 -5.988 1 98.19 648 ARG B CA 1
ATOM 10385 C C . ARG B 1 648 ? -22.984 -25.844 -5.109 1 98.19 648 ARG B C 1
ATOM 10387 O O . ARG B 1 648 ? -22.703 -24.75 -5.59 1 98.19 648 ARG B O 1
ATOM 10394 N N . ALA B 1 649 ? -23.281 -26.047 -3.84 1 98.44 649 ALA B N 1
ATOM 10395 C CA . ALA B 1 649 ? -23.125 -24.984 -2.852 1 98.44 649 ALA B CA 1
ATOM 10396 C C . ALA B 1 649 ? -21.703 -24.984 -2.273 1 98.44 649 ALA B C 1
ATOM 10398 O O . ALA B 1 649 ? -21.156 -26.031 -1.937 1 98.44 649 ALA B O 1
ATOM 10399 N N . VAL B 1 650 ? -21.078 -23.828 -2.25 1 98.69 650 VAL B N 1
ATOM 10400 C CA . VAL B 1 650 ? -19.797 -23.641 -1.58 1 98.69 650 VAL B CA 1
ATOM 10401 C C . VAL B 1 650 ? -20.016 -22.906 -0.257 1 98.69 650 VAL B C 1
ATOM 10403 O O . VAL B 1 650 ? -19.906 -21.672 -0.196 1 98.69 650 VAL B O 1
ATOM 10406 N N . ALA B 1 651 ? -20.266 -23.672 0.791 1 98.75 651 ALA B N 1
ATOM 10407 C CA . ALA B 1 651 ? -20.484 -23.094 2.111 1 98.75 651 ALA B CA 1
ATOM 10408 C C . ALA B 1 651 ? -19.172 -22.656 2.756 1 98.75 651 ALA B C 1
ATOM 10410 O O . ALA B 1 651 ? -18.203 -23.422 2.775 1 98.75 651 ALA B O 1
ATOM 10411 N N . GLN B 1 652 ? -19.125 -21.469 3.234 1 98.81 652 GLN B N 1
ATOM 10412 C CA . GLN B 1 652 ? -17.938 -20.875 3.826 1 98.81 652 GLN B CA 1
ATOM 10413 C C . GLN B 1 652 ? -18.172 -20.516 5.293 1 98.81 652 GLN B C 1
ATOM 10415 O O . GLN B 1 652 ? -19.188 -19.938 5.645 1 98.81 652 GLN B O 1
ATOM 10420 N N . LEU B 1 653 ? -17.234 -20.891 6.18 1 98.75 653 LEU B N 1
ATOM 10421 C CA . LEU B 1 653 ? -17.266 -20.531 7.598 1 98.75 653 LEU B CA 1
ATOM 10422 C C . LEU B 1 653 ? -16.266 -19.422 7.895 1 98.75 653 LEU B C 1
ATOM 10424 O O . LEU B 1 653 ? -15.078 -19.547 7.617 1 98.75 653 LEU B O 1
ATOM 10428 N N . TYR B 1 654 ? -16.766 -18.344 8.445 1 98.56 654 TYR B N 1
ATOM 10429 C CA . TYR B 1 654 ? -15.945 -17.234 8.906 1 98.56 654 TYR B CA 1
ATOM 10430 C C . TYR B 1 654 ? -16.031 -17.078 10.422 1 98.56 654 TYR B C 1
ATOM 10432 O O . TYR B 1 654 ? -17.125 -17.125 10.992 1 98.56 654 TYR B O 1
ATOM 10440 N N . VAL B 1 655 ? -14.883 -16.906 11.023 1 98 655 VAL B N 1
ATOM 10441 C CA . VAL B 1 655 ? -14.836 -16.75 12.477 1 98 655 VAL B CA 1
ATOM 10442 C C . VAL B 1 655 ? -14.328 -15.359 12.828 1 98 655 VAL B C 1
ATOM 10444 O O . VAL B 1 655 ? -13.445 -14.82 12.148 1 98 655 VAL B O 1
ATOM 10447 N N . GLY B 1 656 ? -14.922 -14.773 13.867 1 96.88 656 GLY B N 1
ATOM 10448 C CA . GLY B 1 656 ? -14.477 -13.492 14.398 1 96.88 656 GLY B CA 1
ATOM 10449 C C . GLY B 1 656 ? -14.43 -13.461 15.914 1 96.88 656 GLY B C 1
ATOM 10450 O O . GLY B 1 656 ? -15.133 -14.227 16.578 1 96.88 656 GLY B O 1
ATOM 10451 N N . GLN B 1 657 ? -13.562 -12.711 16.438 1 97.5 657 GLN B N 1
ATOM 10452 C CA . GLN B 1 657 ? -13.477 -12.391 17.859 1 97.5 657 GLN B CA 1
ATOM 10453 C C . GLN B 1 657 ? -13.75 -10.906 18.109 1 97.5 657 GLN B C 1
ATOM 10455 O O . GLN B 1 657 ? -12.875 -10.07 17.922 1 97.5 657 GLN B O 1
ATOM 10460 N N . PRO B 1 658 ? -14.93 -10.562 18.609 1 97 658 PRO B N 1
ATOM 10461 C CA . PRO B 1 658 ? -15.352 -9.156 18.672 1 97 658 PRO B CA 1
ATOM 10462 C C . PRO B 1 658 ? -14.453 -8.312 19.562 1 97 658 PRO B C 1
ATOM 10464 O O . PRO B 1 658 ? -14.211 -7.141 19.281 1 97 658 PRO B O 1
ATOM 10467 N N . VAL B 1 659 ? -13.984 -8.859 20.719 1 97.81 659 VAL B N 1
ATOM 10468 C CA . VAL B 1 659 ? -13.109 -8.141 21.641 1 97.81 659 VAL B CA 1
ATOM 10469 C C . VAL B 1 659 ? -11.898 -9.008 21.984 1 97.81 659 VAL B C 1
ATOM 10471 O O . VAL B 1 659 ? -12.055 -10.188 22.328 1 97.81 659 VAL B O 1
ATOM 10474 N N . ALA B 1 660 ? -10.773 -8.477 21.812 1 97.38 660 ALA B N 1
ATOM 10475 C CA . ALA B 1 660 ? -9.516 -9.148 22.141 1 97.38 660 ALA B CA 1
ATOM 10476 C C . ALA B 1 660 ? -8.469 -8.156 22.641 1 97.38 660 ALA B C 1
ATOM 10478 O O . ALA B 1 660 ? -8.758 -6.965 22.781 1 97.38 660 ALA B O 1
ATOM 10479 N N . SER B 1 661 ? -7.305 -8.68 23.016 1 96.12 661 SER B N 1
ATOM 10480 C CA . SER B 1 661 ? -6.195 -7.832 23.438 1 96.12 661 SER B CA 1
ATOM 10481 C C . SER B 1 661 ? -5.645 -7.012 22.281 1 96.12 661 SER B C 1
ATOM 10483 O O . SER B 1 661 ? -5.094 -5.93 22.484 1 96.12 661 SER B O 1
ATOM 10485 N N . ARG B 1 662 ? -5.801 -7.5 21.156 1 95.88 662 ARG B N 1
ATOM 10486 C CA . ARG B 1 662 ? -5.492 -6.793 19.922 1 95.88 662 ARG B CA 1
ATOM 10487 C C . ARG B 1 662 ? -6.695 -6.773 18.984 1 95.88 662 ARG B C 1
ATOM 10489 O O . ARG B 1 662 ? -7.551 -7.66 19.047 1 95.88 662 ARG B O 1
ATOM 10496 N N . SER B 1 663 ? -6.703 -5.758 18.172 1 97.94 663 SER B N 1
ATOM 10497 C CA . SER B 1 663 ? -7.777 -5.711 17.188 1 97.94 663 SER B CA 1
ATOM 10498 C C . SER B 1 663 ? -7.703 -6.898 16.234 1 97.94 663 SER B C 1
ATOM 10500 O O . SER B 1 663 ? -6.621 -7.258 15.766 1 97.94 663 SER B O 1
ATOM 10502 N N . ARG B 1 664 ? -8.844 -7.52 16 1 97.81 664 ARG B N 1
ATOM 10503 C CA . ARG B 1 664 ? -8.93 -8.688 15.133 1 97.81 664 ARG B CA 1
ATOM 10504 C C . ARG B 1 664 ? -9.797 -8.406 13.914 1 97.81 664 ARG B C 1
ATOM 10506 O O . ARG B 1 664 ? -10.75 -7.629 13.992 1 97.81 664 ARG B O 1
ATOM 10513 N N . PRO B 1 665 ? -9.43 -9.062 12.766 1 97.19 665 PRO B N 1
ATOM 10514 C CA . PRO B 1 665 ? -10.367 -8.953 11.648 1 97.19 665 PRO B CA 1
ATOM 10515 C C . PRO B 1 665 ? -11.773 -9.422 12.016 1 97.19 665 PRO B C 1
ATOM 10517 O O . PRO B 1 665 ? -11.938 -10.383 12.766 1 97.19 665 PRO B O 1
ATOM 10520 N N . ARG B 1 666 ? -12.789 -8.805 11.414 1 94.5 666 ARG B N 1
ATOM 10521 C CA . ARG B 1 666 ? -14.188 -9.133 11.703 1 94.5 666 ARG B CA 1
ATOM 10522 C C . ARG B 1 666 ? -14.516 -10.555 11.266 1 94.5 666 ARG B C 1
ATOM 10524 O O . ARG B 1 666 ? -15.359 -11.211 11.875 1 94.5 666 ARG B O 1
ATOM 10531 N N . ARG B 1 667 ? -13.914 -10.922 10.172 1 96.12 667 ARG B N 1
ATOM 10532 C CA . ARG B 1 667 ? -14.164 -12.227 9.57 1 96.12 667 ARG B CA 1
ATOM 10533 C C . ARG B 1 667 ? -12.867 -12.859 9.07 1 96.12 667 ARG B C 1
ATOM 10535 O O . ARG B 1 667 ? -12.062 -12.195 8.414 1 96.12 667 ARG B O 1
ATOM 10542 N N . LEU B 1 668 ? -12.656 -14.094 9.438 1 98.31 668 LEU B N 1
ATOM 10543 C CA . LEU B 1 668 ? -11.562 -14.898 8.898 1 98.31 668 LEU B CA 1
ATOM 10544 C C . LEU B 1 668 ? -12.07 -16.25 8.406 1 98.31 668 LEU B C 1
ATOM 10546 O O . LEU B 1 668 ? -12.703 -16.984 9.156 1 98.31 668 LEU B O 1
ATOM 10550 N N . LEU B 1 669 ? -11.805 -16.547 7.164 1 98.75 669 LEU B N 1
ATOM 10551 C CA . LEU B 1 669 ? -12.203 -17.844 6.617 1 98.75 669 LEU B CA 1
ATOM 10552 C C . LEU B 1 669 ? -11.484 -18.984 7.34 1 98.75 669 LEU B C 1
ATOM 10554 O O . LEU B 1 669 ? -10.258 -18.969 7.461 1 98.75 669 LEU B O 1
ATOM 10558 N N . LYS B 1 670 ? -12.312 -19.984 7.848 1 98.19 670 LYS B N 1
ATOM 10559 C CA . LYS B 1 670 ? -11.703 -21.078 8.594 1 98.19 670 LYS B CA 1
ATOM 10560 C C . LYS B 1 670 ? -12.281 -22.422 8.156 1 98.19 670 LYS B C 1
ATOM 10562 O O . LYS B 1 670 ? -12.023 -23.453 8.789 1 98.19 670 LYS B O 1
ATOM 10567 N N . GLY B 1 671 ? -13.07 -22.375 7.082 1 98.38 671 GLY B N 1
ATOM 10568 C CA . GLY B 1 671 ? -13.617 -23.625 6.594 1 98.38 671 GLY B CA 1
ATOM 10569 C C . GLY B 1 671 ? -14.406 -23.469 5.305 1 98.38 671 GLY B C 1
ATOM 10570 O O . GLY B 1 671 ? -14.977 -22.406 5.047 1 98.38 671 GLY B O 1
ATOM 10571 N N . VAL B 1 672 ? -14.492 -24.531 4.555 1 98.62 672 VAL B N 1
ATOM 10572 C CA . VAL B 1 672 ? -15.266 -24.625 3.32 1 98.62 672 VAL B CA 1
ATOM 10573 C C . VAL B 1 672 ? -15.891 -26.016 3.195 1 98.62 672 VAL B C 1
ATOM 10575 O O . VAL B 1 672 ? -15.25 -27.016 3.525 1 98.62 672 VAL B O 1
ATOM 10578 N N . ALA B 1 673 ? -17.094 -26.047 2.809 1 98.56 673 ALA B N 1
ATOM 10579 C CA . ALA B 1 673 ? -17.797 -27.297 2.506 1 98.56 673 ALA B CA 1
ATOM 10580 C C . ALA B 1 673 ? -18.469 -27.234 1.14 1 98.56 673 ALA B C 1
ATOM 10582 O O . ALA B 1 673 ? -19.234 -26.312 0.865 1 98.56 673 ALA B O 1
ATOM 10583 N N . LEU B 1 674 ? -18.156 -28.172 0.301 1 98.56 674 LEU B N 1
ATOM 10584 C CA . LEU B 1 674 ? -18.797 -28.297 -1.007 1 98.56 674 LEU B CA 1
ATOM 10585 C C . LEU B 1 674 ? -19.922 -29.312 -0.966 1 98.56 674 LEU B C 1
ATOM 10587 O O . LEU B 1 674 ? -19.719 -30.469 -0.589 1 98.56 674 LEU B O 1
ATOM 10591 N N . LEU B 1 675 ? -21.125 -28.859 -1.391 1 98.62 675 LEU B N 1
ATOM 10592 C CA . LEU B 1 675 ? -22.297 -29.719 -1.356 1 98.62 675 LEU B CA 1
ATOM 10593 C C . LEU B 1 675 ? -22.984 -29.75 -2.717 1 98.62 675 LEU B C 1
ATOM 10595 O O . LEU B 1 675 ? -23.484 -28.719 -3.191 1 98.62 675 LEU B O 1
ATOM 10599 N N . ASP B 1 676 ? -23.016 -30.875 -3.297 1 98.5 676 ASP B N 1
ATOM 10600 C CA . ASP B 1 676 ? -23.844 -31.062 -4.484 1 98.5 676 ASP B CA 1
ATOM 10601 C C . ASP B 1 676 ? -25.297 -31.375 -4.102 1 98.5 676 ASP B C 1
ATOM 10603 O O . ASP B 1 676 ? -25.562 -32.438 -3.516 1 98.5 676 ASP B O 1
ATOM 10607 N N . LEU B 1 677 ? -26.188 -30.453 -4.496 1 98.69 677 LEU B N 1
ATOM 10608 C CA . LEU B 1 677 ? -27.562 -30.578 -4.031 1 98.69 677 LEU B CA 1
ATOM 10609 C C . LEU B 1 677 ? -28.547 -30.562 -5.203 1 98.69 677 LEU B C 1
ATOM 10611 O O . LEU B 1 677 ? -28.453 -29.703 -6.082 1 98.69 677 LEU B O 1
ATOM 10615 N N . ALA B 1 678 ? -29.422 -31.469 -5.152 1 98.44 678 ALA B N 1
ATOM 10616 C CA . ALA B 1 678 ? -30.547 -31.438 -6.094 1 98.44 678 ALA B CA 1
ATOM 10617 C C . ALA B 1 678 ? -31.516 -30.312 -5.758 1 98.44 678 ALA B C 1
ATOM 10619 O O . ALA B 1 678 ? -31.438 -29.719 -4.684 1 98.44 678 ALA B O 1
ATOM 10620 N N . SER B 1 679 ? -32.406 -30.031 -6.746 1 97.81 679 SER B N 1
ATOM 10621 C CA . SER B 1 679 ? -33.469 -29.062 -6.477 1 97.81 679 SER B CA 1
ATOM 10622 C C . SER B 1 679 ? -34.281 -29.469 -5.254 1 97.81 679 SER B C 1
ATOM 10624 O O . SER B 1 679 ? -34.719 -30.625 -5.145 1 97.81 679 SER B O 1
ATOM 10626 N N . GLY B 1 680 ? -34.344 -28.609 -4.309 1 97.88 680 GLY B N 1
ATOM 10627 C CA . GLY B 1 680 ? -35.156 -28.828 -3.117 1 97.88 680 GLY B CA 1
ATOM 10628 C C . GLY B 1 680 ? -34.406 -29.578 -2.023 1 97.88 680 GLY B C 1
ATOM 10629 O O . GLY B 1 680 ? -34.906 -29.672 -0.895 1 97.88 680 GLY B O 1
ATOM 10630 N N . GLU B 1 681 ? -33.25 -30.062 -2.293 1 98.62 681 GLU B N 1
ATOM 10631 C CA . GLU B 1 681 ? -32.5 -30.891 -1.348 1 98.62 681 GLU B CA 1
ATOM 10632 C C . GLU B 1 681 ? -31.828 -30.031 -0.293 1 98.62 681 GLU B C 1
ATOM 10634 O O . GLU B 1 681 ? -31.391 -28.906 -0.582 1 98.62 681 GLU B O 1
ATOM 10639 N N . THR B 1 682 ? -31.828 -30.484 0.906 1 98.62 682 THR B N 1
ATOM 10640 C CA . THR B 1 682 ? -31.078 -29.875 1.994 1 98.62 682 THR B CA 1
ATOM 10641 C C . THR B 1 682 ? -29.891 -30.734 2.398 1 98.62 682 THR B C 1
ATOM 10643 O O . THR B 1 682 ? -30.047 -31.938 2.654 1 98.62 682 THR B O 1
ATOM 10646 N N . GLY B 1 683 ? -28.719 -30.203 2.334 1 98.69 683 GLY B N 1
ATOM 10647 C CA . GLY B 1 683 ? -27.516 -30.812 2.852 1 98.69 683 GLY B CA 1
ATOM 10648 C C . GLY B 1 683 ? -26.969 -30.125 4.09 1 98.69 683 GLY B C 1
ATOM 10649 O O . GLY B 1 683 ? -27.438 -29.047 4.457 1 98.69 683 GLY B O 1
ATOM 10650 N N . ILE B 1 684 ? -26.031 -30.797 4.789 1 98.62 684 ILE B N 1
ATOM 10651 C CA . ILE B 1 684 ? -25.422 -30.234 5.988 1 98.62 684 ILE B CA 1
ATOM 10652 C C . ILE B 1 684 ? -23.953 -29.891 5.711 1 98.62 684 ILE B C 1
ATOM 10654 O O . ILE B 1 684 ? -23.172 -30.781 5.383 1 98.62 684 ILE B O 1
ATOM 10658 N N . ALA B 1 685 ? -23.625 -28.625 5.801 1 98.62 685 ALA B N 1
ATOM 10659 C CA . ALA B 1 685 ? -22.234 -28.219 5.793 1 98.62 685 ALA B CA 1
ATOM 10660 C C . ALA B 1 685 ? -21.594 -28.406 7.172 1 98.62 685 ALA B C 1
ATOM 10662 O O . ALA B 1 685 ? -22.109 -27.891 8.172 1 98.62 685 ALA B O 1
ATOM 10663 N N . SER B 1 686 ? -20.5 -29.094 7.27 1 98.31 686 SER B N 1
ATOM 10664 C CA . SER B 1 686 ? -19.812 -29.359 8.531 1 98.31 686 SER B CA 1
ATOM 10665 C C . SER B 1 686 ? -18.391 -28.812 8.508 1 98.31 686 SER B C 1
ATOM 10667 O O . SER B 1 686 ? -17.672 -28.969 7.516 1 98.31 686 SER B O 1
ATOM 10669 N N . PHE B 1 687 ? -18.062 -28.203 9.609 1 97.94 687 PHE B N 1
ATOM 10670 C CA . PHE B 1 687 ? -16.75 -27.578 9.727 1 97.94 687 PHE B CA 1
ATOM 10671 C C . PHE B 1 687 ? -16.078 -27.969 11.039 1 97.94 687 PHE B C 1
ATOM 10673 O O . PHE B 1 687 ? -16.75 -28.078 12.078 1 97.94 687 PHE B O 1
ATOM 10680 N N . ARG B 1 688 ? -14.875 -28.25 11 1 96.12 688 ARG B N 1
ATOM 10681 C CA . ARG B 1 688 ? -14.016 -28.484 12.164 1 96.12 688 ARG B CA 1
ATOM 10682 C C . ARG B 1 688 ? -12.82 -27.531 12.156 1 96.12 688 ARG B C 1
ATOM 10684 O O . ARG B 1 688 ? -12.055 -27.5 11.195 1 96.12 688 ARG B O 1
ATOM 10691 N N . VAL B 1 689 ? -12.68 -26.781 13.195 1 95.5 689 VAL B N 1
ATOM 10692 C CA . VAL B 1 689 ? -11.633 -25.781 13.305 1 95.5 689 VAL B CA 1
ATOM 10693 C C . VAL B 1 689 ? -10.781 -26.047 14.547 1 95.5 689 VAL B C 1
ATOM 10695 O O . VAL B 1 689 ? -11.273 -25.938 15.672 1 95.5 689 VAL B O 1
ATOM 10698 N N . PRO B 1 690 ? -9.523 -26.391 14.328 1 91.75 690 PRO B N 1
ATOM 10699 C CA . PRO B 1 690 ? -8.68 -26.5 15.523 1 91.75 690 PRO B CA 1
ATOM 10700 C C . PRO B 1 690 ? -8.586 -25.188 16.297 1 91.75 690 PRO B C 1
ATOM 10702 O O . PRO B 1 690 ? -8.523 -24.109 15.703 1 91.75 690 PRO B O 1
ATOM 10705 N N . ALA B 1 691 ? -8.477 -25.266 17.578 1 90 691 ALA B N 1
ATOM 10706 C CA . ALA B 1 691 ? -8.445 -24.094 18.453 1 90 691 ALA B CA 1
ATOM 10707 C C . ALA B 1 691 ? -7.285 -23.172 18.094 1 90 691 ALA B C 1
ATOM 10709 O O . ALA B 1 691 ? -7.398 -21.953 18.203 1 90 691 ALA B O 1
ATOM 10710 N N . ARG B 1 692 ? -6.191 -23.719 17.609 1 87.5 692 ARG B N 1
ATOM 10711 C CA . ARG B 1 692 ? -5.023 -22.922 17.25 1 87.5 692 ARG B CA 1
ATOM 10712 C C . ARG B 1 692 ? -5.352 -21.953 16.125 1 87.5 692 ARG B C 1
ATOM 10714 O O . ARG B 1 692 ? -4.742 -20.891 16.016 1 87.5 692 ARG B O 1
ATOM 10721 N N . ASP B 1 693 ? -6.355 -22.281 15.32 1 92.06 693 ASP B N 1
ATOM 10722 C CA . ASP B 1 693 ? -6.707 -21.453 14.164 1 92.06 693 ASP B CA 1
ATOM 10723 C C . ASP B 1 693 ? -7.602 -20.281 14.578 1 92.06 693 ASP B C 1
ATOM 10725 O O . ASP B 1 693 ? -7.922 -19.422 13.758 1 92.06 693 ASP B O 1
ATOM 10729 N N . LEU B 1 694 ? -7.934 -20.219 15.898 1 94.44 694 LEU B N 1
ATOM 10730 C CA . LEU B 1 694 ? -8.75 -19.125 16.406 1 94.44 694 LEU B CA 1
ATOM 10731 C C . LEU B 1 694 ? -7.875 -17.984 16.906 1 94.44 694 LEU B C 1
ATOM 10733 O O . LEU B 1 694 ? -8.383 -16.906 17.234 1 94.44 694 LEU B O 1
ATOM 10737 N N . GLY B 1 695 ? -6.586 -18.25 16.938 1 93.62 695 GLY B N 1
ATOM 10738 C CA . GLY B 1 695 ? -5.691 -17.312 17.609 1 93.62 695 GLY B CA 1
ATOM 10739 C C . GLY B 1 695 ? -5.004 -16.359 16.641 1 93.62 695 GLY B C 1
ATOM 10740 O O . GLY B 1 695 ? -5.426 -16.219 15.492 1 93.62 695 GLY B O 1
ATOM 10741 N N . TYR B 1 696 ? -4.078 -15.531 17.109 1 94.94 696 TYR B N 1
ATOM 10742 C CA . TYR B 1 696 ? -3.195 -14.609 16.391 1 94.94 696 TYR B CA 1
ATOM 10743 C C . TYR B 1 696 ? -1.771 -14.695 16.922 1 94.94 696 TYR B C 1
ATOM 10745 O O . TYR B 1 696 ? -1.526 -15.32 17.953 1 94.94 696 TYR B O 1
ATOM 10753 N N . HIS B 1 697 ? -0.867 -14.086 16.219 1 95.12 697 HIS B N 1
ATOM 10754 C CA . HIS B 1 697 ? 0.527 -14.148 16.641 1 95.12 697 HIS B CA 1
ATOM 10755 C C . HIS B 1 697 ? 1.002 -12.812 17.203 1 95.12 697 HIS B C 1
ATOM 10757 O O . HIS B 1 697 ? 0.61 -11.758 16.703 1 95.12 697 HIS B O 1
ATOM 10763 N N . GLU B 1 698 ? 1.813 -12.875 18.125 1 94.38 698 GLU B N 1
ATOM 10764 C CA . GLU B 1 698 ? 2.605 -11.734 18.578 1 94.38 698 GLU B CA 1
ATOM 10765 C C . GLU B 1 698 ? 3.805 -11.508 17.656 1 94.38 698 GLU B C 1
ATOM 10767 O O . GLU B 1 698 ? 4.133 -12.359 16.828 1 94.38 698 GLU B O 1
ATOM 10772 N N . PRO B 1 699 ? 4.473 -10.406 17.812 1 92.31 699 PRO B N 1
ATOM 10773 C CA . PRO B 1 699 ? 5.586 -10.086 16.906 1 92.31 699 PRO B CA 1
ATOM 10774 C C . PRO B 1 699 ? 6.691 -11.141 16.938 1 92.31 699 PRO B C 1
ATOM 10776 O O . PRO B 1 699 ? 7.371 -11.359 15.938 1 92.31 699 PRO B O 1
ATOM 10779 N N . ASP B 1 700 ? 6.898 -11.844 18.031 1 90.31 700 ASP B N 1
ATOM 10780 C CA . ASP B 1 700 ? 7.992 -12.805 18.156 1 90.31 700 ASP B CA 1
ATOM 10781 C C . ASP B 1 700 ? 7.57 -14.18 17.641 1 90.31 700 ASP B C 1
ATOM 10783 O O . ASP B 1 700 ? 8.359 -15.125 17.672 1 90.31 700 ASP B O 1
ATOM 10787 N N . GLY B 1 701 ? 6.32 -14.297 17.25 1 92.38 701 GLY B N 1
ATOM 10788 C CA . GLY B 1 701 ? 5.84 -15.555 16.688 1 92.38 701 GLY B CA 1
ATOM 10789 C C . GLY B 1 701 ? 5.047 -16.391 17.672 1 92.38 701 GLY B C 1
ATOM 10790 O O . GLY B 1 701 ? 4.543 -17.453 17.328 1 92.38 701 GLY B O 1
ATOM 10791 N N . THR B 1 702 ? 4.867 -15.859 18.875 1 93.56 702 THR B N 1
ATOM 10792 C CA . THR B 1 702 ? 4.035 -16.547 19.859 1 93.56 702 THR B CA 1
ATOM 10793 C C . THR B 1 702 ? 2.582 -16.594 19.391 1 93.56 702 THR B C 1
ATOM 10795 O O . THR B 1 702 ? 2.004 -15.562 19.047 1 93.56 702 THR B O 1
ATOM 10798 N N . LEU B 1 703 ? 2.043 -17.75 19.391 1 92.88 703 LEU B N 1
ATOM 10799 C CA . LEU B 1 703 ? 0.629 -17.922 19.062 1 92.88 703 LEU B CA 1
ATOM 10800 C C . LEU B 1 703 ? -0.239 -17.719 20.312 1 92.88 703 LEU B C 1
ATOM 10802 O O . LEU B 1 703 ? 0.022 -18.328 21.344 1 92.88 703 LEU B O 1
ATOM 10806 N N . VAL B 1 704 ? -1.248 -16.922 20.188 1 93.69 704 VAL B N 1
ATOM 10807 C CA . VAL B 1 704 ? -2.137 -16.641 21.312 1 93.69 704 VAL B CA 1
ATOM 10808 C C . VAL B 1 704 ? -3.576 -16.969 20.922 1 93.69 704 VAL B C 1
ATOM 10810 O O . VAL B 1 704 ? -4.07 -16.516 19.891 1 93.69 704 VAL B O 1
ATOM 10813 N N . VAL B 1 705 ? -4.207 -17.781 21.672 1 93.81 705 VAL B N 1
ATOM 10814 C CA . VAL B 1 705 ? -5.648 -18 21.641 1 93.81 705 VAL B CA 1
ATOM 10815 C C . VAL B 1 705 ? -6.27 -17.438 22.922 1 93.81 705 VAL B C 1
ATOM 10817 O O . VAL B 1 705 ? -5.949 -17.891 24.031 1 93.81 705 VAL B O 1
ATOM 10820 N N . GLU B 1 706 ? -7.102 -16.5 22.812 1 94.62 706 GLU B N 1
ATOM 10821 C CA . GLU B 1 706 ? -7.641 -15.836 24 1 94.62 706 GLU B CA 1
ATOM 10822 C C . GLU B 1 706 ? -8.984 -16.438 24.406 1 94.62 706 GLU B C 1
ATOM 10824 O O . GLU B 1 706 ? -9.781 -16.828 23.547 1 94.62 706 GLU B O 1
ATOM 10829 N N . ALA B 1 707 ? -9.125 -16.469 25.703 1 94.44 707 ALA B N 1
ATOM 10830 C CA . ALA B 1 707 ? -10.461 -16.781 26.203 1 94.44 707 ALA B CA 1
ATOM 10831 C C . ALA B 1 707 ? -11.438 -15.648 25.875 1 94.44 707 ALA B C 1
ATOM 10833 O O . ALA B 1 707 ? -11.047 -14.477 25.812 1 94.44 707 ALA B O 1
ATOM 10834 N N . GLY B 1 708 ? -12.688 -16 25.594 1 95 708 GLY B N 1
ATOM 10835 C CA . GLY B 1 708 ? -13.695 -14.992 25.297 1 95 708 GLY B CA 1
ATOM 10836 C C . GLY B 1 708 ? -14.75 -15.469 24.312 1 95 708 GLY B C 1
ATOM 10837 O O . GLY B 1 708 ? -14.891 -16.672 24.094 1 95 708 GLY B O 1
ATOM 10838 N N . THR B 1 709 ? -15.516 -14.516 23.922 1 96.31 709 THR B N 1
ATOM 10839 C CA . THR B 1 709 ? -16.609 -14.797 23 1 96.31 709 THR B CA 1
ATOM 10840 C C . THR B 1 709 ? -16.141 -14.695 21.547 1 96.31 709 THR B C 1
ATOM 10842 O O . THR B 1 709 ? -15.391 -13.781 21.203 1 96.31 709 THR B O 1
ATOM 10845 N N . TYR B 1 710 ? -16.531 -15.648 20.797 1 97.44 710 TYR B N 1
ATOM 10846 C CA . TYR B 1 710 ? -16.297 -15.688 19.344 1 97.44 710 TYR B CA 1
ATOM 10847 C C . TYR B 1 710 ? -17.609 -15.805 18.594 1 97.44 710 TYR B C 1
ATOM 10849 O O . TYR B 1 710 ? -18.656 -16.094 19.172 1 97.44 710 TYR B O 1
ATOM 10857 N N . LEU B 1 711 ? -17.562 -15.461 17.312 1 97.62 711 LEU B N 1
ATOM 10858 C CA . LEU B 1 711 ? -18.703 -15.602 16.422 1 97.62 711 LEU B CA 1
ATOM 10859 C C . LEU B 1 711 ? -18.344 -16.484 15.219 1 97.62 711 LEU B C 1
ATOM 10861 O O . LEU B 1 711 ? -17.25 -16.391 14.688 1 97.62 711 LEU B O 1
ATOM 10865 N N . ALA B 1 712 ? -19.234 -17.344 14.844 1 97.94 712 ALA B N 1
ATOM 10866 C CA . ALA B 1 712 ? -19.156 -18.141 13.625 1 97.94 712 ALA B CA 1
ATOM 10867 C C . ALA B 1 712 ? -20.219 -17.703 12.617 1 97.94 712 ALA B C 1
ATOM 10869 O O . ALA B 1 712 ? -21.406 -17.672 12.938 1 97.94 712 ALA B O 1
ATOM 10870 N N . HIS B 1 713 ? -19.781 -17.328 11.438 1 98.25 713 HIS B N 1
ATOM 10871 C CA . HIS B 1 713 ? -20.672 -16.984 10.344 1 98.25 713 HIS B CA 1
ATOM 10872 C C . HIS B 1 713 ? -20.609 -18.016 9.219 1 98.25 713 HIS B C 1
ATOM 10874 O O . HIS B 1 713 ? -19.516 -18.438 8.828 1 98.25 713 HIS B O 1
ATOM 10880 N N . VAL B 1 714 ? -21.703 -18.438 8.711 1 98.5 714 VAL B N 1
ATOM 10881 C CA . VAL B 1 714 ? -21.75 -19.359 7.578 1 98.5 714 VAL B CA 1
ATOM 10882 C C . VAL B 1 714 ? -22.547 -18.75 6.434 1 98.5 714 VAL B C 1
ATOM 10884 O O . VAL B 1 714 ? -23.594 -18.141 6.66 1 98.5 714 VAL B O 1
ATOM 10887 N N . GLY B 1 715 ? -22.078 -18.781 5.273 1 98.31 715 GLY B N 1
ATOM 10888 C CA . GLY B 1 715 ? -22.766 -18.25 4.098 1 98.31 715 GLY B CA 1
ATOM 10889 C C . GLY B 1 715 ? -22.047 -18.578 2.801 1 98.31 715 GLY B C 1
ATOM 10890 O O . GLY B 1 715 ? -21.203 -19.484 2.764 1 98.31 715 GLY B O 1
ATOM 10891 N N . GLY B 1 716 ? -22.438 -17.875 1.761 1 97.94 716 GLY B N 1
ATOM 10892 C CA . GLY B 1 716 ? -21.922 -18.156 0.433 1 97.94 716 GLY B CA 1
ATOM 10893 C C . GLY B 1 716 ? -20.781 -17.234 0.038 1 97.94 716 GLY B C 1
ATOM 10894 O O . GLY B 1 716 ? -20.188 -17.406 -1.027 1 97.94 716 GLY B O 1
ATOM 10895 N N . ASP B 1 717 ? -20.453 -16.25 0.85 1 98.31 717 ASP B N 1
ATOM 10896 C CA . ASP B 1 717 ? -19.312 -15.352 0.652 1 98.31 717 ASP B CA 1
ATOM 10897 C C . ASP B 1 717 ? -18.922 -14.672 1.96 1 98.31 717 ASP B C 1
ATOM 10899 O O . ASP B 1 717 ? -19.406 -15.055 3.033 1 98.31 717 ASP B O 1
ATOM 10903 N N . SER B 1 718 ? -17.969 -13.742 1.916 1 98.44 718 SER B N 1
ATOM 10904 C CA . SER B 1 718 ? -17.375 -13.156 3.115 1 98.44 718 SER B CA 1
ATOM 10905 C C . SER B 1 718 ? -18.359 -12.227 3.82 1 98.44 718 SER B C 1
ATOM 10907 O O . SER B 1 718 ? -18.094 -11.758 4.93 1 98.44 718 SER B O 1
ATOM 10909 N N . LEU B 1 719 ? -19.594 -11.945 3.297 1 96.88 719 LEU B N 1
ATOM 10910 C CA . LEU B 1 719 ? -20.594 -11.086 3.918 1 96.88 719 LEU B CA 1
ATOM 10911 C C . LEU B 1 719 ? -21.688 -11.914 4.598 1 96.88 719 LEU B C 1
ATOM 10913 O O . LEU B 1 719 ? -22.766 -11.398 4.887 1 96.88 719 LEU B O 1
ATOM 10917 N N . ALA B 1 720 ? -21.406 -13.125 4.852 1 95.38 720 ALA B N 1
ATOM 10918 C CA . ALA B 1 720 ? -22.359 -14.031 5.48 1 95.38 720 ALA B CA 1
ATOM 10919 C C . ALA B 1 720 ? -23.031 -13.375 6.684 1 95.38 720 ALA B C 1
ATOM 10921 O O . ALA B 1 720 ? -22.375 -12.75 7.512 1 95.38 720 ALA B O 1
ATOM 10922 N N . THR B 1 721 ? -24.359 -13.578 6.836 1 92.12 721 THR B N 1
ATOM 10923 C CA . THR B 1 721 ? -25.094 -12.867 7.867 1 92.12 721 THR B CA 1
ATOM 10924 C C . THR B 1 721 ? -25.578 -13.828 8.953 1 92.12 721 THR B C 1
ATOM 10926 O O . THR B 1 721 ? -25.984 -13.406 10.039 1 92.12 721 THR B O 1
ATOM 10929 N N . ARG B 1 722 ? -25.672 -15.125 8.633 1 94.38 722 ARG B N 1
ATOM 10930 C CA . ARG B 1 722 ? -26.062 -16.094 9.641 1 94.38 722 ARG B CA 1
ATOM 10931 C C . ARG B 1 722 ? -24.922 -16.375 10.609 1 94.38 722 ARG B C 1
ATOM 10933 O O . ARG B 1 722 ? -23.828 -16.75 10.203 1 94.38 722 ARG B O 1
ATOM 10940 N N . SER B 1 723 ? -25.172 -16.188 11.859 1 96.75 723 SER B N 1
ATOM 10941 C CA . SER B 1 723 ? -24.078 -16.312 12.82 1 96.75 723 SER B CA 1
ATOM 10942 C C . SER B 1 723 ? -24.562 -16.906 14.141 1 96.75 723 SER B C 1
ATOM 10944 O O . SER B 1 723 ? -25.766 -16.922 14.422 1 96.75 723 SER B O 1
ATOM 10946 N N . ALA B 1 724 ? -23.688 -17.453 14.859 1 97.75 724 ALA B N 1
ATOM 10947 C CA . ALA B 1 724 ? -23.875 -17.969 16.219 1 97.75 724 ALA B CA 1
ATOM 10948 C C . ALA B 1 724 ? -22.625 -17.75 17.062 1 97.75 724 ALA B C 1
ATOM 10950 O O . ALA B 1 724 ? -21.5 -17.812 16.547 1 97.75 724 ALA B O 1
ATOM 10951 N N . GLY B 1 725 ? -22.844 -17.547 18.344 1 96.94 725 GLY B N 1
ATOM 10952 C CA . GLY B 1 725 ? -21.734 -17.312 19.25 1 96.94 725 GLY B CA 1
ATOM 10953 C C . GLY B 1 725 ? -21.234 -18.578 19.938 1 96.94 725 GLY B C 1
ATOM 10954 O O . GLY B 1 725 ? -22 -19.531 20.109 1 96.94 725 GLY B O 1
ATOM 10955 N N . PHE B 1 726 ? -19.969 -18.578 20.281 1 96.31 726 PHE B N 1
ATOM 10956 C CA . PHE B 1 726 ? -19.359 -19.594 21.141 1 96.31 726 PHE B CA 1
ATOM 10957 C C . PHE B 1 726 ? -18.266 -18.969 22 1 96.31 726 PHE B C 1
ATOM 10959 O O . PHE B 1 726 ? -17.922 -17.797 21.844 1 96.31 726 PHE B O 1
ATOM 10966 N N . THR B 1 727 ? -17.766 -19.781 22.953 1 95.44 727 THR B N 1
ATOM 10967 C CA . THR B 1 727 ? -16.766 -19.234 23.875 1 95.44 727 THR B CA 1
ATOM 10968 C C . THR B 1 727 ? -15.531 -20.125 23.922 1 95.44 727 THR B C 1
ATOM 10970 O O . THR B 1 727 ? -15.641 -21.359 23.891 1 95.44 727 THR B O 1
ATOM 10973 N N . VAL B 1 728 ? -14.43 -19.484 23.922 1 93.88 728 VAL B N 1
ATOM 10974 C CA . VAL B 1 728 ? -13.203 -20.141 24.375 1 93.88 728 VAL B CA 1
ATOM 10975 C C . VAL B 1 728 ? -13.023 -19.938 25.875 1 93.88 728 VAL B C 1
ATOM 10977 O O . VAL B 1 728 ? -12.875 -18.797 26.344 1 93.88 728 VAL B O 1
ATOM 10980 N N . GLU B 1 729 ? -12.992 -20.938 26.578 1 90.56 729 GLU B N 1
ATOM 10981 C CA . GLU B 1 729 ? -13.039 -20.859 28.047 1 90.56 729 GLU B CA 1
ATOM 10982 C C . GLU B 1 729 ? -11.648 -20.578 28.625 1 90.56 729 GLU B C 1
ATOM 10984 O O . GLU B 1 729 ? -11.508 -19.812 29.578 1 90.56 729 GLU B O 1
ATOM 10989 N N . THR B 1 730 ? -10.766 -21.344 28.062 1 88.62 730 THR B N 1
ATOM 10990 C CA . THR B 1 730 ? -9.391 -21.141 28.5 1 88.62 730 THR B CA 1
ATOM 10991 C C . THR B 1 730 ? -8.484 -20.812 27.312 1 88.62 730 THR B C 1
ATOM 10993 O O . THR B 1 730 ? -8.461 -21.547 26.312 1 88.62 730 THR B O 1
ATOM 10996 N N . GLY B 1 731 ? -7.789 -19.703 27.5 1 89.56 731 GLY B N 1
ATOM 10997 C CA . GLY B 1 731 ? -6.855 -19.312 26.453 1 89.56 731 GLY B CA 1
ATOM 10998 C C . GLY B 1 731 ? -5.59 -20.141 26.453 1 89.56 731 GLY B C 1
ATOM 10999 O O . GLY B 1 731 ? -5.422 -21.047 27.266 1 89.56 731 GLY B O 1
ATOM 11000 N N . TRP B 1 732 ? -4.734 -19.828 25.5 1 87.19 732 TRP B N 1
ATOM 11001 C CA . TRP B 1 732 ? -3.475 -20.547 25.328 1 87.19 732 TRP B CA 1
ATOM 11002 C C . TRP B 1 732 ? -2.408 -19.641 24.719 1 87.19 732 TRP B C 1
ATOM 11004 O O . TRP B 1 732 ? -2.719 -18.781 23.891 1 87.19 732 TRP B O 1
ATOM 11014 N N . ARG B 1 733 ? -1.211 -19.828 25.188 1 88.62 733 ARG B N 1
ATOM 11015 C CA . ARG B 1 733 ? -0.04 -19.156 24.641 1 88.62 733 ARG B CA 1
ATOM 11016 C C . ARG B 1 733 ? 1.079 -20.156 24.344 1 88.62 733 ARG B C 1
ATOM 11018 O O . ARG B 1 733 ? 1.536 -20.859 25.25 1 88.62 733 ARG B O 1
ATOM 11025 N N . GLY B 1 734 ? 1.403 -20.281 23.047 1 85.94 734 GLY B N 1
ATOM 11026 C CA . GLY B 1 734 ? 2.463 -21.203 22.641 1 85.94 734 GLY B CA 1
ATOM 11027 C C . GLY B 1 734 ? 3.662 -20.484 22.047 1 85.94 734 GLY B C 1
ATOM 11028 O O . GLY B 1 734 ? 3.508 -19.594 21.188 1 85.94 734 GLY B O 1
ATOM 11029 N N . PRO B 1 735 ? 4.875 -20.766 22.5 1 82.75 735 PRO B N 1
ATOM 11030 C CA . PRO B 1 735 ? 6.055 -20.094 21.953 1 82.75 735 PRO B CA 1
ATOM 11031 C C . PRO B 1 735 ? 6.34 -20.469 20.5 1 82.75 735 PRO B C 1
ATOM 11033 O O . PRO B 1 735 ? 5.863 -21.516 20.031 1 82.75 735 PRO B O 1
ATOM 11036 N N . PRO B 1 736 ? 7.176 -19.578 19.875 1 78.12 736 PRO B N 1
ATOM 11037 C CA . PRO B 1 736 ? 7.531 -19.859 18.484 1 78.12 736 PRO B CA 1
ATOM 11038 C C . PRO B 1 736 ? 8.266 -21.188 18.328 1 78.12 736 PRO B C 1
ATOM 11040 O O . PRO B 1 736 ? 9.109 -21.531 19.156 1 78.12 736 PRO B O 1
ATOM 11043 N N . GLY B 1 737 ? 7.965 -21.969 17.375 1 70.62 737 GLY B N 1
ATOM 11044 C CA . GLY B 1 737 ? 8.695 -23.188 17.062 1 70.62 737 GLY B CA 1
ATOM 11045 C C . GLY B 1 737 ? 8.227 -24.375 17.875 1 70.62 737 GLY B C 1
ATOM 11046 O O . GLY B 1 737 ? 8.773 -25.469 17.75 1 70.62 737 GLY B O 1
ATOM 11047 N N . SER B 1 738 ? 7.438 -24.156 18.781 1 65.12 738 SER B N 1
ATOM 11048 C CA . SER B 1 738 ? 6.891 -25.312 19.5 1 65.12 738 SER B CA 1
ATOM 11049 C C . SER B 1 738 ? 6.145 -26.234 18.547 1 65.12 738 SER B C 1
ATOM 11051 O O . SER B 1 738 ? 5.719 -25.828 17.469 1 65.12 738 SER B O 1
ATOM 11053 N N . ASP B 1 739 ? 6.324 -27.484 18.859 1 56.94 739 ASP B N 1
ATOM 11054 C CA . ASP B 1 739 ? 5.609 -28.469 18.047 1 56.94 739 ASP B CA 1
ATOM 11055 C C . ASP B 1 739 ? 4.188 -28.016 17.75 1 56.94 739 ASP B C 1
ATOM 11057 O O . ASP B 1 739 ? 3.684 -28.219 16.641 1 56.94 739 ASP B O 1
ATOM 11061 N N . GLU B 1 740 ? 3.826 -27.344 18.719 1 51.66 740 GLU B N 1
ATOM 11062 C CA . GLU B 1 740 ? 2.453 -26.859 18.594 1 51.66 740 GLU B CA 1
ATOM 11063 C C . GLU B 1 740 ? 2.361 -25.719 17.578 1 51.66 740 GLU B C 1
ATOM 11065 O O . GLU B 1 740 ? 1.431 -25.672 16.766 1 51.66 740 GLU B O 1
ATOM 11070 N N . ALA B 1 741 ? 3.398 -24.953 17.609 1 52.06 741 ALA B N 1
ATOM 11071 C CA . ALA B 1 741 ? 3.426 -23.812 16.703 1 52.06 741 ALA B CA 1
ATOM 11072 C C . ALA B 1 741 ? 3.719 -24.266 15.273 1 52.06 741 ALA B C 1
ATOM 11074 O O . ALA B 1 741 ? 3.197 -23.688 14.312 1 52.06 741 ALA B O 1
ATOM 11075 N N . ARG B 1 742 ? 4.402 -25.328 15.125 1 53.12 742 ARG B N 1
ATOM 11076 C CA . ARG B 1 742 ? 4.789 -25.844 13.82 1 53.12 742 ARG B CA 1
ATOM 11077 C C . ARG B 1 742 ? 3.627 -26.578 13.156 1 53.12 742 ARG B C 1
ATOM 11079 O O . ARG B 1 742 ? 3.525 -26.625 11.93 1 53.12 742 ARG B O 1
ATOM 11086 N N . ARG B 1 743 ? 2.623 -27.031 13.992 1 50.84 743 ARG B N 1
ATOM 11087 C CA . ARG B 1 743 ? 1.484 -27.781 13.469 1 50.84 743 ARG B CA 1
ATOM 11088 C C . ARG B 1 743 ? 0.366 -26.844 13.031 1 50.84 743 ARG B C 1
ATOM 11090 O O . ARG B 1 743 ? -0.407 -27.172 12.133 1 50.84 743 ARG B O 1
#

Nearest PDB structures (foldseek):
  3u48-assembly1_A  TM=9.574E-01  e=2.496E-76  compost metagenome
  5xxm-assembly1_A  TM=9.518E-01  e=3.362E-74  Bacteroides thetaiotaomicron VPI-5482
  5tf0-assembly1_A  TM=9.540E-01  e=3.951E-74  Bacteroides intestinalis DSM 17393
  8xrt-assembly2_B  TM=9.343E-01  e=4.987E-69  Cellulosimicrobium
  8xrx-assembly3_F  TM=9.380E-01  e=4.078E-68  Cellulosimicrobium cellulans

Secondary structure (DSSP, 8-state):
----------------------------HHHHHHHHHHH--HHHHHHHTEEEESSS---THHHHTT--SEEE---SHHHHHHHHHHHHTSSS-PPPEEEE--SS-SSSPPPPHHHHHTT--HHHHHHHHHHHHHHHHTTT--EE---B------TTSGGGGGS--S-HHHHHHHHHHHHHHHHHHT-B-EEEEETTGGGBGGG-BT--B---HHHIIIIISHHHHHHHHHT--EEEE-SSEETTEEGGG-HIIIIIIIIIIS---SEEE--TTTTTHHHHHTS-SSHHHHHHHHHHHT--BEESS-HHHHHHHHHHHTTSS-HHHHHHHHHHHHHHHHHTTTTTSPPP--TTTGGGSS-HHHHHHHHHHHHHH-EEEEEGGG-PSP-TTT--EEEEESTTTT-HHHHH-SS-TT--GGGS--HHHHHHHHHHTTT-EEEEE--S-SS----TTHHHHHHHHHT-SEEEEEEE--GGGSSTT---S--SPSTTHHHHHHHHHTT---EEEEEESSS----TTHHHH-SEEEEEE---TTHHHHHHHHHHTSS------SSPBPSSGGG-S--S-----SS---TT-TTSSS-SSS-SS-SB-TT--B-SS-EEE-PPEES-SEEE-SS-TT-EEEEEEEEEE-SSS-EEEEEEEEEE-SS-SS---S-EEEEEEEEEE-TT-EEEEEEEEEGGGG-EE-TTS-EEE--EEEEEEEESSTT--EEEEEEEEE-EEE-TT-HHHH-/----------------------------HHHHHHHHHHH--HHHHHHHTEEEESSS---THHHHTT--SEEE---SHHHHHHHHHHHHTSSS-PPPEEEE--SSBSSSBPPPHHHHHTT--HHHHHHHHHHHHHHHHTTT--EE---B------TTSGGGGGS--S-HHHHHHHHHHHHHHHHHHT-B-EEEEETTGGGBGGG-TT--B---HHHIIIIISHHHHHHHHHT--EEEE-SSEETTEEGGG-HIIIIIIIIIIS---SEEE--TTTTTHHHHHTS-SSHHHHHHHHHHHT--BEESS-HHHHHHHHHHHTTSS-HHHHHHHHHHHHHHHHHTTTTTSPPP--TTTGGGSS-HHHHHHHHHHHHHH-EEEEEGGG-PSP-TTT--EEEEESTTTT-HHHHH-SS-TT--GGGS--HHHHHHHHHHTTT-EEEEE--S-SS----TTHHHHHHHHHT-SEEEEEEE--GGGSSTT---SS-SPSTTHHHHHHHHHTT---EEEEEESSS----TTHHHH-SEEEEEE---TTHHHHHHHHHHTSS------SSPBPSSGGG-S--S-----SS---TT-TTSSB-SSS-SS-SB-TT--B-SS-EEE-PPEES-SEEE--TT---EEEEEEEEEE-SSS-EEEEEEEEEE-SS-SS---S-EEEEEEEEEE-TT-EEEEEEEEEGGGG-EE-TTS-EEE--EEEEEEEESSTT--EEEEEEEEE-EEE-TT-HHHH-

pLDDT: mean 93.67, std 13.84, range [15.54, 98.94]

Organism: Methylorubrum extorquens (strain ATCC 14718 / DSM 1338 / JCM 2805 / NCIMB 9133 / AM1) (NCBI:txid272630)

InterPro domains:
  IPR001764 Glycoside hydrolase, family 3, N-terminal [PF00933] (41-336)
  IPR001764 Glycoside hydrolase, family 3, N-terminal [PR00133] (91-107)
  IPR001764 Glycoside hydrolase, family 3, N-terminal [PR00133] (110-129)
  IPR001764 Glycoside hydrolase, family 3, N-terminal [PR00133] (156-172)
  IPR001764 Glycoside hydrolase, family 3, N-terminal [PR00133] (187-203)
  IPR001764 Glycoside hydrolase, family 3, N-terminal [PR00133] (257-275)
  IPR002772 Glycoside hydrolase family 3 C-terminal domain [PF01915] (374-608)
  IPR013783 Immunoglobulin-like fold [G3DSA:2.60.40.10] (609-731)
  IPR017853 Glycoside hydrolase superfamily [SSF51445] (27-373)
  IPR026891 Fibronectin type III-like domain [PF14310] (650-718)
  IPR026891 Fibronectin type III-like domain [SM01217] (649-718)
  IPR036881 Glycoside hydrolase family 3 C-terminal domain superfamily [G3DSA:3.40.50.1700] (359-608)
  IPR036881 Glycoside hydrolase family 3 C-terminal domain superfamily [SSF52279] (374-611)
  IPR036962 Glycoside hydrolase, family 3, N-terminal domain superfamily [G3DSA:3.20.20.300] (23-357)
  IPR051915 Cellulose Degradation Glycosyl Hydrolase 3 [PTHR30620] (27-608)

Sequence (1486 aa):
MRRLARWIIRGAAAWAVVLGAPASAVEPVESRIETLLARMTLEEKAGQLNLISHEPILDLDSFRRGEVGAIINFNNAGLVAQADRLARASRLGIPLLVGLDIVHGYRTIFPLPLAMAASFDAGLVRRAAAAQARESATVGLNWTFSPMADVARDLRWGRVVEGLGEDPWLTGRLTAAQVEGFRDGGLASTLKHFAGYSAVLGGRDYDATFVAPTELHDLHLPPFRDGIRAGADAVMTALTALNGLPTTADPALMTGLLRRQMGFSGLVVADWQAIASLMKHGVARDGAEAARKALAAGVDMDMTSGLLFRHLPEEVRAGRVPEGAVDAAVRRVLRLKFGLGLFDRPVIDPDGAEEKLLRPETRRLAREAARASLVLLQNREDLLPIDPAKVRRIAVVGPFADSAWDQVGPHEGTGQEWDAVTILAGLRERAAASGVAIDFAPGCSRVCHSRAGFAAAVEAAAGADLVVAVMGEPRDRSGEGSSSATLSWPGLQHDLLAAVAEAGKPIALVVVGGRPTELGDALGQAQAVLMAWLPGTEGGPAVAETLFGDANPSGRLPVSWPRKVGQLPLTYDTLPGGRPHIPGSRWTMGYADESPLPLFSFGYGLSYTRFAYGEPEIVTPHVGVGDRYDAMLEVRAPVTNHGTRPGRAVAQLYVGQPVASRSRPRRLLKGVALLDLASGETGIASFRVPARDLGYHEPDGTLVVEAGTYLAHVGGDSLATRSAGFTVETGWRGPPGSDEARRMRRLARWIIRGAAAWAVVLGAPASAVEPVESRIETLLARMTLEEKAGQLNLISHEPILDLDSFRRGEVGAIINFNNAGLVAQADRLARASRLGIPLLVGLDIVHGYRTIFPLPLAMAASFDAGLVRRAAAAQARESATVGLNWTFSPMADVARDLRWGRVVEGLGEDPWLTGRLTAAQVEGFRDGGLASTLKHFAGYSAVLGGRDYDATFVAPTELHDLHLPPFRDGIRAGADAVMTALTALNGLPTTADPALMTGLLRRQMGFSGLVVADWQAIASLMKHGVARDGAEAARKALAAGVDMDMTSGLLFRHLPEEVRAGRVPEGAVDAAVRRVLRLKFGLGLFDRPVIDPDGAEEKLLRPETRRLAREAARASLVLLQNREDLLPIDPAKVRRIAVVGPFADSAWDQVGPHEGTGQEWDAVTILAGLRERAAASGVAIDFAPGCSRVCHSRAGFAAAVEAAAGADLVVAVMGEPRDRSGEGSSSATLSWPGLQHDLLAAVAEAGKPIALVVVGGRPTELGDALGQAQAVLMAWLPGTEGGPAVAETLFGDANPSGRLPVSWPRKVGQLPLTYDTLPGGRPHIPGSRWTMGYADESPLPLFSFGYGLSYTRFAYGEPEIVTPHVGVGDRYDAMLEVRAPVTNHGTRPGRAVAQLYVGQPVASRSRPRRLLKGVALLDLASGETGIASFRVPARDLGYHEPDGTLVVEAGTYLAHVGGDSLATRSAGFTVETGWRGPPGSDEARR

Radius of gyration: 36.78 Å; Cα contacts (8 Å, |Δi|>4): 4037; chains: 2; bounding box: 91×188×110 Å